Protein AF-N8WPE7-F1 (afdb_monomer)

Radius of gyration: 63.89 Å; Cα contacts (8 Å, |Δi|>4): 3651; chains: 1; bounding box: 177×91×203 Å

Mean predicted aligned error: 23.24 Å

pLDDT: mean 81.15, std 15.67, range [35.41, 98.75]

Sequence (1279 aa):
MGDQARAEQANAVAIGKQSAAIGLYSTAIGSTTGTPRQPVYTKDANGKITAIDGISVTTTGAGTDLTDIIEINGVPVTNTEVNSFVASLSSGANLSLGKNSIALGTSNLAAGESSVALGDSSKAVAKDAIAIGRNGNASGGQAISIGAGAQAAASGALAAGGASSAGRDGAVALGQGAFANTTAGISIGQNAGVGTSQGITNDRTDHIAIGHNSGQNVIGNRNIALGVGAGSNLSADGNGSSDHNIAIGVNAGSNLSGDDNIAIGRDANKNITAVVVESVAIGSRVDATTGSTVLGNEAKAYGGDFATVLGYKAKVTGDSGTALGRDSEASANNIALGASSVANGTSTAAAYLTAETKMGGYNIVSVGQAGQERRITNVAAGANPTDAVNVKQLHEAQKSVASLIGGKTGVDPVTGGFTGYIIELTDKNTNQTHQYKDVASAINAVSSGAISVLPGNAVMYTADGRISNVTAGTQATDAVNLAQLNQAIADNGQHHVSINSKNPANKNNTGATADESLAIGAGVTTSNAGVKSVVVGFDAATNAKESVAIGNTSTLANGDASIAIGKTALARSTNNIAMGTNASSNGMESIAIGTNIQIDKTTGTSDYAVGIGSYSEVQNADQAIAIGRKAIVQGDNGTAIGHESRAAKENASALGNFAKATAVSANAIGNYATASGTSANAIGDNAKATAGNANAMGKSAEATSTSSNAIGDNAKAAADNASAIGTNARATGVNANAMGKGAKAFEQDASAIGTGAQAFRQDTLALGTSAVASGLNASAIGKSADAAGLNANAFGNGAKAGAESSNAIGTGANVSATNGFALGTNATVTHTNAIALGSGSISGNATPTASAIVNGKTYNYSGINPTSTVSVGSLGNERQIINVAAGRVSASSTDAINGSQLFQTNEELANLANKTAQALGGGALANQATGAISAPSYTVTTNPAGTGTKTTVNNVGAALTALDTAVNQPLSFAGDTGAQISRKLGETLNVKGGATGTLAGTGNIGVVANGTNQLDIRLAETINLGGNGSVTTGSASIKNNEVKVGTNTLTDTGLKAGNVKVNTSTNDVTGLSNITWNPAGTYNSGRAATEEQLLSAQNQLNTTLTDKGFSISAQGANSDKVKLGETVDFRNTDGNLVATRSADNTINYDLAKNISVDKVTLGNIIIDKATGINAGNQKITNVKAGDVNSTSTDAVNGSQLYTAQNNVKNVLGSSTQIDATGNLTSTNIGGVTGANTVHDAIQQVNSTATNAKTQADKGLNFAVNGVSPADNVQLGETV

Secondary structure (DSSP, 8-state):
--TT-EE-STT-EEESTTEEE-STT-EEEEE--S------EEE-TTS-EEEETTEEEEE-TT--SGGGEEEETTEE--HHHHHHHHHHHHTT-EEE-STT-EEEEES-EE-STT-EEEEES-EE-STT-EEESTT-EE-STT-EEESTT-EE-STT-EEESTT-EE-STT-EEESTT-EE-SBT-EEESTTTTTT-B--SSS--B--EEESTTTTTT-BSSS-EEESTTTTTTTTTTSSS---S-EEESTTTTTT-BSSS-EEESTTTTTT--SB--S-EEESSS-B--TT-EEESTT-EE-S-SS-EEESTT-EE-STT-EEESTT-EE-TT-EEESTT-EE-S-B-PPPTTT----TT-B--EESSBTTBPPP--S-PPP-STTSPPPHHHHHHHHHHHHHHH-SS-EE-TTT--EES--EEEE-TTT--EEEESSHHHHHHHHHSSSS-----------TTT---------STTSPPPHHHHHHTTTSSS---EEEE-SSS-----SSB-STTEEEEEET-EE-TT-TT-EEEEEEEEE-STT-EEEEEEEEEE-STT-EEESTT-EE-STT-EEESTT-EE-STT-EEESSS-EE-SSS---TT-EEESSS-EE-S-TT-EEESTT-EE-STT-EEESTT-EE-STT-EEESTT-EE-STT-EEESTT-EE-STT-EEESTT-EE-STT-EEESTT-EE-STT-EEESTT-EE-STT-EEESTT-EE-STT-EEESTT-EE-STT-EEESTT-EE-STT-EEESTT-EE-STT-EEESTT-EE-STT-EEESTT-EE-STT-EEESTT-EE-STT-EEESTT-EE-STT-EEESTT-B--------EEEETTEEEE-S--S-S--EESSBTTB-----S-PPPP-STT--SPPPHHHHHHHHHHHHHHHHHHHHHH-TT--B-TTT-PBPPP-EEEE--SSSS--EEEESSHHHHHHHHHHHHTSPEEE--SEEEPEEE-TTPPPEEEE---S---SS-SEEEEEESSSEEEEEE-SS----TT-----TT----SS----TT--EETTEE-BTTBEEETTTTEEE--------TTS---TTSPPPHHHHHHHHHHHSSSSSTT-EEEEETTEEEEEEPTTPPP----TTSSEEEEE-TTS-EEEEE-SS---SEEEETTEEEETTTEEE-TT------PPPP-STT--S---HHHHHHHHHHHHHHH-TT-EE-TTS-EE-S-SSTTS--SSHHHHHHHHHHHHHHHHHHHTT-EEE--TT-SPPEEE-TT---

Structure (mmCIF, N/CA/C/O backbone):
data_AF-N8WPE7-F1
#
_entry.id   AF-N8WPE7-F1
#
loop_
_atom_site.group_PDB
_atom_site.id
_atom_site.type_symbol
_atom_site.label_atom_id
_atom_site.label_alt_id
_atom_site.label_comp_id
_atom_site.label_asym_id
_atom_site.label_entity_id
_atom_site.label_seq_id
_atom_site.pdbx_PDB_ins_code
_atom_site.Cartn_x
_atom_site.Cartn_y
_atom_site.Cartn_z
_atom_site.occupancy
_atom_site.B_iso_or_equiv
_atom_site.auth_seq_id
_atom_site.auth_comp_id
_atom_site.auth_asym_id
_atom_site.auth_atom_id
_atom_site.pdbx_PDB_model_num
ATOM 1 N N . MET A 1 1 ? -6.119 -32.436 40.677 1.00 69.38 1 MET A N 1
ATOM 2 C CA . MET A 1 1 ? -6.078 -33.852 40.235 1.00 69.38 1 MET A CA 1
ATOM 3 C C . MET A 1 1 ? -4.686 -34.167 39.703 1.00 69.38 1 MET A C 1
ATOM 5 O O . MET A 1 1 ? -4.293 -33.529 38.743 1.00 69.38 1 MET A O 1
ATOM 9 N N . GLY A 1 2 ? -3.942 -35.105 40.294 1.00 75.81 2 GLY A N 1
ATOM 10 C CA . GLY A 1 2 ? -2.563 -35.443 39.892 1.00 75.81 2 GLY A CA 1
ATOM 11 C C . GLY A 1 2 ? -1.555 -35.309 41.039 1.00 75.81 2 GLY A C 1
ATOM 12 O O . GLY A 1 2 ? -1.838 -34.634 42.029 1.00 75.81 2 GLY A O 1
ATOM 13 N N . ASP A 1 3 ? -0.398 -35.964 40.914 1.00 77.88 3 ASP A N 1
ATOM 14 C CA . ASP A 1 3 ? 0.641 -35.990 41.954 1.00 77.88 3 ASP A CA 1
ATOM 15 C C . ASP A 1 3 ? 1.156 -34.582 42.273 1.00 77.88 3 ASP A C 1
ATOM 17 O O . ASP A 1 3 ? 1.676 -33.889 41.397 1.00 77.88 3 ASP A O 1
ATOM 21 N N . GLN A 1 4 ? 1.030 -34.164 43.537 1.00 80.44 4 GLN A N 1
ATOM 22 C CA . GLN A 1 4 ? 1.394 -32.822 44.018 1.00 80.44 4 GLN A CA 1
ATOM 23 C C . GLN A 1 4 ? 0.688 -31.665 43.281 1.00 80.44 4 GLN A C 1
ATOM 25 O O . GLN A 1 4 ? 1.216 -30.554 43.220 1.00 80.44 4 GLN A O 1
ATOM 30 N N . ALA A 1 5 ? -0.507 -31.905 42.730 1.00 84.00 5 ALA A N 1
ATOM 31 C CA . ALA A 1 5 ? -1.361 -30.834 42.229 1.00 84.00 5 ALA A CA 1
ATOM 32 C C . ALA A 1 5 ? -1.970 -30.040 43.399 1.00 84.00 5 ALA A C 1
ATOM 34 O O . ALA A 1 5 ? -2.594 -30.639 44.277 1.00 84.00 5 ALA A O 1
ATOM 35 N N . ARG A 1 6 ? -1.832 -28.709 43.400 1.00 83.75 6 ARG A N 1
ATOM 36 C CA . ARG A 1 6 ? -2.314 -27.827 44.479 1.00 83.75 6 ARG A CA 1
ATOM 37 C C . ARG A 1 6 ? -3.265 -26.763 43.949 1.00 83.75 6 ARG A C 1
ATOM 39 O O . ARG A 1 6 ? -2.885 -26.002 43.071 1.00 83.75 6 ARG A O 1
ATOM 46 N N . ALA A 1 7 ? -4.480 -26.720 44.482 1.00 85.06 7 ALA A N 1
ATOM 47 C CA . ALA A 1 7 ? -5.443 -25.646 44.258 1.00 85.06 7 ALA A CA 1
ATOM 48 C C . ALA A 1 7 ? -5.733 -25.001 45.618 1.00 85.06 7 ALA A C 1
ATOM 50 O O . ALA A 1 7 ? -6.342 -25.647 46.468 1.00 85.06 7 ALA A O 1
ATOM 51 N N . GLU A 1 8 ? -5.222 -23.793 45.852 1.00 79.94 8 GLU A N 1
ATOM 52 C CA . GLU A 1 8 ? -5.130 -23.228 47.213 1.00 79.94 8 GLU A CA 1
ATOM 53 C C . GLU A 1 8 ? -6.208 -22.178 47.523 1.00 79.94 8 GLU A C 1
ATOM 55 O O . GLU A 1 8 ? -6.483 -21.906 48.687 1.00 79.94 8 GLU A O 1
ATOM 60 N N . GLN A 1 9 ? -6.871 -21.629 46.503 1.00 81.00 9 GLN A N 1
ATOM 61 C CA . GLN A 1 9 ? -7.912 -20.605 46.650 1.00 81.00 9 GLN A CA 1
ATOM 62 C C . GLN A 1 9 ? -9.258 -21.062 46.075 1.00 81.00 9 GLN A C 1
ATOM 64 O O . GLN A 1 9 ? -9.356 -22.052 45.344 1.00 81.00 9 GLN A O 1
ATOM 69 N N . ALA A 1 10 ? -10.324 -20.321 46.391 1.00 80.81 10 ALA A N 1
ATOM 70 C CA . ALA A 1 10 ? -11.666 -20.635 45.908 1.00 80.81 10 ALA A CA 1
ATOM 71 C C . ALA A 1 10 ? -11.731 -20.645 44.367 1.00 80.81 10 ALA A C 1
ATOM 73 O O . ALA A 1 10 ? -11.231 -19.741 43.693 1.00 80.81 10 ALA A O 1
ATOM 74 N N . ASN A 1 11 ? -12.379 -21.679 43.820 1.00 86.38 11 ASN A N 1
ATOM 75 C CA . ASN A 1 11 ? -12.548 -21.908 42.380 1.00 86.38 11 ASN A CA 1
ATOM 76 C C . ASN A 1 11 ? -11.233 -22.028 41.583 1.00 86.38 11 ASN A C 1
ATOM 78 O O . ASN A 1 11 ? -11.235 -21.820 40.371 1.00 86.38 11 ASN A O 1
ATOM 82 N N . ALA A 1 12 ? -10.119 -22.362 42.241 1.00 88.25 12 ALA A N 1
ATOM 83 C CA . ALA A 1 12 ? -8.870 -22.687 41.566 1.00 88.25 12 ALA A CA 1
ATOM 84 C C . ALA A 1 12 ? -8.890 -24.126 41.011 1.00 88.25 12 ALA A C 1
ATOM 86 O O . ALA A 1 12 ? -9.410 -25.049 41.643 1.00 88.25 12 ALA A O 1
ATOM 87 N N . VAL A 1 13 ? -8.295 -24.336 39.835 1.00 92.75 13 VAL A N 1
ATOM 88 C CA . VAL A 1 13 ? -8.225 -25.639 39.155 1.00 92.75 13 VAL A CA 1
ATOM 89 C C . VAL A 1 13 ? -6.769 -26.023 38.934 1.00 92.75 13 VAL A C 1
ATOM 91 O O . VAL A 1 13 ? -6.081 -25.419 38.120 1.00 92.75 13 VAL A O 1
ATOM 94 N N . ALA A 1 14 ? -6.304 -27.069 39.615 1.00 91.31 14 ALA A N 1
ATOM 95 C CA . ALA A 1 14 ? -4.976 -27.643 39.399 1.00 91.31 14 ALA A CA 1
ATOM 96 C C . ALA A 1 14 ? -5.074 -29.093 38.905 1.00 91.31 14 ALA A C 1
ATOM 98 O O . ALA A 1 14 ? -5.607 -29.965 39.604 1.00 91.31 14 ALA A O 1
ATOM 99 N N . ILE A 1 15 ? -4.560 -29.371 37.703 1.00 90.31 15 ILE A N 1
ATOM 100 C CA . ILE A 1 15 ? -4.597 -30.696 37.065 1.00 90.31 15 ILE A CA 1
ATOM 101 C C . ILE A 1 15 ? -3.210 -31.069 36.517 1.00 90.31 15 ILE A C 1
ATOM 103 O O . ILE A 1 15 ? -2.571 -30.282 35.828 1.00 90.31 15 ILE A O 1
ATOM 107 N N . GLY A 1 16 ? -2.771 -32.298 36.791 1.00 86.19 16 GLY A N 1
ATOM 108 C CA . GLY A 1 16 ? -1.499 -32.887 36.371 1.00 86.19 16 GLY A CA 1
ATOM 109 C C . GLY A 1 16 ? -0.367 -32.757 37.403 1.00 86.19 16 GLY A C 1
ATOM 110 O O . GLY A 1 16 ? -0.567 -32.254 38.508 1.00 86.19 16 GLY A O 1
ATOM 111 N N . LYS A 1 17 ? 0.804 -33.324 37.088 1.00 85.00 17 LYS A N 1
ATOM 112 C CA . LYS A 1 17 ? 1.903 -33.540 38.047 1.00 85.00 17 LYS A CA 1
ATOM 113 C C . LYS A 1 17 ? 2.637 -32.238 38.378 1.00 85.00 17 LYS A C 1
ATOM 115 O O . LYS A 1 17 ? 3.204 -31.625 37.478 1.00 85.00 17 LYS A O 1
ATOM 120 N N . GLN A 1 18 ? 2.712 -31.885 39.664 1.00 86.50 18 GLN A N 1
ATOM 121 C CA . GLN A 1 18 ? 3.352 -30.654 40.155 1.00 86.50 18 GLN A CA 1
ATOM 122 C C . GLN A 1 18 ? 2.807 -29.399 39.448 1.00 86.50 18 GLN A C 1
ATOM 124 O O . GLN A 1 18 ? 3.560 -28.550 38.982 1.00 86.50 18 GLN A O 1
ATOM 129 N N . SER A 1 19 ? 1.480 -29.307 39.346 1.00 90.00 19 SER A N 1
ATOM 130 C CA . SER A 1 19 ? 0.770 -28.105 38.893 1.00 90.00 19 SER A CA 1
ATOM 131 C C . SER A 1 19 ? 0.180 -27.370 40.093 1.00 90.00 19 SER A C 1
ATOM 133 O O . SER A 1 19 ? -0.431 -28.000 40.957 1.00 90.00 19 SER A O 1
ATOM 135 N N . ALA A 1 20 ? 0.335 -26.049 40.157 1.00 87.94 20 ALA A N 1
ATOM 136 C CA . ALA A 1 20 ? -0.147 -25.246 41.279 1.00 87.94 20 ALA A CA 1
ATOM 137 C C . ALA A 1 20 ? -0.986 -24.059 40.791 1.00 87.94 20 ALA A C 1
ATOM 139 O O . ALA A 1 20 ? -0.488 -23.189 40.078 1.00 87.94 20 ALA A O 1
ATOM 140 N N . ALA A 1 21 ? -2.256 -24.042 41.189 1.00 88.69 21 ALA A N 1
ATOM 141 C CA . ALA A 1 21 ? -3.206 -22.958 40.995 1.00 88.69 21 ALA A CA 1
ATOM 142 C C . ALA A 1 21 ? -3.430 -22.267 42.348 1.00 88.69 21 ALA A C 1
ATOM 144 O O . ALA A 1 21 ? -4.189 -22.742 43.196 1.00 88.69 21 ALA A O 1
ATOM 145 N N . ILE A 1 22 ? -2.696 -21.182 42.576 1.00 83.50 22 ILE A N 1
ATOM 146 C CA . ILE A 1 22 ? -2.644 -20.482 43.864 1.00 83.50 22 ILE A CA 1
ATOM 147 C C . ILE A 1 22 ? -3.561 -19.256 43.855 1.00 83.50 22 ILE A C 1
ATOM 149 O O . ILE A 1 22 ? -4.099 -18.894 44.888 1.00 83.50 22 ILE A O 1
ATOM 153 N N . GLY A 1 23 ? -3.803 -18.626 42.704 1.00 80.56 23 GLY A N 1
ATOM 154 C CA . GLY A 1 23 ? -4.681 -17.456 42.614 1.00 80.56 23 GLY A CA 1
ATOM 155 C C . GLY A 1 23 ? -6.175 -17.791 42.705 1.00 80.56 23 GLY A C 1
ATOM 156 O O . GLY A 1 23 ? -6.613 -18.881 42.328 1.00 80.56 23 GLY A O 1
ATOM 157 N N . LEU A 1 24 ? -6.993 -16.824 43.126 1.00 83.00 24 LEU A N 1
ATOM 158 C CA . LEU A 1 24 ? -8.457 -16.923 43.068 1.00 83.00 24 LEU A CA 1
ATOM 159 C C . LEU A 1 24 ? -8.924 -17.101 41.606 1.00 83.00 24 LEU A C 1
ATOM 161 O O . LEU A 1 24 ? -8.504 -16.334 40.739 1.00 83.00 24 LEU A O 1
ATOM 165 N N . TYR A 1 25 ? -9.777 -18.092 41.323 1.00 91.44 25 TYR A N 1
ATOM 166 C CA . TYR A 1 25 ? -10.194 -18.471 39.954 1.00 91.44 25 TYR A CA 1
ATOM 167 C C . TYR A 1 25 ? -9.043 -18.856 38.997 1.00 91.44 25 TYR A C 1
ATOM 169 O O . TYR A 1 25 ? -9.206 -18.805 37.778 1.00 91.44 25 TYR A O 1
ATOM 177 N N . SER A 1 26 ? -7.858 -19.196 39.514 1.00 93.12 26 SER A N 1
ATOM 178 C CA . SER A 1 26 ? -6.709 -19.552 38.671 1.00 93.12 26 SER A CA 1
ATOM 179 C C . SER A 1 26 ? -6.791 -20.988 38.147 1.00 93.12 26 SER A C 1
ATOM 181 O O . SER A 1 26 ? -7.383 -21.864 38.778 1.00 93.12 26 SER A O 1
ATOM 183 N N . THR A 1 27 ? -6.186 -21.251 36.989 1.00 95.31 27 THR A N 1
ATOM 184 C CA . THR A 1 27 ? -6.175 -22.577 36.360 1.00 95.31 27 THR A CA 1
ATOM 185 C C . THR A 1 27 ? -4.760 -22.980 35.960 1.00 95.31 27 THR A C 1
ATOM 187 O O . THR A 1 27 ? -4.178 -22.411 35.044 1.00 95.31 27 THR A O 1
ATOM 190 N N . ALA A 1 28 ? -4.221 -24.015 36.597 1.00 93.44 28 ALA A N 1
ATOM 191 C CA . ALA A 1 28 ? -2.957 -24.646 36.236 1.00 93.44 28 ALA A CA 1
ATOM 192 C C . ALA A 1 28 ? -3.210 -26.078 35.741 1.00 93.44 28 ALA A C 1
ATOM 194 O O . ALA A 1 28 ? -3.533 -26.969 36.527 1.00 93.44 28 ALA A O 1
ATOM 195 N N . ILE A 1 29 ? -3.052 -26.326 34.441 1.00 93.69 29 ILE A N 1
ATOM 196 C CA . ILE A 1 29 ? -3.249 -27.652 33.837 1.00 93.69 29 ILE A CA 1
ATOM 197 C C . ILE A 1 29 ? -1.982 -28.070 33.091 1.00 93.69 29 ILE A C 1
ATOM 199 O O . ILE A 1 29 ? -1.525 -27.376 32.188 1.00 93.69 29 ILE A O 1
ATOM 203 N N . GLY A 1 30 ? -1.432 -29.231 33.434 1.00 89.75 30 GLY A N 1
ATOM 204 C CA . GLY A 1 30 ? -0.259 -29.797 32.774 1.00 89.75 30 GLY A CA 1
ATOM 205 C C . GLY A 1 30 ? 0.747 -30.368 33.763 1.00 89.75 30 GLY A C 1
ATOM 206 O O . GLY A 1 30 ? 0.355 -30.927 34.787 1.00 89.75 30 GLY A O 1
ATOM 207 N N . SER A 1 31 ? 2.038 -30.288 33.454 1.00 86.94 31 SER A N 1
ATOM 208 C CA . SER A 1 31 ? 3.076 -30.899 34.289 1.00 86.94 31 SER A CA 1
ATOM 209 C C . SER A 1 31 ? 4.357 -30.080 34.343 1.00 86.94 31 SER A C 1
ATOM 211 O O . SER A 1 31 ? 4.616 -29.247 33.486 1.00 86.94 31 SER A O 1
ATOM 213 N N . THR A 1 32 ? 5.222 -30.348 35.313 1.00 80.88 32 THR A N 1
ATOM 214 C CA . THR A 1 32 ? 6.626 -29.923 35.200 1.00 80.88 32 THR A CA 1
ATOM 215 C C . THR A 1 32 ? 7.355 -30.738 34.118 1.00 80.88 32 THR A C 1
ATOM 217 O O . THR A 1 32 ? 7.026 -31.904 33.878 1.00 80.88 32 THR A O 1
ATOM 220 N N . THR A 1 33 ? 8.379 -30.158 33.494 1.00 71.06 33 THR A N 1
ATOM 221 C CA . THR A 1 33 ? 9.422 -30.895 32.749 1.00 71.06 33 THR A CA 1
ATOM 222 C C . THR A 1 33 ? 10.457 -31.545 33.679 1.00 71.06 33 THR A C 1
ATOM 224 O O . THR A 1 33 ? 11.333 -32.271 33.216 1.00 71.06 33 THR A O 1
ATOM 227 N N . GLY A 1 34 ? 10.386 -31.282 34.989 1.00 63.94 34 GLY A N 1
ATOM 228 C CA . GLY A 1 34 ? 11.351 -31.738 35.990 1.00 63.94 34 GLY A CA 1
ATOM 229 C C . GLY A 1 34 ? 12.665 -30.953 35.985 1.00 63.94 34 GLY A C 1
ATOM 230 O O . GLY A 1 34 ? 13.564 -31.285 36.753 1.00 63.94 34 GLY A O 1
ATOM 231 N N . THR A 1 35 ? 12.795 -29.923 35.143 1.00 65.75 35 THR A N 1
ATOM 232 C CA . THR A 1 35 ? 13.954 -29.025 35.147 1.00 65.75 35 THR A CA 1
ATOM 233 C C . THR A 1 35 ? 13.791 -28.006 36.272 1.00 65.75 35 THR A C 1
ATOM 235 O O . THR A 1 35 ? 12.861 -27.196 36.196 1.00 65.75 35 THR A O 1
ATOM 238 N N . PRO A 1 36 ? 14.665 -28.008 37.295 1.00 65.06 36 PRO A N 1
ATOM 239 C CA . PRO A 1 36 ? 14.576 -27.033 38.369 1.00 65.06 36 PRO A CA 1
ATOM 240 C C . PRO A 1 36 ? 14.694 -25.617 37.803 1.00 65.06 36 PRO A C 1
ATOM 242 O O . PRO A 1 36 ? 15.633 -25.323 37.058 1.00 65.06 36 PRO A O 1
ATOM 245 N N . ARG A 1 37 ? 13.753 -24.732 38.140 1.00 70.88 37 ARG A N 1
ATOM 246 C CA . ARG A 1 37 ? 13.928 -23.292 37.904 1.00 70.88 37 ARG A CA 1
ATOM 247 C C . ARG A 1 37 ? 14.795 -22.768 39.042 1.00 70.88 37 ARG A C 1
ATOM 249 O O . ARG A 1 37 ? 14.596 -23.165 40.177 1.00 70.88 37 ARG A O 1
ATOM 256 N N . GLN A 1 38 ? 15.765 -21.907 38.772 1.00 78.31 38 GLN A N 1
ATOM 257 C CA . GLN A 1 38 ? 16.399 -21.135 39.844 1.00 78.31 38 GLN A CA 1
ATOM 258 C C . GLN A 1 38 ? 15.568 -19.862 39.998 1.00 78.31 38 GLN A C 1
ATOM 260 O O . GLN A 1 38 ? 15.583 -19.065 39.057 1.00 78.31 38 GLN A O 1
ATOM 265 N N . PRO A 1 39 ? 14.807 -19.681 41.094 1.00 79.38 39 PRO A N 1
ATOM 266 C CA . PRO A 1 39 ? 14.012 -18.474 41.269 1.00 79.38 39 PRO A CA 1
ATOM 267 C C . PRO A 1 39 ? 14.928 -17.248 41.236 1.00 79.38 39 PRO A C 1
ATOM 269 O O . PRO A 1 39 ? 15.893 -17.165 41.999 1.00 79.38 39 PRO A O 1
ATOM 272 N N . VAL A 1 40 ? 14.659 -16.303 40.335 1.00 81.94 40 VAL A N 1
ATOM 273 C CA . VAL A 1 40 ? 15.450 -15.073 40.231 1.00 81.94 40 VAL A CA 1
ATOM 274 C C . VAL A 1 40 ? 14.946 -14.065 41.254 1.00 81.94 40 VAL A C 1
ATOM 276 O O . VAL A 1 40 ? 13.866 -13.507 41.095 1.00 81.94 40 VAL A O 1
ATOM 279 N N . TYR A 1 41 ? 15.736 -13.800 42.290 1.00 84.38 41 TYR A N 1
ATOM 280 C CA . TYR A 1 41 ? 15.426 -12.761 43.271 1.00 84.38 41 TYR A CA 1
ATOM 281 C C . TYR A 1 41 ? 15.852 -11.398 42.734 1.00 84.38 41 TYR A C 1
ATOM 283 O O . TYR A 1 41 ? 17.043 -11.084 42.683 1.00 84.38 41 TYR A O 1
ATOM 291 N N . THR A 1 42 ? 14.884 -10.576 42.350 1.00 83.50 42 THR A N 1
ATOM 292 C CA . THR A 1 42 ? 15.128 -9.158 42.112 1.00 83.50 42 THR A CA 1
ATOM 293 C C . THR A 1 42 ? 15.298 -8.491 43.467 1.00 83.50 42 THR A C 1
ATOM 295 O O . THR A 1 42 ? 14.420 -8.587 44.326 1.00 83.50 42 THR A O 1
ATOM 298 N N . LYS A 1 43 ? 16.453 -7.855 43.667 1.00 82.69 43 LYS A N 1
ATOM 299 C CA . LYS A 1 43 ? 16.760 -7.094 44.874 1.00 82.69 43 LYS A CA 1
ATOM 300 C C . LYS A 1 43 ? 16.884 -5.620 44.534 1.00 82.69 43 LYS A C 1
ATOM 302 O O . LYS A 1 43 ? 17.401 -5.280 43.470 1.00 82.69 43 LYS A O 1
ATOM 307 N N . ASP A 1 44 ? 16.413 -4.761 45.425 1.00 81.38 44 ASP A N 1
ATOM 308 C CA . ASP A 1 44 ? 16.704 -3.335 45.327 1.00 81.38 44 ASP A CA 1
ATOM 309 C C . ASP A 1 44 ? 18.170 -3.031 45.694 1.00 81.38 44 ASP A C 1
ATOM 311 O O . ASP A 1 44 ? 18.955 -3.920 46.041 1.00 81.38 44 ASP A O 1
ATOM 315 N N . ALA A 1 45 ? 18.545 -1.751 45.625 1.00 81.19 45 ALA A N 1
ATOM 316 C CA . ALA A 1 45 ? 19.901 -1.289 45.921 1.00 81.19 45 ALA A CA 1
ATOM 317 C C . ALA A 1 45 ? 20.377 -1.608 47.356 1.00 81.19 45 ALA A C 1
ATOM 319 O O . ALA A 1 45 ? 21.582 -1.628 47.598 1.00 81.19 45 ALA A O 1
ATOM 320 N N . ASN A 1 46 ? 19.461 -1.890 48.290 1.00 78.56 46 ASN A N 1
ATOM 321 C CA . ASN A 1 46 ? 19.758 -2.216 49.687 1.00 78.56 46 ASN A CA 1
ATOM 322 C C . ASN A 1 46 ? 19.759 -3.733 49.954 1.00 78.56 46 ASN A C 1
ATOM 324 O O . ASN A 1 46 ? 19.937 -4.163 51.093 1.00 78.56 46 ASN A O 1
ATOM 328 N N . GLY A 1 47 ? 19.576 -4.558 48.916 1.00 79.19 47 GLY A N 1
ATOM 329 C CA . GLY A 1 47 ? 19.548 -6.015 49.020 1.00 79.19 47 GLY A CA 1
ATOM 330 C C . GLY A 1 47 ? 18.189 -6.597 49.423 1.00 79.19 47 GLY A C 1
ATOM 331 O O . GLY A 1 47 ? 18.104 -7.817 49.606 1.00 79.19 47 GLY A O 1
ATOM 332 N N . LYS A 1 48 ? 17.143 -5.763 49.527 1.00 87.06 48 LYS A N 1
ATOM 333 C CA . LYS A 1 48 ? 15.774 -6.176 49.852 1.00 87.06 48 LYS A CA 1
ATOM 334 C C . LYS A 1 48 ? 15.164 -6.903 48.664 1.00 87.06 48 LYS A C 1
ATOM 336 O O . LYS A 1 48 ? 15.230 -6.405 47.543 1.00 87.06 48 LYS A O 1
ATOM 341 N N . ILE A 1 49 ? 14.559 -8.063 48.888 1.00 86.25 49 ILE A N 1
ATOM 342 C CA . ILE A 1 49 ? 13.869 -8.814 47.836 1.00 86.25 49 ILE A CA 1
ATOM 343 C C . ILE A 1 49 ? 12.589 -8.054 47.460 1.00 86.25 49 ILE A C 1
ATOM 345 O O . ILE A 1 49 ? 11.726 -7.840 48.311 1.00 86.25 49 ILE A O 1
ATOM 349 N N . THR A 1 50 ? 12.483 -7.644 46.194 1.00 83.06 50 THR A N 1
ATOM 350 C CA . THR A 1 50 ? 11.336 -6.904 45.635 1.00 83.06 50 THR A CA 1
ATOM 351 C C . THR A 1 50 ? 10.514 -7.734 44.653 1.00 83.06 50 THR A C 1
ATOM 353 O O . THR A 1 50 ? 9.318 -7.495 44.495 1.00 83.06 50 THR A O 1
ATOM 356 N N . ALA A 1 51 ? 11.118 -8.743 44.023 1.00 81.94 51 ALA A N 1
ATOM 357 C CA . ALA A 1 51 ? 10.396 -9.720 43.217 1.00 81.94 51 ALA A CA 1
ATOM 358 C C . ALA A 1 51 ? 11.110 -11.078 43.187 1.00 81.94 51 ALA A C 1
ATOM 360 O O . ALA A 1 51 ? 12.322 -11.163 43.389 1.00 81.94 51 ALA A O 1
ATOM 361 N N . ILE A 1 52 ? 10.363 -12.139 42.887 1.00 81.94 52 ILE A N 1
ATOM 362 C CA . ILE A 1 52 ? 10.881 -13.492 42.647 1.00 81.94 52 ILE A CA 1
ATOM 363 C C . ILE A 1 52 ? 10.395 -13.948 41.271 1.00 81.94 52 ILE A C 1
ATOM 365 O O . ILE A 1 52 ? 9.196 -14.025 41.042 1.00 81.94 52 ILE A O 1
ATOM 369 N N . ASP A 1 53 ? 11.303 -14.224 40.334 1.00 75.12 53 ASP A N 1
ATOM 370 C CA . ASP A 1 53 ? 10.991 -14.576 38.937 1.00 75.12 53 ASP A CA 1
ATOM 371 C C . ASP A 1 53 ? 10.072 -13.554 38.227 1.00 75.12 53 ASP A C 1
ATOM 373 O O . ASP A 1 53 ? 9.298 -13.896 37.332 1.00 75.12 53 ASP A O 1
ATOM 377 N N . GLY A 1 54 ? 10.191 -12.277 38.612 1.00 73.69 54 GLY A N 1
ATOM 378 C CA . GLY A 1 54 ? 9.368 -11.170 38.107 1.00 73.69 54 GLY A CA 1
ATOM 379 C C . GLY A 1 54 ? 8.022 -11.000 38.822 1.00 73.69 54 GLY A C 1
ATOM 380 O O . GLY A 1 54 ? 7.228 -10.160 38.418 1.00 73.69 54 GLY A O 1
ATOM 381 N N . ILE A 1 55 ? 7.767 -11.778 39.875 1.00 75.69 55 ILE A N 1
ATOM 382 C CA . ILE A 1 55 ? 6.548 -11.737 40.687 1.00 75.69 55 ILE A CA 1
ATOM 383 C C . ILE A 1 55 ? 6.809 -10.835 41.885 1.00 75.69 55 ILE A C 1
ATOM 385 O O . ILE A 1 55 ? 7.684 -11.148 42.693 1.00 75.69 55 ILE A O 1
ATOM 389 N N . SER A 1 56 ? 6.075 -9.732 42.008 1.00 79.12 56 SER A N 1
ATOM 390 C CA . SER A 1 56 ? 6.267 -8.772 43.099 1.00 79.12 56 SER A CA 1
ATOM 391 C C . SER A 1 56 ? 6.057 -9.418 44.469 1.00 79.12 56 SER A C 1
ATOM 393 O O . SER A 1 56 ? 5.111 -10.188 44.655 1.00 79.12 56 SER A O 1
ATOM 395 N N . VAL A 1 57 ? 6.913 -9.085 45.434 1.00 82.62 57 VAL A N 1
ATOM 396 C CA . VAL A 1 57 ? 6.765 -9.507 46.834 1.00 82.62 57 VAL A CA 1
ATOM 397 C C . VAL A 1 57 ? 6.846 -8.309 47.774 1.00 82.62 57 VAL A C 1
ATOM 399 O O . VAL A 1 57 ? 7.621 -7.381 47.542 1.00 82.62 57 VAL A O 1
ATOM 402 N N . THR A 1 58 ? 6.072 -8.347 48.855 1.00 86.25 58 THR A N 1
ATOM 403 C CA . THR A 1 58 ? 6.126 -7.358 49.936 1.00 86.25 58 THR A CA 1
ATOM 404 C C . THR A 1 58 ? 6.867 -7.979 51.115 1.00 86.25 58 THR A C 1
ATOM 406 O O . THR A 1 58 ? 6.481 -9.048 51.590 1.00 86.25 58 THR A O 1
ATOM 409 N N . THR A 1 59 ? 7.926 -7.324 51.599 1.00 86.62 59 THR A N 1
ATOM 410 C CA . THR A 1 59 ? 8.731 -7.792 52.742 1.00 86.62 59 THR A CA 1
ATOM 411 C C . THR A 1 59 ? 8.705 -6.828 53.933 1.00 86.62 59 THR A C 1
ATOM 413 O O . THR A 1 59 ? 8.650 -5.605 53.759 1.00 86.62 59 THR A O 1
ATOM 416 N N . THR A 1 60 ? 8.773 -7.374 55.150 1.00 83.88 60 THR A N 1
ATOM 417 C CA . THR A 1 60 ? 8.938 -6.653 56.423 1.00 83.88 60 THR A CA 1
ATOM 418 C C . THR A 1 60 ? 10.407 -6.509 56.827 1.00 83.88 60 THR A C 1
ATOM 420 O O . THR A 1 60 ? 11.253 -7.289 56.411 1.00 83.88 60 THR A O 1
ATOM 423 N N . GLY A 1 61 ? 10.735 -5.535 57.682 1.00 79.88 61 GLY A N 1
ATOM 424 C CA . GLY A 1 61 ? 12.094 -5.391 58.221 1.00 79.88 61 GLY A CA 1
ATOM 425 C C . GLY A 1 61 ? 13.153 -5.076 57.153 1.00 79.88 61 GLY A C 1
ATOM 426 O O . GLY A 1 61 ? 12.910 -4.264 56.260 1.00 79.88 61 GLY A O 1
ATOM 427 N N . ALA A 1 62 ? 14.337 -5.693 57.268 1.00 75.94 62 ALA A N 1
ATOM 428 C CA . ALA A 1 62 ? 15.429 -5.540 56.298 1.00 75.94 62 ALA A CA 1
ATOM 429 C C . ALA A 1 62 ? 15.116 -6.215 54.946 1.00 75.94 62 ALA A C 1
ATOM 431 O O . ALA A 1 62 ? 15.673 -5.813 53.926 1.00 75.94 62 ALA A O 1
ATOM 432 N N . GLY A 1 63 ? 14.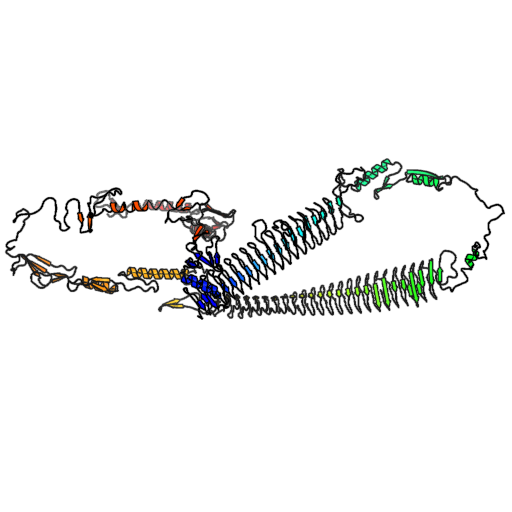210 -7.202 54.929 1.00 79.38 63 GLY A N 1
ATOM 433 C CA . GLY A 1 63 ? 13.669 -7.838 53.727 1.00 79.38 63 GLY A CA 1
ATOM 434 C C . GLY A 1 63 ? 14.706 -8.571 52.879 1.00 79.38 63 GLY A C 1
ATOM 435 O O . GLY A 1 63 ? 14.532 -8.711 51.667 1.00 79.38 63 GLY A O 1
ATOM 436 N N . THR A 1 64 ? 15.807 -8.992 53.502 1.00 81.50 64 THR A N 1
ATOM 437 C CA . THR A 1 64 ? 16.923 -9.690 52.852 1.00 81.50 64 THR A CA 1
ATOM 438 C C . THR A 1 64 ? 16.776 -11.215 52.904 1.00 81.50 64 THR A C 1
ATOM 440 O O . THR A 1 64 ? 17.461 -11.899 52.137 1.00 81.50 64 THR A O 1
ATOM 443 N N . ASP A 1 65 ? 15.874 -11.733 53.750 1.00 84.62 65 ASP A N 1
ATOM 444 C CA . ASP A 1 65 ? 15.529 -13.153 53.899 1.00 84.62 65 ASP A CA 1
ATOM 445 C C . ASP A 1 65 ? 14.101 -13.441 53.384 1.00 84.62 65 ASP A C 1
ATOM 447 O O . ASP A 1 65 ? 13.238 -12.565 53.343 1.00 84.62 65 ASP A O 1
ATOM 451 N N . LEU A 1 66 ? 13.827 -14.688 52.996 1.00 83.88 66 LEU A N 1
ATOM 452 C CA . LEU A 1 66 ? 12.497 -15.155 52.603 1.00 83.88 66 LEU A CA 1
ATOM 453 C C . LEU A 1 66 ? 11.493 -15.096 53.759 1.00 83.88 66 LEU A C 1
ATOM 455 O O . LEU A 1 66 ? 10.309 -14.893 53.510 1.00 83.88 66 LEU A O 1
ATOM 459 N N . THR A 1 67 ? 11.939 -15.247 55.013 1.00 84.00 67 THR A N 1
ATOM 460 C CA . THR A 1 67 ? 11.059 -15.155 56.197 1.00 84.00 67 THR A CA 1
ATOM 461 C C . THR A 1 67 ? 10.487 -13.764 56.433 1.00 84.00 67 THR A C 1
ATOM 463 O O . THR A 1 67 ? 9.608 -13.601 57.277 1.00 84.00 67 THR A O 1
ATOM 466 N N . ASP A 1 68 ? 11.009 -12.771 55.718 1.00 88.06 68 ASP A N 1
ATOM 467 C CA . ASP A 1 68 ? 10.521 -11.406 55.766 1.00 88.06 68 ASP A CA 1
ATOM 468 C C . ASP A 1 68 ? 9.392 -11.167 54.753 1.00 88.06 68 ASP A C 1
ATOM 470 O O . ASP A 1 68 ? 8.763 -10.116 54.809 1.00 88.06 68 ASP A O 1
ATOM 474 N N . ILE A 1 69 ? 9.124 -12.088 53.814 1.00 87.19 69 ILE A N 1
ATOM 475 C CA . ILE A 1 69 ? 8.053 -11.933 52.819 1.00 87.19 69 ILE A CA 1
ATOM 476 C C . ILE A 1 69 ? 6.700 -12.141 53.496 1.00 87.19 69 ILE A C 1
ATOM 478 O O . ILE A 1 69 ? 6.387 -13.226 53.976 1.00 87.19 69 ILE A O 1
ATOM 482 N N . ILE A 1 70 ? 5.881 -11.095 53.474 1.00 83.31 70 ILE A N 1
ATOM 483 C CA . ILE A 1 70 ? 4.523 -11.097 54.021 1.00 83.31 70 ILE A CA 1
ATOM 484 C C . ILE A 1 70 ? 3.450 -11.095 52.936 1.00 83.31 70 ILE A C 1
ATOM 486 O O . ILE A 1 70 ? 2.310 -11.446 53.222 1.00 83.31 70 ILE A O 1
ATOM 490 N N . GLU A 1 71 ? 3.794 -10.734 51.695 1.00 82.56 71 GLU A N 1
ATOM 491 C CA . GLU A 1 71 ? 2.883 -10.839 50.555 1.00 82.56 71 GLU A CA 1
ATOM 492 C C . GLU A 1 71 ? 3.615 -11.321 49.303 1.00 82.56 71 GLU A C 1
ATOM 494 O O . GLU A 1 71 ? 4.726 -10.879 49.004 1.00 82.56 71 GLU A O 1
ATOM 499 N N . ILE A 1 72 ? 2.962 -12.183 48.528 1.00 75.06 72 ILE A N 1
ATOM 500 C CA . ILE A 1 72 ? 3.391 -12.562 47.181 1.00 75.06 72 ILE A CA 1
ATOM 501 C C . ILE A 1 72 ? 2.281 -12.147 46.226 1.00 75.06 72 ILE A C 1
ATOM 503 O O . ILE A 1 72 ? 1.137 -12.569 46.377 1.00 75.06 72 ILE A O 1
ATOM 507 N N . ASN A 1 73 ? 2.616 -11.322 45.235 1.00 71.19 73 ASN A N 1
ATOM 508 C CA . ASN A 1 73 ? 1.678 -10.829 44.227 1.00 71.19 73 ASN A CA 1
ATOM 509 C C . ASN A 1 73 ? 0.430 -10.148 44.835 1.00 71.19 73 ASN A C 1
ATOM 511 O O . ASN A 1 73 ? -0.689 -10.344 44.362 1.00 71.19 73 ASN A O 1
ATOM 515 N N . GLY A 1 74 ? 0.619 -9.397 45.929 1.00 69.56 74 GLY A N 1
ATOM 516 C CA . GLY A 1 74 ? -0.451 -8.707 46.662 1.00 69.56 74 GLY A CA 1
ATOM 517 C C . GLY A 1 74 ? -1.357 -9.614 47.506 1.00 69.56 74 GLY A C 1
ATOM 518 O O . GLY A 1 74 ? -2.374 -9.147 48.015 1.00 69.56 74 GLY A O 1
ATOM 519 N N . VAL A 1 75 ? -1.024 -10.903 47.649 1.00 67.75 75 VAL A N 1
ATOM 520 C CA . VAL A 1 75 ? -1.726 -11.844 48.533 1.00 67.75 75 VAL A CA 1
ATOM 521 C C . VAL A 1 75 ? -0.926 -11.999 49.827 1.00 67.75 75 VAL A C 1
ATOM 523 O O . VAL A 1 75 ? 0.243 -12.383 49.738 1.00 67.75 75 VAL A O 1
ATOM 526 N N . PRO A 1 76 ? -1.518 -11.743 51.011 1.00 76.38 76 PRO A N 1
ATOM 527 C CA . PRO A 1 76 ? -0.881 -12.028 52.292 1.00 76.38 76 PRO A CA 1
ATOM 528 C C . PRO A 1 76 ? -0.521 -13.506 52.418 1.00 76.38 76 PRO A C 1
ATOM 530 O O . PRO A 1 76 ? -1.361 -14.371 52.172 1.00 76.38 76 PRO A O 1
ATOM 533 N N . VAL A 1 77 ? 0.719 -13.786 52.806 1.00 75.38 77 VAL A N 1
ATOM 534 C CA . VAL A 1 77 ? 1.268 -15.140 52.923 1.00 75.38 77 VAL A CA 1
ATOM 535 C C . VAL A 1 77 ? 2.011 -15.313 54.241 1.00 75.38 77 VAL A C 1
ATOM 537 O O . VAL A 1 77 ? 2.613 -14.392 54.786 1.00 75.38 77 VAL A O 1
ATOM 540 N N . THR A 1 78 ? 1.985 -16.530 54.756 1.00 82.00 78 THR A N 1
ATOM 541 C CA . THR A 1 78 ? 2.791 -16.981 55.888 1.00 82.00 78 THR A CA 1
ATOM 542 C C . THR A 1 78 ? 4.173 -17.442 55.423 1.00 82.00 78 THR A C 1
ATOM 544 O O . THR A 1 78 ? 4.357 -17.863 54.280 1.00 82.00 78 THR A O 1
ATOM 547 N N . ASN A 1 79 ? 5.152 -17.489 56.332 1.00 79.88 79 ASN A N 1
ATOM 548 C CA . ASN A 1 79 ? 6.496 -18.004 56.021 1.00 79.88 79 ASN A CA 1
ATOM 549 C C . ASN A 1 79 ? 6.477 -19.440 55.461 1.00 79.88 79 ASN A C 1
ATOM 551 O O . ASN A 1 79 ? 7.345 -19.826 54.677 1.00 79.88 79 ASN A O 1
ATOM 555 N N . THR A 1 80 ? 5.486 -20.252 55.834 1.00 79.12 80 THR A N 1
ATOM 556 C CA . THR A 1 80 ? 5.297 -21.602 55.286 1.00 79.12 80 THR A CA 1
ATOM 557 C C . THR A 1 80 ? 4.811 -21.572 53.831 1.00 79.12 80 THR A C 1
ATOM 559 O O . THR A 1 80 ? 5.275 -22.376 53.017 1.00 79.12 80 THR A O 1
ATOM 562 N N . GLU A 1 81 ? 3.931 -20.636 53.477 1.00 77.31 81 GLU A N 1
ATOM 563 C CA . GLU A 1 81 ? 3.434 -20.434 52.108 1.00 77.31 81 GLU A CA 1
ATOM 564 C C . GLU A 1 81 ? 4.510 -19.831 51.202 1.00 77.31 81 GLU A C 1
ATOM 566 O O . GLU A 1 81 ? 4.679 -20.299 50.079 1.00 77.31 81 GLU A O 1
ATOM 571 N N . VAL A 1 82 ? 5.328 -18.900 51.706 1.00 80.75 82 VAL A N 1
ATOM 572 C CA . VAL A 1 82 ? 6.498 -18.365 50.984 1.00 80.75 82 VAL A CA 1
ATOM 573 C C . VAL A 1 82 ? 7.487 -19.474 50.633 1.00 80.75 82 VAL A C 1
ATOM 575 O O . VAL A 1 82 ? 7.889 -19.618 49.478 1.00 80.75 82 VAL A O 1
ATOM 578 N N . ASN A 1 83 ? 7.850 -20.311 51.608 1.00 81.19 83 ASN A N 1
ATOM 579 C CA . ASN A 1 83 ? 8.749 -21.439 51.366 1.00 81.19 83 ASN A CA 1
ATOM 580 C C . ASN A 1 83 ? 8.135 -22.455 50.387 1.00 81.19 83 ASN A C 1
ATOM 582 O O . ASN A 1 83 ? 8.834 -22.989 49.525 1.00 81.19 83 ASN A O 1
ATOM 586 N N . SER A 1 84 ? 6.821 -22.685 50.463 1.00 75.75 84 SER A N 1
ATOM 587 C CA . SER A 1 84 ? 6.094 -23.562 49.533 1.00 75.75 84 SER A CA 1
ATOM 588 C C . SER A 1 84 ? 6.021 -22.989 48.114 1.00 75.75 84 SER A C 1
ATOM 590 O O . SER A 1 84 ? 6.129 -23.735 47.136 1.00 75.75 84 SER A O 1
ATOM 592 N N . PHE A 1 85 ? 5.891 -21.671 47.987 1.00 79.25 85 PHE A N 1
ATOM 593 C CA . PHE A 1 85 ? 5.902 -20.932 46.731 1.00 79.25 85 PHE A CA 1
ATOM 594 C C . PHE A 1 85 ? 7.274 -20.978 46.056 1.00 79.25 85 PHE A C 1
ATOM 596 O O . PHE A 1 85 ? 7.384 -21.388 44.899 1.00 79.25 85 PHE A O 1
ATOM 603 N N . VAL A 1 86 ? 8.335 -20.657 46.800 1.00 82.12 86 VAL A N 1
ATOM 604 C CA . VAL A 1 86 ? 9.720 -20.740 46.322 1.00 82.12 86 VAL A CA 1
ATOM 605 C C . VAL A 1 86 ? 10.079 -22.176 45.947 1.00 82.12 86 VAL A C 1
ATOM 607 O O . VAL A 1 86 ? 10.696 -22.395 44.906 1.00 82.12 86 VAL A O 1
ATOM 610 N N . ALA A 1 87 ? 9.643 -23.173 46.722 1.00 78.12 87 ALA A N 1
ATOM 611 C CA . ALA A 1 87 ? 9.824 -24.581 46.371 1.00 78.12 87 ALA A CA 1
ATOM 612 C C . ALA A 1 87 ? 9.075 -24.961 45.081 1.00 78.12 87 ALA A C 1
ATOM 614 O O . ALA A 1 87 ? 9.601 -25.708 44.255 1.00 78.12 87 ALA A O 1
ATOM 615 N N . SER A 1 88 ? 7.873 -24.415 44.870 1.00 78.56 88 SER A N 1
ATOM 616 C CA . SER A 1 88 ? 7.088 -24.636 43.649 1.00 78.56 88 SER A CA 1
ATOM 617 C C . SER A 1 88 ? 7.779 -24.036 42.424 1.00 78.56 88 SER A C 1
ATOM 619 O O . SER A 1 88 ? 7.980 -24.747 41.438 1.00 78.56 88 SER A O 1
ATOM 621 N N . LEU A 1 89 ? 8.241 -22.785 42.510 1.00 78.81 89 LEU A N 1
ATOM 622 C CA . LEU A 1 89 ? 9.070 -22.161 41.475 1.00 78.81 89 LEU A CA 1
ATOM 623 C C . LEU A 1 89 ? 10.339 -22.981 41.217 1.00 78.81 89 LEU A C 1
ATOM 625 O O . LEU A 1 89 ? 10.631 -23.316 40.070 1.00 78.81 89 LEU A O 1
ATOM 629 N N . SER A 1 90 ? 11.029 -23.392 42.283 1.00 81.25 90 SER A N 1
ATOM 630 C CA . SER A 1 90 ? 12.283 -24.146 42.199 1.00 81.25 90 SER A CA 1
ATOM 631 C C . SER A 1 90 ? 12.120 -25.514 41.538 1.00 81.25 90 SER A C 1
ATOM 633 O O . SER A 1 90 ? 13.014 -25.987 40.845 1.00 81.25 90 SER A O 1
ATOM 635 N N . SER A 1 91 ? 10.955 -26.145 41.699 1.00 76.56 91 SER A N 1
ATOM 636 C CA . SER A 1 91 ? 10.630 -27.441 41.088 1.00 76.56 91 SER A CA 1
ATOM 637 C C . SER A 1 91 ? 10.290 -27.375 39.590 1.00 76.56 91 SER A C 1
ATOM 639 O O . SER A 1 91 ? 10.058 -28.412 38.963 1.00 76.56 91 SER A O 1
ATOM 641 N N . GLY A 1 92 ? 10.230 -26.171 39.003 1.00 79.00 92 GLY A N 1
ATOM 642 C CA . GLY A 1 92 ? 9.795 -25.983 37.616 1.00 79.00 92 GLY A CA 1
ATOM 643 C C . GLY A 1 92 ? 8.312 -26.303 37.406 1.00 79.00 92 GLY A C 1
ATOM 644 O O . GLY A 1 92 ? 7.906 -26.650 36.302 1.00 79.00 92 GLY A O 1
ATOM 645 N N . ALA A 1 93 ? 7.506 -26.240 38.465 1.00 84.88 93 ALA A N 1
ATOM 646 C CA . ALA A 1 93 ? 6.085 -26.546 38.408 1.00 84.88 93 ALA A CA 1
ATOM 647 C C . ALA A 1 93 ? 5.337 -25.641 37.407 1.00 84.88 93 ALA A C 1
ATOM 649 O O . ALA A 1 93 ? 5.752 -24.517 37.111 1.00 84.88 93 ALA A O 1
ATOM 650 N N . ASN A 1 94 ? 4.218 -26.143 36.879 1.00 91.06 94 ASN A N 1
ATOM 651 C CA . ASN A 1 94 ? 3.321 -25.355 36.037 1.00 91.06 94 ASN A CA 1
ATOM 652 C C . ASN A 1 94 ? 2.423 -24.502 36.947 1.00 91.06 94 ASN A C 1
ATOM 654 O O . ASN A 1 94 ? 1.574 -25.042 37.663 1.00 91.06 94 ASN A O 1
ATOM 658 N N . LEU A 1 95 ? 2.671 -23.192 36.982 1.00 89.88 95 LEU A N 1
ATOM 659 C CA . LEU A 1 95 ? 2.185 -22.286 38.024 1.00 89.88 95 LEU A CA 1
ATOM 660 C C . LEU A 1 95 ? 1.215 -21.243 37.482 1.00 89.88 95 LEU A C 1
ATOM 662 O O . LEU A 1 95 ? 1.554 -20.477 36.582 1.00 89.88 95 LEU A O 1
ATOM 666 N N . SER A 1 96 ? 0.054 -21.159 38.123 1.00 92.62 96 SER A N 1
ATOM 667 C CA . SER A 1 96 ? -0.941 -20.109 37.930 1.00 92.62 96 SER A CA 1
ATOM 668 C C . SER A 1 96 ? -1.171 -19.403 39.265 1.00 92.62 96 SER A C 1
ATOM 670 O O . SER A 1 96 ? -1.701 -19.994 40.204 1.00 92.62 96 SER A O 1
ATOM 672 N N . LEU A 1 97 ? -0.724 -18.156 39.382 1.00 86.81 97 LEU A N 1
ATOM 673 C CA . LEU A 1 97 ? -0.670 -17.429 40.659 1.00 86.81 97 LEU A CA 1
ATOM 674 C C . LEU A 1 97 ? -1.587 -16.215 40.679 1.00 86.81 97 LEU A C 1
ATOM 676 O O . LEU A 1 97 ? -2.139 -15.872 41.720 1.00 86.81 97 LEU A O 1
ATOM 680 N N . GLY A 1 98 ? -1.747 -15.551 39.536 1.00 85.56 98 GLY A 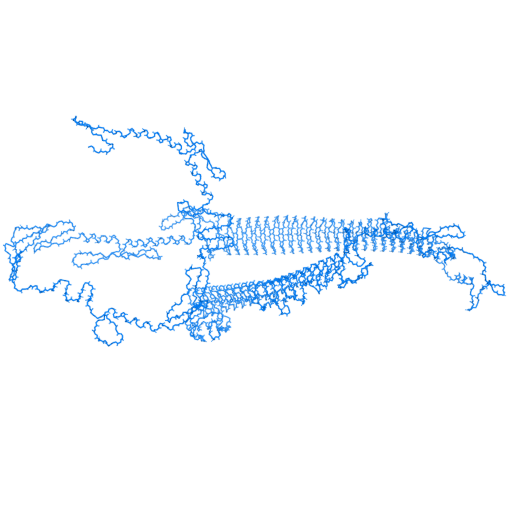N 1
ATOM 681 C CA . GLY A 1 98 ? -2.615 -14.388 39.439 1.00 85.56 98 GLY A CA 1
ATOM 682 C C . GLY A 1 98 ? -4.085 -14.769 39.574 1.00 85.56 98 GLY A C 1
ATOM 683 O O . GLY A 1 98 ? -4.503 -15.873 39.208 1.00 85.56 98 GLY A O 1
ATOM 684 N N . LYS A 1 99 ? -4.905 -13.841 40.058 1.00 87.81 99 LYS A N 1
ATOM 685 C CA . LYS A 1 99 ? -6.363 -13.984 39.993 1.00 87.81 99 LYS A CA 1
ATOM 686 C C . LYS A 1 99 ? -6.802 -14.133 38.530 1.00 87.81 99 LYS A C 1
ATOM 688 O O . LYS A 1 99 ? -6.292 -13.408 37.685 1.00 87.81 99 LYS A O 1
ATOM 693 N N . ASN A 1 100 ? -7.709 -15.063 38.222 1.00 92.75 100 ASN A N 1
ATOM 694 C CA . ASN A 1 100 ? -8.136 -15.407 36.850 1.00 92.75 100 ASN A CA 1
ATOM 695 C C . ASN A 1 100 ? -6.998 -15.835 35.891 1.00 92.75 100 ASN A C 1
ATOM 697 O O . ASN A 1 100 ? -7.178 -15.790 34.675 1.00 92.75 100 ASN A O 1
ATOM 701 N N . SER A 1 101 ? -5.815 -16.202 36.397 1.00 94.88 101 SER A N 1
ATOM 702 C CA . SER A 1 101 ? -4.690 -16.604 35.539 1.00 94.88 101 SER A CA 1
ATOM 703 C C . SER A 1 101 ? -4.857 -18.021 34.983 1.00 94.88 101 SER A C 1
ATOM 705 O O . SER A 1 101 ? -5.545 -18.855 35.579 1.00 94.88 101 SER A O 1
ATOM 707 N N . ILE A 1 102 ? -4.206 -18.300 33.849 1.00 97.06 102 ILE A N 1
ATOM 708 C CA . ILE A 1 102 ? -4.190 -19.618 33.208 1.00 97.06 102 ILE A CA 1
ATOM 709 C C . ILE A 1 102 ? -2.756 -20.009 32.846 1.00 97.06 102 ILE A C 1
ATOM 711 O O . ILE A 1 102 ? -2.118 -19.366 32.014 1.00 97.06 102 ILE A O 1
ATOM 715 N N . ALA A 1 103 ? -2.281 -21.121 33.399 1.00 94.75 103 ALA A N 1
ATOM 716 C CA . ALA A 1 103 ? -1.051 -21.788 32.993 1.00 94.75 103 ALA A CA 1
ATOM 717 C C . ALA A 1 103 ? -1.371 -23.167 32.398 1.00 94.75 103 ALA A C 1
ATOM 719 O O . ALA A 1 103 ? -1.781 -24.083 33.117 1.00 94.75 103 ALA A O 1
ATOM 720 N N . LEU A 1 104 ? -1.173 -23.342 31.089 1.00 95.44 104 LEU A N 1
ATOM 721 C CA . LEU A 1 104 ? -1.499 -24.583 30.377 1.00 95.44 104 LEU A CA 1
ATOM 722 C C . LEU A 1 104 ? -0.281 -25.134 29.623 1.00 95.44 104 LEU A C 1
ATOM 724 O O . LEU A 1 104 ? 0.269 -24.469 28.750 1.00 95.44 104 LEU A O 1
ATOM 728 N N . GLY A 1 105 ? 0.127 -26.364 29.935 1.00 92.75 105 GLY A N 1
ATOM 729 C CA . GLY A 1 105 ? 1.276 -27.031 29.310 1.00 92.75 105 GLY A CA 1
ATOM 730 C C . GLY A 1 105 ? 2.371 -27.384 30.315 1.00 92.75 105 GLY A C 1
ATOM 731 O O . GLY A 1 105 ? 2.067 -27.911 31.385 1.00 92.75 105 GLY A O 1
ATOM 732 N N . THR A 1 106 ? 3.639 -27.151 29.968 1.00 90.12 106 THR A N 1
ATOM 733 C CA . THR A 1 106 ? 4.778 -27.564 30.794 1.00 90.12 106 THR A CA 1
ATOM 734 C C . THR A 1 106 ? 5.563 -26.404 31.383 1.00 90.12 106 THR A C 1
ATOM 736 O O . THR A 1 106 ? 5.975 -25.498 30.668 1.00 90.12 106 THR A O 1
ATOM 739 N N . SER A 1 107 ? 5.805 -26.435 32.697 1.00 90.81 107 SER A N 1
ATOM 740 C CA . SER A 1 107 ? 6.684 -25.479 33.401 1.00 90.81 107 SER A CA 1
ATOM 741 C C . SER A 1 107 ? 6.354 -23.990 33.164 1.00 90.81 107 SER A C 1
ATOM 743 O O . SER A 1 107 ? 7.230 -23.118 33.249 1.00 90.81 107 SER A O 1
ATOM 745 N N . ASN A 1 108 ? 5.098 -23.663 32.846 1.00 93.00 108 ASN A N 1
ATOM 746 C CA . ASN A 1 108 ? 4.693 -22.284 32.582 1.00 93.00 108 ASN A CA 1
ATOM 747 C C . ASN A 1 108 ? 4.519 -21.500 33.882 1.00 93.00 108 ASN A C 1
ATOM 749 O O . ASN A 1 108 ? 4.331 -22.072 34.955 1.00 93.00 108 ASN A O 1
ATOM 753 N N . LEU A 1 109 ? 4.598 -20.178 33.775 1.00 91.31 109 LEU A N 1
ATOM 754 C CA . LEU A 1 109 ? 4.374 -19.256 34.878 1.00 91.31 109 LEU A CA 1
ATOM 755 C C . LEU A 1 109 ? 3.397 -18.165 34.438 1.00 91.31 109 LEU A C 1
ATOM 757 O O . LEU A 1 109 ? 3.784 -17.252 33.712 1.00 91.31 109 LEU A O 1
ATOM 761 N N . ALA A 1 110 ? 2.150 -18.267 34.886 1.00 93.88 110 ALA A N 1
ATOM 762 C CA . ALA A 1 110 ? 1.128 -17.236 34.743 1.00 93.88 110 ALA A CA 1
ATOM 763 C C . ALA A 1 110 ? 0.961 -16.524 36.092 1.00 93.88 110 ALA A C 1
ATOM 765 O O . ALA A 1 110 ? 0.193 -16.956 36.957 1.00 93.88 110 ALA A O 1
ATOM 766 N N . ALA A 1 111 ? 1.756 -15.479 36.318 1.00 88.12 111 ALA A N 1
ATOM 767 C CA . ALA A 1 111 ? 1.788 -14.790 37.603 1.00 88.12 111 ALA A CA 1
ATOM 768 C C . ALA A 1 111 ? 0.901 -13.545 37.657 1.00 88.12 111 ALA A C 1
ATOM 770 O O . ALA A 1 111 ? 0.368 -13.225 38.716 1.00 88.12 111 ALA A O 1
ATOM 771 N N . GLY A 1 112 ? 0.689 -12.869 36.530 1.00 87.12 112 GLY A N 1
ATOM 772 C CA . GLY A 1 112 ? -0.139 -11.669 36.501 1.00 87.12 112 GLY A CA 1
ATOM 773 C C . GLY A 1 112 ? -1.631 -11.959 36.667 1.00 87.12 112 GLY A C 1
ATOM 774 O O . GLY A 1 112 ? -2.115 -13.034 36.300 1.00 87.12 112 GLY A O 1
ATOM 775 N N . GLU A 1 113 ? -2.388 -10.992 37.185 1.00 89.25 113 GLU A N 1
ATOM 776 C CA . GLU A 1 113 ? -3.857 -11.036 37.144 1.00 89.25 113 GLU A CA 1
ATOM 777 C C . GLU A 1 113 ? -4.335 -11.187 35.689 1.00 89.25 113 GLU A C 1
ATOM 779 O O . GLU A 1 113 ? -3.821 -10.509 34.803 1.00 89.25 113 GLU A O 1
ATOM 784 N N . SER A 1 114 ? -5.275 -12.101 35.438 1.00 93.94 114 SER A N 1
ATOM 785 C CA . SER A 1 114 ? -5.799 -12.446 34.106 1.00 93.94 114 SER A CA 1
ATOM 786 C C . SER A 1 114 ? -4.726 -12.846 33.077 1.00 93.94 114 SER A C 1
ATOM 788 O O . SER A 1 114 ? -4.978 -12.819 31.874 1.00 93.94 114 SER A O 1
ATOM 790 N N . SER A 1 115 ? -3.521 -13.212 33.528 1.00 95.69 115 SER A N 1
ATOM 791 C CA . SER A 1 115 ? -2.426 -13.602 32.637 1.00 95.69 115 SER A CA 1
ATOM 792 C C . SER A 1 115 ? -2.612 -15.009 32.072 1.00 95.69 115 SER A C 1
ATOM 794 O O . SER A 1 115 ? -3.186 -15.890 32.718 1.00 95.69 115 SER A O 1
ATOM 796 N N . VAL A 1 116 ? -2.085 -15.237 30.869 1.00 97.56 116 VAL A N 1
ATOM 797 C CA . VAL A 1 116 ? -2.142 -16.531 30.184 1.00 97.56 116 VAL A CA 1
ATOM 798 C C . VAL A 1 116 ? -0.743 -16.950 29.759 1.00 97.56 116 VAL A C 1
ATOM 800 O O . VAL A 1 116 ? -0.126 -16.308 28.913 1.00 97.56 116 VAL A O 1
ATOM 803 N N . ALA A 1 117 ? -0.257 -18.061 30.301 1.00 96.00 117 ALA A N 1
ATOM 804 C CA . ALA A 1 117 ? 0.974 -18.705 29.866 1.00 96.00 117 ALA A CA 1
ATOM 805 C C . ALA A 1 117 ? 0.650 -20.084 29.271 1.00 96.00 117 ALA A C 1
ATOM 807 O O . ALA A 1 117 ? 0.180 -20.984 29.970 1.00 96.00 117 ALA A O 1
ATOM 808 N N . LEU A 1 118 ? 0.887 -20.250 27.969 1.00 96.06 118 LEU A N 1
ATOM 809 C CA . LEU A 1 118 ? 0.539 -21.452 27.210 1.00 96.06 118 LEU A CA 1
ATOM 810 C C . LEU A 1 118 ? 1.746 -21.992 26.441 1.00 96.06 118 LEU A C 1
ATOM 812 O O . LEU A 1 118 ? 2.278 -21.322 25.558 1.00 96.06 118 LEU A O 1
ATOM 816 N N . GLY A 1 119 ? 2.104 -23.250 26.683 1.00 92.88 119 GLY A N 1
ATOM 817 C CA . GLY A 1 119 ? 3.180 -23.927 25.961 1.00 92.88 119 GLY A CA 1
ATOM 818 C C . GLY A 1 119 ? 4.192 -24.570 26.895 1.00 92.88 119 GLY A C 1
ATOM 819 O O . GLY A 1 119 ? 3.802 -25.318 27.788 1.00 92.88 119 GLY A O 1
ATOM 820 N N . ASP A 1 120 ? 5.476 -24.314 26.647 1.00 91.12 120 ASP A N 1
ATOM 821 C CA . ASP A 1 120 ? 6.593 -24.861 27.417 1.00 91.12 120 ASP A CA 1
ATOM 822 C C . ASP A 1 120 ? 7.474 -23.730 27.952 1.00 91.12 120 ASP A C 1
ATOM 824 O O . ASP A 1 120 ? 8.036 -22.943 27.184 1.00 91.12 120 ASP A O 1
ATOM 828 N N . SER A 1 121 ? 7.612 -23.652 29.273 1.00 90.94 121 SER A N 1
ATOM 829 C CA . SER A 1 121 ? 8.423 -22.646 29.960 1.00 90.94 121 SER A CA 1
ATOM 830 C C . SER A 1 121 ? 8.048 -21.193 29.623 1.00 90.94 121 SER A C 1
ATOM 832 O O . SER A 1 121 ? 8.868 -20.286 29.786 1.00 90.94 121 SER A O 1
ATOM 834 N N . SER A 1 122 ? 6.814 -20.956 29.173 1.00 93.56 122 SER A N 1
ATOM 835 C CA . SER A 1 122 ? 6.272 -19.629 28.888 1.00 93.56 122 SER A CA 1
ATOM 836 C C . SER A 1 122 ? 6.051 -18.853 30.189 1.00 93.56 122 SER A C 1
ATOM 838 O O . SER A 1 122 ? 5.655 -19.424 31.209 1.00 93.56 122 SER A O 1
ATOM 840 N N . LYS A 1 123 ? 6.302 -17.545 30.159 1.00 92.62 123 LYS A N 1
ATOM 841 C CA . LYS A 1 123 ? 6.203 -16.647 31.312 1.00 92.62 123 LYS A CA 1
ATOM 842 C C . LYS A 1 123 ? 5.301 -15.465 30.975 1.00 92.62 123 LYS A C 1
ATOM 844 O O . LYS A 1 123 ? 5.663 -14.644 30.142 1.00 92.62 123 LYS A O 1
ATOM 849 N N . ALA A 1 124 ? 4.152 -15.383 31.633 1.00 94.75 124 ALA A N 1
ATOM 850 C CA . ALA A 1 124 ? 3.247 -14.243 31.598 1.00 94.75 124 ALA A CA 1
ATOM 851 C C . ALA A 1 124 ? 3.152 -13.677 33.020 1.00 94.75 124 ALA A C 1
ATOM 853 O O . ALA A 1 124 ? 2.384 -14.163 33.851 1.00 94.75 124 ALA A O 1
ATOM 854 N N . VAL A 1 125 ? 4.021 -12.719 33.342 1.00 88.25 125 VAL A N 1
ATOM 855 C CA . VAL A 1 125 ? 4.244 -12.310 34.744 1.00 88.25 125 VAL A CA 1
ATOM 856 C C . VAL A 1 125 ? 3.484 -11.052 35.149 1.00 88.25 125 VAL A C 1
ATOM 858 O O . VAL A 1 125 ? 3.221 -10.864 36.331 1.00 88.25 125 VAL A O 1
ATOM 861 N N . ALA A 1 126 ? 3.071 -10.231 34.185 1.00 89.19 126 ALA A N 1
ATOM 862 C CA . ALA A 1 126 ? 2.327 -9.000 34.428 1.00 89.19 126 ALA A CA 1
ATOM 863 C C . ALA A 1 126 ? 0.826 -9.150 34.145 1.00 89.19 126 ALA A C 1
ATOM 865 O O . ALA A 1 126 ? 0.375 -10.109 33.512 1.00 89.19 126 ALA A O 1
ATOM 866 N N . LYS A 1 127 ? 0.038 -8.194 34.644 1.00 89.88 127 LYS A N 1
ATOM 867 C CA . LYS A 1 127 ? -1.419 -8.160 34.475 1.00 89.88 127 LYS A CA 1
ATOM 868 C C . LYS A 1 127 ? -1.818 -8.154 32.994 1.00 89.88 127 LYS A C 1
ATOM 870 O O . LYS A 1 127 ? -1.226 -7.424 32.202 1.00 89.88 127 LYS A O 1
ATOM 875 N N . ASP A 1 128 ? -2.809 -8.970 32.642 1.00 94.00 128 ASP A N 1
ATOM 876 C CA . ASP A 1 128 ? -3.326 -9.170 31.280 1.00 94.00 128 ASP A CA 1
ATOM 877 C C . ASP A 1 128 ? -2.262 -9.630 30.255 1.00 94.00 128 ASP A C 1
ATOM 879 O O . ASP A 1 128 ? -2.486 -9.570 29.047 1.00 94.00 128 ASP A O 1
ATOM 883 N N . ALA A 1 129 ? -1.088 -10.085 30.713 1.00 96.38 129 ALA A N 1
ATOM 884 C CA . ALA A 1 129 ? -0.020 -10.545 29.834 1.00 96.38 129 ALA A CA 1
ATOM 885 C C . ALA A 1 129 ? -0.335 -11.925 29.241 1.00 96.38 129 ALA A C 1
ATOM 887 O O . ALA A 1 129 ? -0.843 -12.818 29.924 1.00 96.38 129 ALA A O 1
ATOM 888 N N . ILE A 1 130 ? 0.029 -12.124 27.976 1.00 97.56 130 ILE A N 1
ATOM 889 C CA . ILE A 1 130 ? -0.187 -13.369 27.240 1.00 97.56 130 ILE A CA 1
ATOM 890 C C . ILE A 1 130 ? 1.149 -13.843 26.673 1.00 97.56 130 ILE A C 1
ATOM 892 O O . ILE A 1 130 ? 1.732 -13.192 25.811 1.00 97.56 130 ILE A O 1
ATOM 896 N N . ALA A 1 131 ? 1.623 -15.000 27.121 1.00 96.94 131 ALA A N 1
ATOM 897 C CA . ALA A 1 131 ? 2.814 -15.653 26.595 1.00 96.94 131 ALA A CA 1
ATOM 898 C C . ALA A 1 131 ? 2.448 -17.018 26.009 1.00 96.94 131 ALA A C 1
ATOM 900 O O . ALA A 1 131 ? 2.022 -17.921 26.730 1.00 96.94 131 ALA A O 1
ATOM 901 N N . ILE A 1 132 ? 2.628 -17.179 24.698 1.00 96.00 132 ILE A N 1
ATOM 902 C CA . ILE A 1 132 ? 2.281 -18.394 23.957 1.00 96.00 132 ILE A CA 1
ATOM 903 C C . ILE A 1 132 ? 3.511 -18.922 23.215 1.00 96.00 132 ILE A C 1
ATOM 905 O O . ILE A 1 132 ? 4.068 -18.259 22.340 1.00 96.00 132 ILE A O 1
ATOM 909 N N . GLY A 1 133 ? 3.890 -20.166 23.504 1.00 92.56 133 GLY A N 1
ATOM 910 C CA . GLY A 1 133 ? 4.988 -20.874 22.846 1.00 92.56 133 GLY A CA 1
ATOM 911 C C . GLY A 1 133 ? 6.237 -21.021 23.716 1.00 92.56 133 GLY A C 1
ATOM 912 O O . GLY A 1 133 ? 6.355 -20.441 24.794 1.00 92.56 133 GLY A O 1
ATOM 913 N N . ARG A 1 134 ? 7.186 -21.839 23.248 1.00 91.44 134 ARG A N 1
ATOM 914 C CA . ARG A 1 134 ? 8.361 -22.240 24.034 1.00 91.44 134 ARG A CA 1
ATOM 915 C C . ARG A 1 134 ? 9.217 -21.036 24.446 1.00 91.44 134 ARG A C 1
ATOM 917 O O . ARG A 1 134 ? 9.731 -20.340 23.573 1.00 91.44 134 ARG A O 1
ATOM 924 N N . ASN A 1 135 ? 9.445 -20.838 25.745 1.00 90.62 135 ASN A N 1
ATOM 925 C CA . ASN A 1 135 ? 10.194 -19.697 26.300 1.00 90.62 135 ASN A CA 1
ATOM 926 C C . ASN A 1 135 ? 9.638 -18.315 25.897 1.00 90.62 135 ASN A C 1
ATOM 928 O O . ASN A 1 135 ? 10.391 -17.341 25.874 1.00 90.62 135 ASN A O 1
ATOM 932 N N . GLY A 1 136 ? 8.356 -18.215 25.533 1.00 93.81 136 GLY A N 1
ATOM 933 C CA . GLY A 1 136 ? 7.713 -16.916 25.341 1.00 93.81 136 GLY A CA 1
ATOM 934 C C . GLY A 1 136 ? 7.706 -16.145 26.661 1.00 93.81 136 GLY A C 1
ATOM 935 O O . GLY A 1 136 ? 7.345 -16.709 27.693 1.00 93.81 136 GLY A O 1
ATOM 936 N N . ASN A 1 137 ? 8.133 -14.887 26.645 1.00 93.50 137 ASN A N 1
ATOM 937 C CA . ASN A 1 137 ? 8.177 -14.029 27.823 1.00 93.50 137 ASN A CA 1
ATOM 938 C C . ASN A 1 137 ? 7.361 -12.757 27.578 1.00 93.50 137 ASN A C 1
ATOM 940 O O . ASN A 1 137 ? 7.749 -11.923 26.761 1.00 93.50 137 ASN A O 1
ATOM 944 N N . ALA A 1 138 ? 6.242 -12.625 28.279 1.00 95.88 138 ALA A N 1
ATOM 945 C CA . ALA A 1 138 ? 5.428 -11.423 28.344 1.00 95.88 138 ALA A CA 1
ATOM 946 C C . ALA A 1 138 ? 5.520 -10.854 29.767 1.00 95.88 138 ALA A C 1
ATOM 948 O O . ALA A 1 138 ? 4.879 -11.353 30.698 1.00 95.88 138 ALA A O 1
ATOM 949 N N . SER A 1 139 ? 6.367 -9.840 29.942 1.00 90.69 139 SER A N 1
ATOM 950 C CA . SER A 1 139 ? 6.645 -9.239 31.253 1.00 90.69 139 SER A CA 1
ATOM 951 C C . SER A 1 139 ? 6.055 -7.848 31.451 1.00 90.69 139 SER A C 1
ATOM 953 O O . SER A 1 139 ? 6.059 -7.363 32.576 1.00 90.69 139 SER A O 1
ATOM 955 N N . GLY A 1 140 ? 5.530 -7.220 30.398 1.00 89.00 140 GLY A N 1
ATOM 956 C CA . GLY A 1 140 ? 4.787 -5.964 30.500 1.00 89.00 140 GLY A CA 1
ATOM 957 C C . GLY A 1 140 ? 3.282 -6.171 30.695 1.00 89.00 140 GLY A C 1
ATOM 958 O O . GLY A 1 140 ? 2.736 -7.213 30.330 1.00 89.00 140 GLY A O 1
ATOM 959 N N . GLY A 1 141 ? 2.591 -5.177 31.259 1.00 88.19 141 GLY A N 1
ATOM 960 C CA . GLY A 1 141 ? 1.126 -5.206 31.359 1.00 88.19 141 GLY A CA 1
ATOM 961 C C . GLY A 1 141 ? 0.478 -5.236 29.971 1.00 88.19 141 GLY A C 1
ATOM 962 O O . GLY A 1 141 ? 0.942 -4.540 29.075 1.00 88.19 141 GLY A O 1
ATOM 963 N N . GLN A 1 142 ? -0.551 -6.059 29.756 1.00 93.38 142 GLN A N 1
ATOM 964 C CA . GLN A 1 142 ? -1.174 -6.283 28.434 1.00 93.38 142 GLN A CA 1
ATOM 965 C C . GLN A 1 142 ? -0.188 -6.727 27.329 1.00 93.38 142 GLN A C 1
ATOM 967 O O . GLN A 1 142 ? -0.511 -6.657 26.142 1.00 93.38 142 GLN A O 1
ATOM 972 N N . ALA A 1 143 ? 1.027 -7.160 27.686 1.00 96.88 143 ALA A N 1
ATOM 973 C CA . ALA A 1 143 ? 2.032 -7.566 26.715 1.00 96.88 143 ALA A CA 1
ATOM 974 C C . ALA A 1 143 ? 1.683 -8.927 26.109 1.00 96.88 143 ALA A C 1
ATOM 976 O O . ALA A 1 143 ? 1.238 -9.841 26.806 1.00 96.88 143 ALA A O 1
ATOM 977 N N . ILE A 1 144 ? 1.939 -9.084 24.814 1.00 97.31 144 ILE A N 1
ATOM 978 C CA . ILE A 1 144 ? 1.642 -10.302 24.067 1.00 97.31 144 ILE A CA 1
ATOM 979 C C . ILE A 1 144 ? 2.932 -10.819 23.433 1.00 97.31 144 ILE A C 1
ATOM 981 O O . ILE A 1 144 ? 3.502 -10.200 22.538 1.00 97.31 144 ILE A O 1
ATOM 985 N N . SER A 1 145 ? 3.379 -11.983 23.888 1.00 97.25 145 SER A N 1
ATOM 986 C CA . SER A 1 145 ? 4.495 -12.736 23.324 1.00 97.25 145 SER A CA 1
ATOM 987 C C . SER A 1 145 ? 3.962 -14.003 22.657 1.00 97.25 145 SER A C 1
ATOM 989 O O . SER A 1 145 ? 3.341 -14.841 23.311 1.00 97.25 145 SER A O 1
ATOM 991 N N . ILE A 1 146 ? 4.183 -14.149 21.348 1.00 96.06 146 ILE A N 1
ATOM 992 C CA . ILE A 1 146 ? 3.737 -15.307 20.563 1.00 96.06 146 ILE A CA 1
ATOM 993 C C . ILE A 1 146 ? 4.901 -15.848 19.733 1.00 96.06 146 ILE A C 1
ATOM 995 O O . ILE A 1 146 ? 5.358 -15.226 18.776 1.00 96.06 146 ILE A O 1
ATOM 999 N N . GLY A 1 147 ? 5.342 -17.064 20.039 1.00 92.88 147 GLY A N 1
ATOM 1000 C CA . GLY A 1 147 ? 6.413 -17.742 19.313 1.00 92.88 147 GLY A CA 1
ATOM 1001 C C . GLY A 1 147 ? 7.592 -18.119 20.201 1.00 92.88 147 GLY A C 1
ATOM 1002 O O . GLY A 1 147 ? 7.701 -17.724 21.360 1.00 92.88 147 GLY A O 1
ATOM 1003 N N . ALA A 1 148 ? 8.484 -18.945 19.656 1.00 93.06 148 ALA A N 1
ATOM 1004 C CA . ALA A 1 148 ? 9.596 -19.486 20.423 1.00 93.06 148 ALA A CA 1
ATOM 1005 C C . ALA A 1 148 ? 10.617 -18.391 20.786 1.00 93.06 148 ALA A C 1
ATOM 1007 O O . ALA A 1 148 ? 11.265 -17.831 19.902 1.00 93.06 148 ALA A O 1
ATOM 1008 N N . GLY A 1 149 ? 10.786 -18.113 22.080 1.00 91.56 149 GLY A N 1
ATOM 1009 C CA . GLY A 1 149 ? 11.706 -17.089 22.585 1.00 91.56 149 GLY A CA 1
ATOM 1010 C C . GLY A 1 149 ? 11.291 -15.645 22.288 1.00 91.56 149 GLY A C 1
ATOM 1011 O O . GLY A 1 149 ? 12.143 -14.763 22.371 1.00 91.56 149 GLY A O 1
ATOM 1012 N N . ALA A 1 150 ? 10.029 -15.401 21.917 1.00 96.75 150 ALA A N 1
ATOM 1013 C CA . ALA A 1 150 ? 9.503 -14.049 21.749 1.00 96.75 150 ALA A CA 1
ATOM 1014 C C . ALA A 1 150 ? 9.491 -13.298 23.093 1.00 96.75 150 ALA A C 1
ATOM 1016 O O . ALA A 1 150 ? 9.121 -13.863 24.126 1.00 96.75 150 ALA A O 1
ATOM 1017 N N . GLN A 1 151 ? 9.870 -12.023 23.090 1.00 95.00 151 GLN A N 1
ATOM 1018 C CA . GLN A 1 151 ? 10.006 -11.195 24.288 1.00 95.00 151 GLN A CA 1
ATOM 1019 C C . GLN A 1 151 ? 9.178 -9.921 24.140 1.00 95.00 151 GLN A C 1
ATOM 1021 O O . GLN A 1 151 ? 9.514 -9.053 23.343 1.00 95.00 151 GLN A O 1
ATOM 1026 N N . ALA A 1 152 ? 8.105 -9.804 24.913 1.00 96.31 152 ALA A N 1
ATOM 1027 C CA . ALA A 1 152 ? 7.298 -8.596 25.022 1.00 96.31 152 ALA A CA 1
ATOM 1028 C C . ALA A 1 152 ? 7.497 -8.021 26.431 1.00 96.31 152 ALA A C 1
ATOM 1030 O O . ALA A 1 152 ? 6.894 -8.483 27.402 1.00 96.31 152 ALA A O 1
ATOM 1031 N N . ALA A 1 153 ? 8.437 -7.083 26.559 1.00 90.31 153 ALA A N 1
ATOM 1032 C CA . ALA A 1 153 ? 8.991 -6.706 27.857 1.00 90.31 153 ALA A CA 1
ATOM 1033 C C . ALA A 1 153 ? 8.230 -5.576 28.571 1.00 90.31 153 ALA A C 1
ATOM 1035 O O . ALA A 1 153 ? 8.343 -5.449 29.789 1.00 90.31 153 ALA A O 1
ATOM 1036 N N . ALA A 1 154 ? 7.474 -4.772 27.821 1.00 89.88 154 ALA A N 1
ATOM 1037 C CA . ALA A 1 154 ? 6.900 -3.498 28.253 1.00 89.88 154 ALA A CA 1
ATOM 1038 C C . ALA A 1 154 ? 5.382 -3.425 27.998 1.00 89.88 154 ALA A C 1
ATOM 1040 O O . ALA A 1 154 ? 4.802 -4.348 27.422 1.00 89.88 154 ALA A O 1
ATOM 1041 N N . SER A 1 155 ? 4.718 -2.371 28.475 1.00 91.06 155 SER A N 1
ATOM 1042 C CA . SER A 1 155 ? 3.253 -2.302 28.502 1.00 91.06 155 SER A CA 1
ATOM 1043 C C . SER A 1 155 ? 2.657 -2.221 27.091 1.00 91.06 155 SER A C 1
ATOM 1045 O O . SER A 1 155 ? 3.122 -1.442 26.261 1.00 91.06 155 SER A O 1
ATOM 1047 N N . GLY A 1 156 ? 1.651 -3.040 26.781 1.00 92.31 156 GLY A N 1
ATOM 1048 C CA . GLY A 1 156 ? 1.031 -3.104 25.449 1.00 92.31 156 GLY A CA 1
ATOM 1049 C C . GLY A 1 156 ? 1.975 -3.560 24.325 1.00 92.31 156 GLY A C 1
ATOM 1050 O O . GLY A 1 156 ? 1.648 -3.397 23.151 1.00 92.31 156 GLY A O 1
ATOM 1051 N N . ALA A 1 157 ? 3.151 -4.102 24.661 1.00 96.75 157 ALA A N 1
ATOM 1052 C CA . ALA A 1 157 ? 4.119 -4.575 23.682 1.00 96.75 157 ALA A CA 1
ATOM 1053 C C . ALA A 1 157 ? 3.632 -5.870 23.009 1.00 96.75 157 ALA A C 1
ATOM 1055 O O . ALA A 1 157 ? 3.174 -6.795 23.682 1.00 96.75 157 ALA A O 1
ATOM 1056 N N . LEU A 1 158 ? 3.785 -5.972 21.689 1.00 97.56 158 LEU A N 1
ATOM 1057 C CA . LEU A 1 158 ? 3.466 -7.165 20.906 1.00 97.56 158 LEU A CA 1
ATOM 1058 C C . LEU A 1 158 ? 4.732 -7.703 20.243 1.00 97.56 158 LEU A C 1
ATOM 1060 O O . LEU A 1 158 ? 5.269 -7.085 19.330 1.00 97.56 158 LEU A O 1
ATOM 1064 N N . ALA A 1 159 ? 5.177 -8.883 20.657 1.00 97.38 159 ALA A N 1
ATOM 1065 C CA . ALA A 1 159 ? 6.258 -9.618 20.015 1.00 97.38 159 ALA A CA 1
ATOM 1066 C C . ALA A 1 159 ? 5.706 -10.921 19.429 1.00 97.38 159 ALA A C 1
ATOM 1068 O O . ALA A 1 159 ? 5.327 -11.823 20.177 1.00 97.38 159 ALA A O 1
ATOM 1069 N N . ALA A 1 160 ? 5.656 -11.032 18.100 1.00 95.81 160 ALA A N 1
ATOM 1070 C CA . ALA A 1 160 ? 5.200 -12.241 17.422 1.00 95.81 160 ALA A CA 1
ATOM 1071 C C . ALA A 1 160 ? 6.194 -12.726 16.356 1.00 95.81 160 ALA A C 1
ATOM 1073 O O . ALA A 1 160 ? 6.468 -12.048 15.367 1.00 95.81 160 ALA A O 1
ATOM 1074 N N . GLY A 1 161 ? 6.698 -13.947 16.524 1.00 91.88 161 GLY A N 1
ATOM 1075 C CA . GLY A 1 161 ? 7.783 -14.513 15.720 1.00 91.88 161 GLY A CA 1
ATOM 1076 C C . GLY A 1 161 ? 8.838 -15.169 16.609 1.00 91.88 161 GLY A C 1
ATOM 1077 O O . GLY A 1 161 ? 8.899 -14.928 17.809 1.00 91.88 161 GLY A O 1
ATOM 1078 N N . GLY A 1 162 ? 9.672 -16.052 16.059 1.00 91.06 162 GLY A N 1
ATOM 1079 C CA . GLY A 1 162 ? 10.770 -16.608 16.853 1.00 91.06 162 GLY A CA 1
ATOM 1080 C C . GLY A 1 162 ? 11.801 -15.524 17.176 1.00 91.06 162 GLY A C 1
ATOM 1081 O O . GLY A 1 162 ? 12.184 -14.743 16.305 1.00 91.06 162 GLY A O 1
ATOM 1082 N N . ALA A 1 163 ? 12.219 -15.459 18.441 1.00 94.00 163 ALA A N 1
ATOM 1083 C CA . ALA A 1 163 ? 13.164 -14.465 18.958 1.00 94.00 163 ALA A CA 1
ATOM 1084 C C . ALA A 1 163 ? 12.807 -12.988 18.662 1.00 94.00 163 ALA A C 1
ATOM 1086 O O . ALA A 1 163 ? 13.682 -12.127 18.725 1.00 94.00 163 ALA A O 1
ATOM 1087 N N . SER A 1 164 ? 11.546 -12.674 18.340 1.00 96.75 164 SER A N 1
ATOM 1088 C CA . SER A 1 164 ? 11.096 -11.285 18.202 1.00 96.75 164 SER A CA 1
ATOM 1089 C C . SER A 1 164 ? 11.142 -10.585 19.559 1.00 96.75 164 SER A C 1
ATOM 1091 O O . SER A 1 164 ? 10.772 -11.193 20.564 1.00 96.75 164 SER A O 1
ATOM 1093 N N . SER A 1 165 ? 11.530 -9.315 19.596 1.00 95.44 165 SER A N 1
ATOM 1094 C CA . SER A 1 165 ? 11.654 -8.541 20.830 1.00 95.44 165 SER A CA 1
ATOM 1095 C C . SER A 1 165 ? 10.969 -7.185 20.703 1.00 95.44 165 SER A C 1
ATOM 1097 O O . SER A 1 165 ? 11.384 -6.347 19.904 1.00 95.44 165 SER A O 1
ATOM 1099 N N . ALA A 1 166 ? 9.925 -6.974 21.498 1.00 95.38 166 ALA A N 1
ATOM 1100 C CA . ALA A 1 166 ? 9.256 -5.696 21.687 1.00 95.38 166 ALA A CA 1
ATOM 1101 C C . ALA A 1 166 ? 9.577 -5.192 23.104 1.00 95.38 166 ALA A C 1
ATOM 1103 O O . ALA A 1 166 ? 9.067 -5.707 24.102 1.00 95.38 166 ALA A O 1
ATOM 1104 N N . GLY A 1 167 ? 10.500 -4.235 23.192 1.00 90.00 167 GLY A N 1
ATOM 1105 C CA . GLY A 1 167 ? 11.163 -3.853 24.444 1.00 90.00 167 GLY A CA 1
ATOM 1106 C C . GLY A 1 167 ? 10.607 -2.608 25.140 1.00 90.00 167 GLY A C 1
ATOM 1107 O O . GLY A 1 167 ? 11.074 -2.272 26.226 1.00 90.00 167 GLY A O 1
ATOM 1108 N N . ARG A 1 168 ? 9.667 -1.889 24.514 1.00 91.00 168 ARG A N 1
ATOM 1109 C CA . ARG A 1 168 ? 9.148 -0.586 24.974 1.00 91.00 168 ARG A CA 1
ATOM 1110 C C . ARG A 1 168 ? 7.628 -0.515 24.857 1.00 91.00 168 ARG A C 1
ATOM 1112 O O . ARG A 1 168 ? 7.022 -1.364 24.205 1.00 91.00 168 ARG A O 1
ATOM 1119 N N . ASP A 1 169 ? 7.031 0.474 25.514 1.00 91.19 169 ASP A N 1
ATOM 1120 C CA . ASP A 1 169 ? 5.576 0.596 25.596 1.00 91.19 169 ASP A CA 1
ATOM 1121 C C . ASP A 1 169 ? 4.954 0.768 24.203 1.00 91.19 169 ASP A C 1
ATOM 1123 O O . ASP A 1 169 ? 5.439 1.552 23.384 1.00 91.19 169 ASP A O 1
ATOM 1127 N N . GLY A 1 170 ? 3.910 -0.008 23.909 1.00 91.06 170 GLY A N 1
ATOM 1128 C CA . GLY A 1 170 ? 3.221 -0.017 22.614 1.00 91.06 170 GLY A CA 1
ATOM 1129 C C . GLY A 1 170 ? 4.061 -0.498 21.423 1.00 91.06 170 GLY A C 1
ATOM 1130 O O . GLY A 1 170 ? 3.633 -0.337 20.282 1.00 91.06 170 GLY A O 1
ATOM 1131 N N . ALA A 1 171 ? 5.257 -1.054 21.650 1.00 95.12 171 ALA A N 1
ATOM 1132 C CA . ALA A 1 171 ? 6.121 -1.527 20.573 1.00 95.12 171 ALA A CA 1
ATOM 1133 C C . ALA A 1 171 ? 5.567 -2.802 19.914 1.00 95.12 171 ALA A C 1
ATOM 1135 O O . ALA A 1 171 ? 5.078 -3.707 20.590 1.00 95.12 171 ALA A O 1
ATOM 1136 N N . VAL A 1 172 ? 5.703 -2.907 18.593 1.00 97.31 172 VAL A N 1
ATOM 1137 C CA . VAL A 1 172 ? 5.222 -4.027 17.779 1.00 97.31 172 VAL A CA 1
ATOM 1138 C C . VAL A 1 172 ? 6.393 -4.633 17.010 1.00 97.31 172 VAL A C 1
ATOM 1140 O O . VAL A 1 172 ? 6.905 -4.029 16.076 1.00 97.31 172 VAL A O 1
ATOM 1143 N N . ALA A 1 173 ? 6.808 -5.843 17.376 1.00 97.12 173 ALA A N 1
ATOM 1144 C CA . ALA A 1 173 ? 7.835 -6.621 16.691 1.00 97.12 173 ALA A CA 1
ATOM 1145 C C . ALA A 1 173 ? 7.215 -7.878 16.063 1.00 97.12 173 ALA A C 1
ATOM 1147 O O . ALA A 1 173 ? 6.864 -8.821 16.772 1.00 97.12 173 ALA A O 1
ATOM 1148 N N . LEU A 1 174 ? 7.088 -7.910 14.734 1.00 96.62 174 LEU A N 1
ATOM 1149 C CA . LEU A 1 174 ? 6.479 -9.014 13.987 1.00 96.62 174 LEU A CA 1
ATOM 1150 C C . LEU A 1 174 ? 7.474 -9.615 12.988 1.00 96.62 174 LEU A C 1
ATOM 1152 O O . LEU A 1 174 ? 7.875 -8.966 12.026 1.00 96.62 174 LEU A O 1
ATOM 1156 N N . GLY A 1 175 ? 7.837 -10.883 13.165 1.00 94.75 175 GLY A N 1
ATOM 1157 C CA . GLY A 1 175 ? 8.783 -11.597 12.303 1.00 94.75 175 GLY A CA 1
ATOM 1158 C C . GLY A 1 175 ? 9.956 -12.206 13.070 1.00 94.75 175 GLY A C 1
ATOM 1159 O O . GLY A 1 175 ? 10.205 -11.892 14.230 1.00 94.75 175 GLY A O 1
ATOM 1160 N N . GLN A 1 176 ? 10.681 -13.118 12.418 1.00 94.06 176 GLN A N 1
ATOM 1161 C CA . GLN A 1 176 ? 11.843 -13.785 13.018 1.00 94.06 176 GLN A CA 1
ATOM 1162 C C . GLN A 1 176 ? 12.948 -12.764 13.328 1.00 94.06 176 GLN A C 1
ATOM 1164 O O . GLN A 1 176 ? 13.427 -12.090 12.415 1.00 94.06 176 GLN A O 1
ATOM 1169 N N . GLY A 1 177 ? 13.333 -12.648 14.601 1.00 93.31 177 GLY A N 1
ATOM 1170 C CA . GLY A 1 177 ? 14.363 -11.708 15.058 1.00 93.31 177 GLY A CA 1
ATOM 1171 C C . GLY A 1 177 ? 13.997 -10.224 14.926 1.00 93.31 177 GLY A C 1
ATOM 1172 O O . GLY A 1 177 ? 14.882 -9.383 15.049 1.00 93.31 177 GLY A O 1
ATOM 1173 N N . ALA A 1 178 ? 12.732 -9.879 14.656 1.00 97.00 178 ALA A N 1
ATOM 1174 C CA . ALA A 1 178 ? 12.292 -8.483 14.622 1.00 97.00 178 ALA A CA 1
ATOM 1175 C C . ALA A 1 178 ? 12.519 -7.819 15.989 1.00 97.00 178 ALA A C 1
ATOM 1177 O O . ALA A 1 178 ? 12.228 -8.418 17.026 1.00 97.00 178 ALA A O 1
ATOM 1178 N N . PHE A 1 179 ? 13.015 -6.585 16.000 1.00 94.94 179 PHE A N 1
ATOM 1179 C CA . PHE A 1 179 ? 13.410 -5.876 17.213 1.00 94.94 179 PHE A CA 1
ATOM 1180 C C . PHE A 1 179 ? 12.798 -4.474 17.219 1.00 94.94 179 PHE A C 1
ATOM 1182 O O . PHE A 1 179 ? 13.217 -3.599 16.466 1.00 94.94 179 PHE A O 1
ATOM 1189 N N . ALA A 1 180 ? 11.784 -4.260 18.053 1.00 94.12 180 ALA A N 1
ATOM 1190 C CA . ALA A 1 180 ? 11.136 -2.969 18.265 1.00 94.12 180 ALA A CA 1
ATOM 1191 C C . ALA A 1 180 ? 11.452 -2.492 19.686 1.00 94.12 180 ALA A C 1
ATOM 1193 O O . ALA A 1 180 ? 10.802 -2.877 20.658 1.00 94.12 180 ALA A O 1
ATOM 1194 N N . ASN A 1 181 ? 12.499 -1.683 19.831 1.00 87.62 181 ASN A N 1
ATOM 1195 C CA . ASN A 1 181 ? 12.970 -1.209 21.135 1.00 87.62 181 ASN A CA 1
ATOM 1196 C C . ASN A 1 181 ? 12.823 0.309 21.278 1.00 87.62 181 ASN A C 1
ATOM 1198 O O . ASN A 1 181 ? 13.633 0.962 21.933 1.00 87.62 181 ASN A O 1
ATOM 1202 N N . THR A 1 182 ? 11.786 0.879 20.674 1.00 87.94 182 THR A N 1
ATOM 1203 C CA . THR A 1 182 ? 11.367 2.274 20.856 1.00 87.94 182 THR A CA 1
ATOM 1204 C C . THR A 1 182 ? 9.884 2.310 21.194 1.00 87.94 182 THR A C 1
ATOM 1206 O O . THR A 1 182 ? 9.139 1.420 20.784 1.00 87.94 182 THR A O 1
ATOM 1209 N N . THR A 1 183 ? 9.457 3.293 21.981 1.00 88.31 183 THR A N 1
ATOM 1210 C CA . THR A 1 183 ? 8.050 3.487 22.351 1.00 88.31 183 THR A CA 1
ATOM 1211 C C . THR A 1 183 ? 7.219 3.675 21.084 1.00 88.31 183 THR A C 1
ATOM 1213 O O . THR A 1 183 ? 7.633 4.410 20.188 1.00 88.31 183 THR A O 1
ATOM 1216 N N . ALA A 1 184 ? 6.097 2.961 20.977 1.00 90.06 184 ALA A N 1
ATOM 1217 C CA . ALA A 1 184 ? 5.267 2.887 19.768 1.00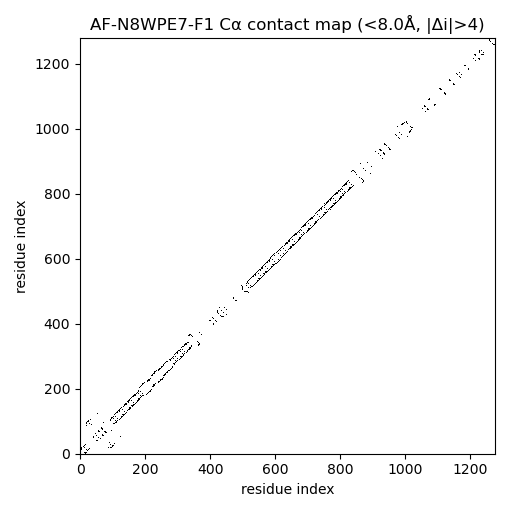 90.06 184 ALA A CA 1
ATOM 1218 C C . ALA A 1 184 ? 6.024 2.486 18.476 1.00 90.06 184 ALA A C 1
ATOM 1220 O O . ALA A 1 184 ? 5.531 2.692 17.370 1.00 90.06 184 ALA A O 1
ATOM 1221 N N . GLY A 1 185 ? 7.226 1.906 18.596 1.00 92.88 185 GLY A N 1
ATOM 1222 C CA . GLY A 1 185 ? 8.021 1.461 17.453 1.00 92.88 185 GLY A CA 1
ATOM 1223 C C . GLY A 1 185 ? 7.416 0.232 16.779 1.00 92.88 185 GLY A C 1
ATOM 1224 O O . GLY A 1 185 ? 6.962 -0.689 17.455 1.00 92.88 185 GLY A O 1
ATOM 1225 N N . ILE A 1 186 ? 7.449 0.192 15.452 1.00 96.25 186 ILE A N 1
ATOM 1226 C CA . ILE A 1 186 ? 6.896 -0.879 14.623 1.00 96.25 186 ILE A CA 1
ATOM 1227 C C . ILE A 1 186 ? 8.031 -1.504 13.815 1.00 96.25 186 ILE A C 1
ATOM 1229 O O . ILE A 1 186 ? 8.520 -0.902 12.868 1.00 96.25 186 ILE A O 1
ATOM 1233 N N . SER A 1 187 ? 8.411 -2.736 14.139 1.00 96.88 187 SER A N 1
ATOM 1234 C CA . SER A 1 187 ? 9.381 -3.534 13.384 1.00 96.88 187 SER A CA 1
ATOM 1235 C C . SER A 1 187 ? 8.691 -4.763 12.797 1.00 96.88 187 SER A C 1
ATOM 1237 O O . SER A 1 187 ? 8.334 -5.687 13.525 1.00 96.88 187 SER A O 1
ATOM 1239 N N . ILE A 1 188 ? 8.492 -4.795 11.479 1.00 96.69 188 ILE A N 1
ATOM 1240 C CA . ILE A 1 188 ? 7.787 -5.868 10.768 1.00 96.69 188 ILE A CA 1
ATOM 1241 C C . ILE A 1 188 ? 8.684 -6.440 9.670 1.00 96.69 188 ILE A C 1
ATOM 1243 O O . ILE A 1 188 ? 8.966 -5.785 8.671 1.00 96.69 188 ILE A O 1
ATOM 1247 N N . GLY A 1 189 ? 9.089 -7.697 9.814 1.00 95.06 189 GLY A N 1
ATOM 1248 C CA . GLY A 1 189 ? 9.973 -8.390 8.880 1.00 95.06 189 GLY A CA 1
ATOM 1249 C C . GLY A 1 189 ? 11.135 -9.083 9.583 1.00 95.06 189 GLY A C 1
ATOM 1250 O O . GLY A 1 189 ? 11.384 -8.891 10.770 1.00 95.06 189 GLY A O 1
ATOM 1251 N N . GLN A 1 190 ? 11.850 -9.936 8.849 1.00 94.75 190 GLN A N 1
ATOM 1252 C CA . GLN A 1 190 ? 13.017 -10.628 9.394 1.00 94.75 190 GLN A CA 1
ATOM 1253 C C . GLN A 1 190 ? 14.123 -9.618 9.733 1.00 94.75 190 GLN A C 1
ATOM 1255 O O . GLN A 1 190 ? 14.531 -8.853 8.857 1.00 94.75 190 GLN A O 1
ATOM 1260 N N . ASN A 1 191 ? 14.605 -9.646 10.981 1.00 95.25 191 ASN A N 1
ATOM 1261 C CA . ASN A 1 191 ? 15.631 -8.742 11.524 1.00 95.25 191 ASN A CA 1
ATOM 1262 C C . ASN A 1 191 ? 15.328 -7.236 11.361 1.00 95.25 191 ASN A C 1
ATOM 1264 O O . ASN A 1 191 ? 16.241 -6.410 11.392 1.00 95.25 191 ASN A O 1
ATOM 1268 N N . ALA A 1 192 ? 14.062 -6.856 11.166 1.00 96.62 192 ALA A N 1
ATOM 1269 C CA . ALA A 1 192 ? 13.681 -5.449 11.116 1.00 96.62 192 ALA A CA 1
ATOM 1270 C C . ALA A 1 192 ? 13.982 -4.775 12.464 1.00 96.62 192 ALA A C 1
ATOM 1272 O O . ALA A 1 192 ? 13.693 -5.348 13.518 1.00 96.62 192 ALA A O 1
ATOM 1273 N N . GLY A 1 193 ? 14.571 -3.580 12.437 1.00 93.50 193 GLY A N 1
ATOM 1274 C CA . GLY A 1 193 ? 14.865 -2.794 13.637 1.00 93.50 193 GLY A CA 1
ATOM 1275 C C . GLY A 1 193 ? 16.031 -3.304 14.495 1.00 93.50 193 GLY A C 1
ATOM 1276 O O . GLY A 1 193 ? 16.352 -2.681 15.507 1.00 93.50 193 GLY A O 1
ATOM 1277 N N . VAL A 1 194 ? 16.690 -4.414 14.135 1.00 93.25 194 VAL A N 1
ATOM 1278 C CA . VAL A 1 194 ? 17.775 -5.007 14.943 1.00 93.25 194 VAL A CA 1
ATOM 1279 C C . VAL A 1 194 ? 18.913 -4.013 15.154 1.00 93.25 194 VAL A C 1
ATOM 1281 O O . VAL A 1 194 ? 19.380 -3.385 14.211 1.00 93.25 194 VAL A O 1
ATOM 1284 N N . GLY A 1 195 ? 19.358 -3.869 16.404 1.00 87.12 195 GLY A N 1
ATOM 1285 C CA . GLY A 1 195 ? 20.434 -2.945 16.775 1.00 87.12 195 GLY A CA 1
ATOM 1286 C C . GLY A 1 195 ? 19.999 -1.486 16.929 1.00 87.12 195 GLY A C 1
ATOM 1287 O O . GLY A 1 195 ? 20.821 -0.661 17.312 1.00 87.12 195 GLY A O 1
ATOM 1288 N N . THR A 1 196 ? 18.723 -1.162 16.691 1.00 86.12 196 THR A N 1
ATOM 1289 C CA . THR A 1 196 ? 18.180 0.175 16.984 1.00 86.12 196 THR A CA 1
ATOM 1290 C C . THR A 1 196 ? 18.346 0.483 18.471 1.00 86.12 196 THR A C 1
ATOM 1292 O O . THR A 1 196 ? 17.835 -0.244 19.333 1.00 86.12 196 THR A O 1
ATOM 1295 N N . SER A 1 197 ? 19.096 1.540 18.773 1.00 72.88 197 SER A N 1
ATOM 1296 C CA . SER A 1 197 ? 19.570 1.875 20.118 1.00 72.88 197 SER A CA 1
ATOM 1297 C C . SER A 1 197 ? 19.273 3.334 20.461 1.00 72.88 197 SER A C 1
ATOM 1299 O O . SER A 1 197 ? 18.965 4.146 19.595 1.00 72.88 197 SER A O 1
ATOM 1301 N N . GLN A 1 198 ? 19.363 3.663 21.750 1.00 64.56 198 GLN A N 1
ATOM 1302 C CA . GLN A 1 198 ? 19.373 5.051 22.209 1.00 64.56 198 GLN A CA 1
ATOM 1303 C C . GLN A 1 198 ? 20.581 5.793 21.636 1.00 64.56 198 GLN A C 1
ATOM 1305 O O . GLN A 1 198 ? 21.704 5.289 21.718 1.00 64.56 198 GLN A O 1
ATOM 1310 N N . GLY A 1 199 ? 20.327 6.989 21.106 1.00 61.41 199 GLY A N 1
ATOM 1311 C CA . GLY A 1 199 ? 21.344 8.020 20.931 1.00 61.41 199 GLY A CA 1
ATOM 1312 C C . GLY A 1 199 ? 21.627 8.760 22.239 1.00 61.41 199 GLY A C 1
ATOM 1313 O O . GLY A 1 199 ? 21.268 8.309 23.326 1.00 61.41 199 GLY A O 1
ATOM 1314 N N . ILE A 1 200 ? 22.283 9.912 22.128 1.00 57.22 200 ILE A N 1
ATOM 1315 C CA . ILE A 1 200 ? 22.649 10.779 23.261 1.00 57.22 200 ILE A CA 1
ATOM 1316 C C . ILE A 1 200 ? 21.467 11.592 23.824 1.00 57.22 200 ILE A C 1
ATOM 1318 O O . ILE A 1 200 ? 21.543 12.085 24.949 1.00 57.22 200 ILE A O 1
ATOM 1322 N N . THR A 1 201 ? 20.379 11.728 23.063 1.00 56.97 201 THR A N 1
ATOM 1323 C CA . THR A 1 201 ? 19.127 12.384 23.460 1.00 56.97 201 THR A CA 1
ATOM 1324 C C . THR A 1 201 ? 18.112 11.314 23.872 1.00 56.97 201 THR A C 1
ATOM 1326 O O . THR A 1 201 ? 17.984 10.271 23.237 1.00 56.97 201 THR A O 1
ATOM 1329 N N . ASN A 1 202 ? 17.402 11.522 24.981 1.00 57.44 202 ASN A N 1
ATOM 1330 C CA . ASN A 1 202 ? 16.509 10.529 25.603 1.00 57.44 202 ASN A CA 1
ATOM 1331 C C . ASN A 1 202 ? 15.201 10.254 24.828 1.00 57.44 202 ASN A C 1
ATOM 1333 O O . ASN A 1 202 ? 14.242 9.723 25.390 1.00 57.44 202 ASN A O 1
ATOM 1337 N N . ASP A 1 203 ? 15.161 10.569 23.543 1.00 61.06 203 ASP A N 1
ATOM 1338 C CA . ASP A 1 203 ? 13.989 10.427 22.701 1.00 61.06 203 ASP A CA 1
ATOM 1339 C C . ASP A 1 203 ? 14.017 9.009 22.083 1.00 61.06 203 ASP A C 1
ATOM 1341 O O . ASP A 1 203 ? 15.020 8.597 21.498 1.00 61.06 203 ASP A O 1
ATOM 1345 N N . ARG A 1 204 ? 12.962 8.202 22.295 1.00 64.75 204 ARG A N 1
ATOM 1346 C CA . ARG A 1 204 ? 12.803 6.836 21.733 1.00 64.75 204 ARG A CA 1
ATOM 1347 C C . ARG A 1 204 ? 11.378 6.608 21.237 1.00 64.75 204 ARG A C 1
ATOM 1349 O O . ARG A 1 204 ? 10.676 5.776 21.818 1.00 64.75 204 ARG A O 1
ATOM 1356 N N . THR A 1 205 ? 10.919 7.301 20.203 1.00 82.62 205 THR A N 1
ATOM 1357 C CA . THR A 1 205 ? 9.538 7.128 19.718 1.00 82.62 205 THR A CA 1
ATOM 1358 C C . THR A 1 205 ? 9.438 6.884 18.214 1.00 82.62 205 THR A C 1
ATOM 1360 O O . THR A 1 205 ? 10.251 7.360 17.423 1.00 82.62 205 THR A O 1
ATOM 1363 N N . ASP A 1 206 ? 8.419 6.108 17.836 1.00 86.25 206 ASP A N 1
ATOM 1364 C CA . ASP A 1 206 ? 7.830 6.065 16.490 1.00 86.25 206 ASP A CA 1
ATOM 1365 C C . ASP A 1 206 ? 8.753 5.628 15.330 1.00 86.25 206 ASP A C 1
ATOM 1367 O O . ASP A 1 206 ? 8.555 6.050 14.191 1.00 86.25 206 ASP A O 1
ATOM 1371 N N . HIS A 1 207 ? 9.751 4.765 15.564 1.00 91.38 207 HIS A N 1
ATOM 1372 C CA . HIS A 1 207 ? 10.459 4.125 14.441 1.00 91.38 207 HIS A CA 1
ATOM 1373 C C . HIS A 1 207 ? 9.572 3.109 13.745 1.00 91.38 207 HIS A C 1
ATOM 1375 O O . HIS A 1 207 ? 9.039 2.206 14.388 1.00 91.38 207 HIS A O 1
ATOM 1381 N N . ILE A 1 208 ? 9.484 3.204 12.425 1.00 95.62 208 ILE A N 1
ATOM 1382 C CA . ILE A 1 208 ? 8.746 2.267 11.584 1.00 95.62 208 ILE A CA 1
ATOM 1383 C C . ILE A 1 208 ? 9.750 1.567 10.673 1.00 95.62 208 ILE A C 1
ATOM 1385 O O . ILE A 1 208 ? 10.228 2.153 9.714 1.00 95.62 208 ILE A O 1
ATOM 1389 N N . ALA A 1 209 ? 10.058 0.304 10.944 1.00 96.38 209 ALA A N 1
ATOM 1390 C CA . ALA A 1 209 ? 10.926 -0.545 10.141 1.00 96.38 209 ALA A CA 1
ATOM 1391 C C . ALA A 1 209 ? 10.113 -1.703 9.546 1.00 96.38 209 ALA A C 1
ATOM 1393 O O . ALA A 1 209 ? 9.790 -2.667 10.235 1.00 96.38 209 ALA A O 1
ATOM 1394 N N . ILE A 1 210 ? 9.774 -1.626 8.260 1.00 96.81 210 ILE A N 1
ATOM 1395 C CA . ILE A 1 210 ? 8.963 -2.631 7.565 1.00 96.81 210 ILE A CA 1
ATOM 1396 C C . ILE A 1 210 ? 9.750 -3.199 6.377 1.00 96.81 210 ILE A C 1
ATOM 1398 O O . ILE A 1 210 ? 9.947 -2.538 5.357 1.00 96.81 210 ILE A O 1
ATOM 1402 N N . GLY A 1 211 ? 10.168 -4.459 6.478 1.00 95.31 211 GLY A N 1
ATOM 1403 C CA . GLY A 1 211 ? 10.956 -5.149 5.459 1.00 95.31 211 GLY A CA 1
ATOM 1404 C C . GLY A 1 211 ? 12.015 -6.085 6.041 1.00 95.31 211 GLY A C 1
ATOM 1405 O O . GLY A 1 211 ? 12.270 -6.127 7.239 1.00 95.31 211 GLY A O 1
ATOM 1406 N N . HIS A 1 212 ? 12.654 -6.877 5.179 1.00 94.62 212 HIS A N 1
ATOM 1407 C CA . HIS A 1 212 ? 13.819 -7.672 5.575 1.00 94.62 212 HIS A CA 1
ATOM 1408 C C . HIS A 1 212 ? 15.006 -6.731 5.832 1.00 94.62 212 HIS A C 1
ATOM 1410 O O . HIS A 1 212 ? 15.365 -5.959 4.939 1.00 94.62 212 HIS A O 1
ATOM 1416 N N . ASN A 1 213 ? 15.626 -6.811 7.015 1.00 95.06 213 ASN A N 1
ATOM 1417 C CA . ASN A 1 213 ? 16.795 -6.005 7.402 1.00 95.06 213 ASN A CA 1
ATOM 1418 C C . ASN A 1 213 ? 16.578 -4.471 7.381 1.00 95.06 213 ASN A C 1
ATOM 1420 O O . ASN A 1 213 ? 17.554 -3.719 7.358 1.00 95.06 213 ASN A O 1
ATOM 1424 N N . SER A 1 214 ? 15.330 -3.992 7.361 1.00 96.38 214 SER A N 1
ATOM 1425 C CA . SER A 1 214 ? 15.003 -2.558 7.379 1.00 96.38 214 SER A CA 1
ATOM 1426 C C . SER A 1 214 ? 15.288 -1.934 8.743 1.00 96.38 214 SER A C 1
ATOM 1428 O O . SER A 1 214 ? 15.040 -2.575 9.766 1.00 96.38 214 SER A O 1
ATOM 1430 N N . GLY A 1 215 ? 15.740 -0.681 8.766 1.00 93.44 215 GLY A N 1
ATOM 1431 C CA . GLY A 1 215 ? 15.899 0.107 9.990 1.00 93.44 215 GLY A CA 1
ATOM 1432 C C . GLY A 1 215 ? 16.834 -0.532 11.016 1.00 93.44 215 GLY A C 1
ATOM 1433 O O . GLY A 1 215 ? 16.614 -0.395 12.211 1.00 93.44 215 GLY A O 1
ATOM 1434 N N . GLN A 1 216 ? 17.834 -1.302 10.583 1.00 91.94 216 GLN A N 1
ATOM 1435 C CA . GLN A 1 216 ? 18.828 -1.853 11.506 1.00 91.94 216 GLN A CA 1
ATOM 1436 C C . GLN A 1 216 ? 19.779 -0.763 12.002 1.00 91.94 216 GLN A C 1
ATOM 1438 O O . GLN A 1 216 ? 20.084 0.151 11.244 1.00 91.94 216 GLN A O 1
ATOM 1443 N N . ASN A 1 217 ? 20.297 -0.894 13.225 1.00 89.12 217 ASN A N 1
ATOM 1444 C CA . ASN A 1 217 ? 21.304 0.001 13.814 1.00 89.12 217 ASN A CA 1
ATOM 1445 C C . ASN A 1 217 ? 20.946 1.492 13.701 1.00 89.12 217 ASN A C 1
ATOM 1447 O O . ASN A 1 217 ? 21.810 2.313 13.409 1.00 89.12 217 ASN A O 1
ATOM 1451 N N . VAL A 1 218 ? 19.668 1.830 13.867 1.00 88.12 218 VAL A N 1
ATOM 1452 C CA . VAL A 1 218 ? 19.208 3.219 13.823 1.00 88.12 218 VAL A CA 1
ATOM 1453 C C . VAL A 1 218 ? 19.483 3.889 15.170 1.00 88.12 218 VAL A C 1
ATOM 1455 O O . VAL A 1 218 ? 19.134 3.342 16.221 1.00 88.12 218 VAL A O 1
ATOM 1458 N N . ILE A 1 219 ? 20.088 5.075 15.127 1.00 84.00 219 ILE A N 1
ATOM 1459 C CA . ILE A 1 219 ? 20.235 5.990 16.264 1.00 84.00 219 ILE A CA 1
ATOM 1460 C C . ILE A 1 219 ? 19.424 7.250 15.935 1.00 84.00 219 ILE A C 1
ATOM 1462 O O . ILE A 1 219 ? 19.724 7.933 14.963 1.00 84.00 219 ILE A O 1
ATOM 1466 N N . GLY A 1 220 ? 18.373 7.532 16.705 1.00 81.12 220 GLY A N 1
ATOM 1467 C CA . GLY A 1 220 ? 17.483 8.682 16.492 1.00 81.12 220 GLY A CA 1
ATOM 1468 C C . GLY A 1 220 ? 16.015 8.364 16.772 1.00 81.12 220 GLY A C 1
ATOM 1469 O O . GLY A 1 220 ? 15.746 7.394 17.480 1.00 81.12 220 GLY A O 1
ATOM 1470 N N . ASN A 1 221 ? 15.074 9.130 16.209 1.00 82.31 221 ASN A N 1
ATOM 1471 C CA . ASN A 1 221 ? 13.616 9.036 16.405 1.00 82.31 221 ASN A CA 1
ATOM 1472 C C . ASN A 1 221 ? 12.802 9.240 15.133 1.00 82.31 221 ASN A C 1
ATOM 1474 O O . ASN A 1 221 ? 13.252 9.888 14.197 1.00 82.31 221 ASN A O 1
ATOM 1478 N N . ARG A 1 222 ? 11.559 8.733 15.127 1.00 89.06 222 ARG A N 1
ATOM 1479 C CA . ARG A 1 222 ? 10.568 8.978 14.059 1.00 89.06 222 ARG A CA 1
ATOM 1480 C C . ARG A 1 222 ? 11.062 8.646 12.645 1.00 89.06 222 ARG A C 1
ATOM 1482 O O . ARG A 1 222 ? 10.600 9.245 11.676 1.00 89.06 222 ARG A O 1
ATOM 1489 N N . ASN A 1 223 ? 11.978 7.687 12.507 1.00 92.06 223 ASN A N 1
ATOM 1490 C CA . ASN A 1 223 ? 12.447 7.264 11.192 1.00 92.06 223 ASN A CA 1
ATOM 1491 C C . ASN A 1 223 ? 11.491 6.245 10.573 1.00 92.06 223 ASN A C 1
ATOM 1493 O O . ASN A 1 223 ? 11.032 5.308 11.232 1.00 92.06 223 ASN A O 1
ATOM 1497 N N . ILE A 1 224 ? 11.237 6.398 9.277 1.00 96.06 224 ILE A N 1
ATOM 1498 C CA . ILE A 1 224 ? 10.402 5.505 8.479 1.00 96.06 224 ILE A CA 1
ATOM 1499 C C . ILE A 1 224 ? 11.303 4.768 7.492 1.00 96.06 224 ILE A C 1
ATOM 1501 O O . ILE A 1 224 ? 11.809 5.356 6.548 1.00 96.06 224 ILE A O 1
ATOM 1505 N N . ALA A 1 225 ? 11.470 3.466 7.677 1.00 96.69 225 ALA A N 1
ATOM 1506 C CA . ALA A 1 225 ? 12.213 2.567 6.810 1.00 96.69 225 ALA A CA 1
ATOM 1507 C C . ALA A 1 225 ? 11.274 1.506 6.214 1.00 96.69 225 ALA A C 1
ATOM 1509 O O . ALA A 1 225 ? 10.839 0.587 6.908 1.00 96.69 225 ALA A O 1
ATOM 1510 N N . LEU A 1 226 ? 10.981 1.596 4.915 1.00 96.94 226 LEU A N 1
ATOM 1511 C CA . LEU A 1 226 ? 10.109 0.665 4.192 1.00 96.94 226 LEU A CA 1
ATOM 1512 C C . LEU A 1 226 ? 10.840 0.040 2.996 1.00 96.94 226 LEU A C 1
ATOM 1514 O O . LEU A 1 226 ? 11.106 0.702 1.994 1.00 96.94 226 LEU A O 1
ATOM 1518 N N . GLY A 1 227 ? 11.120 -1.261 3.062 1.00 94.75 227 GLY A N 1
ATOM 1519 C CA . GLY A 1 227 ? 11.806 -2.010 2.005 1.00 94.75 227 GLY A CA 1
ATOM 1520 C C . GLY A 1 227 ? 13.045 -2.762 2.492 1.00 94.75 227 GLY A C 1
ATOM 1521 O O . GLY A 1 227 ? 13.469 -2.639 3.637 1.00 94.75 227 GLY A O 1
ATOM 1522 N N . VAL A 1 228 ? 13.631 -3.587 1.620 1.00 95.06 228 VAL A N 1
ATOM 1523 C CA . VAL A 1 228 ? 14.790 -4.425 1.978 1.00 95.06 228 VAL A CA 1
ATOM 1524 C C . VAL A 1 228 ? 16.017 -3.548 2.234 1.00 95.06 228 VAL A C 1
ATOM 1526 O O . VAL A 1 228 ? 16.471 -2.864 1.319 1.00 95.06 228 VAL A O 1
ATOM 1529 N N . GLY A 1 229 ? 16.549 -3.572 3.459 1.00 94.69 229 GLY A N 1
ATOM 1530 C CA . GLY A 1 229 ? 17.717 -2.770 3.854 1.00 94.69 229 GLY A CA 1
ATOM 1531 C C . GLY A 1 229 ? 17.490 -1.250 3.870 1.00 94.69 229 GLY A C 1
ATOM 1532 O O . GLY A 1 229 ? 18.457 -0.498 3.921 1.00 94.69 229 GLY A O 1
ATOM 1533 N N . ALA A 1 230 ? 16.242 -0.778 3.787 1.00 97.00 230 ALA A N 1
ATOM 1534 C CA . ALA A 1 230 ? 15.932 0.650 3.878 1.00 97.00 230 ALA A CA 1
ATOM 1535 C C . ALA A 1 230 ? 16.327 1.202 5.257 1.00 97.00 230 ALA A C 1
ATOM 1537 O O . ALA A 1 230 ? 16.106 0.524 6.261 1.00 97.00 230 ALA A O 1
ATOM 1538 N N . GLY A 1 231 ? 16.899 2.405 5.313 1.00 93.38 231 GLY A N 1
ATOM 1539 C CA . GLY A 1 231 ? 17.224 3.124 6.550 1.00 93.38 231 GLY A CA 1
ATOM 1540 C C . GLY A 1 231 ? 18.151 2.371 7.509 1.00 93.38 231 GLY A C 1
ATOM 1541 O O . GLY A 1 231 ? 18.149 2.648 8.702 1.00 93.38 231 GLY A O 1
ATOM 1542 N N . SER A 1 232 ? 18.893 1.365 7.034 1.00 93.12 232 SER A N 1
ATOM 1543 C CA . SER A 1 232 ? 19.819 0.609 7.879 1.00 93.12 232 SER A CA 1
ATOM 1544 C C . SER A 1 232 ? 21.115 1.385 8.112 1.00 93.12 232 SER A C 1
ATOM 1546 O O . SER A 1 232 ? 21.669 1.929 7.157 1.00 93.12 232 SER A O 1
ATOM 1548 N N . ASN A 1 233 ? 21.648 1.333 9.331 1.00 89.38 233 ASN A N 1
ATOM 1549 C CA . ASN A 1 233 ? 22.838 2.050 9.795 1.00 89.38 233 ASN A CA 1
ATOM 1550 C C . ASN A 1 233 ? 22.683 3.570 9.675 1.00 89.38 233 ASN A C 1
ATOM 1552 O O . ASN A 1 233 ? 23.580 4.264 9.201 1.00 89.38 233 ASN A O 1
ATOM 1556 N N . LEU A 1 234 ? 21.510 4.073 10.042 1.00 86.81 234 LEU A N 1
ATOM 1557 C CA . LEU A 1 234 ? 21.269 5.501 10.136 1.00 86.81 234 LEU A CA 1
ATOM 1558 C C . LEU A 1 234 ? 22.016 6.043 11.374 1.00 86.81 234 LEU A C 1
ATOM 1560 O O . LEU A 1 234 ? 21.845 5.486 12.461 1.00 86.81 234 LEU A O 1
ATOM 1564 N N . SER A 1 235 ? 22.852 7.073 11.189 1.00 76.12 235 SER A N 1
ATOM 1565 C CA . SER A 1 235 ? 23.929 7.521 12.099 1.00 76.12 235 SER A CA 1
ATOM 1566 C C . SER A 1 235 ? 25.183 6.617 12.112 1.00 76.12 235 SER A C 1
ATOM 1568 O O . SER A 1 235 ? 25.755 6.328 13.166 1.00 76.12 235 SER A O 1
ATOM 1570 N N . ALA A 1 236 ? 25.644 6.154 10.943 1.00 60.09 236 ALA A N 1
ATOM 1571 C CA . ALA A 1 236 ? 26.800 5.247 10.814 1.00 60.09 236 ALA A CA 1
ATOM 1572 C C . ALA A 1 236 ? 28.141 5.782 11.374 1.00 60.09 236 ALA A C 1
ATOM 1574 O O . ALA A 1 236 ? 29.028 4.987 11.684 1.00 60.09 236 ALA A O 1
ATOM 1575 N N . ASP A 1 237 ? 28.307 7.100 11.500 1.00 61.16 237 ASP A N 1
ATOM 1576 C CA . ASP A 1 237 ? 29.491 7.751 12.088 1.00 61.16 237 ASP A CA 1
ATOM 1577 C C . ASP A 1 237 ? 29.499 7.731 13.631 1.00 61.16 237 ASP A C 1
ATOM 1579 O O . ASP A 1 237 ? 30.498 8.097 14.252 1.00 61.16 237 ASP A O 1
ATOM 1583 N N . GLY A 1 238 ? 28.399 7.284 14.248 1.00 62.72 238 GLY A N 1
ATOM 1584 C CA . GLY A 1 238 ? 28.215 7.236 15.695 1.00 62.72 238 GLY A CA 1
ATOM 1585 C C . GLY A 1 238 ? 28.145 8.608 16.374 1.00 62.72 238 GLY A C 1
ATOM 1586 O O . GLY A 1 238 ? 28.219 8.656 17.602 1.00 62.72 238 GLY A O 1
ATOM 1587 N N . ASN A 1 239 ? 28.024 9.706 15.617 1.00 57.38 239 ASN A N 1
ATOM 1588 C CA . ASN A 1 239 ? 28.107 11.073 16.129 1.00 57.38 239 ASN A CA 1
ATOM 1589 C C . ASN A 1 239 ? 26.905 11.924 15.684 1.00 57.38 239 ASN A C 1
ATOM 1591 O O . ASN A 1 239 ? 27.044 12.838 14.879 1.00 57.38 239 ASN A O 1
ATOM 1595 N N . GLY A 1 240 ? 25.726 11.642 16.234 1.00 63.69 240 GLY A N 1
ATOM 1596 C CA . GLY A 1 240 ? 24.524 12.445 16.007 1.00 63.69 240 GLY A CA 1
ATOM 1597 C C . GLY A 1 240 ? 23.247 11.678 16.329 1.00 63.69 240 GLY A C 1
ATOM 1598 O O . GLY A 1 240 ? 23.262 10.454 16.438 1.00 63.69 240 GLY A O 1
ATOM 1599 N N . SER A 1 241 ? 22.142 12.399 16.518 1.00 70.38 241 SER A N 1
ATOM 1600 C CA . SER A 1 241 ? 20.823 11.811 16.265 1.00 70.38 241 SER A CA 1
ATOM 1601 C C . SER A 1 241 ? 20.623 11.791 14.750 1.00 70.38 241 SER A C 1
ATOM 1603 O O . SER A 1 241 ? 21.231 12.587 14.038 1.00 70.38 241 SER A O 1
ATOM 1605 N N . SER A 1 242 ? 19.851 10.844 14.240 1.00 84.12 242 SER A N 1
ATOM 1606 C CA . SER A 1 242 ? 19.353 10.886 12.870 1.00 84.12 242 SER A CA 1
ATOM 1607 C C . SER A 1 242 ? 17.851 10.706 12.945 1.00 84.12 242 SER A C 1
ATOM 1609 O O . SER A 1 242 ? 17.350 9.581 12.942 1.00 84.12 242 SER A O 1
ATOM 1611 N N . ASP A 1 243 ? 17.149 11.816 13.097 1.00 87.06 243 ASP A N 1
ATOM 1612 C CA . ASP A 1 243 ? 15.723 11.897 13.364 1.00 87.06 243 ASP A CA 1
ATOM 1613 C C . ASP A 1 243 ? 14.933 12.213 12.083 1.00 87.06 243 ASP A C 1
ATOM 1615 O O . ASP A 1 243 ? 15.446 12.806 11.134 1.00 87.06 243 ASP A O 1
ATOM 1619 N N . HIS A 1 244 ? 13.664 11.792 12.043 1.00 90.81 244 HIS A N 1
ATOM 1620 C CA . HIS A 1 244 ? 12.685 12.151 11.001 1.00 90.81 244 HIS A CA 1
ATOM 1621 C C . HIS A 1 244 ? 13.061 11.768 9.559 1.00 90.81 244 HIS A C 1
ATOM 1623 O O . HIS A 1 244 ? 12.519 12.311 8.595 1.00 90.81 244 HIS A O 1
ATOM 1629 N N . ASN A 1 245 ? 13.931 10.776 9.378 1.00 93.38 245 ASN A N 1
ATOM 1630 C CA . ASN A 1 245 ? 14.332 10.310 8.056 1.00 93.38 245 ASN A CA 1
ATOM 1631 C C . ASN A 1 245 ? 13.295 9.357 7.443 1.00 93.38 245 ASN A C 1
ATOM 1633 O O . ASN A 1 245 ? 12.812 8.421 8.085 1.00 93.38 245 ASN A O 1
ATOM 1637 N N . ILE A 1 246 ? 13.004 9.540 6.155 1.00 97.12 246 ILE A N 1
ATOM 1638 C CA . ILE A 1 246 ? 12.109 8.697 5.357 1.00 97.12 246 ILE A CA 1
ATOM 1639 C C . ILE A 1 246 ? 12.933 7.940 4.315 1.00 97.12 246 ILE A C 1
ATOM 1641 O O . ILE A 1 246 ? 13.387 8.508 3.330 1.00 97.12 246 ILE A O 1
ATOM 1645 N N . ALA A 1 247 ? 13.078 6.632 4.493 1.00 96.94 247 ALA A N 1
ATOM 1646 C CA . ALA A 1 247 ? 13.760 5.716 3.591 1.00 96.94 247 ALA A CA 1
ATOM 1647 C C . ALA A 1 247 ? 12.772 4.694 3.006 1.00 96.94 247 ALA A C 1
ATOM 1649 O O . ALA A 1 247 ? 12.295 3.798 3.703 1.00 96.94 247 ALA A O 1
ATOM 1650 N N . ILE A 1 248 ? 12.476 4.787 1.707 1.00 97.31 248 ILE A N 1
ATOM 1651 C CA . ILE A 1 248 ? 11.519 3.902 1.025 1.00 97.31 248 ILE A CA 1
ATOM 1652 C C . ILE A 1 248 ? 12.163 3.285 -0.219 1.00 97.31 248 ILE A C 1
ATOM 1654 O O . ILE A 1 248 ? 12.450 3.972 -1.195 1.00 97.31 248 ILE A O 1
ATOM 1658 N N . GLY A 1 249 ? 12.348 1.966 -0.229 1.00 95.44 249 GLY A N 1
ATOM 1659 C CA . GLY A 1 249 ? 12.954 1.224 -1.338 1.00 95.44 249 GLY A CA 1
ATOM 1660 C C . GLY A 1 249 ? 14.159 0.381 -0.920 1.00 95.44 249 GLY A C 1
ATOM 1661 O O . GLY A 1 249 ? 14.578 0.373 0.231 1.00 95.44 249 GLY A O 1
ATOM 1662 N N . VAL A 1 250 ? 14.718 -0.382 -1.863 1.00 94.94 250 VAL A N 1
ATOM 1663 C CA . VAL A 1 250 ? 15.840 -1.294 -1.579 1.00 94.94 250 VAL A CA 1
ATOM 1664 C C . VAL A 1 250 ? 17.111 -0.492 -1.276 1.00 94.94 250 VAL A C 1
ATOM 1666 O O . VAL A 1 250 ? 17.598 0.216 -2.156 1.00 94.94 250 VAL A O 1
ATOM 1669 N N . ASN A 1 251 ? 17.653 -0.629 -0.062 1.00 95.88 251 ASN A N 1
ATOM 1670 C CA . ASN A 1 251 ? 18.808 0.118 0.462 1.00 95.88 251 ASN A CA 1
ATOM 1671 C C . ASN A 1 251 ? 18.673 1.655 0.393 1.00 95.88 251 ASN A C 1
ATOM 1673 O O . ASN A 1 251 ? 19.678 2.356 0.278 1.00 95.88 251 ASN A O 1
ATOM 1677 N N . ALA A 1 252 ? 17.452 2.194 0.384 1.00 97.06 252 ALA A N 1
ATOM 1678 C CA . ALA A 1 252 ? 17.256 3.642 0.448 1.00 97.06 252 ALA A CA 1
ATOM 1679 C C . ALA A 1 252 ? 17.745 4.172 1.806 1.00 97.06 252 ALA A C 1
ATOM 1681 O O . ALA A 1 252 ? 17.478 3.534 2.823 1.00 97.06 252 ALA A O 1
ATOM 1682 N N . GLY A 1 253 ? 18.466 5.293 1.839 1.00 93.62 253 GLY A N 1
ATOM 1683 C CA . GLY A 1 253 ? 18.944 5.940 3.069 1.00 93.62 253 GLY A CA 1
ATOM 1684 C C . GLY A 1 253 ? 19.854 5.071 3.945 1.00 93.62 253 GLY A C 1
ATOM 1685 O O . GLY A 1 253 ? 20.009 5.343 5.131 1.00 93.62 253 GLY A O 1
ATOM 1686 N N . SER A 1 254 ? 20.413 3.980 3.411 1.00 93.31 254 SER A N 1
ATOM 1687 C CA . SER A 1 254 ? 21.289 3.099 4.186 1.00 93.31 254 SER A CA 1
ATOM 1688 C C . SER A 1 254 ? 22.683 3.712 4.343 1.00 93.31 254 SER A C 1
ATOM 1690 O O . SER A 1 254 ? 23.258 4.153 3.345 1.00 93.31 254 SER A O 1
ATOM 1692 N N . ASN A 1 255 ? 23.249 3.655 5.553 1.00 90.44 255 ASN A N 1
ATOM 1693 C CA . ASN A 1 255 ? 24.498 4.326 5.941 1.00 90.44 255 ASN A CA 1
ATOM 1694 C C . ASN A 1 255 ? 24.445 5.853 5.740 1.00 90.44 255 ASN A C 1
ATOM 1696 O O . ASN A 1 255 ? 25.411 6.436 5.253 1.00 90.44 255 ASN A O 1
ATOM 1700 N N . LEU A 1 256 ? 23.303 6.470 6.046 1.00 89.50 256 LEU A N 1
ATOM 1701 C CA . LEU A 1 256 ? 23.113 7.922 6.046 1.00 89.50 256 LEU A CA 1
ATOM 1702 C C . LEU A 1 256 ? 23.337 8.470 7.468 1.00 89.50 256 LEU A C 1
ATOM 1704 O O . LEU A 1 256 ? 23.079 7.760 8.438 1.00 89.50 256 LEU A O 1
ATOM 1708 N N . SER A 1 257 ? 23.814 9.706 7.607 1.00 88.31 257 SER A N 1
ATOM 1709 C CA . SER A 1 257 ? 23.911 10.420 8.891 1.00 88.31 257 SER A CA 1
ATOM 1710 C C . SER A 1 257 ? 23.225 11.779 8.759 1.00 88.31 257 SER A C 1
ATOM 1712 O O . SER A 1 257 ? 23.453 12.456 7.757 1.00 88.31 257 SER A O 1
ATOM 1714 N N . GLY A 1 258 ? 22.398 12.156 9.735 1.00 87.75 258 GLY A N 1
ATOM 1715 C CA . GLY A 1 258 ? 21.702 13.445 9.821 1.00 87.75 258 GLY A CA 1
ATOM 1716 C C . GLY A 1 258 ? 20.170 13.349 9.806 1.00 87.75 258 GLY A C 1
ATOM 1717 O O . GLY A 1 258 ? 19.600 12.257 9.733 1.00 87.75 258 GLY A O 1
ATOM 1718 N N . ASP A 1 259 ? 19.514 14.506 9.905 1.00 89.19 259 ASP A N 1
ATOM 1719 C CA . ASP A 1 259 ? 18.081 14.637 10.206 1.00 89.19 259 ASP A CA 1
ATOM 1720 C C . ASP A 1 259 ? 17.248 15.069 8.982 1.00 89.19 259 ASP A C 1
ATOM 1722 O O . ASP A 1 259 ? 17.763 15.664 8.030 1.00 89.19 259 ASP A O 1
ATOM 1726 N N . ASP A 1 260 ? 15.941 14.793 9.016 1.00 93.06 260 ASP A N 1
ATOM 1727 C CA . ASP A 1 260 ? 14.936 15.306 8.066 1.00 93.06 260 ASP A CA 1
ATOM 1728 C C . ASP A 1 260 ? 15.184 14.947 6.581 1.00 93.06 260 ASP A C 1
ATOM 1730 O O . ASP A 1 260 ? 14.794 15.677 5.665 1.00 93.06 260 ASP A O 1
ATOM 1734 N N . ASN A 1 261 ? 15.818 13.804 6.299 1.00 94.44 261 ASN A N 1
ATOM 1735 C CA . ASN A 1 261 ? 16.111 13.387 4.924 1.00 94.44 261 ASN A CA 1
ATOM 1736 C C . ASN A 1 261 ? 15.021 12.501 4.308 1.00 94.44 261 ASN A C 1
ATOM 1738 O O . ASN A 1 261 ? 14.469 11.607 4.949 1.00 94.44 261 ASN A O 1
ATOM 1742 N N . ILE A 1 262 ? 14.793 12.658 3.002 1.00 97.44 262 ILE A N 1
ATOM 1743 C CA . ILE A 1 262 ? 13.892 11.827 2.196 1.00 97.44 262 ILE A CA 1
ATOM 1744 C C . ILE A 1 262 ? 14.708 11.059 1.152 1.00 97.44 262 ILE A C 1
ATOM 1746 O O . ILE A 1 262 ? 15.227 11.639 0.204 1.00 97.44 262 ILE A O 1
ATOM 1750 N N . ALA A 1 263 ? 14.765 9.735 1.273 1.00 96.94 263 ALA A N 1
ATOM 1751 C CA . ALA A 1 263 ? 15.399 8.823 0.328 1.00 96.94 263 ALA A CA 1
ATOM 1752 C C . ALA A 1 263 ? 14.368 7.827 -0.225 1.00 96.94 263 ALA A C 1
ATOM 1754 O O . ALA A 1 263 ? 13.925 6.914 0.474 1.00 96.94 263 ALA A O 1
ATOM 1755 N N . ILE A 1 264 ? 13.980 7.974 -1.494 1.00 97.31 264 ILE A N 1
ATOM 1756 C CA . ILE A 1 264 ? 12.946 7.143 -2.127 1.00 97.31 264 ILE A CA 1
ATOM 1757 C C . ILE A 1 264 ? 13.471 6.529 -3.427 1.00 97.31 264 ILE A C 1
ATOM 1759 O O . ILE A 1 264 ? 13.701 7.218 -4.418 1.00 97.31 264 ILE A O 1
ATOM 1763 N N . GLY A 1 265 ? 13.587 5.202 -3.449 1.00 95.62 265 GLY A N 1
ATOM 1764 C CA . GLY A 1 265 ? 14.024 4.408 -4.594 1.00 95.62 265 GLY A CA 1
ATOM 1765 C C . GLY A 1 265 ? 15.231 3.520 -4.288 1.00 95.62 265 GLY A C 1
ATOM 1766 O O . GLY A 1 265 ? 15.788 3.525 -3.193 1.00 95.62 265 GLY A O 1
ATOM 1767 N N . ARG A 1 266 ? 15.623 2.677 -5.251 1.00 95.69 266 ARG A N 1
ATOM 1768 C CA . ARG A 1 266 ? 16.715 1.710 -5.047 1.00 95.69 266 ARG A CA 1
ATOM 1769 C C . ARG A 1 266 ? 18.063 2.426 -4.942 1.00 95.69 266 ARG A C 1
ATOM 1771 O O . ARG A 1 266 ? 18.486 3.041 -5.925 1.00 95.69 266 ARG A O 1
ATOM 1778 N N . ASP A 1 267 ? 18.755 2.226 -3.822 1.00 95.88 267 ASP A N 1
ATOM 1779 C CA . ASP A 1 267 ? 20.048 2.828 -3.480 1.00 95.88 267 ASP A CA 1
ATOM 1780 C C . ASP A 1 267 ? 20.028 4.378 -3.522 1.00 95.88 267 ASP A C 1
ATOM 1782 O O . ASP A 1 267 ? 21.023 4.990 -3.900 1.00 95.88 267 ASP A O 1
ATOM 1786 N N . ALA A 1 268 ? 18.892 5.019 -3.213 1.00 96.75 268 ALA A N 1
ATOM 1787 C CA . ALA A 1 268 ? 18.818 6.475 -3.029 1.00 96.75 268 ALA A CA 1
ATOM 1788 C C . ALA A 1 268 ? 19.486 6.874 -1.703 1.00 96.75 268 ALA A C 1
ATOM 1790 O O . ALA A 1 268 ? 19.218 6.232 -0.689 1.00 96.75 268 ALA A O 1
ATOM 1791 N N . ASN A 1 269 ? 20.344 7.896 -1.706 1.00 93.94 269 ASN A N 1
ATOM 1792 C CA . ASN A 1 269 ? 21.163 8.339 -0.570 1.00 93.94 269 ASN A CA 1
ATOM 1793 C C . ASN A 1 269 ? 21.831 7.188 0.187 1.00 93.94 269 ASN A C 1
ATOM 1795 O O . ASN A 1 269 ? 21.869 7.145 1.415 1.00 93.94 269 ASN A O 1
ATOM 1799 N N . LYS A 1 270 ? 22.348 6.216 -0.563 1.00 94.00 270 LYS A N 1
ATOM 1800 C CA . LYS A 1 270 ? 23.067 5.084 0.005 1.00 94.00 270 LYS A CA 1
ATOM 1801 C C . LYS A 1 270 ? 24.541 5.426 0.164 1.00 94.00 270 LYS A C 1
ATOM 1803 O O . LYS A 1 270 ? 25.186 5.799 -0.809 1.00 94.00 270 LYS A O 1
ATOM 1808 N N . ASN A 1 271 ? 25.097 5.153 1.344 1.00 89.50 271 ASN A N 1
ATOM 1809 C CA . ASN A 1 271 ? 26.517 5.353 1.653 1.00 89.50 271 ASN A CA 1
ATOM 1810 C C . ASN A 1 271 ? 26.977 6.808 1.481 1.00 89.50 271 ASN A C 1
ATOM 1812 O O . ASN A 1 271 ? 28.114 7.047 1.066 1.00 89.50 271 ASN A O 1
ATOM 1816 N N . ILE A 1 272 ? 26.108 7.774 1.785 1.00 85.00 272 ILE A N 1
ATOM 1817 C CA . ILE A 1 272 ? 26.524 9.173 1.849 1.00 85.00 272 ILE A CA 1
ATOM 1818 C C . ILE A 1 272 ? 27.285 9.365 3.159 1.00 85.00 272 ILE A C 1
ATOM 1820 O O . ILE A 1 272 ? 26.723 9.245 4.239 1.00 85.00 272 ILE A O 1
ATOM 1824 N N . THR A 1 273 ? 28.590 9.611 3.054 1.00 74.62 273 THR A N 1
ATOM 1825 C CA . THR A 1 273 ? 29.499 9.696 4.209 1.00 74.62 273 THR A CA 1
ATOM 1826 C C . THR A 1 273 ? 29.489 11.057 4.903 1.00 74.62 273 THR A C 1
ATOM 1828 O O . THR A 1 273 ? 30.086 11.195 5.964 1.00 74.62 273 THR A O 1
ATOM 1831 N N . ALA A 1 274 ? 28.893 12.074 4.279 1.00 79.62 274 ALA A N 1
ATOM 1832 C CA . ALA A 1 274 ? 28.703 13.385 4.888 1.00 79.62 274 ALA A CA 1
ATOM 1833 C C . ALA A 1 274 ? 27.452 13.373 5.776 1.00 79.62 274 ALA A C 1
ATOM 1835 O O . ALA A 1 274 ? 26.516 12.623 5.501 1.00 79.62 274 ALA A O 1
ATOM 1836 N N . VAL A 1 275 ? 27.424 14.227 6.801 1.00 86.75 275 VAL A N 1
ATOM 1837 C CA . VAL A 1 275 ? 26.183 14.523 7.527 1.00 86.75 275 VAL A CA 1
ATOM 1838 C C . VAL A 1 275 ? 25.273 15.299 6.578 1.00 86.75 275 VAL A C 1
ATOM 1840 O O . VAL A 1 275 ? 25.653 16.369 6.102 1.00 86.75 275 VAL A O 1
ATOM 1843 N N . VAL A 1 276 ? 24.109 14.734 6.273 1.00 88.06 276 VAL A N 1
ATOM 1844 C CA . VAL A 1 276 ? 23.115 15.293 5.359 1.00 88.06 276 VAL A CA 1
ATOM 1845 C C . VAL A 1 276 ? 21.889 15.709 6.154 1.00 88.06 276 VAL A C 1
ATOM 1847 O O . VAL A 1 276 ? 21.359 14.916 6.927 1.00 88.06 276 VAL A O 1
ATOM 1850 N N . VAL A 1 277 ? 21.432 16.941 5.955 1.00 90.94 277 VAL A N 1
ATOM 1851 C CA . VAL A 1 277 ? 20.222 17.469 6.600 1.00 90.94 277 VAL A CA 1
ATOM 1852 C C . VAL A 1 277 ? 19.265 17.997 5.533 1.00 90.94 277 VAL A C 1
ATOM 1854 O O . VAL A 1 277 ? 19.717 18.579 4.544 1.00 90.94 277 VAL A O 1
ATOM 1857 N N . GLU A 1 278 ? 17.958 17.784 5.706 1.00 93.94 278 GLU A N 1
ATOM 1858 C CA . GLU A 1 278 ? 16.902 18.318 4.820 1.00 93.94 278 GLU A CA 1
ATOM 1859 C C . GLU A 1 278 ? 17.074 17.953 3.323 1.00 93.94 278 GLU A C 1
ATOM 1861 O O . GLU A 1 278 ? 16.709 18.718 2.425 1.00 93.94 278 GLU A O 1
ATOM 1866 N N . SER A 1 279 ? 17.657 16.790 3.005 1.00 95.19 279 SER A N 1
ATOM 1867 C CA . SER A 1 279 ? 17.839 16.371 1.604 1.00 95.19 279 SER A CA 1
ATOM 1868 C C . SER A 1 279 ? 16.629 15.635 1.026 1.00 95.19 279 SER A C 1
ATOM 1870 O O . SER A 1 279 ? 15.930 14.891 1.715 1.00 95.19 279 SER A O 1
ATOM 1872 N N . VAL A 1 280 ? 16.418 15.774 -0.286 1.00 97.50 280 VAL A N 1
ATOM 1873 C CA . VAL A 1 280 ? 15.410 15.021 -1.046 1.00 97.50 280 VAL A CA 1
ATOM 1874 C C . VAL A 1 280 ? 16.092 14.261 -2.181 1.00 97.50 280 VAL A C 1
ATOM 1876 O O . VAL A 1 280 ? 16.483 14.848 -3.186 1.00 97.50 280 VAL A O 1
ATOM 1879 N N . ALA A 1 281 ? 16.200 12.941 -2.045 1.00 96.81 281 ALA A N 1
ATOM 1880 C CA . ALA A 1 281 ? 16.758 12.020 -3.030 1.00 96.81 281 ALA A CA 1
ATOM 1881 C C . ALA A 1 281 ? 15.684 11.052 -3.532 1.00 96.81 281 ALA A C 1
ATOM 1883 O O . ALA A 1 281 ? 15.312 10.095 -2.850 1.00 96.81 281 ALA A O 1
ATOM 1884 N N . ILE A 1 282 ? 15.190 11.274 -4.749 1.00 96.94 282 ILE A N 1
ATOM 1885 C CA . ILE A 1 282 ? 14.115 10.465 -5.331 1.00 96.94 282 ILE A CA 1
ATOM 1886 C C . ILE A 1 282 ? 14.563 9.891 -6.677 1.00 96.94 282 ILE A C 1
ATOM 1888 O O . ILE A 1 282 ? 14.887 10.604 -7.625 1.00 96.94 282 ILE A O 1
ATOM 1892 N N . GLY A 1 283 ? 14.560 8.567 -6.792 1.00 94.69 283 GLY A N 1
ATOM 1893 C CA . GLY A 1 283 ? 15.038 7.850 -7.969 1.00 94.69 283 GLY A CA 1
ATOM 1894 C C . GLY A 1 283 ? 15.961 6.703 -7.585 1.00 94.69 283 GLY A C 1
ATOM 1895 O O . GLY A 1 283 ? 16.080 6.330 -6.425 1.00 94.69 283 GLY A O 1
ATOM 1896 N N . SER A 1 284 ? 16.606 6.087 -8.572 1.00 95.31 284 SER A N 1
ATOM 1897 C CA . SER A 1 284 ? 17.526 4.985 -8.297 1.00 95.31 284 SER A CA 1
ATOM 1898 C C . SER A 1 284 ? 18.977 5.415 -8.451 1.00 95.31 284 SER A C 1
ATOM 1900 O O . SER A 1 284 ? 19.306 6.024 -9.467 1.00 95.31 284 SER A O 1
ATOM 1902 N N . ARG A 1 285 ? 19.828 5.036 -7.485 1.00 95.19 285 ARG A N 1
ATOM 1903 C CA . ARG A 1 285 ? 21.248 5.428 -7.399 1.00 95.19 285 ARG A CA 1
ATOM 1904 C C . ARG A 1 285 ? 21.425 6.951 -7.383 1.00 95.19 285 ARG A C 1
ATOM 1906 O O . ARG A 1 285 ? 22.220 7.486 -8.153 1.00 95.19 285 ARG A O 1
ATOM 1913 N N . VAL A 1 286 ? 20.610 7.612 -6.567 1.00 95.88 286 VAL A N 1
ATOM 1914 C CA . VAL A 1 286 ? 20.574 9.070 -6.419 1.00 95.88 286 VAL A CA 1
ATOM 1915 C C . VAL A 1 286 ? 21.364 9.482 -5.196 1.00 95.88 286 VAL A C 1
ATOM 1917 O O . VAL A 1 286 ? 21.167 8.875 -4.150 1.00 95.88 286 VAL A O 1
ATOM 1920 N N . ASP A 1 287 ? 22.169 10.533 -5.325 1.00 94.69 287 ASP A N 1
ATOM 1921 C CA . ASP A 1 287 ? 22.923 11.115 -4.215 1.00 94.69 287 ASP A CA 1
ATOM 1922 C C . ASP A 1 287 ? 22.511 12.587 -4.052 1.00 94.69 287 ASP A C 1
ATOM 1924 O O . ASP A 1 287 ? 22.702 13.382 -4.973 1.00 94.69 287 ASP A O 1
ATOM 1928 N N . ALA A 1 288 ? 21.932 12.942 -2.908 1.00 95.25 288 ALA A N 1
ATOM 1929 C CA . ALA A 1 288 ? 21.590 14.299 -2.500 1.00 95.25 288 ALA A CA 1
ATOM 1930 C C . ALA A 1 288 ? 22.369 14.672 -1.233 1.00 95.25 288 ALA A C 1
ATOM 1932 O O . ALA A 1 288 ? 22.411 13.910 -0.268 1.00 95.25 288 ALA A O 1
ATOM 1933 N N . THR A 1 289 ? 22.978 15.850 -1.262 1.00 93.50 289 THR A N 1
ATOM 1934 C CA . THR A 1 289 ? 23.685 16.509 -0.154 1.00 93.50 289 THR A CA 1
ATOM 1935 C C . THR A 1 289 ? 22.737 17.433 0.622 1.00 93.50 289 THR A C 1
ATOM 1937 O O . THR A 1 289 ? 21.543 17.500 0.314 1.00 93.50 289 THR A O 1
ATOM 1940 N N . THR A 1 290 ? 23.236 18.135 1.643 1.00 93.81 290 THR A N 1
ATOM 1941 C CA . THR A 1 290 ? 22.414 18.938 2.564 1.00 93.81 290 THR A CA 1
ATOM 1942 C C . THR A 1 290 ? 21.585 19.977 1.813 1.00 93.81 290 THR A C 1
ATOM 1944 O O . THR A 1 290 ? 22.076 20.621 0.883 1.00 93.81 290 THR A O 1
ATOM 1947 N N . GLY A 1 291 ? 20.300 20.087 2.163 1.00 93.75 291 GLY A N 1
ATOM 1948 C CA . GLY A 1 291 ? 19.333 21.002 1.548 1.00 93.75 291 GLY A CA 1
ATOM 1949 C C . GLY A 1 291 ? 19.110 20.806 0.042 1.00 93.75 291 GLY A C 1
ATOM 1950 O O . GLY A 1 291 ? 18.499 21.657 -0.607 1.00 93.75 291 GLY A O 1
ATOM 1951 N N . SER A 1 292 ? 19.639 19.731 -0.553 1.00 96.12 292 SER A N 1
ATOM 1952 C CA . SER A 1 292 ? 19.581 19.512 -1.998 1.00 96.12 292 SER A CA 1
ATOM 1953 C C . SER A 1 292 ? 18.345 18.720 -2.402 1.00 96.12 292 SER A C 1
ATOM 1955 O O . SER A 1 292 ? 17.958 17.751 -1.748 1.00 96.12 292 SER A O 1
ATOM 1957 N N . THR A 1 293 ? 17.765 19.085 -3.544 1.00 96.88 293 THR A N 1
ATOM 1958 C CA . THR A 1 293 ? 16.691 18.325 -4.194 1.00 96.88 293 THR A CA 1
ATOM 1959 C C . THR A 1 293 ? 17.236 17.647 -5.441 1.00 96.88 293 THR A C 1
ATOM 1961 O O . THR A 1 293 ? 17.578 18.309 -6.423 1.00 96.88 293 THR A O 1
ATOM 1964 N N . VAL A 1 294 ? 17.298 16.318 -5.414 1.00 97.25 294 VAL A N 1
ATOM 1965 C CA . VAL A 1 294 ? 17.835 15.486 -6.491 1.00 97.25 294 VAL A CA 1
ATOM 1966 C C . VAL A 1 294 ? 16.788 14.456 -6.909 1.00 97.25 294 VAL A C 1
ATOM 1968 O O . VAL A 1 294 ? 16.412 13.562 -6.149 1.00 97.25 294 VAL A O 1
ATOM 1971 N N . LEU A 1 295 ? 16.307 14.580 -8.146 1.00 96.62 295 LEU A N 1
ATOM 1972 C CA . LEU A 1 295 ? 15.252 13.740 -8.705 1.00 96.62 295 LEU A CA 1
ATOM 1973 C C . L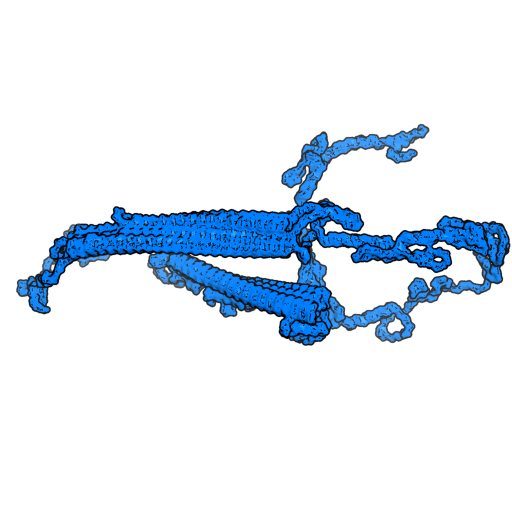EU A 1 295 ? 15.653 13.204 -10.088 1.00 96.62 295 LEU A C 1
ATOM 1975 O O . LEU A 1 295 ? 15.918 13.957 -11.024 1.00 96.62 295 LEU A O 1
ATOM 1979 N N . GLY A 1 296 ? 15.652 11.881 -10.244 1.00 93.06 296 GLY A N 1
ATOM 1980 C CA . GLY A 1 296 ? 15.977 11.211 -11.510 1.00 93.06 296 GLY A CA 1
ATOM 1981 C C . GLY A 1 296 ? 16.918 10.025 -11.329 1.00 93.06 296 GLY A C 1
ATOM 1982 O O . GLY A 1 296 ? 17.653 9.939 -10.361 1.00 93.06 296 GLY A O 1
ATOM 1983 N N . ASN A 1 297 ? 16.898 9.059 -12.245 1.00 94.44 297 ASN A N 1
ATOM 1984 C CA . ASN A 1 297 ? 17.781 7.895 -12.141 1.00 94.44 297 ASN A CA 1
ATOM 1985 C C . ASN A 1 297 ? 19.253 8.307 -12.360 1.00 94.44 297 ASN A C 1
ATOM 1987 O O . ASN A 1 297 ? 19.557 9.011 -13.320 1.00 94.44 297 ASN A O 1
ATOM 1991 N N . GLU A 1 298 ? 20.144 7.888 -11.456 1.00 94.75 298 GLU A N 1
ATOM 1992 C CA . GLU A 1 298 ? 21.575 8.235 -11.450 1.00 94.75 298 GLU A CA 1
ATOM 1993 C C . GLU A 1 298 ? 21.884 9.744 -11.342 1.00 94.75 298 GLU A C 1
ATOM 1995 O O . GLU A 1 298 ? 22.992 10.168 -11.666 1.00 94.75 298 GLU A O 1
ATOM 2000 N N . ALA A 1 299 ? 20.927 10.556 -10.878 1.00 96.69 299 ALA A N 1
ATOM 2001 C CA . ALA A 1 299 ? 21.124 11.981 -10.612 1.00 96.69 299 ALA A CA 1
ATOM 2002 C C . ALA A 1 299 ? 21.951 12.210 -9.334 1.00 96.69 299 ALA A C 1
ATOM 2004 O O . ALA A 1 299 ? 21.775 11.486 -8.351 1.00 96.69 299 ALA A O 1
ATOM 2005 N N . LYS A 1 300 ? 22.864 13.191 -9.333 1.00 94.88 300 LYS A N 1
ATOM 2006 C CA . LYS A 1 300 ? 23.834 13.372 -8.235 1.00 94.88 300 LYS A CA 1
ATOM 2007 C C . LYS A 1 300 ? 24.117 14.838 -7.907 1.00 94.88 300 LYS A C 1
ATOM 2009 O O . LYS A 1 300 ? 24.574 15.585 -8.765 1.00 94.88 300 LYS A O 1
ATOM 2014 N N . ALA A 1 301 ? 23.974 15.223 -6.648 1.00 93.75 301 ALA A N 1
ATOM 2015 C CA . ALA A 1 301 ? 24.667 16.368 -6.071 1.00 93.75 301 ALA A CA 1
ATOM 2016 C C . ALA A 1 301 ? 25.938 15.847 -5.382 1.00 93.75 301 ALA A C 1
ATOM 2018 O O . ALA A 1 301 ? 25.866 15.052 -4.450 1.00 93.75 301 ALA A O 1
ATOM 2019 N N . TYR A 1 302 ? 27.114 16.220 -5.887 1.00 81.31 302 TYR A N 1
ATOM 2020 C CA . TYR A 1 302 ? 28.405 15.780 -5.357 1.00 81.31 302 TYR A CA 1
ATOM 2021 C C . TYR A 1 302 ? 29.244 16.990 -4.960 1.00 81.31 302 TYR A C 1
ATOM 2023 O O . TYR A 1 302 ? 29.580 17.798 -5.816 1.00 81.31 302 TYR A O 1
ATOM 2031 N N . GLY A 1 303 ? 29.647 17.084 -3.692 1.00 71.31 303 GLY A N 1
ATOM 2032 C CA . GLY A 1 303 ? 30.609 18.101 -3.254 1.00 71.31 303 GLY A CA 1
ATOM 2033 C C . GLY A 1 303 ? 30.052 19.520 -3.113 1.00 71.31 303 GLY A C 1
ATOM 2034 O O . GLY A 1 303 ? 30.843 20.459 -3.117 1.00 71.31 303 GLY A O 1
ATOM 2035 N N . GLY A 1 304 ? 28.733 19.682 -2.980 1.00 76.50 304 GLY A N 1
ATOM 2036 C CA . GLY A 1 304 ? 28.150 20.950 -2.553 1.00 76.50 304 GLY A CA 1
ATOM 2037 C C . GLY A 1 304 ? 26.696 20.850 -2.112 1.00 76.50 304 GLY A C 1
ATOM 2038 O O . GLY A 1 304 ? 25.999 19.920 -2.511 1.00 76.50 304 GLY A O 1
ATOM 2039 N N . ASP A 1 305 ? 26.266 21.802 -1.295 1.00 91.69 305 ASP A N 1
ATOM 2040 C CA . ASP A 1 305 ? 24.958 21.841 -0.634 1.00 91.69 305 ASP A CA 1
ATOM 2041 C C . ASP A 1 305 ? 23.954 22.731 -1.387 1.00 91.69 305 ASP A C 1
ATOM 2043 O O . ASP A 1 305 ? 24.318 23.547 -2.239 1.00 91.69 305 ASP A O 1
ATOM 2047 N N . PHE A 1 306 ? 22.665 22.579 -1.073 1.00 93.94 306 PHE A N 1
ATOM 2048 C CA . PHE A 1 306 ? 21.556 23.354 -1.647 1.00 93.94 306 PHE A CA 1
ATOM 2049 C C . PHE A 1 306 ? 21.438 23.255 -3.181 1.00 93.94 306 PHE A C 1
ATOM 2051 O O . PHE A 1 306 ? 20.994 24.188 -3.854 1.00 93.94 306 PHE A O 1
ATOM 2058 N N . ALA A 1 307 ? 21.851 22.128 -3.762 1.00 95.25 307 ALA A N 1
ATOM 2059 C CA . ALA A 1 307 ? 21.786 21.889 -5.197 1.00 95.25 307 ALA A CA 1
ATOM 2060 C C . ALA A 1 307 ? 20.368 21.513 -5.657 1.00 95.25 307 ALA A C 1
ATOM 2062 O O . ALA A 1 307 ? 19.623 20.817 -4.965 1.00 95.25 307 ALA A O 1
ATOM 2063 N N . THR A 1 308 ? 20.014 21.907 -6.882 1.00 96.62 308 THR A N 1
ATOM 2064 C CA . THR A 1 308 ? 18.798 21.437 -7.563 1.00 96.62 308 THR A CA 1
ATOM 2065 C C . THR A 1 308 ? 19.183 20.612 -8.782 1.00 96.62 308 THR A C 1
ATOM 2067 O O . THR A 1 308 ? 19.760 21.127 -9.739 1.00 96.62 308 THR A O 1
ATOM 2070 N N . VAL A 1 309 ? 18.861 19.321 -8.768 1.00 97.06 309 VAL A N 1
ATOM 2071 C CA . VAL A 1 309 ? 19.249 18.376 -9.818 1.00 97.06 309 VAL A CA 1
ATOM 2072 C C . VAL A 1 309 ? 18.024 17.596 -10.277 1.00 97.06 309 VAL A C 1
ATOM 2074 O O . VAL A 1 309 ? 17.421 16.854 -9.504 1.00 97.06 309 VAL A O 1
ATOM 2077 N N . LEU A 1 310 ? 17.651 17.738 -11.546 1.00 96.06 310 LEU A N 1
ATOM 2078 C CA . LEU A 1 310 ? 16.459 17.094 -12.093 1.00 96.06 310 LEU A CA 1
ATOM 2079 C C . LEU A 1 310 ? 16.732 16.501 -13.480 1.00 96.06 310 LEU A C 1
ATOM 2081 O O . LEU A 1 310 ? 16.883 17.231 -14.458 1.00 96.06 310 LEU A O 1
ATOM 2085 N N . GLY A 1 311 ? 16.745 15.168 -13.579 1.00 93.12 311 GLY A N 1
ATOM 2086 C CA . GLY A 1 311 ? 16.928 14.438 -14.840 1.00 93.12 311 GLY A CA 1
ATOM 2087 C C . GLY A 1 311 ? 17.813 13.193 -14.723 1.00 93.12 311 GLY A C 1
ATOM 2088 O O . GLY A 1 311 ? 18.583 13.044 -13.782 1.00 93.12 311 GLY A O 1
ATOM 2089 N N . TYR A 1 312 ? 17.715 12.273 -15.692 1.00 94.81 312 TYR A N 1
ATOM 2090 C CA . TYR A 1 312 ? 18.586 11.087 -15.750 1.00 94.81 312 TYR A CA 1
ATOM 2091 C C . TYR A 1 312 ? 20.054 11.509 -15.870 1.00 94.81 312 TYR A C 1
ATOM 2093 O O . TYR A 1 312 ? 20.378 12.257 -16.793 1.00 94.81 312 TYR A O 1
ATOM 2101 N N . LYS A 1 313 ? 20.917 11.041 -14.959 1.00 95.06 313 LYS A N 1
ATOM 2102 C CA . LYS A 1 313 ? 22.351 11.388 -14.901 1.00 95.06 313 LYS A CA 1
ATOM 2103 C C . LYS A 1 313 ? 22.669 12.887 -14.804 1.00 95.06 313 LYS A C 1
ATOM 2105 O O . LYS A 1 313 ? 23.795 13.293 -15.081 1.00 95.06 313 LYS A O 1
ATOM 2110 N N . ALA A 1 314 ? 21.702 13.719 -14.417 1.00 96.50 314 ALA A N 1
ATOM 2111 C CA . ALA A 1 314 ? 21.971 15.122 -14.130 1.00 96.50 314 ALA A CA 1
ATOM 2112 C C . ALA A 1 314 ? 22.900 15.232 -12.912 1.00 96.50 314 ALA A C 1
ATOM 2114 O O . ALA A 1 314 ? 22.769 14.451 -11.964 1.00 96.50 314 ALA A O 1
ATOM 2115 N N . LYS A 1 315 ? 23.835 16.185 -12.922 1.00 95.44 315 LYS A N 1
ATOM 2116 C CA . LYS A 1 315 ? 24.815 16.314 -11.845 1.00 95.44 315 LYS A CA 1
ATOM 2117 C C . LYS A 1 315 ? 25.140 17.761 -11.491 1.00 95.44 315 LYS A C 1
ATOM 2119 O O . LYS A 1 315 ? 25.348 18.592 -12.366 1.00 95.44 315 LYS A O 1
ATOM 2124 N N . VAL A 1 316 ? 25.252 18.043 -10.197 1.00 95.31 316 VAL A N 1
ATOM 2125 C CA . VAL A 1 316 ? 25.823 19.291 -9.675 1.00 95.31 316 VAL A CA 1
ATOM 2126 C C . VAL A 1 316 ? 27.072 18.972 -8.858 1.00 95.31 316 VAL A C 1
ATOM 2128 O O . VAL A 1 316 ? 27.085 17.993 -8.115 1.00 95.31 316 VAL A O 1
ATOM 2131 N N . THR A 1 317 ? 28.137 19.758 -9.036 1.00 90.56 317 THR A N 1
ATOM 2132 C CA . THR A 1 317 ? 29.468 19.518 -8.436 1.00 90.56 317 THR A CA 1
ATOM 2133 C C . THR A 1 317 ? 29.898 20.536 -7.370 1.00 90.56 317 THR A C 1
ATOM 2135 O O . THR A 1 317 ? 31.040 20.500 -6.921 1.00 90.56 317 THR A O 1
ATOM 2138 N N . GLY A 1 318 ? 29.019 21.463 -6.979 1.00 86.50 318 GLY A N 1
ATOM 2139 C CA . GLY A 1 318 ? 29.301 22.472 -5.954 1.00 86.50 318 GLY A CA 1
ATOM 2140 C C . GLY A 1 318 ? 28.041 23.203 -5.480 1.00 86.50 318 GLY A C 1
ATOM 2141 O O . GLY A 1 318 ? 26.958 22.969 -6.016 1.00 86.50 318 GLY A O 1
ATOM 2142 N N . ASP A 1 319 ? 28.190 24.080 -4.486 1.00 89.06 319 ASP A N 1
ATOM 2143 C CA . ASP A 1 319 ? 27.064 24.683 -3.757 1.00 89.06 319 ASP A CA 1
ATOM 2144 C C . ASP A 1 319 ? 26.103 25.473 -4.649 1.00 89.06 319 ASP A C 1
ATOM 2146 O O . ASP A 1 319 ? 26.522 26.225 -5.535 1.00 89.06 319 ASP A O 1
ATOM 2150 N N . SER A 1 320 ? 24.801 25.353 -4.377 1.00 91.56 320 SER A N 1
ATOM 2151 C CA . SER A 1 320 ? 23.733 26.125 -5.033 1.00 91.56 320 SER A CA 1
ATOM 2152 C C . SER A 1 320 ? 23.701 26.004 -6.568 1.00 91.56 320 SER A C 1
ATOM 2154 O O . SER A 1 320 ? 23.148 26.861 -7.259 1.00 91.56 320 SER A O 1
ATOM 2156 N N . GLY A 1 321 ? 24.306 24.956 -7.137 1.00 93.38 321 GLY A N 1
ATOM 2157 C CA . GLY A 1 321 ? 24.242 24.679 -8.571 1.00 93.38 321 GLY A CA 1
ATOM 2158 C C . GLY A 1 321 ? 22.877 24.120 -8.986 1.00 93.38 321 GLY A C 1
ATOM 2159 O O . GLY A 1 321 ? 22.220 23.400 -8.231 1.00 93.38 321 GLY A O 1
ATOM 2160 N N . THR A 1 322 ? 22.447 24.429 -10.209 1.00 95.69 322 THR A N 1
ATOM 2161 C CA . THR A 1 322 ? 21.192 23.920 -10.783 1.00 95.69 322 THR A CA 1
ATOM 2162 C C . THR A 1 322 ? 21.459 23.180 -12.089 1.00 95.69 322 THR A C 1
ATOM 2164 O O . THR A 1 322 ? 21.936 23.776 -13.052 1.00 95.69 322 THR A O 1
ATOM 2167 N N . ALA A 1 323 ? 21.114 21.895 -12.153 1.00 96.25 323 ALA A N 1
ATOM 2168 C CA . ALA A 1 323 ? 21.210 21.075 -13.360 1.00 96.25 323 ALA A CA 1
ATOM 2169 C C . ALA A 1 323 ? 19.834 20.490 -13.707 1.00 96.25 323 ALA A C 1
ATOM 2171 O O . ALA A 1 323 ? 19.311 19.626 -12.999 1.00 96.25 323 ALA A O 1
ATOM 2172 N N . LEU A 1 324 ? 19.235 20.982 -14.792 1.00 94.88 324 LEU A N 1
ATOM 2173 C CA . LEU A 1 324 ? 17.887 20.626 -15.226 1.00 94.88 324 LEU A CA 1
ATOM 2174 C C . LEU A 1 324 ? 17.920 20.005 -16.628 1.00 94.88 324 LEU A C 1
ATOM 2176 O O . LEU A 1 324 ? 17.996 20.716 -17.630 1.00 94.88 324 LEU A O 1
ATOM 2180 N N . GLY A 1 325 ? 17.791 18.683 -16.711 1.00 92.19 325 GLY A N 1
ATOM 2181 C CA . GLY A 1 325 ? 17.772 17.929 -17.963 1.00 92.19 325 GLY A CA 1
ATOM 2182 C C . GLY A 1 325 ? 18.600 16.645 -17.903 1.00 92.19 325 GLY A C 1
ATOM 2183 O O . GLY A 1 325 ? 19.471 16.467 -17.064 1.00 92.19 325 GLY A O 1
ATOM 2184 N N . ARG A 1 326 ? 18.335 15.710 -18.821 1.00 93.62 326 ARG A N 1
ATOM 2185 C CA . ARG A 1 326 ? 19.133 14.480 -18.935 1.00 93.62 326 ARG A CA 1
ATOM 2186 C C . ARG A 1 326 ? 20.606 14.819 -19.214 1.00 93.62 326 ARG A C 1
ATOM 2188 O O . ARG A 1 326 ? 20.858 15.568 -20.149 1.00 93.62 326 ARG A O 1
ATOM 2195 N N . ASP A 1 327 ? 21.545 14.231 -18.475 1.00 94.31 327 ASP A N 1
ATOM 2196 C CA . ASP A 1 327 ? 22.998 14.443 -18.605 1.00 94.31 327 ASP A CA 1
ATOM 2197 C C . ASP A 1 327 ? 23.437 15.923 -18.481 1.00 94.31 327 ASP A C 1
ATOM 2199 O O . ASP A 1 327 ? 24.482 16.300 -19.006 1.00 94.31 327 ASP A O 1
ATOM 2203 N N . SER A 1 328 ? 22.639 16.798 -17.852 1.00 96.12 328 SER A N 1
ATOM 2204 C CA . SER A 1 328 ? 23.060 18.183 -17.598 1.00 96.12 328 SER A CA 1
ATOM 2205 C C . SER A 1 328 ? 24.040 18.250 -16.426 1.00 96.12 328 SER A C 1
ATOM 2207 O O . SER A 1 328 ? 23.802 17.590 -15.412 1.00 96.12 328 SER A O 1
ATOM 2209 N N . GLU A 1 329 ? 25.074 19.085 -16.517 1.00 95.06 329 GLU A N 1
ATOM 2210 C CA . GLU A 1 329 ? 26.080 19.246 -15.463 1.00 95.06 329 GLU A CA 1
ATOM 2211 C C . GLU A 1 329 ? 26.308 20.719 -15.105 1.00 95.06 329 GLU A C 1
ATOM 2213 O O . GLU A 1 329 ? 26.473 21.548 -16.000 1.00 95.06 329 GLU A O 1
ATOM 2218 N N . ALA A 1 330 ? 26.328 21.054 -13.813 1.00 94.56 330 ALA A N 1
ATOM 2219 C CA . ALA A 1 330 ? 26.659 22.398 -13.333 1.00 94.56 330 ALA A CA 1
ATOM 2220 C C . ALA A 1 330 ? 27.641 22.377 -12.145 1.00 94.56 330 ALA A C 1
ATOM 2222 O O . ALA A 1 330 ? 27.628 21.467 -11.313 1.00 94.56 330 ALA A O 1
ATOM 2223 N N . SER A 1 331 ? 28.486 23.405 -12.040 1.00 91.75 331 SER A N 1
ATOM 2224 C CA . SER A 1 331 ? 29.311 23.680 -10.851 1.00 91.75 331 SER A CA 1
ATOM 2225 C C . SER A 1 331 ? 28.627 24.665 -9.888 1.00 91.75 331 SER A C 1
ATOM 2227 O O . SER A 1 331 ? 27.490 25.075 -10.124 1.00 91.75 331 SER A O 1
ATOM 2229 N N . ALA A 1 332 ? 29.312 25.055 -8.807 1.00 88.88 332 ALA A N 1
ATOM 2230 C CA . ALA A 1 332 ? 28.776 25.974 -7.799 1.00 88.88 332 ALA A CA 1
ATOM 2231 C C . ALA A 1 332 ? 28.200 27.264 -8.412 1.00 88.88 332 ALA A C 1
ATOM 2233 O O . ALA A 1 332 ? 28.834 27.869 -9.279 1.00 88.88 332 ALA A O 1
ATOM 2234 N N . ASN A 1 333 ? 27.017 27.679 -7.948 1.00 88.62 333 ASN A N 1
ATOM 2235 C CA . ASN A 1 333 ? 26.256 28.862 -8.385 1.00 88.62 333 ASN A CA 1
ATOM 2236 C C . ASN A 1 333 ? 25.915 28.945 -9.888 1.00 88.62 333 ASN A C 1
ATOM 2238 O O . ASN A 1 333 ? 25.395 29.966 -10.347 1.00 88.62 333 ASN A O 1
ATOM 2242 N N . ASN A 1 334 ? 26.191 27.896 -10.663 1.00 92.56 334 ASN A N 1
ATOM 2243 C CA . ASN A 1 334 ? 25.917 27.861 -12.093 1.00 92.56 334 ASN A CA 1
ATOM 2244 C C . ASN A 1 334 ? 24.609 27.138 -12.399 1.00 92.56 334 ASN A C 1
ATOM 2246 O O . ASN A 1 334 ? 24.137 26.294 -11.635 1.00 92.56 334 ASN A O 1
ATOM 2250 N N . ILE A 1 335 ? 24.044 27.445 -13.565 1.00 94.94 335 ILE A N 1
ATOM 2251 C CA . ILE A 1 335 ? 22.778 26.880 -14.021 1.00 94.94 335 ILE A CA 1
ATOM 2252 C C . ILE A 1 335 ? 22.982 26.227 -15.391 1.00 94.94 335 ILE A C 1
ATOM 2254 O O . ILE A 1 335 ? 23.279 26.907 -16.371 1.00 94.94 335 ILE A O 1
ATOM 2258 N N . ALA A 1 336 ? 22.781 24.915 -15.479 1.00 95.62 336 ALA A N 1
ATOM 2259 C CA . ALA A 1 336 ? 22.707 24.168 -16.730 1.00 95.62 336 ALA A CA 1
ATOM 2260 C C . ALA A 1 336 ? 21.244 23.833 -17.050 1.00 95.62 336 ALA A C 1
ATOM 2262 O O . ALA A 1 336 ? 20.606 23.041 -16.355 1.00 95.62 336 ALA A O 1
ATOM 2263 N N . LEU A 1 337 ? 20.706 24.443 -18.108 1.00 93.94 337 LEU A N 1
ATOM 2264 C CA . LEU A 1 337 ? 19.307 24.307 -18.520 1.00 93.94 337 LEU A CA 1
ATOM 2265 C C . LEU A 1 337 ? 19.204 23.527 -19.833 1.00 93.94 337 LEU A C 1
ATOM 2267 O O . LEU A 1 337 ? 19.697 23.965 -20.874 1.00 93.94 337 LEU A O 1
ATOM 2271 N N . GLY A 1 338 ? 18.534 22.379 -19.802 1.00 92.00 338 GLY A N 1
ATOM 2272 C CA . GLY A 1 338 ? 18.331 21.492 -20.947 1.00 92.00 338 GLY A CA 1
ATOM 2273 C C . GLY A 1 338 ? 19.241 20.260 -20.942 1.00 92.00 338 GLY A C 1
ATOM 2274 O O . GLY A 1 338 ? 20.268 20.208 -20.271 1.00 92.00 338 GLY A O 1
ATOM 2275 N N . ALA A 1 339 ? 18.851 19.234 -21.706 1.00 91.00 339 ALA A N 1
ATOM 2276 C CA . ALA A 1 339 ? 19.595 17.974 -21.769 1.00 91.00 339 ALA A CA 1
ATOM 2277 C C . ALA A 1 339 ? 21.030 18.180 -22.289 1.00 91.00 339 ALA A C 1
ATOM 2279 O O . ALA A 1 339 ? 21.231 18.890 -23.274 1.00 91.00 339 ALA A O 1
ATOM 2280 N N . SER A 1 340 ? 22.019 17.552 -21.658 1.00 93.62 340 SER A N 1
ATOM 2281 C CA . SER A 1 340 ? 23.441 17.670 -22.006 1.00 93.62 340 SER A CA 1
ATOM 2282 C C . SER A 1 340 ? 23.981 19.107 -21.959 1.00 93.62 340 SER A C 1
ATOM 2284 O O . SER A 1 340 ? 24.992 19.402 -22.590 1.00 93.62 340 SER A O 1
ATOM 2286 N N . SER A 1 341 ? 23.300 20.024 -21.263 1.00 95.75 341 SER A N 1
ATOM 2287 C CA . SER A 1 341 ? 23.834 21.361 -21.005 1.00 95.75 341 SER A CA 1
ATOM 2288 C C . SER A 1 341 ? 24.922 21.283 -19.944 1.00 95.75 341 SER A C 1
ATOM 2290 O O . SER A 1 341 ? 24.740 20.612 -18.930 1.00 95.75 341 SER A O 1
ATOM 2292 N N . VAL A 1 342 ? 26.034 21.980 -20.163 1.00 93.88 342 VAL A N 1
ATOM 2293 C CA . VAL A 1 342 ? 27.194 21.946 -19.266 1.00 93.88 342 VAL A CA 1
ATOM 2294 C C . VAL A 1 342 ? 27.546 23.368 -18.836 1.00 93.88 342 VAL A C 1
ATOM 2296 O O . VAL A 1 342 ? 27.791 24.232 -19.677 1.00 93.88 342 VAL A O 1
ATOM 2299 N N . ALA A 1 343 ? 27.564 23.607 -17.525 1.00 92.75 343 ALA A N 1
ATOM 2300 C CA . ALA A 1 343 ? 27.903 24.872 -16.874 1.00 92.75 343 ALA A CA 1
ATOM 2301 C C . ALA A 1 343 ? 28.976 24.647 -15.788 1.00 92.75 343 ALA A C 1
ATOM 2303 O O . ALA A 1 343 ? 28.787 24.985 -14.617 1.00 92.75 343 ALA A O 1
ATOM 2304 N N . ASN A 1 344 ? 30.101 24.043 -16.179 1.00 83.56 344 ASN A N 1
ATOM 2305 C CA . ASN A 1 344 ? 31.198 23.675 -15.281 1.00 83.56 344 ASN A CA 1
ATOM 2306 C C . ASN A 1 344 ? 32.354 24.677 -15.407 1.00 83.56 344 ASN A C 1
ATOM 2308 O O . ASN A 1 344 ? 33.177 24.565 -16.315 1.00 83.56 344 ASN A O 1
ATOM 2312 N N . GLY A 1 345 ? 32.416 25.660 -14.508 1.00 72.88 345 GLY A N 1
ATOM 2313 C CA . GLY A 1 345 ? 33.516 26.627 -14.441 1.00 72.88 345 GLY A CA 1
ATOM 2314 C C . GLY A 1 345 ? 33.094 28.012 -13.955 1.00 72.88 345 GLY A C 1
ATOM 2315 O O . GLY A 1 345 ? 31.924 28.375 -14.000 1.00 72.88 345 GLY A O 1
ATOM 2316 N N . THR A 1 346 ? 34.058 28.814 -13.515 1.00 67.00 346 THR A N 1
ATOM 2317 C CA . THR A 1 346 ? 33.878 30.256 -13.318 1.00 67.00 346 THR A CA 1
ATOM 2318 C C . THR A 1 346 ? 34.404 30.965 -14.561 1.00 67.00 346 THR A C 1
ATOM 2320 O O . THR A 1 346 ? 35.554 30.769 -14.956 1.00 67.00 346 THR A O 1
ATOM 2323 N N . SER A 1 347 ? 33.570 31.764 -15.234 1.00 67.31 347 SER A N 1
ATOM 2324 C CA . SER A 1 347 ? 34.054 32.499 -16.408 1.00 67.31 347 SER A CA 1
ATOM 2325 C C . SER A 1 347 ? 34.940 33.648 -15.936 1.00 67.31 347 SER A C 1
ATOM 2327 O O . SER A 1 347 ? 34.445 34.635 -15.392 1.00 67.31 347 SER A O 1
ATOM 2329 N N . THR A 1 348 ? 36.253 33.500 -16.114 1.00 66.69 348 THR A N 1
ATOM 2330 C CA . THR A 1 348 ? 37.264 34.559 -15.941 1.00 66.69 348 THR A CA 1
ATOM 2331 C C . THR A 1 348 ? 37.689 35.169 -17.279 1.00 66.69 348 THR A C 1
ATOM 2333 O O . THR A 1 348 ? 38.593 36.003 -17.321 1.00 66.69 348 THR A O 1
ATOM 2336 N N . ALA A 1 349 ? 37.043 34.755 -18.376 1.00 65.56 349 ALA A N 1
ATOM 2337 C CA . ALA A 1 349 ? 37.323 35.246 -19.715 1.00 65.56 349 ALA A CA 1
ATOM 2338 C C . ALA A 1 349 ? 37.064 36.757 -19.807 1.00 65.56 349 ALA A C 1
ATOM 2340 O O . ALA A 1 349 ? 36.064 37.262 -19.293 1.00 65.56 349 ALA A O 1
ATOM 2341 N N . ALA A 1 350 ? 37.974 37.466 -20.476 1.00 65.25 350 ALA A N 1
ATOM 2342 C CA . ALA A 1 350 ? 37.830 38.890 -20.739 1.00 65.25 350 ALA A CA 1
ATOM 2343 C C . ALA A 1 350 ? 36.607 39.139 -21.634 1.00 65.25 350 ALA A C 1
ATOM 2345 O O . ALA A 1 350 ? 36.398 38.423 -22.618 1.00 65.25 350 ALA A O 1
ATOM 2346 N N . ALA A 1 351 ? 35.805 40.154 -21.314 1.00 63.78 351 ALA A N 1
ATOM 2347 C CA . ALA A 1 351 ? 34.691 40.553 -22.168 1.00 63.78 351 ALA A CA 1
ATOM 2348 C C . ALA A 1 351 ? 35.203 40.926 -23.576 1.00 63.78 351 ALA A C 1
ATOM 2350 O O . ALA A 1 351 ? 36.163 41.682 -23.713 1.00 63.78 351 ALA A O 1
ATOM 2351 N N . TYR A 1 352 ? 34.557 40.404 -24.628 1.00 66.25 352 TYR A N 1
ATOM 2352 C CA . TYR A 1 352 ? 35.079 40.385 -26.008 1.00 66.25 352 TYR A CA 1
ATOM 2353 C C . TYR A 1 352 ? 35.480 41.762 -26.580 1.00 66.25 352 TYR A C 1
ATOM 2355 O O . TYR A 1 352 ? 36.398 41.842 -27.388 1.00 66.25 352 TYR A O 1
ATOM 2363 N N . LEU A 1 353 ? 34.813 42.845 -26.165 1.00 60.84 353 LEU A N 1
ATOM 2364 C CA . LEU A 1 353 ? 35.052 44.207 -26.673 1.00 60.84 353 LEU A CA 1
ATOM 2365 C C . LEU A 1 353 ? 35.759 45.131 -25.674 1.00 60.84 353 LEU A C 1
ATOM 2367 O O . LEU A 1 353 ? 36.504 46.010 -26.094 1.00 60.84 353 LEU A O 1
ATOM 2371 N N . THR A 1 354 ? 35.526 44.961 -24.370 1.00 71.81 354 THR A N 1
ATOM 2372 C CA . THR A 1 354 ? 36.101 45.842 -23.336 1.00 71.81 354 THR A CA 1
ATOM 2373 C C . THR A 1 354 ? 37.394 45.289 -22.742 1.00 71.81 354 THR A C 1
ATOM 2375 O O . THR A 1 354 ? 38.118 46.023 -22.078 1.00 71.81 354 THR A O 1
ATOM 2378 N N . ALA A 1 355 ? 37.691 44.004 -22.976 1.00 72.50 355 ALA A N 1
ATOM 2379 C CA . ALA A 1 355 ? 38.787 43.248 -22.370 1.00 72.50 355 ALA A CA 1
ATOM 2380 C C . ALA A 1 355 ? 38.783 43.241 -20.825 1.00 72.50 355 ALA A C 1
ATOM 2382 O O . ALA A 1 355 ? 39.754 42.815 -20.196 1.00 72.50 355 ALA A O 1
ATOM 2383 N N . GLU A 1 356 ? 37.685 43.672 -20.200 1.00 70.25 356 GLU A N 1
ATOM 2384 C CA . GLU A 1 356 ? 37.542 43.683 -18.749 1.00 70.25 356 GLU A CA 1
ATOM 2385 C C . GLU A 1 356 ? 37.397 42.250 -18.222 1.00 70.25 356 GLU A C 1
ATOM 2387 O O . GLU A 1 356 ? 36.598 41.458 -18.730 1.00 70.25 356 GLU A O 1
ATOM 2392 N N . THR A 1 357 ? 38.172 41.914 -17.190 1.00 68.25 357 THR A N 1
ATOM 2393 C CA . THR A 1 357 ? 38.065 40.657 -16.439 1.00 68.25 357 THR A CA 1
ATOM 2394 C C . THR A 1 357 ? 37.542 40.959 -15.037 1.00 68.25 357 THR A C 1
ATOM 2396 O O . THR A 1 357 ? 38.065 41.823 -14.334 1.00 68.25 357 THR A O 1
ATOM 2399 N N . LYS A 1 358 ? 36.485 40.263 -14.602 1.00 66.81 358 LYS A N 1
ATOM 2400 C CA . LYS A 1 358 ? 35.933 40.431 -13.251 1.00 66.81 358 LYS A CA 1
ATOM 2401 C C . LYS A 1 358 ? 36.690 39.551 -12.253 1.00 66.81 358 LYS A C 1
ATOM 2403 O O . LYS A 1 358 ? 36.722 38.328 -12.394 1.00 66.81 358 LYS A O 1
ATOM 2408 N N . MET A 1 359 ? 37.251 40.160 -11.207 1.00 58.22 359 MET A N 1
ATOM 2409 C CA . MET A 1 359 ? 37.857 39.436 -10.082 1.00 58.22 359 MET A CA 1
ATOM 2410 C C . MET A 1 359 ? 36.776 38.613 -9.356 1.00 58.22 359 MET A C 1
ATOM 2412 O O . MET A 1 359 ? 35.786 39.176 -8.893 1.00 58.22 359 MET A O 1
ATOM 2416 N N . GLY A 1 360 ? 36.941 37.287 -9.299 1.00 64.94 360 GLY A N 1
ATOM 2417 C CA . GLY A 1 360 ? 35.957 36.344 -8.738 1.00 64.94 360 GLY A CA 1
ATOM 2418 C C . GLY A 1 360 ? 35.097 35.593 -9.768 1.00 64.94 360 GLY A C 1
ATOM 2419 O O . GLY A 1 360 ? 34.391 34.666 -9.386 1.00 64.94 360 GLY A O 1
ATOM 2420 N N . GLY A 1 361 ? 35.198 35.928 -11.063 1.00 67.88 361 GLY A N 1
ATOM 2421 C CA . GLY A 1 361 ? 34.468 35.263 -12.151 1.00 67.88 361 GLY A CA 1
ATOM 2422 C C . GLY A 1 361 ? 32.969 35.600 -12.222 1.00 67.88 361 GLY A C 1
ATOM 2423 O O . GLY A 1 361 ? 32.421 36.309 -11.375 1.00 67.88 361 GLY A O 1
ATOM 2424 N N . TYR A 1 362 ? 32.300 35.120 -13.273 1.00 69.06 362 TYR A N 1
ATOM 2425 C CA . TYR A 1 362 ? 30.840 35.193 -13.427 1.00 69.06 362 TYR A CA 1
ATOM 2426 C C . TYR A 1 362 ? 30.184 33.831 -13.184 1.00 69.06 362 TYR A C 1
ATOM 2428 O O . TYR A 1 362 ? 30.733 32.805 -13.597 1.00 69.06 362 TYR A O 1
ATOM 2436 N N . ASN A 1 363 ? 28.980 33.851 -12.603 1.00 83.19 363 ASN A N 1
ATOM 2437 C CA . ASN A 1 363 ? 28.075 32.703 -12.609 1.00 83.19 363 ASN A CA 1
ATOM 2438 C C . ASN A 1 363 ? 27.573 32.485 -14.040 1.00 83.19 363 ASN A C 1
ATOM 2440 O O . ASN A 1 363 ? 27.182 33.435 -14.724 1.00 83.19 363 ASN A O 1
ATOM 2444 N N . ILE A 1 364 ? 27.596 31.239 -14.495 1.00 87.00 364 ILE A N 1
ATOM 2445 C CA . ILE A 1 364 ? 27.290 30.863 -15.872 1.00 87.00 364 ILE A CA 1
ATOM 2446 C C . ILE A 1 364 ? 25.893 30.247 -15.922 1.00 87.00 364 ILE A C 1
ATOM 2448 O O . ILE A 1 364 ? 25.607 29.275 -15.223 1.00 87.00 364 ILE A O 1
ATOM 2452 N N . VAL A 1 365 ? 25.045 30.776 -16.806 1.00 91.50 365 VAL A N 1
ATOM 2453 C CA . VAL A 1 365 ? 23.829 30.093 -17.261 1.00 91.50 365 VAL A CA 1
ATOM 2454 C C . VAL A 1 365 ? 24.122 29.489 -18.630 1.00 91.50 365 VAL A C 1
ATOM 2456 O O . VAL A 1 365 ? 24.298 30.216 -19.605 1.00 91.50 365 VAL A O 1
ATOM 2459 N N . SER A 1 366 ? 24.192 28.162 -18.707 1.00 91.69 366 SER A N 1
ATOM 2460 C CA . SER A 1 366 ? 24.415 27.432 -19.952 1.00 91.69 366 SER A CA 1
ATOM 2461 C C . SER A 1 366 ? 23.131 26.765 -20.431 1.00 91.69 366 SER A C 1
ATOM 2463 O O . SER A 1 366 ? 22.483 26.026 -19.690 1.00 91.69 366 SER A O 1
ATOM 2465 N N . VAL A 1 367 ? 22.778 26.992 -21.696 1.00 93.38 367 VAL A N 1
ATOM 2466 C CA . VAL A 1 367 ? 21.643 26.337 -22.369 1.00 93.38 367 VAL A CA 1
ATOM 2467 C C . VAL A 1 367 ? 22.089 25.225 -23.328 1.00 93.38 367 VAL A C 1
ATOM 2469 O O . VAL A 1 367 ? 21.283 24.731 -24.112 1.00 93.38 367 VAL A O 1
ATOM 2472 N N . GLY A 1 368 ? 23.360 24.819 -23.302 1.00 90.50 368 GLY A N 1
ATOM 2473 C CA . GLY A 1 368 ? 23.908 23.765 -24.161 1.00 90.50 368 GLY A CA 1
ATOM 2474 C C . GLY A 1 368 ? 25.322 23.353 -23.754 1.00 90.50 368 GLY A C 1
ATOM 2475 O O . GLY A 1 368 ? 25.774 23.648 -22.652 1.00 90.50 368 GLY A O 1
ATOM 2476 N N . GLN A 1 369 ? 26.022 22.658 -24.639 1.00 89.94 369 GLN A N 1
ATOM 2477 C CA . GLN A 1 369 ? 27.461 22.396 -24.521 1.00 89.94 369 GLN A CA 1
ATOM 2478 C C . GLN A 1 369 ? 28.143 22.810 -25.828 1.00 89.94 369 GLN A C 1
ATOM 2480 O O . GLN A 1 369 ? 27.452 23.015 -26.826 1.00 89.94 369 GLN A O 1
ATOM 2485 N N . ALA A 1 370 ? 29.471 22.935 -25.832 1.00 82.88 370 ALA A N 1
ATOM 2486 C CA . ALA A 1 370 ? 30.216 23.328 -27.029 1.00 82.88 370 ALA A CA 1
ATOM 2487 C C . ALA A 1 370 ? 29.885 22.409 -28.225 1.00 82.88 370 ALA A C 1
ATOM 2489 O O . ALA A 1 370 ? 29.948 21.183 -28.105 1.00 82.88 370 ALA A O 1
ATOM 2490 N N . GLY A 1 371 ? 29.505 23.003 -29.358 1.00 84.31 371 GLY A N 1
ATOM 2491 C CA . GLY A 1 371 ? 29.063 22.303 -30.569 1.00 84.31 371 GLY A CA 1
ATOM 2492 C C . GLY A 1 371 ? 27.608 21.813 -30.549 1.00 84.31 371 GLY A C 1
ATOM 2493 O O . GLY A 1 371 ? 27.162 21.240 -31.537 1.00 84.31 371 GLY A O 1
ATOM 2494 N N . GLN A 1 372 ? 26.878 22.014 -29.445 1.00 86.69 372 GLN A N 1
ATOM 2495 C CA . GLN A 1 372 ? 25.460 21.671 -29.254 1.00 86.69 372 GLN A CA 1
ATOM 2496 C C . GLN A 1 372 ? 24.721 22.822 -28.540 1.00 86.69 372 GLN A C 1
ATOM 2498 O O . GLN A 1 372 ? 23.948 22.619 -27.596 1.00 86.69 372 GLN A O 1
ATOM 2503 N N . GLU A 1 373 ? 25.003 24.058 -28.944 1.00 89.94 373 GLU A N 1
ATOM 2504 C CA . GLU A 1 373 ? 24.412 25.265 -28.379 1.00 89.94 373 GLU A CA 1
ATOM 2505 C C . GLU A 1 373 ? 22.928 25.392 -28.756 1.00 89.94 373 GLU A C 1
ATOM 2507 O O . GLU A 1 373 ? 22.503 25.078 -29.870 1.00 89.94 373 GLU A O 1
ATOM 2512 N N . ARG A 1 374 ? 22.109 25.900 -27.828 1.00 89.00 374 ARG A N 1
ATOM 2513 C CA . ARG A 1 374 ? 20.690 26.181 -28.085 1.00 89.00 374 ARG A CA 1
ATOM 2514 C C . ARG A 1 374 ? 20.469 27.658 -28.366 1.00 89.00 374 ARG A C 1
ATOM 2516 O O . ARG A 1 374 ? 21.077 28.525 -27.746 1.00 89.00 374 ARG A O 1
ATOM 2523 N N . ARG A 1 375 ? 19.531 27.948 -29.270 1.00 86.31 375 ARG A N 1
ATOM 2524 C CA . ARG A 1 375 ? 19.069 29.318 -29.519 1.00 86.31 375 ARG A CA 1
ATOM 2525 C C . ARG A 1 375 ? 18.197 29.794 -28.359 1.00 86.31 375 ARG A C 1
ATOM 2527 O O . ARG A 1 375 ? 17.204 29.146 -28.038 1.00 86.31 375 ARG A O 1
ATOM 2534 N N . ILE A 1 376 ? 18.519 30.958 -27.800 1.00 86.19 376 ILE A N 1
ATOM 2535 C CA . ILE A 1 376 ? 17.643 31.679 -26.871 1.00 86.19 376 ILE A CA 1
ATOM 2536 C C . ILE A 1 376 ? 16.779 32.627 -27.710 1.00 86.19 376 ILE A C 1
ATOM 2538 O O . ILE A 1 376 ? 17.256 33.636 -28.224 1.00 86.19 376 ILE A O 1
ATOM 2542 N N . THR A 1 377 ? 15.517 32.267 -27.932 1.00 85.19 377 THR A N 1
ATOM 2543 C CA . THR A 1 377 ? 14.565 33.074 -28.714 1.00 85.19 377 THR A CA 1
ATOM 2544 C C . THR A 1 377 ? 13.763 34.014 -27.813 1.00 85.19 377 THR A C 1
ATOM 2546 O O . THR A 1 377 ? 13.623 33.749 -26.625 1.00 85.19 377 THR A O 1
ATOM 2549 N N . ASN A 1 378 ? 13.184 35.078 -28.381 1.00 81.75 378 ASN A N 1
ATOM 2550 C CA . ASN A 1 378 ? 12.380 36.090 -27.668 1.00 81.75 378 ASN A CA 1
ATOM 2551 C C . ASN A 1 378 ? 13.159 36.968 -26.668 1.00 81.75 378 ASN A C 1
ATOM 2553 O O . ASN A 1 378 ? 12.582 37.496 -25.721 1.00 81.75 378 ASN A O 1
ATOM 2557 N N . VAL A 1 379 ? 14.459 37.172 -26.895 1.00 88.81 379 VAL A N 1
ATOM 2558 C CA . VAL A 1 379 ? 15.274 38.116 -26.117 1.00 88.81 379 VAL A CA 1
ATOM 2559 C C . VAL A 1 379 ? 14.986 39.546 -26.590 1.00 88.81 379 VAL A C 1
ATOM 2561 O O . VAL A 1 379 ? 15.272 39.907 -27.738 1.00 88.81 379 VAL A O 1
ATOM 2564 N N . ALA A 1 380 ? 14.388 40.362 -25.719 1.00 86.62 380 ALA A N 1
ATOM 2565 C CA . ALA A 1 380 ? 14.198 41.793 -25.962 1.00 86.62 380 ALA A CA 1
ATOM 2566 C C . ALA A 1 380 ? 15.553 42.512 -26.116 1.00 86.62 380 ALA A C 1
ATOM 2568 O O . ALA A 1 380 ? 16.585 41.983 -25.717 1.00 86.62 380 ALA A O 1
ATOM 2569 N N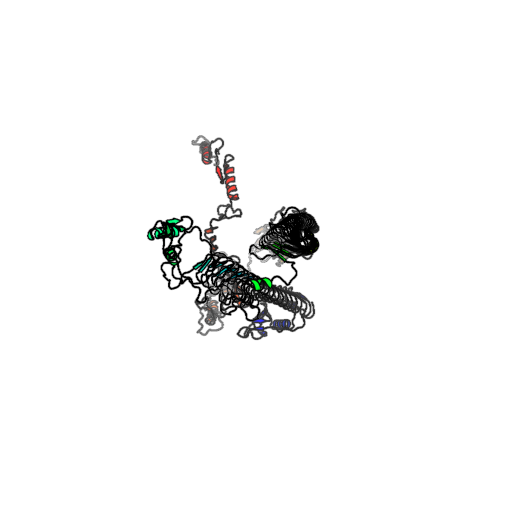 . ALA A 1 381 ? 15.572 43.699 -26.729 1.00 84.25 381 ALA A N 1
ATOM 2570 C CA . ALA A 1 381 ? 16.819 44.451 -26.875 1.00 84.25 381 ALA A CA 1
ATOM 2571 C C . ALA A 1 381 ? 17.339 44.867 -25.490 1.00 84.25 381 ALA A C 1
ATOM 2573 O O . ALA A 1 381 ? 16.605 45.512 -24.742 1.00 84.25 381 ALA A O 1
ATOM 2574 N N . GLY A 1 382 ? 18.578 44.498 -25.163 1.00 85.94 382 GLY A N 1
ATOM 2575 C CA . GLY A 1 382 ? 19.202 44.837 -23.889 1.00 85.94 382 GLY A CA 1
ATOM 2576 C C . GLY A 1 382 ? 19.389 46.345 -23.734 1.00 85.94 382 GLY A C 1
ATOM 2577 O O . GLY A 1 382 ? 19.868 46.999 -24.661 1.00 85.94 382 GLY A O 1
ATOM 2578 N N . ALA A 1 383 ? 18.998 46.903 -22.592 1.00 80.44 383 ALA A N 1
ATOM 2579 C CA . ALA A 1 383 ? 19.106 48.332 -22.296 1.00 80.44 383 ALA A CA 1
ATOM 2580 C C . ALA A 1 383 ? 20.252 48.631 -21.319 1.00 80.44 383 ALA A C 1
ATOM 2582 O O . ALA A 1 383 ? 20.861 49.698 -21.395 1.00 80.44 383 ALA A O 1
ATOM 2583 N N . ASN A 1 384 ? 20.563 47.688 -20.427 1.00 82.06 384 ASN A N 1
ATOM 2584 C CA . ASN A 1 384 ? 21.668 47.785 -19.482 1.00 82.06 384 ASN A CA 1
ATOM 2585 C C . ASN A 1 384 ? 22.904 47.017 -19.986 1.00 82.06 384 ASN A C 1
ATOM 2587 O O . ASN A 1 384 ? 22.758 46.050 -20.735 1.00 82.06 384 ASN A O 1
ATOM 2591 N N . PRO A 1 385 ? 24.124 47.367 -19.530 1.00 74.25 385 PRO A N 1
ATOM 2592 C CA . PRO A 1 385 ? 25.360 46.706 -19.966 1.00 74.25 385 PRO A CA 1
ATOM 2593 C C . PRO A 1 385 ? 25.438 45.188 -19.710 1.00 74.25 385 PRO A C 1
ATOM 2595 O O . PRO A 1 385 ? 26.273 44.520 -20.309 1.00 74.25 385 PRO A O 1
ATOM 2598 N N . THR A 1 386 ? 24.604 44.640 -18.818 1.00 75.56 386 THR A N 1
ATOM 2599 C CA . THR A 1 386 ? 24.558 43.206 -18.464 1.00 75.56 386 THR A CA 1
ATOM 2600 C C . THR A 1 386 ? 23.471 42.415 -19.193 1.00 75.56 386 THR A C 1
ATOM 2602 O O . THR A 1 386 ? 23.366 41.206 -18.991 1.00 75.56 386 THR A O 1
ATOM 2605 N N . ASP A 1 387 ? 22.639 43.072 -20.001 1.00 83.44 387 ASP A N 1
ATOM 2606 C CA . ASP A 1 387 ? 21.551 42.414 -20.721 1.00 83.44 387 ASP A CA 1
ATOM 2607 C C . ASP A 1 387 ? 22.085 41.635 -21.939 1.00 83.44 387 ASP A C 1
ATOM 2609 O O . ASP A 1 387 ? 23.075 42.015 -22.567 1.00 83.44 387 ASP A O 1
ATOM 2613 N N . ALA A 1 388 ? 21.404 40.551 -22.324 1.00 81.56 388 ALA A N 1
ATOM 2614 C CA . ALA A 1 388 ? 21.749 39.807 -23.534 1.00 81.56 388 ALA A CA 1
ATOM 2615 C C . ALA A 1 388 ? 21.412 40.618 -24.803 1.00 81.56 388 ALA A C 1
ATOM 2617 O O . ALA A 1 388 ? 20.289 41.091 -24.977 1.00 81.56 388 ALA A O 1
ATOM 2618 N N . VAL A 1 389 ? 22.379 40.748 -25.717 1.00 83.25 389 VAL A N 1
ATOM 2619 C CA . VAL A 1 389 ? 22.227 41.478 -26.987 1.00 83.25 389 VAL A CA 1
ATOM 2620 C C . VAL A 1 389 ? 21.511 40.599 -28.013 1.00 83.25 389 VAL A C 1
ATOM 2622 O O . VAL A 1 389 ? 21.943 39.479 -28.287 1.00 83.25 389 VAL A O 1
ATOM 2625 N N . ASN A 1 390 ? 20.436 41.100 -28.624 1.00 86.12 390 ASN A N 1
ATOM 2626 C CA . ASN A 1 390 ? 19.746 40.378 -29.697 1.00 86.12 390 ASN A CA 1
ATOM 2627 C C . ASN A 1 390 ? 20.271 40.754 -31.101 1.00 86.12 390 ASN A C 1
ATOM 2629 O O . ASN A 1 390 ? 20.938 41.769 -31.294 1.00 86.12 390 ASN A O 1
ATOM 2633 N N . VAL A 1 391 ? 19.941 39.943 -32.116 1.00 82.31 391 VAL A N 1
ATOM 2634 C CA . VAL A 1 391 ? 20.442 40.105 -33.501 1.00 82.31 391 VAL A CA 1
ATOM 2635 C C . VAL A 1 391 ? 20.093 41.475 -34.105 1.00 82.31 391 VAL A C 1
ATOM 2637 O O . VAL A 1 391 ? 20.857 42.014 -34.902 1.00 82.31 391 VAL A O 1
ATOM 2640 N N . LYS A 1 392 ? 18.983 42.098 -33.683 1.00 82.12 392 LYS A N 1
ATOM 2641 C CA . LYS A 1 392 ? 18.611 43.451 -34.126 1.00 82.12 392 LYS A CA 1
ATOM 2642 C C . LYS A 1 392 ? 19.625 44.496 -33.655 1.00 82.12 392 LYS A C 1
ATOM 2644 O O . LYS A 1 392 ? 20.028 45.340 -34.448 1.00 82.12 392 LYS A O 1
ATOM 2649 N N . GLN A 1 393 ? 20.049 44.437 -32.393 1.00 83.38 393 GLN A N 1
ATOM 2650 C CA . GLN A 1 393 ? 21.073 45.343 -31.864 1.00 83.38 393 GLN A CA 1
ATOM 2651 C C . GLN A 1 393 ? 22.427 45.142 -32.564 1.00 83.38 393 GLN A C 1
ATOM 2653 O O . GLN A 1 393 ? 23.122 46.122 -32.827 1.00 83.38 393 GLN A O 1
ATOM 2658 N N . LEU A 1 394 ? 22.762 43.902 -32.943 1.00 81.62 394 LEU A N 1
ATOM 2659 C CA . LEU A 1 394 ? 23.961 43.600 -33.731 1.00 81.62 394 LEU A CA 1
ATOM 2660 C C . LEU A 1 394 ? 23.894 44.191 -35.153 1.00 81.62 394 LEU A C 1
ATOM 2662 O O . LEU A 1 394 ? 24.853 44.828 -35.583 1.00 81.62 394 LEU A O 1
ATOM 2666 N N . HIS A 1 395 ? 22.762 44.062 -35.856 1.00 78.19 395 HIS A N 1
ATOM 2667 C CA . HIS A 1 395 ? 22.572 44.669 -37.183 1.00 78.19 395 HIS A CA 1
ATOM 2668 C C . HIS A 1 395 ? 22.682 46.203 -37.155 1.00 78.19 395 HIS A C 1
ATOM 2670 O O . HIS A 1 395 ? 23.261 46.797 -38.065 1.00 78.19 395 HIS A O 1
ATOM 2676 N N . GLU A 1 396 ? 22.162 46.866 -36.120 1.00 79.56 396 GLU A N 1
ATOM 2677 C CA . GLU A 1 396 ? 22.287 48.324 -35.986 1.00 79.56 396 GLU A CA 1
ATOM 2678 C C . GLU A 1 396 ? 23.732 48.760 -35.682 1.00 79.56 396 GLU A C 1
ATOM 2680 O O . GLU A 1 396 ? 24.216 49.735 -36.261 1.00 79.56 396 GLU A O 1
ATOM 2685 N N . ALA A 1 397 ? 24.473 47.998 -34.868 1.00 79.81 397 ALA A N 1
ATOM 2686 C CA . ALA A 1 397 ? 25.903 48.231 -34.661 1.00 79.81 397 ALA A CA 1
ATOM 2687 C C . ALA A 1 397 ? 26.711 48.056 -35.965 1.00 79.81 397 ALA A C 1
ATOM 2689 O O . ALA A 1 397 ? 27.565 48.886 -36.282 1.00 79.81 397 ALA A O 1
ATOM 2690 N N . GLN A 1 398 ? 26.402 47.031 -36.768 1.00 79.19 398 GLN A N 1
ATOM 2691 C CA . GLN A 1 398 ? 27.043 46.799 -38.068 1.00 79.19 398 GLN A CA 1
ATOM 2692 C C . GLN A 1 398 ? 26.762 47.931 -39.066 1.00 79.19 398 GLN A C 1
ATOM 2694 O O . GLN A 1 398 ? 27.683 48.386 -39.741 1.00 79.19 398 GLN A O 1
ATOM 2699 N N . LYS A 1 399 ? 25.533 48.464 -39.129 1.00 74.56 399 LYS A N 1
ATOM 2700 C CA . LYS A 1 399 ? 25.221 49.642 -39.965 1.00 74.56 399 LYS A CA 1
ATOM 2701 C C . LYS A 1 399 ? 26.060 50.864 -39.584 1.00 74.56 399 LYS A C 1
ATOM 2703 O O . LYS A 1 399 ? 26.527 51.578 -40.470 1.00 74.56 399 LYS A O 1
ATOM 2708 N N . SER A 1 400 ? 26.286 51.075 -38.287 1.00 76.25 400 SER A N 1
ATOM 2709 C CA . SER A 1 400 ? 27.119 52.174 -37.784 1.00 76.25 400 SER A CA 1
ATOM 2710 C C . SER A 1 400 ? 28.579 52.050 -38.249 1.00 76.25 400 SER A C 1
ATOM 2712 O O . SER A 1 400 ? 29.169 53.019 -38.722 1.00 76.25 400 SER A O 1
ATOM 2714 N N . VAL A 1 401 ? 29.139 50.833 -38.228 1.00 71.75 401 VAL A N 1
ATOM 2715 C CA . VAL A 1 401 ? 30.502 50.556 -38.723 1.00 71.75 401 VAL A CA 1
ATOM 2716 C C . VAL A 1 401 ? 30.610 50.709 -40.248 1.00 71.75 401 VAL A C 1
ATOM 2718 O O . VAL A 1 401 ? 31.593 51.271 -40.725 1.00 71.75 401 VAL A O 1
ATOM 2721 N N . ALA A 1 402 ? 29.599 50.294 -41.026 1.00 67.12 402 ALA A N 1
ATOM 2722 C CA . ALA A 1 402 ? 29.596 50.448 -42.491 1.00 67.12 402 ALA A CA 1
ATOM 2723 C C . ALA A 1 402 ? 29.721 51.917 -42.919 1.00 67.12 402 ALA A C 1
ATOM 2725 O O . ALA A 1 402 ? 30.445 52.236 -43.861 1.00 67.12 402 ALA A O 1
ATOM 2726 N N . SER A 1 403 ? 29.059 52.814 -42.182 1.00 64.44 403 SER A N 1
ATOM 2727 C CA . SER A 1 403 ? 29.117 54.259 -42.413 1.00 64.44 403 SER A CA 1
ATOM 2728 C C . SER A 1 403 ? 30.491 54.870 -42.110 1.00 64.44 403 SER A C 1
ATOM 2730 O O . SER A 1 403 ? 30.778 55.959 -42.603 1.00 64.44 403 SER A O 1
ATOM 2732 N N . LEU A 1 404 ? 31.321 54.209 -41.296 1.00 62.62 404 LEU A N 1
ATOM 2733 C CA . LEU A 1 404 ? 32.629 54.711 -40.867 1.00 62.62 404 LEU A CA 1
ATOM 2734 C C . LEU A 1 404 ? 33.763 54.348 -41.848 1.00 62.62 404 LEU A C 1
ATOM 2736 O O . LEU A 1 404 ? 34.771 55.046 -41.891 1.00 62.62 404 LEU A O 1
ATOM 2740 N N . ILE A 1 405 ? 33.606 53.270 -42.631 1.00 63.78 405 ILE A N 1
ATOM 2741 C CA . ILE A 1 405 ? 34.643 52.715 -43.528 1.00 63.78 405 ILE A CA 1
ATOM 2742 C C . ILE A 1 405 ? 34.757 53.495 -44.857 1.00 63.78 405 ILE A C 1
ATOM 2744 O O . ILE A 1 405 ? 35.852 53.598 -45.406 1.00 63.78 405 ILE A O 1
ATOM 2748 N N . GLY A 1 406 ? 33.666 54.094 -45.354 1.00 59.09 406 GLY A N 1
ATOM 2749 C CA . GLY A 1 406 ? 33.647 54.879 -46.602 1.00 59.09 406 GLY A CA 1
ATOM 2750 C C . GLY A 1 406 ? 33.774 54.047 -47.896 1.00 59.09 406 GLY A C 1
ATOM 2751 O O . GLY A 1 406 ? 34.252 52.915 -47.884 1.00 59.09 406 GLY A O 1
ATOM 2752 N N . GLY A 1 407 ? 33.315 54.606 -49.027 1.00 56.94 407 GLY A N 1
ATOM 2753 C CA . GLY A 1 407 ? 33.049 53.874 -50.284 1.00 56.94 407 GLY A CA 1
ATOM 2754 C C . GLY A 1 407 ? 31.559 53.526 -50.439 1.00 56.94 407 GLY A C 1
ATOM 2755 O O . GLY A 1 407 ? 30.755 53.888 -49.586 1.00 56.94 407 GLY A O 1
ATOM 2756 N N . LYS A 1 408 ? 31.135 52.844 -51.518 1.00 59.50 408 LYS A N 1
ATOM 2757 C CA . LYS A 1 408 ? 29.724 52.410 -51.713 1.00 59.50 408 LYS A CA 1
ATOM 2758 C C . LYS A 1 408 ? 29.325 51.234 -50.791 1.00 59.50 408 LYS A C 1
ATOM 2760 O O . LYS A 1 408 ? 28.637 50.312 -51.224 1.00 59.50 408 LYS A O 1
ATOM 2765 N N . THR A 1 409 ? 29.801 51.225 -49.550 1.00 65.25 409 THR A N 1
ATOM 2766 C CA . THR A 1 409 ? 29.690 50.116 -48.598 1.00 65.25 409 THR A CA 1
ATOM 2767 C C . THR A 1 409 ? 28.380 50.180 -47.790 1.00 65.25 409 THR A C 1
ATOM 2769 O O . THR A 1 409 ? 28.076 51.202 -47.185 1.00 65.25 409 THR A O 1
ATOM 2772 N N . GLY A 1 410 ? 27.587 49.100 -47.766 1.00 67.75 410 GLY A N 1
ATOM 2773 C CA . GLY A 1 410 ? 26.311 48.964 -47.035 1.00 67.75 410 GLY A CA 1
ATOM 2774 C C . GLY A 1 410 ? 26.175 47.608 -46.325 1.00 67.75 410 GLY A C 1
ATOM 2775 O O . GLY A 1 410 ? 26.989 46.724 -46.551 1.00 67.75 410 GLY A O 1
ATOM 2776 N N . VAL A 1 411 ? 25.170 47.408 -45.465 1.00 69.56 411 VAL A N 1
ATOM 2777 C CA . VAL A 1 411 ? 24.945 46.126 -44.751 1.00 69.56 411 VAL A CA 1
ATOM 2778 C C . VAL A 1 411 ? 23.753 45.387 -45.352 1.00 69.56 411 VAL A C 1
ATOM 2780 O O . VAL A 1 411 ? 22.676 45.969 -45.487 1.00 69.56 411 VAL A O 1
ATOM 2783 N N . ASP A 1 412 ? 23.937 44.114 -45.695 1.00 67.06 412 ASP A N 1
ATOM 2784 C CA . ASP A 1 412 ? 22.867 43.235 -46.171 1.00 67.06 412 ASP A CA 1
ATOM 2785 C C . ASP A 1 412 ? 21.868 42.941 -45.027 1.00 67.06 412 ASP A C 1
ATOM 2787 O O . ASP A 1 412 ? 22.266 42.402 -43.990 1.00 67.06 412 ASP A O 1
ATOM 2791 N N . PRO A 1 413 ? 20.571 43.272 -45.182 1.00 62.34 413 PRO A N 1
ATOM 2792 C CA . PRO A 1 413 ? 19.572 43.123 -44.124 1.00 62.34 413 PRO A CA 1
ATOM 2793 C C . PRO A 1 413 ? 19.205 41.666 -43.790 1.00 62.34 413 PRO A C 1
ATOM 2795 O O . PRO A 1 413 ? 18.562 41.437 -42.764 1.00 62.34 413 PRO A O 1
ATOM 2798 N N . VAL A 1 414 ? 19.583 40.697 -44.629 1.00 62.50 414 VAL A N 1
ATOM 2799 C CA . VAL A 1 414 ? 19.285 39.267 -44.458 1.00 62.50 414 VAL A CA 1
ATOM 2800 C C . VAL A 1 414 ? 20.492 38.512 -43.906 1.00 62.50 414 VAL A C 1
ATOM 2802 O O . VAL A 1 414 ? 20.325 37.647 -43.049 1.00 62.50 414 VAL A O 1
ATOM 2805 N N . THR A 1 415 ? 21.700 38.832 -44.376 1.00 64.50 415 THR A N 1
ATOM 2806 C CA . THR A 1 415 ? 22.921 38.092 -44.004 1.00 64.50 415 THR A CA 1
ATOM 2807 C C . THR A 1 415 ? 23.782 38.793 -42.949 1.00 64.50 415 THR A C 1
ATOM 2809 O O . THR A 1 415 ? 24.659 38.153 -42.371 1.00 64.50 415 THR A O 1
ATOM 2812 N N . GLY A 1 416 ? 23.561 40.088 -42.685 1.00 64.88 416 GLY A N 1
ATOM 2813 C CA . GLY A 1 416 ? 24.359 40.883 -41.742 1.00 64.88 416 GLY A CA 1
ATOM 2814 C C . GLY A 1 416 ? 25.791 41.180 -42.219 1.00 64.88 416 GLY A C 1
ATOM 2815 O O . GLY A 1 416 ? 26.599 41.705 -41.454 1.00 64.88 416 GLY A O 1
ATOM 2816 N N . GLY A 1 417 ? 26.135 40.837 -43.467 1.00 64.81 417 GLY A N 1
ATOM 2817 C CA . GLY A 1 417 ? 27.449 41.084 -44.067 1.00 64.81 417 GLY A CA 1
ATOM 2818 C C . GLY A 1 417 ? 27.584 42.481 -44.685 1.00 64.81 417 GLY A C 1
ATOM 2819 O O . GLY A 1 417 ? 26.612 43.048 -45.188 1.00 64.81 417 GLY A O 1
ATOM 2820 N N . PHE A 1 418 ? 28.801 43.038 -44.689 1.00 68.88 418 PHE A N 1
ATOM 2821 C CA . PHE A 1 418 ? 29.108 44.271 -45.426 1.00 68.88 418 PHE A CA 1
ATOM 2822 C C . PHE A 1 418 ? 29.152 44.000 -46.945 1.00 68.88 418 PHE A C 1
ATOM 2824 O O . PHE A 1 418 ? 29.705 43.004 -47.406 1.00 68.88 418 PHE A O 1
ATOM 2831 N N . THR A 1 419 ? 28.584 44.903 -47.737 1.00 64.94 419 THR A N 1
ATOM 2832 C CA . THR A 1 419 ? 28.411 44.841 -49.200 1.00 64.94 419 THR A CA 1
ATOM 2833 C C . THR A 1 419 ? 28.988 46.114 -49.827 1.00 64.94 419 THR A C 1
ATOM 2835 O O . THR A 1 419 ? 28.956 47.143 -49.174 1.00 64.94 419 THR A O 1
ATOM 2838 N N . GLY A 1 420 ? 29.537 46.078 -51.049 1.00 64.62 420 GLY A N 1
ATOM 2839 C CA . GLY A 1 420 ? 30.231 47.219 -51.696 1.00 64.62 420 GLY A CA 1
ATOM 2840 C C . GLY A 1 420 ? 31.731 46.972 -51.959 1.00 64.62 420 GLY A C 1
ATOM 2841 O O . GLY A 1 420 ? 32.229 45.888 -51.663 1.00 64.62 420 GLY A O 1
ATOM 2842 N N . TYR A 1 421 ? 32.443 47.942 -52.557 1.00 61.66 421 TYR A N 1
ATOM 2843 C CA . TYR A 1 421 ? 33.892 47.891 -52.866 1.00 61.66 421 TYR A CA 1
ATOM 2844 C C . TYR A 1 421 ? 34.653 49.081 -52.251 1.00 61.66 421 TYR A C 1
ATOM 2846 O O . TYR A 1 421 ? 34.037 50.106 -51.958 1.00 61.66 421 TYR A O 1
ATOM 2854 N N . ILE A 1 422 ? 35.978 48.940 -52.068 1.00 61.78 422 ILE A N 1
ATOM 2855 C CA . ILE A 1 422 ? 36.827 49.877 -51.304 1.00 61.78 422 ILE A CA 1
ATOM 2856 C C . ILE A 1 422 ? 37.913 50.578 -52.181 1.00 61.78 422 ILE A C 1
ATOM 2858 O O . ILE A 1 422 ? 38.256 51.715 -51.874 1.00 61.78 422 ILE A O 1
ATOM 2862 N N . ILE A 1 423 ? 38.430 49.986 -53.287 1.00 60.12 423 ILE A N 1
ATOM 2863 C CA . ILE A 1 423 ? 39.499 50.552 -54.185 1.00 60.12 423 ILE A CA 1
ATOM 2864 C C . ILE A 1 423 ? 39.257 50.228 -55.690 1.00 60.12 423 ILE A C 1
ATOM 2866 O O . ILE A 1 423 ? 38.728 49.161 -55.982 1.00 60.12 423 ILE A O 1
ATOM 2870 N N . GLU A 1 424 ? 39.689 51.076 -56.648 1.00 63.66 424 GLU A N 1
ATOM 2871 C CA . GLU A 1 424 ? 39.688 50.837 -58.121 1.00 63.66 424 GLU A CA 1
ATOM 2872 C C . GLU A 1 424 ? 41.112 50.907 -58.761 1.00 63.66 424 GLU A C 1
ATOM 2874 O O . GLU A 1 424 ? 41.873 51.808 -58.417 1.00 63.66 424 GLU A O 1
ATOM 2879 N N . LEU A 1 425 ? 41.487 50.004 -59.697 1.00 59.56 425 LEU A N 1
ATOM 2880 C CA . LEU A 1 425 ? 42.783 49.979 -60.442 1.00 59.56 425 LEU A CA 1
ATOM 2881 C C . LEU A 1 425 ? 42.611 49.673 -61.948 1.00 59.56 425 LEU A C 1
ATOM 2883 O O . LEU A 1 425 ? 41.866 48.759 -62.281 1.00 59.56 425 LEU A O 1
ATOM 2887 N N . THR A 1 426 ? 43.342 50.335 -62.858 1.00 58.44 426 THR A N 1
ATOM 2888 C CA . THR A 1 426 ? 43.203 50.161 -64.328 1.00 58.44 426 THR A CA 1
ATOM 2889 C C . THR A 1 426 ? 44.386 49.420 -64.984 1.00 58.44 426 THR A C 1
ATOM 2891 O O . THR A 1 426 ? 45.536 49.808 -64.783 1.00 58.44 426 THR A O 1
ATOM 2894 N N . ASP A 1 427 ? 44.119 48.389 -65.799 1.00 59.22 427 ASP A N 1
ATOM 2895 C CA . ASP A 1 427 ? 45.122 47.588 -66.536 1.00 59.22 427 ASP A CA 1
ATOM 2896 C C . ASP A 1 427 ? 45.557 48.247 -67.865 1.00 59.22 427 ASP A C 1
ATOM 2898 O O . ASP A 1 427 ? 44.722 48.629 -68.687 1.00 59.22 427 ASP A O 1
ATOM 2902 N N . LYS A 1 428 ? 46.872 48.348 -68.120 1.00 55.56 428 LYS A N 1
ATOM 2903 C CA . LYS A 1 428 ? 47.432 48.956 -69.344 1.00 55.56 428 LYS A CA 1
ATOM 2904 C C . LYS A 1 428 ? 47.352 48.075 -70.596 1.00 55.56 428 LYS A C 1
ATOM 2906 O O . LYS A 1 428 ? 47.460 48.624 -71.690 1.00 55.56 428 LYS A O 1
ATOM 2911 N N . ASN A 1 429 ? 47.149 46.761 -70.478 1.00 53.19 429 ASN A N 1
ATOM 2912 C CA . ASN A 1 429 ? 46.944 45.905 -71.654 1.00 53.19 429 ASN A CA 1
ATOM 2913 C C . ASN A 1 429 ? 45.517 46.008 -72.217 1.00 53.19 429 ASN A C 1
ATOM 2915 O O . ASN A 1 429 ? 45.296 45.684 -73.382 1.00 53.19 429 ASN A O 1
ATOM 2919 N N . THR A 1 430 ? 44.548 46.436 -71.402 1.00 61.03 430 THR A N 1
ATOM 2920 C CA . THR A 1 430 ? 43.115 46.303 -71.721 1.00 61.03 430 THR A CA 1
ATOM 2921 C C . THR A 1 430 ? 42.268 47.553 -71.451 1.00 61.03 430 THR A C 1
ATOM 2923 O O . THR A 1 430 ? 41.114 47.593 -71.871 1.00 61.03 430 THR A O 1
ATOM 2926 N N . ASN A 1 431 ? 42.809 48.588 -70.795 1.00 52.81 431 ASN A N 1
ATOM 2927 C CA . ASN A 1 431 ? 42.099 49.812 -70.389 1.00 52.81 431 ASN A CA 1
ATOM 2928 C C . ASN A 1 431 ? 40.864 49.580 -69.481 1.00 52.81 431 ASN A C 1
ATOM 2930 O O . ASN A 1 431 ? 40.019 50.467 -69.354 1.00 52.81 431 ASN A O 1
ATOM 2934 N N . GLN A 1 432 ? 40.748 48.418 -68.826 1.00 61.97 432 GLN A N 1
ATOM 2935 C CA . GLN A 1 432 ? 39.682 48.128 -67.858 1.00 61.97 432 GLN A CA 1
ATOM 2936 C C . GLN A 1 432 ? 40.050 48.560 -66.434 1.00 61.97 432 GLN A C 1
ATOM 2938 O O . GLN A 1 432 ? 41.165 48.310 -65.985 1.00 61.97 432 GLN A O 1
ATOM 2943 N N . THR A 1 433 ? 39.088 49.153 -65.714 1.00 57.88 433 THR A N 1
ATOM 2944 C CA . THR A 1 433 ? 39.161 49.459 -64.273 1.00 57.88 433 THR A CA 1
ATOM 2945 C C . THR A 1 433 ? 38.564 48.313 -63.450 1.00 57.88 433 THR A C 1
ATOM 2947 O O . THR A 1 433 ? 37.417 47.924 -63.655 1.00 57.88 433 THR A O 1
ATOM 2950 N N . HIS A 1 434 ? 39.325 47.797 -62.489 1.00 67.31 434 HIS A N 1
ATOM 2951 C CA . HIS A 1 434 ? 38.987 46.695 -61.590 1.00 67.31 434 HIS A CA 1
ATOM 2952 C C . HIS A 1 434 ? 38.700 47.209 -60.170 1.00 67.31 434 HIS A C 1
ATOM 2954 O O . HIS A 1 434 ? 39.477 48.003 -59.646 1.00 67.31 434 HIS A O 1
ATOM 2960 N N . GLN A 1 435 ? 37.615 46.738 -59.540 1.00 66.19 435 GLN A N 1
ATOM 2961 C CA . GLN A 1 435 ? 37.178 47.098 -58.180 1.00 66.19 435 GLN A CA 1
ATOM 2962 C C . GLN A 1 435 ? 37.579 46.027 -57.156 1.00 66.19 435 GLN A C 1
ATOM 2964 O O . GLN A 1 435 ? 37.300 44.844 -57.350 1.00 66.19 435 GLN A O 1
ATOM 2969 N N . TYR A 1 436 ? 38.165 46.437 -56.033 1.00 68.56 436 TYR A N 1
ATOM 2970 C CA . TYR A 1 436 ? 38.662 45.548 -54.982 1.00 68.56 436 TYR A CA 1
ATOM 2971 C C . TYR A 1 436 ? 37.960 45.817 -53.646 1.00 68.56 436 TYR A C 1
ATOM 2973 O O . TYR A 1 436 ? 37.706 46.966 -53.271 1.00 68.56 436 TYR A O 1
ATOM 2981 N N . LYS A 1 437 ? 37.622 44.732 -52.934 1.00 61.53 437 LYS A N 1
ATOM 2982 C CA . LYS A 1 437 ? 36.876 44.745 -51.661 1.00 61.53 437 LYS A CA 1
ATOM 2983 C C . LYS A 1 437 ? 37.773 44.829 -50.416 1.00 61.53 437 LYS A C 1
ATOM 2985 O O . LYS A 1 437 ? 37.247 45.013 -49.328 1.00 61.53 437 LYS A O 1
ATOM 2990 N N . ASP A 1 438 ? 39.094 44.746 -50.579 1.00 63.72 438 ASP A N 1
ATOM 2991 C CA . ASP A 1 438 ? 40.106 44.993 -49.545 1.00 63.72 438 ASP A CA 1
ATOM 2992 C C . ASP A 1 438 ? 41.449 45.436 -50.177 1.00 63.72 438 ASP A C 1
ATOM 2994 O O . ASP A 1 438 ? 41.686 45.249 -51.374 1.00 63.72 438 ASP A O 1
ATOM 2998 N N . VAL A 1 439 ? 42.328 46.057 -49.378 1.00 55.59 439 VAL A N 1
ATOM 2999 C CA . VAL A 1 439 ? 43.622 46.621 -49.829 1.00 55.59 439 VAL A CA 1
ATOM 3000 C C . VAL A 1 439 ? 44.636 45.530 -50.211 1.00 55.59 439 VAL A C 1
ATOM 3002 O O . VAL A 1 439 ? 45.472 45.742 -51.091 1.00 55.59 439 VAL A O 1
ATOM 3005 N N . ALA A 1 440 ? 44.549 44.346 -49.595 1.00 55.81 440 ALA A N 1
ATOM 3006 C CA . ALA A 1 440 ? 45.470 43.233 -49.831 1.00 55.81 440 ALA A CA 1
ATOM 3007 C C . ALA A 1 440 ? 45.295 42.637 -51.238 1.00 55.81 440 ALA A C 1
ATOM 3009 O O . ALA A 1 440 ? 46.272 42.366 -51.937 1.00 55.81 440 ALA A O 1
ATOM 3010 N N . SER A 1 441 ? 44.049 42.514 -51.685 1.00 60.50 441 SER A N 1
ATOM 3011 C CA . SER A 1 441 ? 43.681 42.002 -53.004 1.00 60.50 441 SER A CA 1
ATOM 3012 C C . SER A 1 441 ? 44.094 42.949 -54.139 1.00 60.50 441 SER A C 1
ATOM 3014 O O . SER A 1 441 ? 44.500 42.488 -55.205 1.00 60.50 441 SER A O 1
ATOM 3016 N N . ALA A 1 442 ? 44.065 44.268 -53.906 1.00 55.41 442 ALA A N 1
ATOM 3017 C CA . ALA A 1 442 ? 44.478 45.286 -54.878 1.00 55.41 442 ALA A CA 1
ATOM 3018 C C . ALA A 1 442 ? 46.005 45.298 -55.126 1.00 55.41 442 ALA A C 1
ATOM 3020 O O . ALA A 1 442 ? 46.454 45.487 -56.254 1.00 55.41 442 ALA A O 1
ATOM 3021 N N . ILE A 1 443 ? 46.815 45.044 -54.092 1.00 57.75 443 ILE A N 1
ATOM 3022 C CA . ILE A 1 443 ? 48.286 44.970 -54.191 1.00 57.75 443 ILE A CA 1
ATOM 3023 C C . ILE A 1 443 ? 48.738 43.644 -54.824 1.00 57.75 443 ILE A C 1
ATOM 3025 O O . ILE A 1 443 ? 49.653 43.632 -55.651 1.00 57.75 443 ILE A O 1
ATOM 3029 N N . ASN A 1 444 ? 48.055 42.539 -54.503 1.00 59.38 444 ASN A N 1
ATOM 3030 C CA . ASN A 1 444 ? 48.360 41.219 -55.059 1.00 59.38 444 ASN A CA 1
ATOM 3031 C C . ASN A 1 444 ? 48.122 41.164 -56.585 1.00 59.38 444 ASN A C 1
ATOM 3033 O O . ASN A 1 444 ? 48.825 40.453 -57.299 1.00 59.38 444 ASN A O 1
ATOM 3037 N N . ALA A 1 445 ? 47.197 41.974 -57.117 1.00 57.41 445 ALA A N 1
ATOM 3038 C CA . ALA A 1 445 ? 46.939 42.092 -58.556 1.00 57.41 445 ALA A CA 1
ATOM 3039 C C . ALA A 1 445 ? 48.092 42.748 -59.354 1.00 57.41 445 ALA A C 1
ATOM 3041 O O . ALA A 1 445 ? 48.267 42.449 -60.535 1.00 57.41 445 ALA A O 1
ATOM 3042 N N . VAL A 1 446 ? 48.919 43.588 -58.714 1.00 51.66 446 VAL A N 1
ATOM 3043 C CA . VAL A 1 446 ? 50.110 44.211 -59.328 1.00 51.66 446 VAL A CA 1
ATOM 3044 C C . VAL A 1 446 ? 51.365 43.345 -59.133 1.00 51.66 446 VAL A C 1
ATOM 3046 O O . VAL A 1 446 ? 52.196 43.272 -60.035 1.00 51.66 446 VAL A O 1
ATOM 3049 N N . SER A 1 447 ? 51.507 42.634 -58.003 1.00 50.81 447 SER A N 1
ATOM 3050 C CA . SER A 1 447 ? 52.696 41.804 -57.719 1.00 50.81 447 SER A CA 1
ATOM 3051 C C . SER A 1 447 ? 52.670 40.403 -58.345 1.00 50.81 447 SER A C 1
ATOM 3053 O O . SER A 1 447 ? 53.728 39.807 -58.527 1.00 50.81 447 SER A O 1
ATOM 3055 N N . SER A 1 448 ? 51.486 39.866 -58.663 1.00 60.31 448 SER A N 1
ATOM 3056 C CA . SER A 1 448 ? 51.305 38.550 -59.311 1.00 60.31 448 SER A CA 1
ATOM 3057 C C . SER A 1 448 ? 51.284 38.606 -60.843 1.00 60.31 448 SER A C 1
ATOM 3059 O O . SER A 1 448 ? 51.250 37.567 -61.500 1.00 60.31 448 SER A O 1
ATOM 3061 N N . GLY A 1 449 ? 51.303 39.810 -61.423 1.00 55.78 449 GLY A N 1
ATOM 3062 C CA . GLY A 1 449 ? 51.277 40.005 -62.873 1.00 55.78 449 GLY A CA 1
ATOM 3063 C C . GLY A 1 449 ? 49.894 39.880 -63.518 1.00 55.78 449 GLY A C 1
ATOM 3064 O O . GLY A 1 449 ? 49.816 39.833 -64.744 1.00 55.78 449 GLY A O 1
ATOM 3065 N N . ALA A 1 450 ? 48.807 39.881 -62.735 1.00 60.53 450 ALA A N 1
ATOM 3066 C CA . ALA A 1 450 ? 47.451 40.019 -63.277 1.00 60.53 450 ALA A CA 1
ATOM 3067 C C . ALA A 1 450 ? 47.242 41.367 -64.012 1.00 60.53 450 ALA A C 1
ATOM 3069 O O . ALA A 1 450 ? 46.353 41.472 -64.850 1.00 60.53 450 ALA A O 1
ATOM 3070 N N . ILE A 1 451 ? 48.100 42.364 -63.747 1.00 53.88 451 ILE A N 1
ATOM 3071 C CA . ILE A 1 451 ? 48.271 43.614 -64.505 1.00 53.88 451 ILE A CA 1
ATOM 3072 C C . ILE A 1 451 ? 49.746 43.688 -64.982 1.00 53.88 451 ILE A C 1
ATOM 3074 O O . ILE A 1 451 ? 50.652 43.548 -64.161 1.00 53.88 451 ILE A O 1
ATOM 3078 N N . SER A 1 452 ? 50.022 43.874 -66.286 1.00 53.69 452 SER A N 1
ATOM 3079 C CA . SER A 1 452 ? 51.377 43.746 -66.896 1.00 53.69 452 SER A CA 1
ATOM 3080 C C . SER A 1 452 ? 52.006 45.075 -67.378 1.00 53.69 452 SER A C 1
ATOM 3082 O O . SER A 1 452 ? 51.293 45.968 -67.829 1.00 53.69 452 SER A O 1
ATOM 3084 N N . VAL A 1 453 ? 53.353 45.187 -67.340 1.00 54.66 453 VAL A N 1
ATOM 3085 C CA . VAL A 1 453 ? 54.175 46.350 -67.783 1.00 54.66 453 VAL A CA 1
ATOM 3086 C C . VAL A 1 453 ? 55.358 46.038 -68.769 1.00 54.66 453 VAL A C 1
ATOM 3088 O O . VAL A 1 453 ? 56.192 46.916 -68.957 1.00 54.66 453 VAL A O 1
ATOM 3091 N N . LEU A 1 454 ? 55.379 44.874 -69.474 1.00 35.41 454 LEU A N 1
ATOM 3092 C CA . LEU A 1 454 ? 56.218 44.453 -70.671 1.00 35.41 454 LEU A CA 1
ATOM 3093 C C . LEU A 1 454 ? 57.793 44.428 -70.583 1.00 35.41 454 LEU A C 1
ATOM 3095 O O . LEU A 1 454 ? 58.328 45.068 -69.683 1.00 35.41 454 LEU A O 1
ATOM 3099 N N . PRO A 1 455 ? 58.594 43.870 -71.565 1.00 48.59 455 PRO A N 1
ATOM 3100 C CA . PRO A 1 455 ? 58.513 42.648 -72.425 1.00 48.59 455 PRO A CA 1
ATOM 3101 C C . PRO A 1 455 ? 59.849 41.837 -72.676 1.00 48.59 455 PRO A C 1
ATOM 3103 O O . PRO A 1 455 ? 60.943 42.246 -72.313 1.00 48.59 455 PRO A O 1
ATOM 3106 N N . GLY A 1 456 ? 59.700 40.699 -73.387 1.00 44.34 456 GLY A N 1
ATOM 3107 C CA . GLY A 1 456 ? 60.564 39.924 -74.323 1.00 44.34 456 GLY A CA 1
ATOM 3108 C C . GLY A 1 456 ? 62.099 40.030 -74.443 1.00 44.34 456 GLY A C 1
ATOM 3109 O O . GLY A 1 456 ? 62.539 40.894 -75.191 1.00 44.34 456 GLY A O 1
ATOM 3110 N N . ASN A 1 457 ? 62.832 39.007 -73.930 1.00 51.34 457 ASN A N 1
ATOM 3111 C CA . ASN A 1 457 ? 64.003 38.291 -74.532 1.00 51.34 457 ASN A CA 1
ATOM 3112 C C . ASN A 1 457 ? 65.001 37.622 -73.530 1.00 51.34 457 ASN A C 1
ATOM 3114 O O . ASN A 1 457 ? 66.140 38.062 -73.410 1.00 51.34 457 ASN A O 1
ATOM 3118 N N . ALA A 1 458 ? 64.687 36.465 -72.922 1.00 36.50 458 ALA A N 1
ATOM 3119 C CA . ALA A 1 458 ? 65.729 35.643 -72.267 1.00 36.50 458 ALA A CA 1
ATOM 3120 C C . ALA A 1 458 ? 65.615 34.143 -72.610 1.00 36.50 458 ALA A C 1
ATOM 3122 O O . ALA A 1 458 ? 64.820 33.405 -72.038 1.00 36.50 458 ALA A O 1
ATOM 3123 N N . VAL A 1 459 ? 66.423 33.724 -73.586 1.00 50.69 459 VAL A N 1
ATOM 3124 C CA . VAL A 1 459 ? 66.720 32.333 -74.000 1.00 50.69 459 VAL A CA 1
ATOM 3125 C C . VAL A 1 459 ? 68.054 31.936 -73.345 1.00 50.69 459 VAL A C 1
ATOM 3127 O O . VAL A 1 459 ? 68.756 32.848 -72.927 1.00 50.69 459 VAL A O 1
ATOM 3130 N N . MET A 1 460 ? 68.464 30.656 -73.307 1.00 37.25 460 MET A N 1
ATOM 3131 C CA . MET A 1 460 ? 69.794 30.272 -73.839 1.00 37.25 460 MET A CA 1
ATOM 3132 C C . MET A 1 460 ? 70.048 28.753 -73.911 1.00 37.25 460 MET A C 1
ATOM 3134 O O . MET A 1 460 ? 70.084 28.041 -72.913 1.00 37.25 460 MET A O 1
ATOM 3138 N N . TYR A 1 461 ? 70.297 28.323 -75.151 1.00 45.50 461 TYR A N 1
ATOM 3139 C CA . TYR A 1 461 ? 71.237 27.269 -75.540 1.00 45.50 461 TYR A CA 1
ATOM 3140 C C . TYR A 1 461 ? 72.668 27.643 -75.113 1.00 45.50 461 TYR A C 1
ATOM 3142 O O . TYR A 1 461 ? 72.958 28.827 -74.935 1.00 45.50 461 TYR A O 1
ATOM 3150 N N . THR A 1 462 ? 73.593 26.680 -75.062 1.00 43.09 462 THR A N 1
ATOM 3151 C CA . THR A 1 462 ? 75.034 26.979 -74.970 1.00 43.09 462 THR A CA 1
ATOM 3152 C C . THR A 1 462 ? 75.847 26.332 -76.099 1.00 43.09 462 THR A C 1
ATOM 3154 O O . THR A 1 462 ? 75.311 25.810 -77.074 1.00 43.09 462 THR A O 1
ATOM 3157 N N . ALA A 1 463 ? 77.156 26.566 -76.047 1.00 48.16 463 ALA A N 1
ATOM 3158 C CA . ALA A 1 463 ? 77.939 27.159 -77.125 1.00 48.16 463 ALA A CA 1
ATOM 3159 C C . ALA A 1 463 ? 78.598 26.181 -78.118 1.00 48.16 463 ALA A C 1
ATOM 3161 O O . ALA A 1 463 ? 79.499 26.580 -78.850 1.00 48.16 463 ALA A O 1
ATOM 3162 N N . ASP A 1 464 ? 78.135 24.937 -78.197 1.00 42.97 464 ASP A N 1
ATOM 3163 C CA . ASP A 1 464 ? 78.503 23.958 -79.232 1.00 42.97 46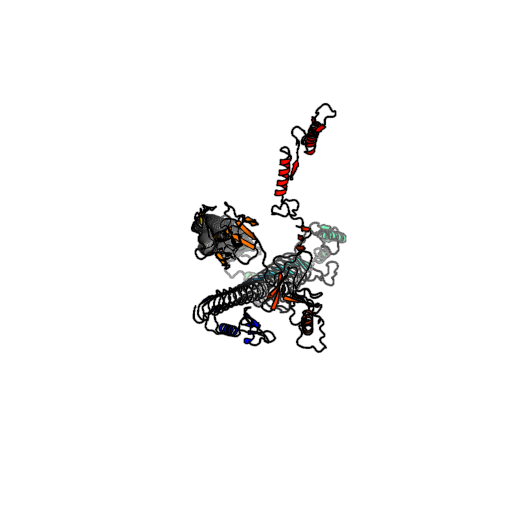4 ASP A CA 1
ATOM 3164 C C . ASP A 1 464 ? 77.309 23.522 -80.102 1.00 42.97 464 ASP A C 1
ATOM 3166 O O . ASP A 1 464 ? 77.389 22.595 -80.908 1.00 42.97 464 ASP A O 1
ATOM 3170 N N . GLY A 1 465 ? 76.234 24.312 -80.070 1.00 55.56 465 GLY A N 1
ATOM 3171 C CA . GLY A 1 465 ? 75.409 24.494 -81.261 1.00 55.56 465 GLY A CA 1
ATOM 3172 C C . GLY A 1 465 ? 74.266 23.516 -81.402 1.00 55.56 465 GLY A C 1
ATOM 3173 O O . GLY A 1 465 ? 73.836 23.208 -82.514 1.00 55.56 465 GLY A O 1
ATOM 3174 N N . ARG A 1 466 ? 73.722 23.070 -80.283 1.00 50.25 466 ARG A N 1
ATOM 3175 C CA . ARG A 1 466 ? 72.449 22.390 -80.217 1.00 50.25 466 ARG A CA 1
ATOM 3176 C C . ARG A 1 466 ? 72.099 22.348 -78.733 1.00 50.25 466 ARG A C 1
ATOM 3178 O O . ARG A 1 466 ? 72.807 22.797 -77.837 1.00 50.25 466 ARG A O 1
ATOM 3185 N N . ILE A 1 467 ? 70.975 21.734 -78.529 1.00 55.03 467 ILE A N 1
ATOM 3186 C CA . ILE A 1 467 ? 70.889 20.805 -77.465 1.00 55.03 467 ILE A CA 1
ATOM 3187 C C . ILE A 1 467 ? 69.470 20.249 -77.448 1.00 55.03 467 ILE A C 1
ATOM 3189 O O . ILE A 1 467 ? 68.905 19.964 -76.406 1.00 55.03 467 ILE A O 1
ATOM 3193 N N . SER A 1 468 ? 68.896 20.026 -78.626 1.00 42.53 468 SER A N 1
ATOM 3194 C CA . SER A 1 468 ? 68.049 18.861 -78.808 1.00 42.53 468 SER A CA 1
ATOM 3195 C C . SER A 1 468 ? 68.753 17.558 -78.313 1.00 42.53 468 SER A C 1
ATOM 3197 O O . SER A 1 468 ? 69.734 17.574 -77.596 1.00 42.53 468 SER A O 1
ATOM 3199 N N . ASN A 1 469 ? 68.309 16.377 -78.732 1.00 45.28 469 ASN A N 1
ATOM 3200 C CA . ASN A 1 469 ? 69.046 15.103 -78.605 1.00 45.28 469 ASN A CA 1
ATOM 3201 C C . ASN A 1 469 ? 69.418 14.618 -77.186 1.00 45.28 469 ASN A C 1
ATOM 3203 O O . ASN A 1 469 ? 70.593 14.551 -76.833 1.00 45.28 469 ASN A O 1
ATOM 3207 N N . VAL A 1 470 ? 68.442 14.042 -76.481 1.00 46.41 470 VAL A N 1
ATOM 3208 C CA . VAL A 1 470 ? 68.733 12.806 -75.733 1.00 46.41 470 VAL A CA 1
ATOM 3209 C C . VAL A 1 470 ? 68.258 11.621 -76.585 1.00 46.41 470 VAL A C 1
ATOM 3211 O O . VAL A 1 470 ? 67.077 11.520 -76.929 1.00 46.41 470 VAL A O 1
ATOM 3214 N N . THR A 1 471 ? 69.199 10.767 -76.992 1.00 51.31 471 THR A N 1
ATOM 3215 C CA . THR A 1 471 ? 68.985 9.521 -77.756 1.00 51.31 471 THR A CA 1
ATOM 3216 C C . THR A 1 471 ? 68.910 8.324 -76.795 1.00 51.31 471 THR A C 1
ATOM 3218 O O . THR A 1 471 ? 69.261 8.438 -75.630 1.00 51.31 471 THR A O 1
ATOM 3221 N N . ALA A 1 472 ? 68.418 7.187 -77.279 1.00 50.31 472 ALA A N 1
ATOM 3222 C CA . ALA A 1 472 ? 68.115 5.965 -76.545 1.00 50.31 472 ALA A CA 1
ATOM 3223 C C . ALA A 1 472 ? 69.367 5.284 -75.913 1.00 50.31 472 ALA A C 1
ATOM 3225 O O . ALA A 1 472 ? 70.211 4.795 -76.656 1.00 50.31 472 ALA A O 1
ATOM 3226 N N . GLY A 1 473 ? 69.485 5.219 -74.578 1.00 59.34 473 GLY A N 1
ATOM 3227 C CA . GLY A 1 473 ? 70.573 4.581 -73.815 1.00 59.34 473 GLY A CA 1
ATOM 3228 C C . GLY A 1 473 ? 70.540 3.042 -73.758 1.00 59.34 473 GLY A C 1
ATOM 3229 O O . GLY A 1 473 ? 69.535 2.444 -73.381 1.00 59.34 473 GLY A O 1
ATOM 3230 N N . THR A 1 474 ? 71.632 2.373 -74.135 1.00 56.66 474 THR A N 1
ATOM 3231 C CA . THR A 1 474 ? 71.717 0.904 -74.320 1.00 56.66 474 THR A CA 1
ATOM 3232 C C . THR A 1 474 ? 72.621 0.191 -73.304 1.00 56.66 474 THR A C 1
ATOM 3234 O O . THR A 1 474 ? 72.769 -1.028 -73.382 1.00 56.66 474 THR A O 1
ATOM 3237 N N . GLN A 1 475 ? 73.219 0.910 -72.347 1.00 54.59 475 GLN A N 1
ATOM 3238 C CA . GLN A 1 475 ? 73.952 0.342 -71.206 1.00 54.59 475 GLN A CA 1
ATOM 3239 C C . GLN A 1 475 ? 73.253 0.660 -69.876 1.00 54.59 475 GLN A C 1
ATOM 3241 O O . GLN A 1 475 ? 72.519 1.638 -69.768 1.00 54.59 475 GLN A O 1
ATOM 3246 N N . ALA A 1 476 ? 73.497 -0.151 -68.838 1.00 46.66 476 ALA A N 1
ATOM 3247 C CA . ALA A 1 476 ? 72.786 -0.094 -67.551 1.00 46.66 476 ALA A CA 1
ATOM 3248 C C . ALA A 1 476 ? 72.931 1.232 -66.759 1.00 46.66 476 ALA A C 1
ATOM 3250 O O . ALA A 1 476 ? 72.320 1.375 -65.703 1.00 46.66 476 ALA A O 1
ATOM 3251 N N . THR A 1 477 ? 73.721 2.193 -67.247 1.00 52.59 477 THR A N 1
ATOM 3252 C CA . THR A 1 477 ? 74.001 3.490 -66.606 1.00 52.59 477 THR A CA 1
ATOM 3253 C C . THR A 1 477 ? 73.723 4.709 -67.508 1.00 52.59 477 THR A C 1
ATOM 3255 O O . THR A 1 477 ? 74.161 5.808 -67.176 1.00 52.59 477 THR A O 1
ATOM 3258 N N . ASP A 1 478 ? 73.008 4.549 -68.631 1.00 49.34 478 ASP A N 1
ATOM 3259 C CA . ASP A 1 478 ? 72.687 5.640 -69.573 1.00 49.34 478 ASP A CA 1
ATOM 3260 C C . ASP A 1 478 ? 71.379 6.395 -69.227 1.00 49.34 478 ASP A C 1
ATOM 3262 O O . ASP A 1 478 ? 70.436 5.826 -68.672 1.00 49.34 478 ASP A O 1
ATOM 3266 N N . ALA A 1 479 ? 71.284 7.676 -69.619 1.00 52.66 479 ALA A N 1
ATOM 3267 C CA . ALA A 1 479 ? 70.050 8.471 -69.552 1.00 52.66 479 ALA A CA 1
ATOM 3268 C C . ALA A 1 479 ? 69.088 8.110 -70.705 1.00 52.66 479 ALA A C 1
ATOM 3270 O O . ALA A 1 479 ? 69.437 8.197 -71.880 1.00 52.66 479 ALA A O 1
ATOM 3271 N N . VAL A 1 480 ? 67.865 7.705 -70.355 1.00 54.62 480 VAL A N 1
ATOM 3272 C CA . VAL A 1 480 ? 66.828 7.187 -71.266 1.00 54.62 480 VAL A CA 1
ATOM 3273 C C . VAL A 1 480 ? 66.103 8.283 -72.050 1.00 54.62 480 VAL A C 1
ATOM 3275 O O . VAL A 1 480 ? 65.746 9.326 -71.501 1.00 54.62 480 VAL A O 1
ATOM 3278 N N . ASN A 1 481 ? 65.799 8.016 -73.325 1.00 57.09 481 ASN A N 1
ATOM 3279 C CA . ASN A 1 481 ? 64.888 8.850 -74.111 1.00 57.09 481 ASN A CA 1
ATOM 3280 C C . ASN A 1 481 ? 63.457 8.282 -74.112 1.00 57.09 481 ASN A C 1
ATOM 3282 O O . ASN A 1 481 ? 63.228 7.101 -73.845 1.00 57.09 481 ASN A O 1
ATOM 3286 N N . LEU A 1 482 ? 62.475 9.124 -74.443 1.00 54.84 482 LEU A N 1
ATOM 3287 C CA . LEU A 1 482 ? 61.048 8.790 -74.341 1.00 54.84 482 LEU A CA 1
ATOM 3288 C C . LEU A 1 482 ? 60.623 7.572 -75.197 1.00 54.84 482 LEU A C 1
ATOM 3290 O O . LEU A 1 482 ? 59.586 6.971 -74.938 1.00 54.84 482 LEU A O 1
ATOM 3294 N N . ALA A 1 483 ? 61.418 7.165 -76.192 1.00 55.47 483 ALA A N 1
ATOM 3295 C CA . ALA A 1 483 ? 61.116 6.020 -77.053 1.00 55.47 483 ALA A CA 1
ATOM 3296 C C . ALA A 1 483 ? 61.483 4.661 -76.420 1.00 55.47 483 ALA A C 1
ATOM 3298 O O . ALA A 1 483 ? 60.754 3.690 -76.610 1.00 55.47 483 ALA A O 1
ATOM 3299 N N . GLN A 1 484 ? 62.558 4.576 -75.629 1.00 53.19 484 GLN A N 1
ATOM 3300 C CA . GLN A 1 484 ? 62.957 3.319 -74.972 1.00 53.19 484 GLN A CA 1
ATOM 3301 C C . GLN A 1 484 ? 62.061 2.929 -73.806 1.00 53.19 484 GLN A C 1
ATOM 3303 O O . GLN A 1 484 ? 61.823 1.746 -73.577 1.00 53.19 484 GLN A O 1
ATOM 3308 N N . LEU A 1 485 ? 61.523 3.928 -73.107 1.00 56.06 485 LEU A N 1
ATOM 3309 C CA . LEU A 1 485 ? 60.538 3.714 -72.055 1.00 56.06 485 LEU A CA 1
ATOM 3310 C C . LEU A 1 485 ? 59.206 3.187 -72.624 1.00 56.06 485 LEU A C 1
ATOM 3312 O O . LEU A 1 485 ? 58.527 2.407 -71.967 1.00 56.06 485 LEU A O 1
ATOM 3316 N N . ASN A 1 486 ? 58.864 3.541 -73.869 1.00 54.78 486 ASN A N 1
ATOM 3317 C CA . ASN A 1 486 ? 57.598 3.154 -74.500 1.00 54.78 486 ASN A CA 1
ATOM 3318 C C . ASN A 1 486 ? 57.597 1.744 -75.133 1.00 54.78 486 ASN A C 1
ATOM 3320 O O . ASN A 1 486 ? 56.530 1.142 -75.232 1.00 54.78 486 ASN A O 1
ATOM 3324 N N . GLN A 1 487 ? 58.748 1.187 -75.536 1.00 59.03 487 GLN A N 1
ATOM 3325 C CA . GLN A 1 487 ? 58.819 -0.148 -76.162 1.00 59.03 487 GLN A CA 1
ATOM 3326 C C . GLN A 1 487 ? 58.907 -1.296 -75.133 1.00 59.03 487 GLN A C 1
ATOM 3328 O O . GLN A 1 487 ? 58.324 -2.353 -75.351 1.00 59.03 487 GLN A O 1
ATOM 3333 N N . ALA A 1 488 ? 59.537 -1.083 -73.968 1.00 54.12 488 ALA A N 1
ATOM 3334 C CA . ALA A 1 488 ? 59.593 -2.080 -72.886 1.00 54.12 488 ALA A CA 1
ATOM 3335 C C . ALA A 1 488 ? 58.213 -2.394 -72.259 1.00 54.12 488 ALA A C 1
ATOM 3337 O O . ALA A 1 488 ? 58.035 -3.446 -71.652 1.00 54.12 488 ALA A O 1
ATOM 3338 N N . ILE A 1 489 ? 57.232 -1.500 -72.434 1.00 57.16 489 ILE A N 1
ATOM 3339 C CA . ILE A 1 489 ? 55.856 -1.633 -71.925 1.00 57.16 489 ILE A CA 1
ATOM 3340 C C . ILE A 1 489 ? 54.955 -2.436 -72.892 1.00 57.16 489 ILE A C 1
ATOM 3342 O O . ILE A 1 489 ? 53.924 -2.956 -72.475 1.00 57.16 489 ILE A O 1
ATOM 3346 N N . ALA A 1 490 ? 55.324 -2.575 -74.172 1.00 56.22 490 ALA A N 1
ATOM 3347 C CA . ALA A 1 490 ? 54.434 -3.107 -75.212 1.00 56.22 490 ALA A CA 1
ATOM 3348 C C . ALA A 1 490 ? 54.538 -4.627 -75.472 1.00 56.22 490 ALA A C 1
ATOM 3350 O O . ALA A 1 490 ? 53.575 -5.202 -75.973 1.00 56.22 490 ALA A O 1
ATOM 3351 N N . ASP A 1 491 ? 55.652 -5.286 -75.123 1.00 54.00 491 ASP A N 1
ATOM 3352 C CA . ASP A 1 491 ? 55.992 -6.608 -75.688 1.00 54.00 491 ASP A CA 1
ATOM 3353 C C . ASP A 1 491 ? 55.880 -7.820 -74.721 1.00 54.00 491 ASP A C 1
ATOM 3355 O O . ASP A 1 491 ? 56.299 -8.913 -75.092 1.00 54.00 491 ASP A O 1
ATOM 3359 N N . ASN A 1 492 ? 55.311 -7.709 -73.504 1.00 49.72 492 ASN A N 1
ATOM 3360 C CA . ASN A 1 492 ? 55.229 -8.859 -72.565 1.00 49.72 492 ASN A CA 1
ATOM 3361 C C . ASN A 1 492 ? 53.984 -8.929 -71.631 1.00 49.72 492 ASN A C 1
ATOM 3363 O O . ASN A 1 492 ? 54.097 -8.722 -70.424 1.00 49.72 492 ASN A O 1
ATOM 3367 N N . GLY A 1 493 ? 52.816 -9.364 -72.141 1.00 41.41 493 GLY A N 1
ATOM 3368 C CA . GLY A 1 493 ? 51.781 -10.025 -71.307 1.00 41.41 493 GLY A CA 1
ATOM 3369 C C . GLY A 1 493 ? 50.343 -10.049 -71.867 1.00 41.41 493 GLY A C 1
ATOM 3370 O O . GLY A 1 493 ? 49.874 -9.050 -72.391 1.00 41.41 493 GLY A O 1
ATOM 3371 N N . GLN A 1 494 ? 49.627 -11.182 -71.744 1.00 48.50 494 GLN A N 1
ATOM 3372 C CA . GLN A 1 494 ? 48.242 -11.407 -72.222 1.00 48.50 494 GLN A CA 1
ATOM 3373 C C . GLN A 1 494 ? 47.253 -10.265 -71.891 1.00 48.50 494 GLN A C 1
ATOM 3375 O O . GLN A 1 494 ? 47.084 -9.882 -70.734 1.00 48.50 494 GLN A O 1
ATOM 3380 N N . HIS A 1 495 ? 46.526 -9.783 -72.906 1.00 53.47 495 HIS A N 1
ATOM 3381 C CA . HIS A 1 495 ? 45.551 -8.694 -72.795 1.00 53.47 495 HIS A CA 1
ATOM 3382 C C . HIS A 1 495 ? 44.146 -9.210 -72.458 1.00 53.47 495 HIS A C 1
ATOM 3384 O O . HIS A 1 495 ? 43.384 -9.602 -73.340 1.00 53.47 495 HIS A O 1
ATOM 3390 N N . HIS A 1 496 ? 43.787 -9.154 -71.177 1.00 52.62 496 HIS A N 1
ATOM 3391 C CA . HIS A 1 496 ? 42.403 -9.311 -70.717 1.00 52.62 496 HIS A CA 1
ATOM 3392 C C . HIS A 1 496 ? 41.833 -8.037 -70.120 1.00 52.62 496 HIS A C 1
ATOM 3394 O O . HIS A 1 496 ? 40.742 -8.099 -69.591 1.00 52.62 496 HIS A O 1
ATOM 3400 N N . VAL A 1 497 ? 42.539 -6.909 -70.192 1.00 56.97 497 VAL A N 1
ATOM 3401 C CA . VAL A 1 497 ? 42.150 -5.650 -69.555 1.00 56.97 497 VAL A CA 1
ATOM 3402 C C . VAL A 1 497 ? 41.957 -4.582 -70.632 1.00 56.97 497 VAL A C 1
ATOM 3404 O O . VAL A 1 497 ? 42.916 -4.184 -71.287 1.00 56.97 497 VAL A O 1
ATOM 3407 N N . SER A 1 498 ? 40.718 -4.133 -70.823 1.00 64.44 498 SER A N 1
ATOM 3408 C CA . SER A 1 498 ? 40.332 -3.007 -71.683 1.00 64.44 498 SER A CA 1
ATOM 3409 C C . SER A 1 498 ? 40.006 -1.812 -70.781 1.00 64.44 498 SER A C 1
ATOM 3411 O O . SER A 1 498 ? 39.130 -1.943 -69.930 1.00 64.44 498 SER A O 1
ATOM 3413 N N . ILE A 1 499 ? 40.688 -0.666 -70.924 1.00 65.44 499 ILE A N 1
ATOM 3414 C CA . ILE A 1 499 ? 40.467 0.523 -70.067 1.00 65.44 499 ILE A CA 1
ATOM 3415 C C . ILE A 1 499 ? 40.243 1.765 -70.919 1.00 65.44 499 ILE A C 1
ATOM 3417 O O . ILE A 1 499 ? 41.206 2.358 -71.384 1.00 65.44 499 ILE A O 1
ATOM 3421 N N . ASN A 1 500 ? 39.011 2.226 -71.104 1.00 64.00 500 ASN A N 1
ATOM 3422 C CA . ASN A 1 500 ? 38.780 3.463 -71.850 1.00 64.00 500 ASN A CA 1
ATOM 3423 C C . ASN A 1 500 ? 39.065 4.690 -70.972 1.00 64.00 500 ASN A C 1
ATOM 3425 O O . ASN A 1 500 ? 38.346 4.951 -70.018 1.00 64.00 500 ASN A O 1
ATOM 3429 N N . SER A 1 501 ? 40.137 5.425 -71.279 1.00 62.41 501 SER A N 1
ATOM 3430 C CA . SER A 1 501 ? 40.613 6.603 -70.541 1.00 62.41 501 SER A CA 1
ATOM 3431 C C . SER A 1 501 ? 40.834 7.782 -71.496 1.00 62.41 501 SER A C 1
ATOM 3433 O O . SER A 1 501 ? 41.295 7.587 -72.620 1.00 62.41 501 SER A O 1
ATOM 3435 N N . LYS A 1 502 ? 40.546 9.016 -71.047 1.00 61.94 502 LYS A N 1
ATOM 3436 C CA . LYS A 1 502 ? 40.693 10.261 -71.837 1.00 61.94 502 LYS A CA 1
ATOM 3437 C C . LYS A 1 502 ? 42.148 10.692 -72.094 1.00 61.94 502 LYS A C 1
ATOM 3439 O O . LYS A 1 502 ? 42.368 11.678 -72.792 1.00 61.94 502 LYS A O 1
ATOM 3444 N N . ASN A 1 503 ? 43.138 9.980 -71.551 1.00 54.50 503 ASN A N 1
ATOM 3445 C CA . ASN A 1 503 ? 44.569 10.292 -71.670 1.00 54.50 503 ASN A CA 1
ATOM 3446 C C . ASN A 1 503 ? 45.251 9.307 -72.659 1.00 54.50 503 ASN A C 1
ATOM 3448 O O . ASN A 1 503 ? 45.024 8.099 -72.536 1.00 54.50 503 ASN A O 1
ATOM 3452 N N . PRO A 1 504 ? 46.055 9.740 -73.657 1.00 46.59 504 PRO A N 1
ATOM 3453 C CA . PRO A 1 504 ? 46.462 8.861 -74.755 1.00 46.59 504 PRO A CA 1
ATOM 3454 C C . PRO A 1 504 ? 47.564 7.861 -74.359 1.00 46.59 504 PRO A C 1
ATOM 3456 O O . PRO A 1 504 ? 48.740 8.206 -74.347 1.00 46.59 504 PRO A O 1
ATOM 3459 N N . ALA A 1 505 ? 47.157 6.613 -74.083 1.00 47.03 505 ALA A N 1
ATOM 3460 C CA . ALA A 1 505 ? 47.797 5.335 -74.454 1.00 47.03 505 ALA A CA 1
ATOM 3461 C C . ALA A 1 505 ? 46.935 4.144 -73.956 1.00 47.03 505 ALA A C 1
ATOM 3463 O O . ALA A 1 505 ? 47.317 3.426 -73.040 1.00 47.03 505 ALA A O 1
ATOM 3464 N N . ASN A 1 506 ? 45.756 3.924 -74.553 1.00 50.12 506 ASN A N 1
ATOM 3465 C CA . ASN A 1 506 ? 44.911 2.743 -74.315 1.00 50.12 506 ASN A CA 1
ATOM 3466 C C . ASN A 1 506 ? 44.817 1.927 -75.614 1.00 50.12 506 ASN A C 1
ATOM 3468 O O . ASN A 1 506 ? 44.058 2.282 -76.519 1.00 50.12 506 ASN A O 1
ATOM 3472 N N . LYS A 1 507 ? 45.642 0.886 -75.770 1.00 46.53 507 LYS A N 1
ATOM 3473 C CA . LYS A 1 507 ? 45.678 0.097 -77.011 1.00 46.53 507 LYS A CA 1
ATOM 3474 C C . LYS A 1 507 ? 44.596 -0.993 -77.014 1.00 46.53 507 LYS A C 1
ATOM 3476 O O . LYS A 1 507 ? 44.651 -1.932 -76.231 1.00 46.53 507 LYS A O 1
ATOM 3481 N N . ASN A 1 508 ? 43.707 -0.869 -78.005 1.00 51.62 508 ASN A N 1
ATOM 3482 C CA . ASN A 1 508 ? 42.769 -1.858 -78.562 1.00 51.62 508 ASN A CA 1
ATOM 3483 C C . ASN A 1 508 ? 41.509 -2.177 -77.739 1.00 51.62 508 ASN A C 1
ATOM 3485 O O . ASN A 1 508 ? 41.211 -3.320 -77.399 1.00 51.62 508 ASN A O 1
ATOM 3489 N N . ASN A 1 509 ? 40.726 -1.122 -77.516 1.00 58.19 509 ASN A N 1
ATOM 3490 C CA . ASN A 1 509 ? 39.399 -1.141 -76.915 1.00 58.19 509 ASN A CA 1
ATOM 3491 C C . ASN A 1 509 ? 38.373 -1.946 -77.746 1.00 58.19 509 ASN A C 1
ATOM 3493 O O . ASN A 1 509 ? 37.980 -1.511 -78.827 1.00 58.19 509 ASN A O 1
ATOM 3497 N N . THR A 1 510 ? 37.909 -3.090 -77.233 1.00 60.81 510 THR A N 1
ATOM 3498 C CA . THR A 1 510 ? 36.734 -3.806 -77.783 1.00 60.81 510 THR A CA 1
ATOM 3499 C C . THR A 1 510 ? 35.663 -4.155 -76.737 1.00 60.81 510 THR A C 1
ATOM 3501 O O . THR A 1 510 ? 34.598 -4.623 -77.126 1.00 60.81 510 THR A O 1
ATOM 3504 N N . GLY A 1 511 ? 35.880 -3.866 -75.441 1.00 64.12 511 GLY A N 1
ATOM 3505 C CA . GLY A 1 511 ? 34.907 -4.148 -74.364 1.00 64.12 511 GLY A CA 1
ATOM 3506 C C . GLY A 1 511 ? 34.611 -2.997 -73.384 1.00 64.12 511 GLY A C 1
ATOM 3507 O O . GLY A 1 511 ? 33.550 -2.994 -72.764 1.00 64.12 511 GLY A O 1
ATOM 3508 N N . ALA A 1 512 ? 35.489 -1.992 -73.254 1.00 69.69 512 ALA A N 1
ATOM 3509 C CA . ALA A 1 512 ? 35.269 -0.838 -72.373 1.00 69.69 512 ALA A CA 1
ATOM 3510 C C . ALA A 1 512 ? 34.779 0.377 -73.187 1.00 69.69 512 ALA A C 1
ATOM 3512 O O . ALA A 1 512 ? 35.575 1.216 -73.589 1.00 69.69 512 ALA A O 1
ATOM 3513 N N . THR A 1 513 ? 33.490 0.489 -73.519 1.00 72.88 513 THR A N 1
ATOM 3514 C CA . THR A 1 513 ? 33.031 1.546 -74.451 1.00 72.88 513 THR A CA 1
ATOM 3515 C C . THR A 1 513 ? 32.803 2.922 -73.801 1.00 72.88 513 THR A C 1
ATOM 3517 O O . THR A 1 513 ? 32.874 3.925 -74.504 1.00 72.88 513 THR A O 1
ATOM 3520 N N . ALA A 1 514 ? 32.650 3.019 -72.471 1.00 70.06 514 ALA A N 1
ATOM 3521 C CA . ALA A 1 514 ? 32.432 4.287 -71.743 1.00 70.06 514 ALA A CA 1
ATOM 3522 C C . ALA A 1 514 ? 33.698 4.947 -71.160 1.00 70.06 514 ALA A C 1
ATOM 3524 O O . ALA A 1 514 ? 34.659 4.257 -70.823 1.00 70.06 514 ALA A O 1
ATOM 3525 N N . ASP A 1 515 ? 33.664 6.275 -70.985 1.00 71.69 515 ASP A N 1
ATOM 3526 C CA . ASP A 1 515 ? 34.742 7.084 -70.391 1.00 71.69 515 ASP A CA 1
ATOM 3527 C C . ASP A 1 515 ? 35.165 6.577 -68.992 1.00 71.69 515 ASP A C 1
ATOM 3529 O O . ASP A 1 515 ? 34.329 6.306 -68.135 1.00 71.69 515 ASP A O 1
ATOM 3533 N N . GLU A 1 516 ? 36.470 6.490 -68.733 1.00 74.69 516 GLU A N 1
ATOM 3534 C CA . GLU A 1 516 ? 37.069 6.079 -67.447 1.00 74.69 516 GLU A CA 1
ATOM 3535 C C . GLU A 1 516 ? 36.660 4.668 -66.952 1.00 74.69 516 GLU A C 1
ATOM 3537 O O . GLU A 1 516 ? 36.695 4.410 -65.753 1.00 74.69 516 GLU A O 1
ATOM 3542 N N . SER A 1 517 ? 36.281 3.738 -67.841 1.00 77.44 517 SER A N 1
ATOM 3543 C CA . SER A 1 517 ? 35.797 2.390 -67.467 1.00 77.44 517 SER A CA 1
ATOM 3544 C C . SER A 1 517 ? 36.820 1.259 -67.681 1.00 77.44 517 SER A C 1
ATOM 3546 O O . SER A 1 517 ? 37.656 1.334 -68.583 1.00 77.44 517 SER A O 1
ATOM 3548 N N . LEU A 1 518 ? 36.741 0.199 -66.861 1.00 80.94 518 LEU A N 1
ATOM 3549 C CA . LEU A 1 518 ? 37.616 -0.986 -66.845 1.00 80.94 518 LEU A CA 1
ATOM 3550 C C . LEU A 1 518 ? 36.803 -2.260 -67.140 1.00 80.94 518 LEU A C 1
ATOM 3552 O O . LEU A 1 518 ? 35.912 -2.611 -66.372 1.00 80.94 518 LEU A O 1
ATOM 3556 N N . ALA A 1 519 ? 37.132 -2.987 -68.209 1.00 76.00 519 ALA A N 1
ATOM 3557 C CA . ALA A 1 519 ? 36.493 -4.253 -68.575 1.00 76.00 519 ALA A CA 1
ATOM 3558 C C . ALA A 1 519 ? 37.532 -5.381 -68.680 1.00 76.00 519 ALA A C 1
ATOM 3560 O O . ALA A 1 519 ? 38.501 -5.262 -69.435 1.00 76.00 519 ALA A O 1
ATOM 3561 N N . ILE A 1 520 ? 37.337 -6.465 -67.919 1.00 75.44 520 ILE A N 1
ATOM 3562 C CA . ILE A 1 520 ? 38.268 -7.590 -67.820 1.00 75.44 520 ILE A CA 1
ATOM 3563 C C . ILE A 1 520 ? 37.590 -8.933 -68.140 1.00 75.44 520 ILE A C 1
ATOM 3565 O O . ILE A 1 520 ? 36.737 -9.380 -67.378 1.00 75.44 520 ILE A O 1
ATOM 3569 N N . GLY A 1 521 ? 37.992 -9.613 -69.222 1.00 71.00 521 GLY A N 1
ATOM 3570 C CA . GLY A 1 521 ? 37.475 -10.939 -69.623 1.00 71.00 521 GLY A CA 1
ATOM 3571 C C . GLY A 1 521 ? 36.787 -10.984 -71.001 1.00 71.00 521 GLY A C 1
ATOM 3572 O O . GLY A 1 521 ? 36.845 -10.020 -71.756 1.00 71.00 521 GLY A O 1
ATOM 3573 N N . ALA A 1 522 ? 36.199 -12.123 -71.391 1.00 62.28 522 ALA A N 1
ATOM 3574 C CA . ALA A 1 522 ? 35.629 -12.327 -72.735 1.00 62.28 522 ALA A CA 1
ATOM 3575 C C . ALA A 1 522 ? 34.108 -12.079 -72.760 1.00 62.28 522 ALA A C 1
ATOM 3577 O O . ALA A 1 522 ? 33.382 -12.600 -71.917 1.00 62.28 522 ALA A O 1
ATOM 3578 N N . GLY A 1 523 ? 33.619 -11.302 -73.737 1.00 65.62 523 GLY A N 1
ATOM 3579 C CA . GLY A 1 523 ? 32.191 -10.963 -73.859 1.00 65.62 523 GLY A CA 1
ATOM 3580 C C . GLY A 1 523 ? 31.686 -9.960 -72.814 1.00 65.62 523 GLY A C 1
ATOM 3581 O O . GLY A 1 523 ? 30.485 -9.874 -72.593 1.00 65.62 523 GLY A O 1
ATOM 3582 N N . VAL A 1 524 ? 32.589 -9.233 -72.149 1.00 72.44 524 VAL A N 1
ATOM 3583 C CA . VAL A 1 524 ? 32.239 -8.166 -71.202 1.00 72.44 524 VAL A CA 1
ATOM 3584 C C . VAL A 1 524 ? 32.044 -6.836 -71.930 1.00 72.44 524 VAL A C 1
ATOM 3586 O O . VAL A 1 524 ? 32.831 -6.492 -72.814 1.00 72.44 524 VAL A O 1
ATOM 3589 N N . THR A 1 525 ? 31.014 -6.077 -71.555 1.00 68.69 525 THR A N 1
ATOM 3590 C CA . THR A 1 525 ? 30.724 -4.759 -72.145 1.00 68.69 525 THR A CA 1
ATOM 3591 C C . THR A 1 525 ? 30.403 -3.726 -71.067 1.00 68.69 525 THR A C 1
ATOM 3593 O O . THR A 1 525 ? 29.485 -3.931 -70.272 1.00 68.69 525 THR A O 1
ATOM 3596 N N . THR A 1 526 ? 31.099 -2.588 -71.072 1.00 69.62 526 THR A N 1
ATOM 3597 C CA . THR A 1 526 ? 30.591 -1.339 -70.473 1.00 69.62 526 THR A CA 1
ATOM 3598 C C . THR A 1 526 ? 29.865 -0.596 -71.586 1.00 69.62 526 THR A C 1
ATOM 3600 O O . THR A 1 526 ? 30.460 -0.422 -72.646 1.00 69.62 526 THR A O 1
ATOM 3603 N N . SER A 1 527 ? 28.589 -0.228 -71.438 1.00 71.25 527 SER A N 1
ATOM 3604 C CA . SER A 1 527 ? 27.900 0.591 -72.457 1.00 71.25 527 SER A CA 1
ATOM 3605 C C . SER A 1 527 ? 28.289 2.068 -72.333 1.00 71.25 527 SER A C 1
ATOM 3607 O O . SER A 1 527 ? 28.852 2.458 -71.316 1.00 71.25 527 SER A O 1
ATOM 3609 N N . ASN A 1 528 ? 27.964 2.915 -73.322 1.00 61.44 528 ASN A N 1
ATOM 3610 C CA . ASN A 1 528 ? 28.305 4.352 -73.331 1.00 61.44 528 ASN A CA 1
ATOM 3611 C C . ASN A 1 528 ? 27.848 5.139 -72.078 1.00 61.44 528 ASN A C 1
ATOM 3613 O O . ASN A 1 528 ? 28.364 6.224 -71.822 1.00 61.44 528 ASN A O 1
ATOM 3617 N N . ALA A 1 529 ? 26.892 4.622 -71.301 1.00 65.62 529 ALA A N 1
ATOM 3618 C CA . ALA A 1 529 ? 26.428 5.226 -70.051 1.00 65.62 529 ALA A CA 1
ATOM 3619 C C . ALA A 1 529 ? 27.285 4.850 -68.818 1.00 65.62 529 ALA A C 1
ATOM 3621 O O . ALA A 1 529 ? 27.200 5.515 -67.787 1.00 65.62 529 ALA A O 1
ATOM 3622 N N . GLY A 1 530 ? 28.139 3.825 -68.919 1.00 66.44 530 GLY A N 1
ATOM 3623 C CA . GLY A 1 530 ? 28.914 3.232 -67.823 1.00 66.44 530 GLY A CA 1
ATOM 3624 C C . GLY A 1 530 ? 30.209 3.961 -67.457 1.00 66.44 530 GLY A C 1
ATOM 3625 O O . GLY A 1 530 ? 31.261 3.330 -67.350 1.00 66.44 530 GLY A O 1
ATOM 3626 N N . VAL A 1 531 ? 30.172 5.283 -67.300 1.00 78.12 531 VAL A N 1
ATOM 3627 C CA . VAL A 1 531 ? 31.362 6.091 -66.971 1.00 78.12 531 VAL A CA 1
ATOM 3628 C C . VAL A 1 531 ? 31.925 5.688 -65.595 1.00 78.12 531 VAL A C 1
ATOM 3630 O O . VAL A 1 531 ? 31.143 5.502 -64.667 1.00 78.12 531 VAL A O 1
ATOM 3633 N N . LYS A 1 532 ? 33.253 5.546 -65.436 1.00 84.94 532 LYS A N 1
ATOM 3634 C CA . LYS A 1 532 ? 33.921 5.117 -64.174 1.00 84.94 532 LYS A CA 1
ATOM 3635 C C . LYS A 1 532 ? 33.542 3.721 -63.635 1.00 84.94 532 LYS A C 1
ATOM 3637 O O . LYS A 1 532 ? 33.631 3.479 -62.434 1.00 84.94 532 LYS A O 1
ATOM 3642 N N . SER A 1 533 ? 33.088 2.801 -64.485 1.00 87.69 533 SER A N 1
ATOM 3643 C CA . SER A 1 533 ? 32.619 1.464 -64.067 1.00 87.69 533 SER A CA 1
ATOM 3644 C C . SER A 1 533 ? 33.683 0.357 -64.174 1.00 87.69 533 SER A C 1
ATOM 3646 O O . SER A 1 533 ? 34.662 0.491 -64.913 1.00 87.69 533 SER A O 1
ATOM 3648 N N . VAL A 1 534 ? 33.482 -0.757 -63.452 1.00 88.50 534 VAL A N 1
ATOM 3649 C CA . VAL A 1 534 ? 34.364 -1.942 -63.437 1.00 88.50 534 VAL A CA 1
ATOM 3650 C C . VAL A 1 534 ? 33.576 -3.213 -63.772 1.00 88.50 534 VAL A C 1
ATOM 3652 O O . VAL A 1 534 ? 32.642 -3.573 -63.062 1.00 88.50 534 VAL A O 1
ATOM 3655 N N . VAL A 1 535 ? 33.974 -3.947 -64.814 1.00 87.56 535 VAL A N 1
ATOM 3656 C CA . VAL A 1 535 ? 33.369 -5.237 -65.197 1.00 87.56 535 VAL A CA 1
ATOM 3657 C C . VAL A 1 535 ? 34.434 -6.324 -65.267 1.00 87.56 535 VAL A C 1
ATOM 3659 O O . VAL A 1 535 ? 35.452 -6.135 -65.925 1.00 87.56 535 VAL A O 1
ATOM 3662 N N . VAL A 1 536 ? 34.214 -7.474 -64.623 1.00 85.56 536 VAL A N 1
ATOM 3663 C CA . VAL A 1 536 ? 35.177 -8.589 -64.580 1.00 85.56 536 VAL A CA 1
ATOM 3664 C C . VAL A 1 536 ? 34.472 -9.945 -64.755 1.00 85.56 536 VAL A C 1
ATOM 3666 O O . VAL A 1 536 ? 33.594 -10.288 -63.966 1.00 85.56 536 VAL A O 1
ATOM 3669 N N . GLY A 1 537 ? 34.866 -10.758 -65.746 1.00 83.94 537 GLY A N 1
ATOM 3670 C CA . GLY A 1 537 ? 34.384 -12.139 -65.924 1.00 83.94 537 GLY A CA 1
ATOM 3671 C C . GLY A 1 537 ? 34.001 -12.530 -67.361 1.00 83.94 537 GLY A C 1
ATOM 3672 O O . GLY A 1 537 ? 34.765 -12.296 -68.292 1.00 83.94 537 GLY A O 1
ATOM 3673 N N . PHE A 1 538 ? 32.853 -13.193 -67.547 1.00 80.50 538 PHE A N 1
ATOM 3674 C CA . PHE A 1 538 ? 32.384 -13.701 -68.852 1.00 80.50 538 PHE A CA 1
ATOM 3675 C C . PHE A 1 538 ? 30.903 -13.378 -69.067 1.00 80.50 538 PHE A C 1
ATOM 3677 O O . PHE A 1 538 ? 30.078 -13.821 -68.267 1.00 80.50 538 PHE A O 1
ATOM 3684 N N . ASP A 1 539 ? 30.556 -12.658 -70.141 1.00 82.00 539 ASP A N 1
ATOM 3685 C CA . ASP A 1 539 ? 29.169 -12.217 -70.405 1.00 82.00 539 ASP A CA 1
ATOM 3686 C C . ASP A 1 539 ? 28.572 -11.405 -69.227 1.00 82.00 539 ASP A C 1
ATOM 3688 O O . ASP A 1 539 ? 27.415 -11.560 -68.842 1.00 82.00 539 ASP A O 1
ATOM 3692 N N . ALA A 1 540 ? 29.407 -10.584 -68.584 1.00 87.50 540 ALA A N 1
ATOM 3693 C CA . ALA A 1 540 ? 28.997 -9.621 -67.565 1.00 87.50 540 ALA A CA 1
ATOM 3694 C C . ALA A 1 540 ? 28.949 -8.218 -68.178 1.00 87.50 540 ALA A C 1
ATOM 3696 O O . ALA A 1 540 ? 29.771 -7.885 -69.036 1.00 87.50 540 ALA A O 1
ATOM 3697 N N . ALA A 1 541 ? 28.016 -7.383 -67.734 1.00 87.31 541 ALA A N 1
ATOM 3698 C CA . ALA A 1 541 ? 27.859 -6.043 -68.278 1.00 87.31 541 ALA A CA 1
ATOM 3699 C C . ALA A 1 541 ? 27.495 -5.009 -67.213 1.00 87.31 541 ALA A C 1
ATOM 3701 O O . ALA A 1 541 ? 26.935 -5.316 -66.157 1.00 87.31 541 ALA A O 1
ATOM 3702 N N . THR A 1 542 ? 27.797 -3.758 -67.539 1.00 88.12 542 THR A N 1
ATOM 3703 C CA . THR A 1 542 ? 27.276 -2.587 -66.839 1.00 88.12 542 THR A CA 1
ATOM 3704 C C . THR A 1 542 ? 26.685 -1.591 -67.826 1.00 88.12 542 THR A C 1
ATOM 3706 O O . THR A 1 542 ? 27.235 -1.372 -68.910 1.00 88.12 542 THR A O 1
ATOM 3709 N N . ASN A 1 543 ? 25.575 -0.971 -67.423 1.00 84.12 543 ASN A N 1
ATOM 3710 C CA . ASN A 1 543 ? 24.929 0.111 -68.158 1.00 84.12 543 ASN A CA 1
ATOM 3711 C C . ASN A 1 543 ? 24.850 1.438 -67.391 1.00 84.12 543 ASN A C 1
ATOM 3713 O O . ASN A 1 543 ? 24.124 2.331 -67.820 1.00 84.12 543 ASN A O 1
ATOM 3717 N N . ALA A 1 544 ? 25.576 1.578 -66.279 1.00 84.44 544 ALA A N 1
ATOM 3718 C CA . ALA A 1 544 ? 25.412 2.703 -65.361 1.00 84.44 544 ALA A CA 1
ATOM 3719 C C . ALA A 1 544 ? 26.734 3.197 -64.762 1.00 84.44 544 ALA A C 1
ATOM 3721 O O . ALA A 1 544 ? 27.726 2.462 -64.710 1.00 84.44 544 ALA A O 1
ATOM 3722 N N . LYS A 1 545 ? 26.766 4.456 -64.322 1.00 88.94 545 LYS A N 1
ATOM 3723 C CA . LYS A 1 545 ? 27.987 5.139 -63.870 1.00 88.94 545 LYS A CA 1
ATOM 3724 C C . LYS A 1 545 ? 28.495 4.542 -62.557 1.00 88.94 545 LYS A C 1
ATOM 3726 O O . LYS A 1 545 ? 27.696 4.090 -61.749 1.00 88.94 545 LYS A O 1
ATOM 3731 N N . GLU A 1 546 ? 29.809 4.544 -62.333 1.00 90.12 546 GLU A N 1
ATOM 3732 C CA . GLU A 1 546 ? 30.453 4.164 -61.054 1.00 90.12 546 GLU A CA 1
ATOM 3733 C C . GLU A 1 546 ? 30.116 2.747 -60.532 1.00 90.12 546 GLU A C 1
ATOM 3735 O O . GLU A 1 546 ? 30.319 2.437 -59.363 1.00 90.12 546 GLU A O 1
ATOM 3740 N N . SER A 1 547 ? 29.598 1.864 -61.388 1.00 92.75 547 SER A N 1
ATOM 3741 C CA . SER A 1 547 ? 29.086 0.542 -61.001 1.00 92.75 547 SER A CA 1
ATOM 3742 C C . SER A 1 547 ? 30.105 -0.591 -61.192 1.00 92.75 547 SER A C 1
ATOM 3744 O O . SER A 1 547 ? 31.062 -0.472 -61.962 1.00 92.75 547 SER A O 1
ATOM 3746 N N . VAL A 1 548 ? 29.892 -1.714 -60.497 1.00 92.56 548 VAL A N 1
ATOM 3747 C CA . VAL A 1 548 ? 30.784 -2.882 -60.472 1.00 92.56 548 VAL A CA 1
ATOM 3748 C C . VAL A 1 548 ? 30.016 -4.165 -60.803 1.00 92.56 548 VAL A C 1
ATOM 3750 O O . VAL A 1 548 ? 29.120 -4.558 -60.062 1.00 92.56 548 VAL A O 1
ATOM 3753 N N . ALA A 1 549 ? 30.388 -4.873 -61.872 1.00 91.75 549 ALA A N 1
ATOM 3754 C CA . ALA A 1 549 ? 29.819 -6.178 -62.229 1.00 91.75 549 ALA A CA 1
ATOM 3755 C C . ALA A 1 549 ? 30.907 -7.264 -62.292 1.00 91.75 549 ALA A C 1
ATOM 3757 O O . ALA A 1 549 ? 31.808 -7.192 -63.124 1.00 91.75 549 ALA A O 1
ATOM 3758 N N . ILE A 1 550 ? 30.838 -8.289 -61.438 1.00 90.69 550 ILE A N 1
ATOM 3759 C CA . ILE A 1 550 ? 31.839 -9.368 -61.369 1.00 90.69 550 ILE A CA 1
ATOM 3760 C C . ILE A 1 550 ? 31.152 -10.738 -61.413 1.00 90.69 550 ILE A C 1
ATOM 3762 O O . ILE A 1 550 ? 30.544 -11.166 -60.435 1.00 90.69 550 ILE A O 1
ATOM 3766 N N . GLY A 1 551 ? 31.246 -11.481 -62.516 1.00 87.69 551 GLY A N 1
ATOM 3767 C CA . GLY A 1 551 ? 30.565 -12.777 -62.607 1.00 87.69 551 GLY A CA 1
ATOM 3768 C C . GLY A 1 551 ? 30.611 -13.448 -63.974 1.00 87.69 551 GLY A C 1
ATOM 3769 O O . GLY A 1 551 ? 31.336 -13.032 -64.875 1.00 87.69 551 GLY A O 1
ATOM 3770 N N . ASN A 1 552 ? 29.850 -14.533 -64.115 1.00 80.44 552 ASN A N 1
ATOM 3771 C CA . ASN A 1 552 ? 29.707 -15.262 -65.369 1.00 80.44 552 ASN A CA 1
ATOM 3772 C C . ASN A 1 552 ? 28.232 -15.434 -65.754 1.00 80.44 552 ASN A C 1
ATOM 3774 O O . ASN A 1 552 ? 27.399 -15.685 -64.887 1.00 80.44 552 ASN A O 1
ATOM 3778 N N . THR A 1 553 ? 27.930 -15.394 -67.056 1.00 81.88 553 THR A N 1
ATOM 3779 C CA . THR A 1 553 ? 26.579 -15.650 -67.595 1.00 81.88 553 THR A CA 1
ATOM 3780 C C . THR A 1 553 ? 25.563 -14.589 -67.151 1.00 81.88 553 THR A C 1
ATOM 3782 O O . THR A 1 553 ? 24.847 -14.774 -66.166 1.00 81.88 553 THR A O 1
ATOM 3785 N N . SER A 1 554 ? 25.484 -13.486 -67.896 1.00 86.62 554 SER A N 1
ATOM 3786 C CA . SER A 1 554 ? 24.473 -12.427 -67.764 1.00 86.62 554 SER A CA 1
ATOM 3787 C C . SER A 1 554 ? 24.410 -11.729 -66.393 1.00 86.62 554 SER A C 1
ATOM 3789 O O . SER A 1 554 ? 23.330 -11.386 -65.907 1.00 86.62 554 SER A O 1
ATOM 3791 N N . THR A 1 555 ? 25.559 -11.523 -65.745 1.00 91.81 555 THR A N 1
ATOM 3792 C CA . THR A 1 555 ? 25.674 -10.660 -64.554 1.00 91.81 555 THR A CA 1
ATOM 3793 C C . THR A 1 555 ? 25.556 -9.195 -64.975 1.00 91.81 555 THR A C 1
ATOM 3795 O O . THR A 1 555 ? 26.288 -8.764 -65.864 1.00 91.81 555 THR A O 1
ATOM 3798 N N . LEU A 1 556 ? 24.661 -8.422 -64.352 1.00 90.81 556 LEU A N 1
ATOM 3799 C CA . LEU A 1 556 ? 24.321 -7.074 -64.818 1.00 90.81 556 LEU A CA 1
ATOM 3800 C C . LEU A 1 556 ? 24.191 -6.063 -63.671 1.00 90.81 556 LEU A C 1
ATOM 3802 O O . LEU A 1 556 ? 23.329 -6.214 -62.801 1.00 90.81 556 LEU A O 1
ATOM 3806 N N . ALA A 1 557 ? 25.003 -5.005 -63.722 1.00 92.44 557 ALA A N 1
ATOM 3807 C CA . ALA A 1 557 ? 24.867 -3.806 -62.892 1.00 92.44 557 ALA A CA 1
ATOM 3808 C C . ALA A 1 557 ? 24.277 -2.659 -63.739 1.00 92.44 557 ALA A C 1
ATOM 3810 O O . ALA A 1 557 ? 24.943 -2.083 -64.596 1.00 92.44 557 ALA A O 1
ATOM 3811 N N . ASN A 1 558 ? 22.991 -2.376 -63.555 1.00 89.12 558 ASN A N 1
ATOM 3812 C CA . ASN A 1 558 ? 22.202 -1.451 -64.373 1.00 89.12 558 ASN A CA 1
ATOM 3813 C C . ASN A 1 558 ? 21.908 -0.107 -63.695 1.00 89.12 558 ASN A C 1
ATOM 3815 O O . ASN A 1 558 ? 21.408 0.783 -64.376 1.00 89.12 558 ASN A O 1
ATOM 3819 N N . GLY A 1 559 ? 22.177 0.047 -62.397 1.00 87.88 559 GLY A N 1
ATOM 3820 C CA . GLY A 1 559 ? 21.996 1.320 -61.696 1.00 87.88 559 GLY A CA 1
ATOM 3821 C C . GLY A 1 559 ? 23.311 1.990 -61.305 1.00 87.88 559 GLY A C 1
ATOM 3822 O O . GLY A 1 559 ? 24.345 1.325 -61.184 1.00 87.88 559 GLY A O 1
ATOM 3823 N N . ASP A 1 560 ? 23.284 3.312 -61.138 1.00 90.06 560 ASP A N 1
ATOM 3824 C CA . ASP A 1 560 ? 24.482 4.095 -60.816 1.00 90.06 560 ASP A CA 1
ATOM 3825 C C . ASP A 1 560 ? 25.058 3.647 -59.457 1.00 90.06 560 ASP A C 1
ATOM 3827 O O . ASP A 1 560 ? 24.306 3.332 -58.536 1.00 90.06 560 ASP A O 1
ATOM 3831 N N . ALA A 1 561 ? 26.385 3.551 -59.341 1.00 92.31 561 ALA A N 1
ATOM 3832 C CA . ALA A 1 561 ? 27.107 3.087 -58.147 1.00 92.31 561 ALA A CA 1
ATOM 3833 C C . ALA A 1 561 ? 26.670 1.703 -57.597 1.00 92.31 561 ALA A C 1
ATOM 3835 O O . ALA A 1 561 ? 26.913 1.375 -56.435 1.00 92.31 561 ALA A O 1
ATOM 3836 N N . SER A 1 562 ? 26.030 0.862 -58.421 1.00 94.50 562 SER A N 1
ATOM 3837 C CA . SER A 1 562 ? 25.569 -0.476 -58.019 1.00 94.50 562 SER A CA 1
ATOM 3838 C C . SER A 1 562 ? 26.641 -1.567 -58.161 1.00 94.50 562 SER A C 1
ATOM 3840 O O . SER A 1 562 ? 27.556 -1.461 -58.977 1.00 94.50 562 SER A O 1
ATOM 3842 N N . ILE A 1 563 ? 26.518 -2.646 -57.383 1.00 94.75 563 ILE A N 1
ATOM 3843 C CA . ILE A 1 563 ? 27.440 -3.786 -57.332 1.00 94.75 563 ILE A CA 1
ATOM 3844 C C . ILE A 1 563 ? 26.672 -5.086 -57.617 1.00 94.75 563 ILE A C 1
ATOM 3846 O O . ILE A 1 563 ? 25.805 -5.478 -56.841 1.00 94.75 563 ILE A O 1
ATOM 3850 N N . ALA A 1 564 ? 27.017 -5.804 -58.687 1.00 94.38 564 ALA A N 1
ATOM 3851 C CA . ALA A 1 564 ? 26.481 -7.128 -59.015 1.00 94.38 564 ALA A CA 1
ATOM 3852 C C . ALA A 1 564 ? 27.609 -8.174 -59.047 1.00 94.38 564 ALA A C 1
ATOM 3854 O O . ALA A 1 564 ? 28.493 -8.103 -59.897 1.00 94.38 564 ALA A O 1
ATOM 3855 N N . ILE A 1 565 ? 27.602 -9.161 -58.144 1.00 93.50 565 ILE A N 1
ATOM 3856 C CA . ILE A 1 565 ? 28.668 -10.173 -58.031 1.00 93.50 565 ILE A CA 1
ATOM 3857 C C . ILE A 1 565 ? 28.088 -11.595 -58.019 1.00 93.50 565 ILE A C 1
ATOM 3859 O O . ILE A 1 565 ? 27.347 -11.956 -57.112 1.00 93.50 565 ILE A O 1
ATOM 3863 N N . GLY A 1 566 ? 28.465 -12.446 -58.977 1.00 91.44 566 GLY A N 1
ATOM 3864 C CA . GLY A 1 566 ? 28.021 -13.846 -59.078 1.00 91.44 566 GLY A CA 1
ATOM 3865 C C . GLY A 1 566 ? 27.220 -14.165 -60.345 1.00 91.44 566 GLY A C 1
ATOM 3866 O O . GLY A 1 566 ? 26.889 -13.277 -61.129 1.00 91.44 566 GLY A O 1
ATOM 3867 N N . LYS A 1 567 ? 26.930 -15.454 -60.569 1.00 91.81 567 LYS A N 1
ATOM 3868 C CA . LYS A 1 567 ? 26.244 -15.950 -61.776 1.00 91.81 567 LYS A CA 1
ATOM 3869 C C . LYS A 1 567 ? 24.827 -15.381 -61.887 1.00 91.81 567 LYS A C 1
ATOM 3871 O O . LYS A 1 567 ? 24.051 -15.556 -60.950 1.00 91.81 567 LYS A O 1
ATOM 3876 N N . THR A 1 568 ? 24.492 -14.743 -63.014 1.00 92.62 568 THR A N 1
ATOM 3877 C CA . THR A 1 568 ? 23.180 -14.107 -63.274 1.00 92.62 568 THR A CA 1
ATOM 3878 C C . THR A 1 568 ? 22.711 -13.142 -62.166 1.00 92.62 568 THR A C 1
ATOM 3880 O O . THR A 1 568 ? 21.510 -13.042 -61.915 1.00 92.62 568 THR A O 1
ATOM 3883 N N . ALA A 1 569 ? 23.630 -12.489 -61.439 1.00 94.38 569 ALA A N 1
ATOM 3884 C CA . ALA A 1 569 ? 23.282 -11.477 -60.435 1.00 94.38 569 ALA A CA 1
ATOM 3885 C C . ALA A 1 569 ? 22.862 -10.159 -61.110 1.00 94.38 569 ALA A C 1
ATOM 3887 O O . ALA A 1 569 ? 23.460 -9.762 -62.110 1.00 94.38 569 ALA A O 1
ATOM 3888 N N . LEU A 1 570 ? 21.829 -9.496 -60.585 1.00 93.38 570 LEU A N 1
ATOM 3889 C CA . LEU A 1 570 ? 21.150 -8.367 -61.228 1.00 93.38 570 LEU A CA 1
ATOM 3890 C C . LEU A 1 570 ? 20.926 -7.237 -60.212 1.00 93.38 570 LEU A C 1
ATOM 3892 O O . LEU A 1 570 ? 20.050 -7.351 -59.355 1.00 93.38 570 LEU A O 1
ATOM 3896 N N . ALA A 1 571 ? 21.685 -6.148 -60.323 1.00 93.88 571 ALA A N 1
ATOM 3897 C CA . ALA A 1 571 ? 21.501 -4.923 -59.539 1.00 93.88 571 ALA A CA 1
ATOM 3898 C C . ALA A 1 571 ? 20.932 -3.832 -60.462 1.00 93.88 571 ALA A C 1
ATOM 3900 O O . ALA A 1 571 ? 21.646 -3.341 -61.334 1.00 93.88 571 ALA A O 1
ATOM 3901 N N . ARG A 1 572 ? 19.634 -3.513 -60.368 1.00 91.44 572 ARG A N 1
ATOM 3902 C CA . ARG A 1 572 ? 18.930 -2.722 -61.403 1.00 91.44 572 ARG A CA 1
ATOM 3903 C C . ARG A 1 572 ? 18.718 -1.238 -61.099 1.00 91.44 572 ARG A C 1
ATOM 3905 O O . ARG A 1 572 ? 18.405 -0.515 -62.039 1.00 91.44 572 ARG A O 1
ATOM 3912 N N . SER A 1 573 ? 18.885 -0.799 -59.853 1.00 91.00 573 SER A N 1
ATOM 3913 C CA . SER A 1 573 ? 18.707 0.601 -59.430 1.00 91.00 573 SER A CA 1
ATOM 3914 C C . SER A 1 573 ? 19.969 1.159 -58.758 1.00 91.00 573 SER A C 1
ATOM 3916 O O . SER A 1 573 ? 20.984 0.462 -58.642 1.00 91.00 573 SER A O 1
ATOM 3918 N N . THR A 1 574 ? 19.944 2.445 -58.417 1.00 91.19 574 THR A N 1
ATOM 3919 C CA . THR A 1 574 ? 21.086 3.198 -57.880 1.00 91.19 574 THR A CA 1
ATOM 3920 C C . THR A 1 574 ? 21.502 2.685 -56.498 1.00 91.19 574 THR A C 1
ATOM 3922 O O . THR A 1 574 ? 20.648 2.469 -55.641 1.00 91.19 574 THR A O 1
ATOM 3925 N N . ASN A 1 575 ? 22.812 2.540 -56.263 1.00 92.81 575 ASN A N 1
ATOM 3926 C CA . ASN A 1 575 ? 23.425 2.071 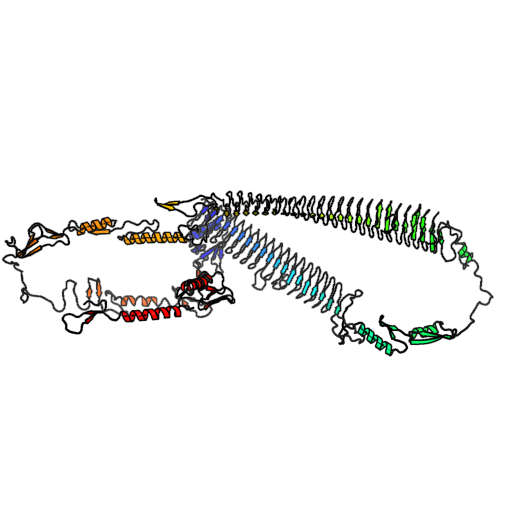-55.007 1.00 92.81 575 ASN A CA 1
ATOM 3927 C C . ASN A 1 575 ? 23.030 0.640 -54.574 1.00 92.81 575 ASN A C 1
ATOM 3929 O O . ASN A 1 575 ? 23.155 0.278 -53.405 1.00 92.81 575 ASN A O 1
ATOM 3933 N N . ASN A 1 576 ? 22.551 -0.197 -55.495 1.00 94.19 576 ASN A N 1
ATOM 3934 C CA . ASN A 1 576 ? 22.144 -1.569 -55.183 1.00 94.19 576 ASN A CA 1
ATOM 3935 C C . ASN A 1 576 ? 23.342 -2.509 -54.987 1.00 94.19 576 ASN A C 1
ATOM 3937 O O . ASN A 1 576 ? 24.339 -2.402 -55.696 1.00 94.19 576 ASN A O 1
ATOM 3941 N N . ILE A 1 577 ? 23.203 -3.520 -54.127 1.00 95.44 577 ILE A N 1
ATOM 3942 C CA . ILE A 1 577 ? 24.158 -4.631 -53.991 1.00 95.44 577 ILE A CA 1
ATOM 3943 C C . ILE A 1 577 ? 23.427 -5.949 -54.266 1.00 95.44 577 ILE A C 1
ATOM 3945 O O . ILE A 1 577 ? 22.547 -6.335 -53.508 1.00 95.44 577 ILE A O 1
ATOM 3949 N N . ALA A 1 578 ? 23.805 -6.683 -55.311 1.00 95.00 578 ALA A N 1
ATOM 3950 C CA . ALA A 1 578 ? 23.306 -8.026 -55.608 1.00 95.00 578 ALA A CA 1
ATOM 3951 C C . ALA A 1 578 ? 24.472 -9.023 -55.642 1.00 95.00 578 ALA A C 1
ATOM 3953 O O . ALA A 1 578 ? 25.293 -8.989 -56.556 1.00 95.00 578 ALA A O 1
ATOM 3954 N N . MET A 1 579 ? 24.565 -9.926 -54.665 1.00 94.50 579 MET A N 1
ATOM 3955 C CA . MET A 1 579 ? 25.682 -10.869 -54.538 1.00 94.50 579 MET A CA 1
ATOM 3956 C C . MET A 1 579 ? 25.209 -12.322 -54.394 1.00 94.50 579 MET A C 1
ATOM 3958 O O . MET A 1 579 ? 24.514 -12.664 -53.443 1.00 94.50 579 MET A O 1
ATOM 3962 N N . GLY A 1 580 ? 25.631 -13.208 -55.298 1.00 92.88 580 GLY A N 1
ATOM 3963 C CA . GLY A 1 580 ? 25.302 -14.639 -55.308 1.00 92.88 580 GLY A CA 1
ATOM 3964 C C . GLY A 1 580 ? 24.671 -15.111 -56.622 1.00 92.88 580 GLY A C 1
ATOM 3965 O O . GLY A 1 580 ? 24.575 -14.363 -57.589 1.00 92.88 580 GLY A O 1
ATOM 3966 N N . THR A 1 581 ? 24.269 -16.385 -56.695 1.00 93.25 581 THR A N 1
ATOM 3967 C CA . THR A 1 581 ? 23.672 -16.943 -57.925 1.00 93.25 581 THR A CA 1
ATOM 3968 C C . THR A 1 581 ? 22.210 -16.518 -58.050 1.00 93.25 581 THR A C 1
ATOM 3970 O O . THR A 1 581 ? 21.412 -16.831 -57.164 1.00 93.25 581 THR A O 1
ATOM 3973 N N . ASN A 1 582 ? 21.845 -15.859 -59.155 1.00 92.88 582 ASN A N 1
ATOM 3974 C CA . ASN A 1 582 ? 20.486 -15.369 -59.428 1.00 92.88 582 ASN A CA 1
ATOM 3975 C C . ASN A 1 582 ? 19.930 -14.444 -58.322 1.00 92.88 582 ASN A C 1
ATOM 3977 O O . ASN A 1 582 ? 18.728 -14.439 -58.043 1.00 92.88 582 ASN A O 1
ATOM 3981 N N . ALA A 1 583 ? 20.817 -13.694 -57.661 1.00 95.12 583 ALA A N 1
ATOM 3982 C CA . ALA A 1 583 ? 20.442 -12.619 -56.751 1.00 95.12 583 ALA A CA 1
ATOM 3983 C C . ALA A 1 583 ? 19.938 -11.420 -57.563 1.00 95.12 583 ALA A C 1
ATOM 3985 O O . ALA A 1 583 ? 20.620 -10.971 -58.482 1.00 95.12 583 ALA A O 1
ATOM 3986 N N . SER A 1 584 ? 18.753 -10.908 -57.243 1.00 94.12 584 SER A N 1
ATOM 3987 C CA . SER A 1 584 ? 18.138 -9.782 -57.949 1.00 94.12 584 SER A CA 1
ATOM 3988 C C . SER A 1 584 ? 17.727 -8.706 -56.956 1.00 94.12 584 SER A C 1
ATOM 3990 O O . SER A 1 584 ? 16.989 -8.998 -56.018 1.00 94.12 584 SER A O 1
ATOM 3992 N N . SER A 1 585 ? 18.165 -7.473 -57.187 1.00 94.31 585 SER A N 1
ATOM 3993 C CA . SER A 1 585 ? 17.811 -6.298 -56.392 1.00 94.31 585 SER A CA 1
ATOM 3994 C C . SER A 1 585 ? 17.416 -5.151 -57.326 1.00 94.31 585 SER A C 1
ATOM 3996 O O . SER A 1 585 ? 18.203 -4.753 -58.188 1.00 94.31 585 SER A O 1
ATOM 3998 N N . ASN A 1 586 ? 16.183 -4.651 -57.177 1.00 91.50 586 ASN A N 1
ATOM 3999 C CA . ASN A 1 586 ? 15.624 -3.602 -58.037 1.00 91.50 586 ASN A CA 1
ATOM 4000 C C . ASN A 1 586 ? 15.253 -2.294 -57.313 1.00 91.50 586 ASN A C 1
ATOM 4002 O O . ASN A 1 586 ? 15.146 -1.287 -58.001 1.00 91.50 586 ASN A O 1
ATOM 4006 N N . GLY A 1 587 ? 15.056 -2.272 -55.989 1.00 90.44 587 GLY A N 1
ATOM 4007 C CA . GLY A 1 587 ? 14.795 -1.027 -55.237 1.00 90.44 587 GLY A CA 1
ATOM 4008 C C . GLY A 1 587 ? 16.078 -0.239 -54.970 1.00 90.44 587 GLY A C 1
ATOM 4009 O O . GLY A 1 587 ? 17.137 -0.856 -54.854 1.00 90.44 587 GLY A O 1
ATOM 4010 N N . MET A 1 588 ? 16.012 1.087 -54.900 1.00 91.62 588 MET A N 1
ATOM 4011 C CA . MET A 1 588 ? 17.158 1.972 -54.644 1.00 91.62 588 MET A CA 1
ATOM 4012 C C . MET A 1 588 ? 17.835 1.632 -53.305 1.00 91.62 588 MET A C 1
ATOM 4014 O O . MET A 1 588 ? 17.154 1.318 -52.333 1.00 91.62 588 MET A O 1
ATOM 4018 N N . GLU A 1 589 ? 19.170 1.663 -53.240 1.00 93.75 589 GLU A N 1
ATOM 4019 C CA . GLU A 1 589 ? 19.948 1.380 -52.013 1.00 93.75 589 GLU A CA 1
ATOM 4020 C C . GLU A 1 589 ? 19.663 0.007 -51.358 1.00 93.75 589 GLU A C 1
ATOM 4022 O O . GLU A 1 589 ? 19.918 -0.199 -50.171 1.00 93.75 589 GLU A O 1
ATOM 4027 N N . SER A 1 590 ? 19.142 -0.968 -52.114 1.00 95.56 590 SER A N 1
ATOM 4028 C CA . SER A 1 590 ? 18.814 -2.298 -51.575 1.00 95.56 590 SER A CA 1
ATOM 4029 C C . SER A 1 590 ? 19.966 -3.309 -51.680 1.00 95.56 590 SER A C 1
ATOM 4031 O O . SER A 1 590 ? 20.792 -3.265 -52.595 1.00 95.56 590 SER A O 1
ATOM 4033 N N . ILE A 1 591 ? 20.005 -4.269 -50.749 1.00 96.31 591 ILE A N 1
ATOM 4034 C CA . ILE A 1 591 ? 21.067 -5.274 -50.597 1.00 96.31 591 ILE A CA 1
ATOM 4035 C C . ILE A 1 591 ? 20.469 -6.681 -50.681 1.00 96.31 591 ILE A C 1
ATOM 4037 O O . ILE A 1 591 ? 19.761 -7.105 -49.777 1.00 96.31 591 ILE A O 1
ATOM 4041 N N . ALA A 1 592 ? 20.800 -7.447 -51.718 1.00 95.81 592 ALA A N 1
ATOM 4042 C CA . ALA A 1 592 ? 20.397 -8.836 -51.914 1.00 95.81 592 ALA A CA 1
ATOM 4043 C C . ALA A 1 592 ? 21.618 -9.773 -51.930 1.00 95.81 592 ALA A C 1
ATOM 4045 O O . ALA A 1 592 ? 22.371 -9.800 -52.903 1.00 95.81 592 ALA A O 1
ATOM 4046 N N . ILE A 1 593 ? 21.809 -10.580 -50.881 1.00 95.62 593 ILE A N 1
ATOM 4047 C CA . ILE A 1 593 ? 22.969 -11.480 -50.742 1.00 95.62 593 ILE A CA 1
ATOM 4048 C C . ILE A 1 593 ? 22.516 -12.936 -50.550 1.00 95.62 593 ILE A C 1
ATOM 4050 O O . ILE A 1 593 ? 21.926 -13.294 -49.531 1.00 95.62 593 ILE A O 1
ATOM 4054 N N . GLY A 1 594 ? 22.826 -13.817 -51.504 1.00 93.88 594 GLY A N 1
ATOM 4055 C CA . GLY A 1 594 ? 22.531 -15.250 -51.431 1.00 93.88 594 GLY A CA 1
ATOM 4056 C C . GLY A 1 594 ? 22.098 -15.868 -52.763 1.00 93.88 59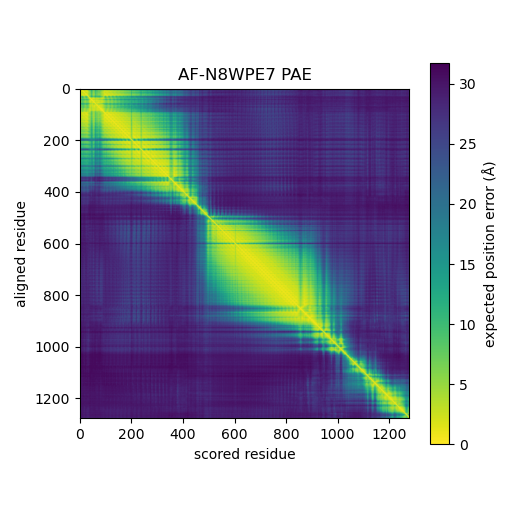4 GLY A C 1
ATOM 4057 O O . GLY A 1 594 ? 22.326 -15.315 -53.833 1.00 93.88 594 GLY A O 1
ATOM 4058 N N . THR A 1 595 ? 21.499 -17.061 -52.716 1.00 94.69 595 THR A N 1
ATOM 4059 C CA . THR A 1 595 ? 21.066 -17.792 -53.926 1.00 94.69 595 THR A CA 1
ATOM 4060 C C . THR A 1 595 ? 19.573 -17.606 -54.171 1.00 94.69 595 THR A C 1
ATOM 4062 O O . THR A 1 595 ? 18.774 -17.841 -53.265 1.00 94.69 595 THR A O 1
ATOM 4065 N N . ASN A 1 596 ? 19.183 -17.261 -55.402 1.00 94.62 596 ASN A N 1
ATOM 4066 C CA . ASN A 1 596 ? 17.788 -17.048 -55.816 1.00 94.62 596 ASN A CA 1
ATOM 4067 C C . ASN A 1 596 ? 17.034 -15.998 -54.986 1.00 94.62 596 ASN A C 1
ATOM 4069 O O . ASN A 1 596 ? 15.806 -16.034 -54.929 1.00 94.62 596 ASN A O 1
ATOM 4073 N N . ILE A 1 597 ? 17.740 -15.071 -54.347 1.00 95.44 597 ILE A N 1
ATOM 4074 C CA . ILE A 1 597 ? 17.110 -13.993 -53.596 1.00 95.44 597 ILE A CA 1
ATOM 4075 C C . ILE A 1 597 ? 16.461 -12.975 -54.536 1.00 95.44 597 ILE A C 1
ATOM 4077 O O . ILE A 1 597 ? 17.031 -12.642 -55.577 1.00 95.44 597 ILE A O 1
ATOM 4081 N N . GLN A 1 598 ? 15.263 -12.508 -54.190 1.00 92.38 598 GLN A N 1
ATOM 4082 C CA . GLN A 1 598 ? 14.503 -11.568 -55.012 1.00 92.38 598 GLN A CA 1
ATOM 4083 C C . GLN A 1 598 ? 14.049 -10.381 -54.155 1.00 92.38 598 GLN A C 1
ATOM 4085 O O . GLN A 1 598 ? 13.159 -10.523 -53.321 1.00 92.38 598 GLN A O 1
ATOM 4090 N N . ILE A 1 599 ? 14.657 -9.216 -54.363 1.00 94.44 599 ILE A N 1
ATOM 4091 C CA . ILE A 1 599 ? 14.128 -7.938 -53.880 1.00 94.44 599 ILE A CA 1
ATOM 4092 C C . ILE A 1 599 ? 13.428 -7.278 -55.063 1.00 94.44 599 ILE A C 1
ATOM 4094 O O . ILE A 1 599 ? 14.099 -6.830 -55.995 1.00 94.44 599 ILE A O 1
ATOM 4098 N N . ASP A 1 600 ? 12.095 -7.314 -55.004 1.00 86.94 600 ASP A N 1
ATOM 4099 C CA . ASP A 1 600 ? 11.106 -6.803 -55.956 1.00 86.94 600 ASP A CA 1
ATOM 4100 C C . ASP A 1 600 ? 11.474 -7.028 -57.424 1.00 86.94 600 ASP A C 1
ATOM 4102 O O . ASP A 1 600 ? 12.222 -6.271 -58.018 1.00 86.94 600 ASP A O 1
ATOM 4106 N N . LYS A 1 601 ? 10.903 -8.042 -58.074 1.00 69.81 601 LYS A N 1
ATOM 4107 C CA . LYS A 1 601 ? 11.282 -8.416 -59.444 1.00 69.81 601 LYS A CA 1
ATOM 4108 C C . LYS A 1 601 ? 10.706 -7.504 -60.539 1.00 69.81 601 LYS A C 1
ATOM 4110 O O . LYS A 1 601 ? 11.138 -7.638 -61.684 1.00 69.81 601 LYS A O 1
ATOM 4115 N N . THR A 1 602 ? 9.747 -6.629 -60.222 1.00 62.84 602 THR A N 1
ATOM 4116 C CA . THR A 1 602 ? 8.846 -6.039 -61.231 1.00 62.84 602 THR A CA 1
ATOM 4117 C C . THR A 1 602 ? 8.678 -4.527 -61.172 1.00 62.84 602 THR A C 1
ATOM 4119 O O . THR A 1 602 ? 8.449 -3.942 -62.229 1.00 62.84 602 THR A O 1
ATOM 4122 N N . THR A 1 603 ? 8.762 -3.897 -59.998 1.00 67.56 603 THR A N 1
ATOM 4123 C CA . THR A 1 603 ? 8.276 -2.514 -59.817 1.00 67.56 603 THR A CA 1
ATOM 4124 C C . THR A 1 603 ? 9.313 -1.528 -59.281 1.00 67.56 603 THR A C 1
ATOM 4126 O O . THR A 1 603 ? 9.172 -0.338 -59.544 1.00 67.56 603 THR A O 1
ATOM 4129 N N . GLY A 1 604 ? 10.382 -1.996 -58.625 1.00 69.06 604 GLY A N 1
ATOM 4130 C CA . GLY A 1 604 ? 11.446 -1.134 -58.089 1.00 69.06 604 GLY A CA 1
ATOM 4131 C C . GLY A 1 604 ? 11.021 -0.324 -56.860 1.00 69.06 604 GLY A C 1
ATOM 4132 O O . GLY A 1 604 ? 11.611 0.711 -56.594 1.00 69.06 604 GLY A O 1
ATOM 4133 N N . THR A 1 605 ? 9.999 -0.779 -56.137 1.00 77.56 605 THR A N 1
ATOM 4134 C CA . THR A 1 605 ? 9.352 -0.105 -54.997 1.00 77.56 605 THR A CA 1
ATOM 4135 C C . THR A 1 605 ? 9.731 -0.786 -53.678 1.00 77.56 605 THR A C 1
ATOM 4137 O O . THR A 1 605 ? 8.867 -1.210 -52.917 1.00 77.56 605 THR A O 1
ATOM 4140 N N . SER A 1 606 ? 11.003 -1.116 -53.478 1.00 91.31 606 SER A N 1
ATOM 4141 C CA . SER A 1 606 ? 11.485 -1.767 -52.244 1.00 91.31 606 SER A CA 1
ATOM 4142 C C . SER A 1 606 ? 12.841 -1.186 -51.893 1.00 91.31 606 SER A C 1
ATOM 4144 O O . SER A 1 606 ? 13.874 -1.864 -51.933 1.00 91.31 606 SER A O 1
ATOM 4146 N N . ASP A 1 607 ? 12.820 0.118 -51.662 1.00 92.81 607 ASP A N 1
ATOM 4147 C CA . ASP A 1 607 ? 13.996 0.936 -51.422 1.00 92.81 607 ASP A CA 1
ATOM 4148 C C . ASP A 1 607 ? 14.545 0.653 -50.019 1.00 92.81 607 ASP A C 1
ATOM 4150 O O . ASP A 1 607 ? 13.802 0.321 -49.092 1.00 92.81 607 ASP A O 1
ATOM 4154 N N . TYR A 1 608 ? 15.865 0.732 -49.851 1.00 94.81 608 TYR A N 1
ATOM 4155 C CA . TYR A 1 608 ? 16.566 0.437 -48.591 1.00 94.81 608 TYR A CA 1
ATOM 4156 C C . TYR A 1 608 ? 16.348 -0.991 -48.044 1.00 94.81 608 TYR A C 1
ATOM 4158 O O . TYR A 1 608 ? 16.637 -1.271 -46.878 1.00 94.81 608 TYR A O 1
ATOM 4166 N N . ALA A 1 609 ? 15.820 -1.913 -48.855 1.00 96.19 609 ALA A N 1
ATOM 4167 C CA . ALA A 1 609 ? 15.532 -3.276 -48.426 1.00 96.19 609 ALA A CA 1
ATOM 4168 C C . ALA A 1 609 ? 16.799 -4.138 -48.303 1.00 96.19 609 ALA A C 1
ATOM 4170 O O . ALA A 1 609 ? 17.706 -4.076 -49.134 1.00 96.19 609 ALA A O 1
ATOM 4171 N N . VAL A 1 610 ? 16.828 -5.024 -47.309 1.00 97.06 610 VAL A N 1
ATOM 4172 C CA . VAL A 1 610 ? 17.911 -5.980 -47.062 1.00 97.06 610 VAL A CA 1
ATOM 4173 C C . VAL A 1 610 ? 17.371 -7.400 -47.121 1.00 97.06 610 VAL A C 1
ATOM 4175 O O . VAL A 1 610 ? 16.584 -7.839 -46.287 1.00 97.06 610 VAL A O 1
ATOM 4178 N N . GLY A 1 611 ? 17.853 -8.163 -48.086 1.00 95.62 611 GLY A N 1
ATOM 4179 C CA . GLY A 1 611 ? 17.600 -9.580 -48.224 1.00 95.62 611 GLY A CA 1
ATOM 4180 C C . GLY A 1 611 ? 18.896 -10.374 -48.066 1.00 95.62 611 GLY A C 1
ATOM 4181 O O . GLY A 1 611 ? 19.864 -10.138 -48.788 1.00 95.62 611 GLY A O 1
ATOM 4182 N N . ILE A 1 612 ? 18.914 -11.372 -47.179 1.00 95.62 612 ILE A N 1
ATOM 4183 C CA . ILE A 1 612 ? 20.065 -12.271 -47.010 1.00 95.62 612 ILE A CA 1
ATOM 4184 C C . ILE A 1 612 ? 19.599 -13.724 -46.849 1.00 95.62 612 ILE A C 1
ATOM 4186 O O . ILE A 1 612 ? 18.809 -14.043 -45.964 1.00 95.62 612 ILE A O 1
ATOM 4190 N N . GLY A 1 613 ? 20.107 -14.644 -47.670 1.00 93.75 613 GLY A N 1
ATOM 4191 C CA . GLY A 1 613 ? 19.790 -16.075 -47.576 1.00 93.75 613 GLY A CA 1
ATOM 4192 C C . GLY A 1 613 ? 19.416 -16.722 -48.909 1.00 93.75 613 GLY A C 1
ATOM 4193 O O . GLY A 1 613 ? 19.578 -16.149 -49.980 1.00 93.75 613 GLY A O 1
ATOM 4194 N N . SER A 1 614 ? 18.954 -17.974 -48.857 1.00 94.25 614 SER A N 1
ATOM 4195 C CA . SER A 1 614 ? 18.526 -18.706 -50.059 1.00 94.25 614 SER A CA 1
ATOM 4196 C C . SER A 1 614 ? 17.015 -18.613 -50.252 1.00 94.25 614 SER A C 1
ATOM 4198 O O . SER A 1 614 ? 16.267 -18.997 -49.351 1.00 94.25 614 SER A O 1
ATOM 4200 N N . TYR A 1 615 ? 16.564 -18.192 -51.436 1.00 95.12 615 TYR A N 1
ATOM 4201 C CA . TYR A 1 615 ? 15.143 -18.029 -51.783 1.00 95.12 615 TYR A CA 1
ATOM 4202 C C . TYR A 1 615 ? 14.364 -17.051 -50.883 1.00 95.12 615 TYR A C 1
ATOM 4204 O O . TYR A 1 615 ? 13.148 -17.185 -50.777 1.00 95.12 615 TYR A O 1
ATOM 4212 N N . SER A 1 616 ? 15.027 -16.128 -50.179 1.00 95.62 616 SER A N 1
ATOM 4213 C CA . SER A 1 616 ? 14.320 -15.048 -49.482 1.00 95.62 616 SER A CA 1
ATOM 4214 C C . SER A 1 616 ? 13.740 -14.046 -50.477 1.00 95.62 616 SER A C 1
ATOM 4216 O O . SER A 1 616 ? 14.212 -13.925 -51.614 1.00 95.62 616 SER A O 1
ATOM 4218 N N . GLU A 1 617 ? 12.695 -13.349 -50.047 1.00 95.00 617 GLU A N 1
ATOM 4219 C CA . GLU A 1 617 ? 11.922 -12.471 -50.911 1.00 95.00 617 GLU A CA 1
ATOM 4220 C C . GLU A 1 617 ? 11.463 -11.214 -50.167 1.00 95.00 617 GLU A C 1
ATOM 4222 O O . GLU A 1 617 ? 10.919 -11.293 -49.065 1.00 95.00 617 GLU A O 1
ATOM 4227 N N . VAL A 1 618 ? 11.665 -10.058 -50.794 1.00 95.94 618 VAL A N 1
ATOM 4228 C CA . VAL A 1 618 ? 11.083 -8.777 -50.381 1.00 95.94 618 VAL A CA 1
ATOM 4229 C C . VAL A 1 618 ? 10.233 -8.283 -51.545 1.00 95.94 618 VAL A C 1
ATOM 4231 O O . VAL A 1 618 ? 10.746 -8.149 -52.655 1.00 95.94 618 VAL A O 1
ATOM 4234 N N . GLN A 1 619 ? 8.937 -8.069 -51.321 1.00 91.94 619 GLN A N 1
ATOM 4235 C CA . GLN A 1 619 ? 7.985 -7.678 -52.365 1.00 91.94 619 GLN A CA 1
ATOM 4236 C C . GLN A 1 619 ? 7.263 -6.395 -51.951 1.00 91.94 619 GLN A C 1
ATOM 4238 O O . GLN A 1 619 ? 6.521 -6.431 -50.973 1.00 91.94 619 GLN A O 1
ATOM 4243 N N . ASN A 1 620 ? 7.421 -5.307 -52.713 1.00 88.31 620 ASN A N 1
ATOM 4244 C CA . ASN A 1 620 ? 6.723 -4.031 -52.486 1.00 88.31 620 ASN A CA 1
ATOM 4245 C C . ASN A 1 620 ? 6.821 -3.547 -51.028 1.00 88.31 620 ASN A C 1
ATOM 4247 O O . ASN A 1 620 ? 5.798 -3.269 -50.404 1.00 88.31 620 ASN A O 1
ATOM 4251 N N . ALA A 1 621 ? 8.030 -3.577 -50.465 1.00 93.44 621 ALA A N 1
ATOM 4252 C CA . ALA A 1 621 ? 8.270 -3.273 -49.064 1.00 93.44 621 ALA A CA 1
ATOM 4253 C C . ALA A 1 621 ? 9.561 -2.461 -48.889 1.00 93.44 621 ALA A C 1
ATOM 4255 O O . ALA A 1 621 ? 10.663 -2.998 -49.048 1.00 93.44 621 ALA A O 1
ATOM 4256 N N . ASP A 1 622 ? 9.417 -1.189 -48.531 1.00 93.06 622 ASP A N 1
ATOM 4257 C CA . ASP A 1 622 ? 10.539 -0.285 -48.260 1.00 93.06 622 ASP A CA 1
ATOM 4258 C C . ASP A 1 622 ? 11.125 -0.533 -46.862 1.00 93.06 622 ASP A C 1
ATOM 4260 O O . ASP A 1 622 ? 10.413 -0.915 -45.930 1.00 93.06 622 ASP A O 1
ATOM 4264 N N . GLN A 1 623 ? 12.438 -0.333 -46.697 1.00 95.00 623 GLN A N 1
ATOM 4265 C CA . GLN A 1 623 ? 13.176 -0.535 -45.433 1.00 95.00 623 GLN A CA 1
ATOM 4266 C C . GLN A 1 623 ? 12.995 -1.941 -44.817 1.00 95.00 623 GLN A C 1
ATOM 4268 O O . GLN A 1 623 ? 13.167 -2.152 -43.615 1.00 95.00 623 GLN A O 1
ATOM 4273 N N . ALA A 1 624 ? 12.621 -2.922 -45.638 1.00 96.81 624 ALA A N 1
ATOM 4274 C CA . ALA A 1 624 ? 12.313 -4.278 -45.208 1.00 96.81 624 ALA A CA 1
ATOM 4275 C C . ALA A 1 624 ? 13.569 -5.134 -44.997 1.00 96.81 624 ALA A C 1
ATOM 4277 O O . ALA A 1 624 ? 14.540 -5.026 -45.742 1.00 96.81 624 ALA A O 1
ATOM 4278 N N . ILE A 1 625 ? 13.527 -6.060 -44.034 1.00 97.81 625 ILE A N 1
ATOM 4279 C CA . ILE A 1 625 ? 14.632 -6.980 -43.726 1.00 97.81 625 ILE A CA 1
ATOM 4280 C C . ILE A 1 625 ? 14.151 -8.433 -43.816 1.00 97.81 625 ILE A C 1
ATOM 4282 O O . ILE A 1 625 ? 13.375 -8.883 -42.978 1.00 97.81 625 ILE A O 1
ATOM 4286 N N . ALA A 1 626 ? 14.649 -9.205 -44.784 1.00 97.50 626 ALA A N 1
ATOM 4287 C CA . ALA A 1 626 ? 14.361 -10.633 -44.950 1.00 97.50 626 ALA A CA 1
ATOM 4288 C C . ALA A 1 626 ? 15.644 -11.477 -44.839 1.00 97.50 626 ALA A C 1
ATOM 4290 O O . ALA A 1 626 ? 16.427 -11.562 -45.788 1.00 97.50 626 ALA A O 1
ATOM 4291 N N . ILE A 1 627 ? 15.862 -12.140 -43.699 1.00 97.25 627 ILE A N 1
ATOM 4292 C CA . ILE A 1 627 ? 17.078 -12.923 -43.424 1.00 97.25 627 ILE A CA 1
ATOM 4293 C C . ILE A 1 627 ? 16.739 -14.386 -43.117 1.00 97.25 627 ILE A C 1
ATOM 4295 O O . ILE A 1 627 ? 16.150 -14.708 -42.090 1.00 97.25 627 ILE A O 1
ATOM 4299 N N . GLY A 1 628 ? 17.169 -15.309 -43.974 1.00 95.62 628 GLY A N 1
ATOM 4300 C CA . GLY A 1 628 ? 16.957 -16.747 -43.795 1.00 95.62 628 GLY A CA 1
ATOM 4301 C C . GLY A 1 628 ? 16.420 -17.438 -45.044 1.00 95.62 628 GLY A C 1
ATOM 4302 O O . GLY A 1 628 ? 16.097 -16.814 -46.053 1.00 95.62 628 GLY A O 1
ATOM 4303 N N . ARG A 1 629 ? 16.350 -18.773 -45.011 1.00 96.44 629 ARG A N 1
ATOM 4304 C CA . ARG A 1 629 ? 15.860 -19.544 -46.162 1.00 96.44 629 ARG A CA 1
ATOM 4305 C C . ARG A 1 629 ? 14.357 -19.320 -46.338 1.00 96.44 629 ARG A C 1
ATOM 4307 O O . ARG A 1 629 ? 13.606 -19.648 -45.424 1.00 96.44 629 ARG A O 1
ATOM 4314 N N . LYS A 1 630 ? 13.914 -18.854 -47.513 1.00 96.44 630 LYS A N 1
ATOM 4315 C CA . LYS A 1 630 ? 12.496 -18.542 -47.798 1.00 96.44 630 LYS A CA 1
ATOM 4316 C C . LYS A 1 630 ? 11.846 -17.574 -46.788 1.00 96.44 630 LYS A C 1
ATOM 4318 O O . LYS A 1 630 ? 10.650 -17.686 -46.535 1.00 96.44 630 LYS A O 1
ATOM 4323 N N . ALA A 1 631 ? 12.618 -16.676 -46.175 1.00 97.69 631 ALA A N 1
ATOM 4324 C CA . ALA A 1 631 ? 12.051 -15.573 -45.398 1.00 97.69 631 ALA A CA 1
ATOM 4325 C C . ALA A 1 631 ? 11.359 -14.585 -46.353 1.00 97.69 631 ALA A C 1
ATOM 4327 O O . ALA A 1 631 ? 11.923 -14.278 -47.405 1.00 97.69 631 ALA A O 1
ATOM 4328 N N . ILE A 1 632 ? 10.154 -14.121 -46.013 1.00 97.19 632 ILE A N 1
ATOM 4329 C CA . ILE A 1 632 ? 9.326 -13.276 -46.887 1.00 97.19 632 ILE A CA 1
ATOM 4330 C C . ILE A 1 632 ? 8.895 -12.003 -46.149 1.00 97.19 632 ILE A C 1
ATOM 4332 O O . ILE A 1 632 ? 8.286 -12.091 -45.078 1.00 97.19 632 ILE A O 1
ATOM 4336 N N . VAL A 1 633 ? 9.125 -10.837 -46.755 1.00 97.50 633 VAL A N 1
ATOM 4337 C CA . VAL A 1 633 ? 8.553 -9.551 -46.317 1.00 97.50 633 VAL A CA 1
ATOM 4338 C C . VAL A 1 633 ? 7.715 -8.932 -47.438 1.00 97.50 633 VAL A C 1
ATOM 4340 O O . VAL A 1 633 ? 8.137 -8.925 -48.592 1.00 97.50 633 VAL A O 1
ATOM 4343 N N . GLN A 1 634 ? 6.512 -8.451 -47.107 1.00 94.75 634 GLN A N 1
ATOM 4344 C CA . GLN A 1 634 ? 5.543 -7.879 -48.065 1.00 94.75 634 GLN A CA 1
ATOM 4345 C C . GLN A 1 634 ? 4.956 -6.527 -47.622 1.00 94.75 634 GLN A C 1
ATOM 4347 O O . GLN A 1 634 ? 3.983 -6.062 -48.209 1.00 94.75 634 GLN A O 1
ATOM 4352 N N . GLY A 1 635 ? 5.469 -5.935 -46.542 1.00 92.25 635 GLY A N 1
ATOM 4353 C CA . GLY A 1 635 ? 5.040 -4.615 -46.090 1.00 92.25 635 GLY A CA 1
ATOM 4354 C C . GLY A 1 635 ? 6.205 -3.800 -45.549 1.00 92.25 635 GLY A C 1
ATOM 4355 O O . GLY A 1 635 ? 7.171 -4.372 -45.038 1.00 92.25 635 GLY A O 1
ATOM 4356 N N . ASP A 1 636 ? 6.086 -2.482 -45.674 1.00 94.25 636 ASP A N 1
ATOM 4357 C CA . ASP A 1 636 ? 7.138 -1.523 -45.330 1.00 94.25 636 ASP A CA 1
ATOM 4358 C C . ASP A 1 636 ? 7.583 -1.655 -43.872 1.00 94.25 636 ASP A C 1
ATOM 4360 O O . ASP A 1 636 ? 6.786 -1.979 -42.984 1.00 94.25 636 ASP A O 1
ATOM 4364 N N . ASN A 1 637 ? 8.873 -1.433 -43.617 1.00 96.38 637 ASN A N 1
ATOM 4365 C CA . ASN A 1 637 ? 9.524 -1.624 -42.315 1.00 96.38 637 ASN A CA 1
ATOM 4366 C C . ASN A 1 637 ? 9.362 -3.048 -41.736 1.00 96.38 637 ASN A C 1
ATOM 4368 O O . ASN A 1 637 ? 9.577 -3.282 -40.543 1.00 96.38 637 ASN A O 1
ATOM 4372 N N . GLY A 1 638 ? 8.942 -4.020 -42.552 1.00 97.06 638 GLY A N 1
ATOM 4373 C CA . GLY A 1 638 ? 8.734 -5.394 -42.123 1.00 97.06 638 GLY A CA 1
ATOM 4374 C C . GLY A 1 638 ? 10.054 -6.134 -41.908 1.00 97.06 638 GLY A C 1
ATOM 4375 O O . GLY A 1 638 ? 10.994 -6.010 -42.690 1.00 97.06 638 GLY A O 1
ATOM 4376 N N . THR A 1 639 ? 10.123 -6.958 -40.865 1.00 98.31 639 THR A N 1
ATOM 4377 C CA . THR A 1 639 ? 11.308 -7.767 -40.547 1.00 98.31 639 THR A CA 1
ATOM 4378 C C . THR A 1 639 ? 10.935 -9.242 -40.466 1.00 98.31 639 THR A C 1
ATOM 4380 O O . THR A 1 639 ? 10.142 -9.639 -39.620 1.00 98.31 639 THR A O 1
ATOM 4383 N N . ALA A 1 640 ? 11.525 -10.090 -41.304 1.00 98.19 640 ALA A N 1
ATOM 4384 C CA . ALA A 1 640 ? 11.383 -11.541 -41.255 1.00 98.19 640 ALA A CA 1
ATOM 4385 C C . ALA A 1 640 ? 12.761 -12.203 -41.118 1.00 98.19 640 ALA A C 1
ATOM 4387 O O . ALA A 1 640 ? 13.580 -12.144 -42.032 1.00 98.19 640 ALA A O 1
ATOM 4388 N N . ILE A 1 641 ? 13.021 -12.868 -39.989 1.00 97.81 641 ILE A N 1
ATOM 4389 C CA . ILE A 1 641 ? 14.305 -13.524 -39.702 1.00 97.81 641 ILE A CA 1
ATOM 4390 C C . ILE A 1 641 ? 14.060 -14.977 -39.276 1.00 97.81 641 ILE A C 1
ATOM 4392 O O . ILE A 1 641 ? 13.437 -15.226 -38.247 1.00 97.81 641 ILE A O 1
ATOM 4396 N N . GLY A 1 642 ? 14.528 -15.947 -40.063 1.00 96.62 642 GLY A N 1
ATOM 4397 C CA . GLY A 1 642 ? 14.322 -17.382 -39.821 1.00 96.62 642 GLY A CA 1
ATOM 4398 C C . GLY A 1 642 ? 13.994 -18.180 -41.086 1.00 96.62 642 GLY A C 1
ATOM 4399 O O . GLY A 1 642 ? 13.823 -17.628 -42.171 1.00 96.62 642 GLY A O 1
ATOM 4400 N N . HIS A 1 643 ? 13.927 -19.510 -40.974 1.00 97.38 643 HIS A N 1
ATOM 4401 C CA . HIS A 1 643 ? 13.461 -20.356 -42.079 1.00 97.38 643 HIS A CA 1
ATOM 4402 C C . HIS A 1 643 ? 11.938 -20.220 -42.229 1.00 97.38 643 HIS A C 1
ATOM 4404 O O . HIS A 1 643 ? 11.208 -20.497 -41.283 1.00 97.38 643 HIS A O 1
ATOM 4410 N N . GLU A 1 644 ? 11.467 -19.806 -43.411 1.00 97.44 644 GLU A N 1
ATOM 4411 C CA . GLU A 1 644 ? 10.035 -19.618 -43.724 1.00 97.44 644 GLU A CA 1
ATOM 4412 C C . GLU A 1 644 ? 9.296 -18.652 -42.776 1.00 97.44 644 GLU A C 1
ATOM 4414 O O . GLU A 1 644 ? 8.082 -18.757 -42.582 1.00 97.44 644 GLU A O 1
ATOM 4419 N N . SER A 1 645 ? 10.015 -17.689 -42.192 1.00 98.06 645 SER A N 1
ATOM 4420 C CA . SER A 1 645 ? 9.396 -16.568 -41.485 1.00 98.06 645 SER A CA 1
ATOM 4421 C C . SER A 1 645 ? 8.699 -15.623 -42.470 1.00 98.06 645 SER A C 1
ATOM 4423 O O . SER A 1 645 ? 9.146 -15.445 -43.607 1.00 98.06 645 SER A O 1
ATOM 4425 N N . ARG A 1 646 ? 7.581 -15.017 -42.055 1.00 98.12 646 ARG A N 1
ATOM 4426 C CA . ARG A 1 646 ? 6.791 -14.125 -42.915 1.00 98.12 646 ARG A CA 1
ATOM 4427 C C . ARG A 1 646 ? 6.260 -12.903 -42.173 1.00 98.12 646 ARG A C 1
ATOM 4429 O O . ARG A 1 646 ? 5.437 -13.064 -41.271 1.00 98.12 646 ARG A O 1
ATOM 4436 N N . ALA A 1 647 ? 6.647 -11.715 -42.632 1.00 98.12 647 ALA A N 1
ATOM 4437 C CA . ALA A 1 647 ? 6.099 -10.418 -42.231 1.00 98.12 647 ALA A CA 1
ATOM 4438 C C . ALA A 1 647 ? 5.286 -9.818 -43.397 1.00 98.12 647 ALA A C 1
ATOM 4440 O O . ALA A 1 647 ? 5.848 -9.346 -44.380 1.00 98.12 647 ALA A O 1
ATOM 4441 N N . ALA A 1 648 ? 3.954 -9.904 -43.345 1.00 96.62 648 ALA A N 1
ATOM 4442 C CA . ALA A 1 648 ? 3.103 -9.663 -44.521 1.00 96.62 648 ALA A CA 1
ATOM 4443 C C . ALA A 1 648 ? 2.541 -8.232 -44.651 1.00 96.62 648 ALA A C 1
ATOM 4445 O O . ALA A 1 648 ? 1.851 -7.943 -45.627 1.00 96.62 648 ALA A O 1
ATOM 4446 N N . LYS A 1 649 ? 2.738 -7.373 -43.645 1.00 97.38 649 LYS A N 1
ATOM 4447 C CA . LYS A 1 649 ? 2.147 -6.028 -43.548 1.00 97.38 649 LYS A CA 1
ATOM 4448 C C . LYS A 1 649 ? 3.135 -5.045 -42.918 1.00 97.38 649 LYS A C 1
ATOM 4450 O O . LYS A 1 649 ? 4.169 -5.464 -42.408 1.00 97.38 649 LYS A O 1
ATOM 4455 N N . GLU A 1 650 ? 2.796 -3.759 -42.972 1.00 96.69 650 GLU A N 1
ATOM 4456 C CA . GLU A 1 650 ? 3.610 -2.657 -42.448 1.00 96.69 650 GLU A CA 1
ATOM 4457 C C . GLU A 1 650 ? 4.010 -2.882 -40.979 1.00 96.69 650 GLU A C 1
ATOM 4459 O O . GLU A 1 650 ? 3.178 -3.305 -40.167 1.00 96.69 650 GLU A O 1
ATOM 4464 N N . ASN A 1 651 ? 5.273 -2.610 -40.638 1.00 97.12 651 ASN A N 1
ATOM 4465 C CA . ASN A 1 651 ? 5.857 -2.739 -39.295 1.00 97.12 651 ASN A CA 1
ATOM 4466 C C . ASN A 1 651 ? 5.750 -4.151 -38.672 1.00 97.12 651 ASN A C 1
ATOM 4468 O O . ASN A 1 651 ? 5.919 -4.317 -37.462 1.00 97.12 651 ASN A O 1
ATOM 4472 N N . ALA A 1 652 ? 5.433 -5.184 -39.459 1.00 98.19 652 ALA A N 1
ATOM 4473 C CA . ALA A 1 652 ? 5.299 -6.547 -38.957 1.00 98.19 652 ALA A CA 1
ATOM 4474 C C . ALA A 1 652 ? 6.676 -7.191 -38.716 1.00 98.19 652 ALA A C 1
ATOM 4476 O O . ALA A 1 652 ? 7.555 -7.135 -39.574 1.00 98.19 652 ALA A O 1
ATOM 4477 N N . SER A 1 653 ? 6.849 -7.871 -37.582 1.00 98.25 653 SER A N 1
ATOM 4478 C CA . SER A 1 653 ? 8.097 -8.554 -37.220 1.00 98.25 653 SER A CA 1
ATOM 4479 C C . SER A 1 653 ? 7.873 -10.047 -36.997 1.00 98.25 653 SER A C 1
ATOM 4481 O O . SER A 1 653 ? 7.140 -10.443 -36.097 1.00 98.25 653 SER A O 1
ATOM 4483 N N . ALA A 1 654 ? 8.518 -10.896 -37.792 1.00 98.44 654 ALA A N 1
ATOM 4484 C CA . ALA A 1 654 ? 8.480 -12.351 -37.701 1.00 98.44 654 ALA A CA 1
ATOM 4485 C C . ALA A 1 654 ? 9.891 -12.916 -37.464 1.00 98.44 654 ALA A C 1
ATOM 4487 O O . ALA A 1 654 ? 10.669 -13.083 -38.403 1.00 98.44 654 ALA A O 1
ATOM 4488 N N . LEU A 1 655 ? 10.224 -13.236 -36.214 1.00 98.00 655 LEU A N 1
ATOM 4489 C CA . LEU A 1 655 ? 11.537 -13.745 -35.803 1.00 98.00 655 LEU A CA 1
ATOM 4490 C C . LEU A 1 655 ? 11.419 -15.183 -35.279 1.00 98.00 655 LEU A C 1
ATOM 4492 O O . LEU A 1 655 ? 10.877 -15.413 -34.203 1.00 98.00 655 LEU A O 1
ATOM 4496 N N . GLY A 1 656 ? 11.951 -16.157 -36.013 1.00 96.88 656 GLY A N 1
ATOM 4497 C CA . GLY A 1 656 ? 11.891 -17.585 -35.681 1.00 96.88 656 GLY A CA 1
ATOM 4498 C C . GLY A 1 656 ? 11.507 -18.450 -36.881 1.00 96.88 656 GLY A C 1
ATOM 4499 O O . GLY A 1 656 ? 11.011 -17.953 -37.892 1.00 96.88 656 GLY A O 1
ATOM 4500 N N . ASN A 1 657 ? 11.724 -19.765 -36.788 1.00 96.50 657 ASN A N 1
ATOM 4501 C CA . ASN A 1 657 ? 11.370 -20.668 -37.885 1.00 96.50 657 ASN A CA 1
ATOM 4502 C C . ASN A 1 657 ? 9.845 -20.774 -38.004 1.00 96.50 657 ASN A C 1
ATOM 4504 O O . ASN A 1 657 ? 9.161 -21.050 -37.018 1.00 96.50 657 ASN A O 1
ATOM 4508 N N . PHE A 1 658 ? 9.316 -20.567 -39.209 1.00 97.88 658 PHE A N 1
ATOM 4509 C CA . PHE A 1 658 ? 7.882 -20.542 -39.511 1.00 97.88 658 PHE A CA 1
ATOM 4510 C C . PHE A 1 658 ? 7.072 -19.486 -38.734 1.00 97.88 658 PHE A C 1
ATOM 4512 O O . PHE A 1 658 ? 5.847 -19.605 -38.650 1.00 97.88 658 PHE A O 1
ATOM 4519 N N . ALA A 1 659 ? 7.722 -18.465 -38.162 1.00 98.38 659 ALA A N 1
ATOM 4520 C CA . ALA A 1 659 ? 7.039 -17.354 -37.502 1.00 98.38 659 ALA A CA 1
ATOM 4521 C C . ALA A 1 659 ? 6.216 -16.541 -38.519 1.00 98.38 659 ALA A C 1
ATOM 4523 O O . ALA A 1 659 ? 6.681 -16.257 -39.624 1.00 98.38 659 ALA A O 1
ATOM 4524 N N . LYS A 1 660 ? 4.987 -16.156 -38.166 1.00 98.50 660 LYS A N 1
ATOM 4525 C CA . LYS A 1 660 ? 4.042 -15.475 -39.066 1.00 98.50 660 LYS A CA 1
ATOM 4526 C C . LYS A 1 660 ? 3.462 -14.229 -38.409 1.00 98.50 660 LYS A C 1
ATOM 4528 O O . LYS A 1 660 ? 2.564 -14.339 -37.580 1.00 98.50 660 LYS A O 1
ATOM 4533 N N . ALA A 1 661 ? 3.911 -13.060 -38.848 1.00 98.44 661 ALA A N 1
ATOM 4534 C CA . ALA A 1 661 ? 3.312 -11.769 -38.534 1.00 98.44 661 ALA A CA 1
ATOM 4535 C C . ALA A 1 661 ? 2.549 -11.266 -39.770 1.00 98.44 661 ALA A C 1
ATOM 4537 O O . ALA A 1 661 ? 3.143 -10.888 -40.775 1.00 98.44 661 ALA A O 1
ATOM 4538 N N . THR A 1 662 ? 1.218 -11.351 -39.753 1.00 97.56 662 THR A N 1
ATOM 4539 C CA . THR A 1 662 ? 0.381 -11.187 -40.967 1.00 97.56 662 THR A CA 1
ATOM 4540 C C . THR A 1 662 ? -0.519 -9.952 -40.970 1.00 97.56 662 THR A C 1
ATOM 4542 O O . THR A 1 662 ? -1.245 -9.733 -41.937 1.00 97.56 662 THR A O 1
ATOM 4545 N N . ALA A 1 663 ? -0.441 -9.132 -39.925 1.00 97.94 663 ALA A N 1
ATOM 4546 C CA . ALA A 1 663 ? -1.192 -7.891 -39.772 1.00 97.94 663 ALA A CA 1
ATOM 4547 C C . ALA A 1 663 ? -0.251 -6.716 -39.459 1.00 97.94 663 ALA A C 1
ATOM 4549 O O . ALA A 1 663 ? 0.927 -6.926 -39.170 1.00 97.94 663 ALA A O 1
ATOM 4550 N N . VAL A 1 664 ? -0.771 -5.488 -39.552 1.00 97.88 664 VAL A N 1
ATOM 4551 C CA . VAL A 1 664 ? -0.004 -4.252 -39.313 1.00 97.88 664 VAL A CA 1
ATOM 4552 C C . VAL A 1 664 ? 0.532 -4.236 -37.881 1.00 97.88 664 VAL A C 1
ATOM 4554 O O . VAL A 1 664 ? -0.215 -4.536 -36.946 1.00 97.88 664 VAL A O 1
ATOM 4557 N N . SER A 1 665 ? 1.816 -3.913 -37.716 1.00 97.75 665 SER A N 1
ATOM 4558 C CA . SER A 1 665 ? 2.519 -3.851 -36.423 1.00 97.75 665 SER A CA 1
ATOM 4559 C C . SER A 1 665 ? 2.458 -5.144 -35.593 1.00 97.75 665 SER A C 1
ATOM 4561 O O . SER A 1 665 ? 2.595 -5.111 -34.370 1.00 97.75 665 SER A O 1
ATOM 4563 N N . ALA A 1 666 ? 2.208 -6.294 -36.228 1.00 98.38 666 ALA A N 1
ATOM 4564 C CA . ALA A 1 666 ? 2.140 -7.584 -35.549 1.00 98.38 666 ALA A CA 1
ATOM 4565 C C . ALA A 1 666 ? 3.547 -8.139 -35.265 1.00 98.38 666 ALA A C 1
ATOM 4567 O O . ALA A 1 666 ? 4.404 -8.135 -36.147 1.00 98.38 666 ALA A O 1
ATOM 4568 N N . ASN A 1 667 ? 3.767 -8.693 -34.072 1.00 98.12 667 ASN A N 1
ATOM 4569 C CA . ASN A 1 667 ? 5.048 -9.268 -33.654 1.00 98.12 667 ASN A CA 1
ATOM 4570 C C . ASN A 1 667 ? 4.897 -10.767 -33.385 1.00 98.12 667 ASN A C 1
ATOM 4572 O O . ASN A 1 667 ? 4.256 -11.164 -32.417 1.00 98.12 667 ASN A O 1
ATOM 4576 N N . ALA A 1 668 ? 5.497 -11.611 -34.217 1.00 98.56 668 ALA A N 1
ATOM 4577 C CA . ALA A 1 668 ? 5.576 -13.056 -34.040 1.00 98.56 668 ALA A CA 1
ATOM 4578 C C . ALA A 1 668 ? 7.030 -13.462 -33.755 1.00 98.56 668 ALA A C 1
ATOM 4580 O O . ALA A 1 668 ? 7.852 -13.519 -34.667 1.00 98.56 668 ALA A O 1
ATOM 4581 N N . ILE A 1 669 ? 7.358 -13.742 -32.493 1.00 98.12 669 ILE A N 1
ATOM 4582 C CA . ILE A 1 669 ? 8.718 -14.059 -32.041 1.00 98.12 669 ILE A CA 1
ATOM 4583 C C . ILE A 1 669 ? 8.733 -15.460 -31.422 1.00 98.12 669 ILE A C 1
ATOM 4585 O O . ILE A 1 669 ? 8.174 -15.680 -30.354 1.00 98.12 669 ILE A O 1
ATOM 4589 N N . GLY A 1 670 ? 9.389 -16.418 -32.068 1.00 97.25 670 GLY A N 1
ATOM 4590 C CA . GLY A 1 670 ? 9.439 -17.825 -31.666 1.00 97.25 670 GLY A CA 1
ATOM 4591 C C . GLY A 1 670 ? 9.095 -18.770 -32.816 1.00 97.25 670 GLY A C 1
ATOM 4592 O O . GLY A 1 670 ? 8.507 -18.373 -33.822 1.00 97.25 670 GLY A O 1
ATOM 4593 N N . ASN A 1 671 ? 9.462 -20.046 -32.683 1.00 96.06 671 ASN A N 1
ATOM 4594 C CA . ASN A 1 671 ? 9.145 -21.044 -33.706 1.00 96.06 671 ASN A CA 1
ATOM 4595 C C . ASN A 1 671 ? 7.626 -21.238 -33.798 1.00 96.06 671 ASN A C 1
ATOM 4597 O O . ASN A 1 671 ? 6.962 -21.387 -32.775 1.00 96.06 671 ASN A O 1
ATOM 4601 N N . TYR A 1 672 ? 7.071 -21.228 -35.010 1.00 97.81 672 TYR A N 1
ATOM 4602 C CA . TYR A 1 672 ? 5.626 -21.332 -35.266 1.00 97.81 672 TYR A CA 1
ATOM 4603 C C . TYR A 1 672 ? 4.750 -20.251 -34.596 1.00 97.81 672 TYR A C 1
ATOM 4605 O O . TYR A 1 672 ? 3.522 -20.366 -34.607 1.00 97.81 672 TYR A O 1
ATOM 4613 N N . ALA A 1 673 ? 5.341 -19.187 -34.038 1.00 98.44 673 ALA A N 1
ATOM 4614 C CA . ALA A 1 673 ? 4.582 -18.077 -33.471 1.00 98.44 673 ALA A CA 1
ATOM 4615 C C . ALA A 1 673 ? 3.712 -17.424 -34.557 1.00 98.44 673 ALA A C 1
ATOM 4617 O O . ALA A 1 673 ? 4.171 -17.193 -35.677 1.00 98.44 673 ALA A O 1
ATOM 4618 N N . THR A 1 674 ? 2.451 -17.129 -34.248 1.00 98.62 674 THR A N 1
ATOM 4619 C CA . THR A 1 674 ? 1.491 -16.557 -35.199 1.00 98.62 674 THR A CA 1
ATOM 4620 C C . THR A 1 674 ? 0.819 -15.324 -34.608 1.00 98.62 674 THR A C 1
ATOM 4622 O O . THR A 1 674 ? -0.037 -15.439 -33.732 1.00 98.62 674 THR A O 1
ATOM 4625 N N . ALA A 1 675 ? 1.159 -14.151 -35.138 1.00 98.50 675 ALA A N 1
ATOM 4626 C CA . ALA A 1 675 ? 0.492 -12.882 -34.872 1.00 98.50 675 ALA A CA 1
ATOM 4627 C C . ALA A 1 675 ? -0.293 -12.452 -36.127 1.00 98.50 675 ALA A C 1
ATOM 4629 O O . ALA A 1 675 ? 0.283 -12.161 -37.178 1.00 98.50 675 ALA A O 1
ATOM 4630 N N . SER A 1 676 ? -1.624 -12.478 -36.061 1.00 97.56 676 SER A N 1
ATOM 4631 C CA . SER A 1 676 ? -2.511 -12.191 -37.212 1.00 97.56 676 SER A CA 1
ATOM 4632 C C . SER A 1 676 ? -3.546 -11.097 -36.961 1.00 97.56 676 SER A C 1
ATOM 4634 O O . SER A 1 676 ? -4.270 -10.734 -37.882 1.00 97.56 676 SER A O 1
ATOM 4636 N N . GLY A 1 677 ? -3.575 -10.526 -35.756 1.00 97.31 677 GLY A N 1
ATOM 4637 C CA . GLY A 1 677 ? -4.304 -9.293 -35.473 1.00 97.31 677 GLY A CA 1
ATOM 4638 C C . GLY A 1 677 ? -3.410 -8.053 -35.548 1.00 97.31 677 GLY A C 1
ATOM 4639 O O . GLY A 1 677 ? -2.197 -8.143 -35.360 1.00 97.31 677 GLY A O 1
ATOM 4640 N N . THR A 1 678 ? -4.007 -6.890 -35.813 1.00 97.75 678 THR A N 1
ATOM 4641 C CA . THR A 1 678 ? -3.305 -5.594 -35.790 1.00 97.75 678 THR A CA 1
ATOM 4642 C C . THR A 1 678 ? -2.689 -5.344 -34.415 1.00 97.75 678 THR A C 1
ATOM 4644 O O . THR A 1 678 ? -3.370 -5.525 -33.404 1.00 97.75 678 THR A O 1
ATOM 4647 N N . SER A 1 679 ? -1.416 -4.948 -34.369 1.00 97.69 679 SER A N 1
ATOM 4648 C CA . SER A 1 679 ? -0.656 -4.728 -33.127 1.00 97.69 679 SER A CA 1
ATOM 4649 C C . SER A 1 679 ? -0.622 -5.941 -32.179 1.00 97.69 679 SER A C 1
ATOM 4651 O O . SER A 1 679 ? -0.432 -5.784 -30.974 1.00 97.69 679 SER A O 1
ATOM 4653 N N . ALA A 1 680 ? -0.849 -7.157 -32.691 1.00 98.44 680 ALA A N 1
ATOM 4654 C CA . ALA A 1 680 ? -0.852 -8.375 -31.887 1.00 98.44 680 ALA A CA 1
ATOM 4655 C C . ALA A 1 680 ? 0.574 -8.872 -31.605 1.00 98.44 680 ALA A C 1
ATOM 4657 O O . ALA A 1 680 ? 1.424 -8.870 -32.496 1.00 98.44 680 ALA A O 1
ATOM 4658 N N . ASN A 1 681 ? 0.816 -9.376 -30.396 1.00 98.25 681 ASN A N 1
ATOM 4659 C CA . ASN A 1 681 ? 2.115 -9.889 -29.961 1.00 98.25 681 ASN A CA 1
ATOM 4660 C C . ASN A 1 681 ? 2.012 -11.386 -29.654 1.00 98.25 681 ASN A C 1
ATOM 4662 O O . ASN A 1 681 ? 1.381 -11.773 -28.679 1.00 98.25 681 ASN A O 1
ATOM 4666 N N . ALA A 1 682 ? 2.640 -12.233 -30.463 1.00 98.62 682 ALA A N 1
ATOM 4667 C CA . ALA A 1 682 ? 2.793 -13.666 -30.233 1.00 98.62 682 ALA A CA 1
ATOM 4668 C C . ALA A 1 682 ? 4.270 -13.984 -29.951 1.00 98.62 682 ALA A C 1
ATOM 4670 O O . ALA A 1 682 ? 5.076 -14.052 -30.876 1.00 98.62 682 ALA A O 1
ATOM 4671 N N . ILE A 1 683 ? 4.637 -14.166 -28.682 1.00 98.25 683 ILE A N 1
ATOM 4672 C CA . ILE A 1 683 ? 6.023 -14.373 -28.237 1.00 98.25 683 ILE A CA 1
ATOM 4673 C C . ILE A 1 683 ? 6.141 -15.734 -27.545 1.00 98.25 683 ILE A C 1
ATOM 4675 O O . ILE A 1 683 ? 5.691 -15.906 -26.417 1.00 98.25 683 ILE A O 1
ATOM 4679 N N . GLY A 1 684 ? 6.769 -16.709 -28.195 1.00 97.44 684 GLY A N 1
ATOM 4680 C CA . GLY A 1 684 ? 6.950 -18.072 -27.696 1.00 97.44 684 GLY A CA 1
ATOM 4681 C C . GLY A 1 684 ? 6.733 -19.133 -28.774 1.00 97.44 684 GLY A C 1
ATOM 4682 O O . GLY A 1 684 ? 6.137 -18.877 -29.818 1.00 97.44 684 GLY A O 1
ATOM 4683 N N . ASP A 1 685 ? 7.220 -20.348 -28.518 1.00 97.44 685 ASP A N 1
ATOM 4684 C CA . ASP A 1 685 ? 7.012 -21.501 -29.404 1.00 97.44 685 ASP A CA 1
ATOM 4685 C C . ASP A 1 685 ? 5.512 -21.812 -29.542 1.00 97.44 685 ASP A C 1
ATOM 4687 O O . ASP A 1 685 ? 4.838 -22.066 -28.542 1.00 97.44 685 ASP A O 1
ATOM 4691 N N . ASN A 1 686 ? 4.989 -21.778 -30.770 1.00 97.75 686 ASN A N 1
ATOM 4692 C CA . ASN A 1 686 ? 3.572 -21.981 -31.087 1.00 97.75 686 ASN A CA 1
ATOM 4693 C C . ASN A 1 686 ? 2.610 -20.986 -30.386 1.00 97.75 686 ASN A C 1
ATOM 4695 O O . ASN A 1 686 ? 1.434 -21.289 -30.197 1.00 97.75 686 ASN A O 1
ATOM 4699 N N . ALA A 1 687 ? 3.087 -19.804 -29.974 1.00 98.50 687 ALA A N 1
ATOM 4700 C CA . ALA A 1 687 ? 2.224 -18.749 -29.434 1.00 98.50 687 ALA A CA 1
ATOM 4701 C C . ALA A 1 687 ? 1.291 -18.189 -30.522 1.00 98.50 687 ALA A C 1
ATOM 4703 O O . ALA A 1 687 ? 1.702 -18.017 -31.673 1.00 98.50 687 ALA A O 1
ATOM 4704 N N . LYS A 1 688 ? 0.040 -17.873 -30.175 1.00 98.56 688 LYS A N 1
ATOM 4705 C CA . LYS A 1 688 ? -0.997 -17.475 -31.133 1.00 98.56 688 LYS A CA 1
ATOM 4706 C C . LYS A 1 688 ? -1.782 -16.253 -30.652 1.00 98.56 688 LYS A C 1
ATOM 4708 O O . LYS A 1 688 ? -2.595 -16.358 -29.738 1.00 98.56 688 LYS A O 1
ATOM 4713 N N . ALA A 1 689 ? -1.582 -15.122 -31.326 1.00 98.56 689 ALA A N 1
ATOM 4714 C CA . ALA A 1 689 ? -2.314 -13.873 -31.118 1.00 98.56 689 ALA A CA 1
ATOM 4715 C C . ALA A 1 689 ? -3.089 -13.497 -32.399 1.00 98.56 689 ALA A C 1
ATOM 4717 O O . ALA A 1 689 ? -2.495 -13.046 -33.382 1.00 98.56 689 ALA A O 1
ATOM 4718 N N . THR A 1 690 ? -4.404 -13.746 -32.452 1.00 97.50 690 THR A N 1
ATOM 4719 C CA . THR A 1 690 ? -5.177 -13.684 -33.721 1.00 97.50 690 THR A CA 1
ATOM 4720 C C . THR A 1 690 ? -6.121 -12.505 -33.889 1.00 97.50 690 THR A C 1
ATOM 4722 O O . THR A 1 690 ? -6.710 -12.363 -34.955 1.00 97.50 690 THR A O 1
ATOM 4725 N N . ALA A 1 691 ? -6.268 -11.663 -32.876 1.00 97.19 691 ALA A N 1
ATOM 4726 C CA . ALA A 1 691 ? -7.157 -10.506 -32.903 1.00 97.19 691 ALA A CA 1
ATOM 4727 C C . ALA A 1 691 ? -6.396 -9.220 -32.549 1.00 97.19 691 ALA A C 1
ATOM 4729 O O . ALA A 1 691 ? -5.240 -9.273 -32.125 1.00 97.19 691 ALA A O 1
ATOM 4730 N N . GLY A 1 692 ? -7.017 -8.061 -32.782 1.00 96.75 692 GLY A N 1
ATOM 4731 C CA . GLY A 1 692 ? -6.377 -6.761 -32.568 1.00 96.75 692 GLY A CA 1
ATOM 4732 C C . GLY A 1 692 ? -5.930 -6.565 -31.117 1.00 96.75 692 GLY A C 1
ATOM 4733 O O . GLY A 1 692 ? -6.669 -6.916 -30.199 1.00 96.75 692 GLY A O 1
ATOM 4734 N N . ASN A 1 693 ? -4.728 -6.021 -30.912 1.00 97.62 693 ASN A N 1
ATOM 4735 C CA . ASN A 1 693 ? -4.105 -5.792 -29.599 1.00 97.62 693 ASN A CA 1
ATOM 4736 C C . ASN A 1 693 ? -3.972 -7.050 -28.709 1.00 97.62 693 ASN A C 1
ATOM 4738 O O . ASN A 1 693 ? -3.786 -6.927 -27.499 1.00 97.62 693 ASN A O 1
ATOM 4742 N N . ALA A 1 694 ? -4.097 -8.257 -29.272 1.00 98.44 694 ALA A N 1
ATOM 4743 C CA . ALA A 1 694 ? -3.992 -9.497 -28.510 1.00 98.44 694 ALA A CA 1
ATOM 4744 C C . ALA A 1 694 ? -2.529 -9.810 -28.149 1.00 98.44 694 ALA A C 1
ATOM 4746 O O . ALA A 1 694 ? -1.643 -9.720 -29.000 1.00 98.44 694 ALA A O 1
ATOM 4747 N N . ASN A 1 695 ? -2.279 -10.240 -26.912 1.00 98.38 695 ASN A N 1
ATOM 4748 C CA . ASN A 1 695 ? -0.948 -10.568 -26.401 1.00 98.38 695 ASN A CA 1
ATOM 4749 C C . ASN A 1 695 ? -0.888 -12.038 -25.978 1.00 98.38 695 ASN A C 1
ATOM 4751 O O . ASN A 1 695 ? -1.423 -12.401 -24.938 1.00 98.38 695 ASN A O 1
ATOM 4755 N N . ALA A 1 696 ? -0.226 -12.887 -26.758 1.00 98.62 696 ALA A N 1
ATOM 4756 C CA . ALA A 1 696 ? 0.061 -14.279 -26.431 1.00 98.62 696 ALA A CA 1
ATOM 4757 C C . ALA A 1 696 ? 1.560 -14.449 -26.139 1.00 98.62 696 ALA A C 1
ATOM 4759 O O . ALA A 1 696 ? 2.375 -14.468 -27.057 1.00 98.62 696 ALA A O 1
ATOM 4760 N N . MET A 1 697 ? 1.940 -14.574 -24.869 1.00 98.00 697 MET A N 1
ATOM 4761 C CA . MET A 1 697 ? 3.336 -14.691 -24.436 1.00 98.00 697 MET A CA 1
ATOM 4762 C C . MET A 1 697 ? 3.560 -15.989 -23.655 1.00 98.00 697 MET A C 1
ATOM 4764 O O . MET A 1 697 ? 3.014 -16.167 -22.573 1.00 98.00 697 MET A O 1
ATOM 4768 N N . GLY A 1 698 ? 4.393 -16.891 -24.163 1.00 97.12 698 GLY A N 1
ATOM 4769 C CA . GLY A 1 698 ? 4.634 -18.222 -23.603 1.00 97.12 698 GLY A CA 1
ATOM 4770 C C . GLY A 1 698 ? 4.443 -19.323 -24.645 1.00 97.12 698 GLY A C 1
ATOM 4771 O O . GLY A 1 698 ? 3.837 -19.112 -25.695 1.00 97.12 698 GLY A O 1
ATOM 4772 N N . LYS A 1 699 ? 4.976 -20.519 -24.370 1.00 97.19 699 LYS A N 1
ATOM 4773 C CA . LYS A 1 699 ? 4.804 -21.671 -25.262 1.00 97.19 699 LYS A CA 1
ATOM 4774 C C . LYS A 1 699 ? 3.313 -22.016 -25.371 1.00 97.19 699 LYS A C 1
ATOM 4776 O O . LYS A 1 699 ? 2.637 -22.172 -24.362 1.00 97.19 699 LYS A O 1
ATOM 4781 N N . SER A 1 700 ? 2.804 -22.134 -26.598 1.00 97.81 700 SER A N 1
ATOM 4782 C CA . SER A 1 700 ? 1.395 -22.455 -26.887 1.00 97.81 700 SER A CA 1
ATOM 4783 C C . SER A 1 700 ? 0.369 -21.544 -26.190 1.00 97.81 700 SER A C 1
ATOM 4785 O O . SER A 1 700 ? -0.759 -21.964 -25.951 1.00 97.81 700 SER A O 1
ATOM 4787 N N . ALA A 1 701 ? 0.746 -20.308 -25.844 1.00 98.56 701 ALA A N 1
ATOM 4788 C CA . ALA A 1 701 ? -0.202 -19.319 -25.343 1.00 98.56 701 ALA A CA 1
ATOM 4789 C C . ALA A 1 701 ? -1.174 -18.900 -26.462 1.00 98.56 701 ALA A C 1
ATOM 4791 O O . ALA A 1 701 ? -0.753 -18.688 -27.600 1.00 98.56 701 ALA A O 1
ATOM 4792 N N . GLU A 1 702 ? -2.461 -18.748 -26.149 1.00 98.56 702 GLU A N 1
ATOM 4793 C CA . GLU A 1 702 ? -3.519 -18.416 -27.111 1.00 98.56 702 GLU A CA 1
ATOM 4794 C C . GLU A 1 702 ? -4.317 -17.183 -26.665 1.00 98.56 702 GLU A C 1
ATOM 4796 O O . GLU A 1 702 ? -5.145 -17.271 -25.760 1.00 98.56 702 GLU A O 1
ATOM 4801 N N . ALA A 1 703 ? -4.119 -16.050 -27.340 1.00 98.50 703 ALA A N 1
ATOM 4802 C CA . ALA A 1 703 ? -4.912 -14.829 -27.196 1.00 98.50 703 ALA A CA 1
ATOM 4803 C C . ALA A 1 703 ? -5.707 -14.602 -28.492 1.00 98.50 703 ALA A C 1
ATOM 4805 O O . ALA A 1 703 ? -5.173 -14.158 -29.511 1.00 98.50 703 ALA A O 1
ATOM 4806 N N . THR A 1 704 ? -6.978 -15.006 -28.504 1.00 97.31 704 THR A N 1
ATOM 4807 C CA . THR A 1 704 ? -7.737 -15.175 -29.764 1.00 97.31 704 THR A CA 1
ATOM 4808 C C . THR A 1 704 ? -8.798 -14.113 -30.034 1.00 97.31 704 THR A C 1
ATOM 4810 O O . THR A 1 704 ? -9.372 -14.112 -31.120 1.00 97.31 704 THR A O 1
ATOM 4813 N N . SER A 1 705 ? -9.000 -13.188 -29.096 1.00 98.12 705 SER A N 1
ATOM 4814 C CA . SER A 1 705 ? -10.018 -12.127 -29.153 1.00 98.12 705 SER A CA 1
ATOM 4815 C C . SER A 1 705 ? -9.423 -10.737 -28.890 1.00 98.12 705 SER A C 1
ATOM 4817 O O . SER A 1 705 ? -8.243 -10.619 -28.540 1.00 98.12 705 SER A O 1
ATOM 4819 N N . THR A 1 706 ? -10.192 -9.672 -29.115 1.00 97.69 706 THR A N 1
ATOM 4820 C CA . THR A 1 706 ? -9.680 -8.292 -29.115 1.00 97.69 706 THR A CA 1
ATOM 4821 C C . THR A 1 706 ? -9.169 -7.901 -27.731 1.00 97.69 706 THR A C 1
ATOM 4823 O O . THR A 1 706 ? -9.829 -8.165 -26.726 1.00 97.69 706 THR A O 1
ATOM 4826 N N . SER A 1 707 ? -7.981 -7.293 -27.665 1.00 97.81 707 SER A N 1
ATOM 4827 C CA . SER A 1 707 ? -7.329 -6.872 -26.411 1.00 97.81 707 SER A CA 1
ATOM 4828 C C . SER A 1 707 ? -7.157 -7.998 -25.374 1.00 97.81 707 SER A C 1
ATOM 4830 O O . SER A 1 707 ? -7.005 -7.732 -24.181 1.00 97.81 707 SER A O 1
ATOM 4832 N N . SER A 1 708 ? -7.199 -9.264 -25.806 1.00 98.44 708 SER A N 1
ATOM 4833 C CA . SER A 1 708 ? -7.035 -10.422 -24.922 1.00 98.44 708 SER A CA 1
ATOM 4834 C C . SER A 1 708 ? -5.563 -10.657 -24.564 1.00 98.44 708 SER A C 1
ATOM 4836 O O . SER A 1 708 ? -4.670 -10.461 -25.388 1.00 98.44 708 SER A O 1
ATOM 4838 N N . ASN A 1 709 ? -5.294 -11.095 -23.334 1.00 98.31 709 ASN A N 1
ATOM 4839 C CA . ASN A 1 709 ? -3.944 -11.302 -22.805 1.00 98.31 709 ASN A CA 1
ATOM 4840 C C . ASN A 1 709 ? -3.785 -12.747 -22.326 1.00 98.31 709 ASN A C 1
ATOM 4842 O O . ASN A 1 709 ? -4.382 -13.129 -21.331 1.00 98.31 709 ASN A O 1
ATOM 4846 N N . ALA A 1 710 ? -2.976 -13.555 -22.999 1.00 98.62 710 ALA A N 1
ATOM 4847 C CA . ALA A 1 710 ? -2.612 -14.909 -22.594 1.00 98.62 710 ALA A CA 1
ATOM 4848 C C . ALA A 1 710 ? -1.106 -14.971 -22.304 1.00 98.62 710 ALA A C 1
ATOM 4850 O O . ALA A 1 710 ? -0.295 -15.037 -23.223 1.00 98.62 710 ALA A O 1
ATOM 4851 N N . ILE A 1 711 ? -0.716 -14.934 -21.029 1.00 98.25 711 ILE A N 1
ATOM 4852 C CA . ILE A 1 711 ? 0.689 -14.879 -20.600 1.00 98.25 711 ILE A CA 1
ATOM 4853 C C . ILE A 1 711 ? 1.009 -16.104 -19.738 1.00 98.25 711 ILE A C 1
ATOM 4855 O O . ILE A 1 711 ? 0.579 -16.198 -18.594 1.00 98.25 711 ILE A O 1
ATOM 4859 N N . GLY A 1 712 ? 1.787 -17.045 -20.261 1.00 97.31 712 GLY A N 1
ATOM 4860 C CA . GLY A 1 712 ? 2.168 -18.296 -19.605 1.00 97.31 712 GLY A CA 1
ATOM 4861 C C . GLY A 1 712 ? 2.087 -19.495 -20.551 1.00 97.31 712 GLY A C 1
ATOM 4862 O O . GLY A 1 712 ? 1.409 -19.453 -21.573 1.00 97.31 712 GLY A O 1
ATOM 4863 N N . ASP A 1 713 ? 2.781 -20.581 -20.207 1.00 97.44 713 ASP A N 1
ATOM 4864 C CA . ASP A 1 713 ? 2.725 -21.834 -20.975 1.00 97.44 713 ASP A CA 1
ATOM 4865 C C . ASP A 1 713 ? 1.290 -22.388 -21.014 1.00 97.44 713 ASP A C 1
ATOM 4867 O O . ASP A 1 713 ? 0.663 -22.583 -19.967 1.00 97.44 713 ASP A O 1
ATOM 4871 N N . ASN A 1 714 ? 0.761 -22.601 -22.220 1.00 97.56 714 ASN A N 1
ATOM 4872 C CA . ASN A 1 714 ? -0.615 -23.040 -22.468 1.00 97.56 714 ASN A CA 1
ATOM 4873 C C . ASN A 1 714 ? -1.697 -22.145 -21.810 1.00 97.56 714 ASN A C 1
ATOM 4875 O O . ASN A 1 714 ? -2.774 -22.621 -21.442 1.00 97.56 714 ASN A O 1
ATOM 4879 N N . ALA A 1 715 ? -1.414 -20.853 -21.599 1.00 98.56 715 ALA A N 1
ATOM 4880 C CA . ALA A 1 715 ? -2.420 -19.884 -21.164 1.00 98.56 715 ALA A CA 1
ATOM 4881 C C . ALA A 1 715 ? -3.409 -19.591 -22.307 1.00 98.56 715 ALA A C 1
ATOM 4883 O O . ALA A 1 715 ? -3.001 -19.485 -23.462 1.00 98.56 715 ALA A O 1
ATOM 4884 N N . LYS A 1 716 ? -4.702 -19.433 -22.004 1.00 98.56 716 LYS A N 1
ATOM 4885 C CA . LYS A 1 716 ? -5.752 -19.224 -23.014 1.00 98.56 716 LYS A CA 1
ATOM 4886 C C . LYS A 1 716 ? -6.702 -18.090 -22.636 1.00 98.56 716 LYS A C 1
ATOM 4888 O O . LYS A 1 716 ? -7.502 -18.245 -21.714 1.00 98.56 716 LYS A O 1
ATOM 4893 N N . ALA A 1 717 ? -6.665 -17.005 -23.402 1.00 98.56 717 ALA A N 1
ATOM 4894 C CA . ALA A 1 717 ? -7.619 -15.903 -23.360 1.00 98.56 717 ALA A CA 1
ATOM 4895 C C . ALA A 1 717 ? -8.466 -15.915 -24.647 1.00 98.56 717 ALA A C 1
ATOM 4897 O O . ALA A 1 717 ? -7.969 -15.661 -25.749 1.00 98.56 717 ALA A O 1
ATOM 4898 N N . ALA A 1 718 ? -9.738 -16.302 -24.526 1.00 97.06 718 ALA A N 1
ATOM 4899 C CA . ALA A 1 718 ? -10.582 -16.654 -25.675 1.00 97.06 718 ALA A CA 1
ATOM 4900 C C . ALA A 1 718 ? -11.718 -15.669 -25.987 1.00 97.06 718 ALA A C 1
ATOM 4902 O O . ALA A 1 718 ? -12.429 -15.890 -26.961 1.00 97.06 718 ALA A O 1
ATOM 4903 N N . ALA A 1 719 ? -11.867 -14.596 -25.212 1.00 97.88 719 ALA A N 1
ATOM 4904 C CA . ALA A 1 719 ? -12.909 -13.581 -25.382 1.00 97.88 719 ALA A CA 1
ATOM 4905 C C . ALA A 1 719 ? -12.336 -12.160 -25.244 1.00 97.88 719 ALA A C 1
ATOM 4907 O O . ALA A 1 719 ? -11.182 -11.989 -24.839 1.00 97.88 719 ALA A O 1
ATOM 4908 N N . ASP A 1 720 ? -13.117 -11.153 -25.639 1.00 98.00 720 ASP A N 1
ATOM 4909 C CA . ASP A 1 720 ? -12.678 -9.755 -25.649 1.00 98.00 720 ASP A CA 1
ATOM 4910 C C . ASP A 1 720 ? -12.305 -9.276 -24.239 1.00 98.00 720 ASP A C 1
ATOM 4912 O O . ASP A 1 720 ? -12.990 -9.585 -23.261 1.00 98.00 720 ASP A O 1
ATOM 4916 N N . ASN A 1 721 ? -11.188 -8.549 -24.138 1.00 97.56 721 ASN A N 1
ATOM 4917 C CA . ASN A 1 721 ? -10.582 -8.074 -22.884 1.00 97.56 721 ASN A CA 1
ATOM 4918 C C . ASN A 1 721 ? -10.261 -9.175 -21.849 1.00 97.56 721 ASN A C 1
ATOM 4920 O O . ASN A 1 721 ? -9.945 -8.862 -20.702 1.00 97.56 721 ASN A O 1
ATOM 4924 N N . ALA A 1 722 ? -10.327 -10.459 -22.216 1.00 98.50 722 ALA A N 1
ATOM 4925 C CA . ALA A 1 722 ? -10.026 -11.550 -21.296 1.00 98.50 722 ALA A CA 1
ATOM 4926 C C . ALA A 1 722 ? -8.524 -11.598 -20.968 1.00 98.50 722 ALA A C 1
ATOM 4928 O O . ALA A 1 722 ? -7.679 -11.458 -21.856 1.00 98.50 722 ALA A O 1
ATOM 4929 N N . SER A 1 723 ? -8.178 -11.859 -19.709 1.00 98.50 723 SER A N 1
ATOM 4930 C CA . SER A 1 723 ? -6.796 -11.942 -19.230 1.00 98.50 723 SER A CA 1
ATOM 4931 C C . SER A 1 723 ? -6.532 -13.290 -18.565 1.00 98.50 723 SER A C 1
ATOM 4933 O O . SER A 1 723 ? -7.063 -13.582 -17.501 1.00 98.50 723 SER A O 1
ATOM 4935 N N . ALA A 1 724 ? -5.714 -14.133 -19.185 1.00 98.69 724 ALA A N 1
ATOM 4936 C CA . ALA A 1 724 ? -5.245 -15.412 -18.672 1.00 98.69 724 ALA A CA 1
ATOM 4937 C C . ALA A 1 724 ? -3.734 -15.343 -18.398 1.00 98.69 724 ALA A C 1
ATOM 4939 O O . ALA A 1 724 ? -2.926 -15.414 -19.322 1.00 98.69 724 ALA A O 1
ATOM 4940 N N . ILE A 1 725 ? -3.337 -15.220 -17.131 1.00 98.31 725 ILE A N 1
ATOM 4941 C CA . ILE A 1 725 ? -1.935 -15.060 -16.720 1.00 98.31 725 ILE A CA 1
ATOM 4942 C C . ILE A 1 725 ? -1.529 -16.226 -15.814 1.00 98.31 725 ILE A C 1
ATOM 4944 O O . ILE A 1 725 ? -2.000 -16.344 -14.688 1.00 98.31 725 ILE A O 1
ATOM 4948 N N . GLY A 1 726 ? -0.622 -17.080 -16.278 1.00 97.44 726 GLY A N 1
ATOM 4949 C CA . GLY A 1 726 ? -0.116 -18.260 -15.579 1.00 97.44 726 GLY A CA 1
ATOM 4950 C C . GLY A 1 726 ? -0.225 -19.534 -16.419 1.00 97.44 726 GLY A C 1
ATOM 4951 O O . GLY A 1 726 ? -1.033 -19.636 -17.337 1.00 97.44 726 GLY A O 1
ATOM 4952 N N . THR A 1 727 ? 0.589 -20.542 -16.097 1.00 97.25 727 THR A N 1
ATOM 4953 C CA . THR A 1 727 ? 0.575 -21.828 -16.813 1.00 97.25 727 THR A CA 1
ATOM 4954 C C . THR A 1 727 ? -0.801 -22.495 -16.729 1.00 97.25 727 THR A C 1
ATOM 4956 O O . THR A 1 727 ? -1.322 -22.689 -15.626 1.00 97.25 727 THR A O 1
ATOM 4959 N N . ASN A 1 728 ? -1.372 -22.890 -17.871 1.00 97.25 728 ASN A N 1
ATOM 4960 C CA . ASN A 1 728 ? -2.729 -23.446 -17.996 1.00 97.25 728 ASN A CA 1
ATOM 4961 C C . ASN A 1 728 ? -3.864 -22.533 -17.477 1.00 97.25 728 ASN A C 1
ATOM 4963 O O . ASN A 1 728 ? -4.952 -23.035 -17.180 1.00 97.25 728 ASN A O 1
ATOM 4967 N N . ALA A 1 729 ? -3.634 -21.226 -17.308 1.00 98.56 729 ALA A N 1
ATOM 4968 C CA . ALA A 1 729 ? -4.705 -20.288 -16.973 1.00 98.56 729 ALA A CA 1
ATOM 4969 C C . ALA A 1 729 ? -5.689 -20.165 -18.148 1.00 98.56 729 ALA A C 1
ATOM 4971 O O . ALA A 1 729 ? -5.276 -20.166 -19.309 1.00 98.56 729 ALA A O 1
ATOM 4972 N N . ARG A 1 730 ? -6.991 -20.062 -17.868 1.00 98.56 730 ARG A N 1
ATOM 4973 C CA . ARG A 1 730 ? -8.033 -20.022 -18.902 1.00 98.56 730 ARG A CA 1
ATOM 4974 C C . ARG A 1 730 ? -9.103 -18.981 -18.587 1.00 98.56 730 ARG A C 1
ATOM 4976 O O . ARG A 1 730 ? -9.902 -19.187 -17.679 1.00 98.56 730 ARG A O 1
ATOM 4983 N N . ALA A 1 731 ? -9.143 -17.917 -19.382 1.00 98.50 731 ALA A N 1
ATOM 4984 C CA . ALA A 1 731 ? -10.173 -16.884 -19.360 1.00 98.50 731 ALA A CA 1
ATOM 4985 C C . ALA A 1 731 ? -10.984 -16.955 -20.667 1.00 98.50 731 ALA A C 1
ATOM 4987 O O . ALA A 1 731 ? -10.457 -16.660 -21.741 1.00 98.50 731 ALA A O 1
ATOM 4988 N N . THR A 1 732 ? -12.235 -17.420 -20.615 1.00 96.94 732 THR A N 1
ATOM 4989 C CA . THR A 1 732 ? -13.074 -17.607 -21.822 1.00 96.94 732 THR A CA 1
ATOM 4990 C C . THR A 1 732 ? -14.286 -16.696 -21.914 1.00 96.94 732 THR A C 1
ATOM 4992 O O . THR A 1 732 ? -14.912 -16.683 -22.967 1.00 96.94 732 THR A O 1
ATOM 4995 N N . GLY A 1 733 ? -14.611 -15.954 -20.858 1.00 96.69 733 GLY A N 1
ATOM 4996 C CA . GLY A 1 733 ? -15.679 -14.959 -20.873 1.00 96.69 733 GLY A CA 1
ATOM 4997 C C . GLY A 1 733 ? -15.172 -13.557 -21.209 1.00 96.69 733 GLY A C 1
ATOM 4998 O O . GLY A 1 733 ? -13.984 -13.267 -21.061 1.00 96.69 733 GLY A O 1
ATOM 4999 N N . VAL A 1 734 ? -16.071 -12.684 -21.665 1.00 97.88 734 VAL A N 1
ATOM 5000 C CA . VAL A 1 734 ? -15.764 -11.264 -21.920 1.00 97.88 734 VAL A CA 1
ATOM 5001 C C . VAL A 1 734 ? -15.339 -10.592 -20.611 1.00 97.88 734 VAL A C 1
ATOM 5003 O O . VAL A 1 734 ? -15.965 -10.827 -19.582 1.00 97.88 734 VAL A O 1
ATOM 5006 N N . ASN A 1 735 ? -14.262 -9.799 -20.635 1.00 97.44 735 ASN A N 1
ATOM 5007 C CA . ASN A 1 735 ? -13.641 -9.178 -19.451 1.00 97.44 735 ASN A CA 1
ATOM 5008 C C . ASN A 1 735 ? -13.200 -10.170 -18.346 1.00 97.44 735 ASN A C 1
ATOM 5010 O O . ASN A 1 735 ? -12.920 -9.758 -17.219 1.00 97.44 735 ASN A O 1
ATOM 5014 N N . ALA A 1 736 ? -13.143 -11.476 -18.631 1.00 98.44 736 ALA A N 1
ATOM 5015 C CA . ALA A 1 736 ? -12.816 -12.476 -17.621 1.00 98.44 736 ALA A CA 1
ATOM 5016 C C . ALA A 1 736 ? -11.328 -12.437 -17.237 1.00 98.44 736 ALA A C 1
ATOM 5018 O O . ALA A 1 736 ? -10.453 -12.360 -18.102 1.00 98.44 736 ALA A O 1
ATOM 5019 N N . ASN A 1 737 ? -11.024 -12.584 -15.947 1.00 98.25 737 ASN A N 1
ATOM 5020 C CA . ASN A 1 737 ? -9.661 -12.554 -15.412 1.00 98.25 737 ASN A CA 1
ATOM 5021 C C . ASN A 1 737 ? -9.302 -13.903 -14.782 1.00 98.25 737 ASN A C 1
ATOM 5023 O O . ASN A 1 737 ? -9.825 -14.256 -13.736 1.00 98.25 737 ASN A O 1
ATOM 5027 N N . ALA A 1 738 ? -8.389 -14.663 -15.377 1.00 98.62 738 ALA A N 1
ATOM 5028 C CA . ALA A 1 738 ? -7.841 -15.901 -14.833 1.00 98.62 738 ALA A CA 1
ATOM 5029 C C . ALA A 1 738 ? -6.343 -15.728 -14.533 1.00 98.62 738 ALA A C 1
ATOM 5031 O O . ALA A 1 738 ? -5.505 -15.863 -15.421 1.00 98.62 738 ALA A O 1
ATOM 5032 N N . MET A 1 739 ? -5.984 -15.442 -13.282 1.00 98.06 739 MET A N 1
ATOM 5033 C CA . MET A 1 739 ? -4.600 -15.184 -12.865 1.00 98.06 739 MET A CA 1
ATOM 5034 C C . MET A 1 739 ? -4.108 -16.247 -11.874 1.00 98.06 739 MET A C 1
ATOM 5036 O O . MET A 1 739 ? -4.627 -16.368 -10.771 1.00 98.06 739 MET A O 1
ATOM 5040 N N . GLY A 1 740 ? -3.075 -17.004 -12.233 1.00 97.25 740 GLY A N 1
ATOM 5041 C CA . GLY A 1 740 ? -2.500 -18.095 -11.443 1.00 97.25 740 GLY A CA 1
ATOM 5042 C C . GLY A 1 740 ? -2.458 -19.419 -12.210 1.00 97.25 740 GLY A C 1
ATOM 5043 O O . GLY A 1 740 ? -3.192 -19.632 -13.174 1.00 97.25 740 GLY A O 1
ATOM 5044 N N . LYS A 1 741 ? -1.592 -20.349 -11.782 1.00 97.25 741 LYS A N 1
ATOM 5045 C CA . LYS A 1 741 ? -1.461 -21.665 -12.430 1.00 97.25 741 LYS A CA 1
ATOM 5046 C C . LYS A 1 741 ? -2.794 -22.418 -12.375 1.00 97.25 741 LYS A C 1
ATOM 5048 O O . LYS A 1 741 ? -3.289 -22.715 -11.289 1.00 97.25 741 LYS A O 1
ATOM 5053 N N . GLY A 1 742 ? -3.352 -22.753 -13.538 1.00 96.75 742 GLY A N 1
ATOM 5054 C CA . GLY A 1 742 ? -4.624 -23.470 -13.660 1.00 96.75 742 GLY A CA 1
ATOM 5055 C C . GLY A 1 742 ? -5.865 -22.692 -13.205 1.00 96.75 742 GLY A C 1
ATOM 5056 O O . GLY A 1 742 ? -6.895 -23.329 -12.979 1.00 96.75 742 GLY A O 1
ATOM 5057 N N . ALA A 1 743 ? -5.778 -21.366 -13.037 1.00 98.56 743 ALA A N 1
ATOM 5058 C CA . ALA A 1 743 ? -6.938 -20.520 -12.757 1.00 98.56 743 ALA A CA 1
ATOM 5059 C C . ALA A 1 743 ? -7.927 -20.538 -13.937 1.00 98.56 743 ALA A C 1
ATOM 5061 O O . ALA A 1 743 ? -7.508 -20.591 -15.097 1.00 98.56 743 ALA A O 1
ATOM 5062 N N . LYS A 1 744 ? -9.234 -20.512 -13.659 1.00 98.56 744 LYS A N 1
ATOM 5063 C CA . LYS A 1 744 ? -10.293 -20.644 -14.672 1.00 98.56 744 LYS A CA 1
ATOM 5064 C C . LYS A 1 744 ? -11.411 -19.630 -14.447 1.00 98.56 744 LYS A C 1
ATOM 5066 O O . LYS A 1 744 ? -12.093 -19.709 -13.432 1.00 98.56 744 LYS A O 1
ATOM 5071 N N . ALA A 1 745 ? -11.628 -18.746 -15.412 1.00 98.56 745 ALA A N 1
ATOM 5072 C CA . ALA A 1 745 ? -12.736 -17.796 -15.437 1.00 98.56 745 ALA A CA 1
ATOM 5073 C C . ALA A 1 745 ? -13.528 -17.982 -16.740 1.00 98.56 745 ALA A C 1
ATOM 5075 O O . ALA A 1 745 ? -12.992 -17.768 -17.831 1.00 98.56 745 ALA A O 1
ATOM 5076 N N . PHE A 1 746 ? -14.766 -18.473 -16.647 1.00 96.75 746 PHE A N 1
ATOM 5077 C CA . PHE A 1 746 ? -15.465 -19.012 -17.821 1.00 96.75 746 PHE A CA 1
ATOM 5078 C C . PHE A 1 746 ? -16.446 -18.059 -18.500 1.00 96.75 746 PHE A C 1
ATOM 5080 O O . PHE A 1 746 ? -16.567 -18.123 -19.723 1.00 96.75 746 PHE A O 1
ATOM 5087 N N . GLU A 1 747 ? -17.097 -17.198 -17.727 1.00 97.94 747 GLU A N 1
ATOM 5088 C CA . GLU A 1 747 ? -18.221 -16.359 -18.157 1.00 97.94 747 GLU A CA 1
ATOM 5089 C C . GLU A 1 747 ? -17.882 -14.865 -18.054 1.00 97.94 747 GLU A C 1
ATOM 5091 O O . GLU A 1 747 ? -16.793 -14.498 -17.604 1.00 97.94 747 GLU A O 1
ATOM 5096 N N . GLN A 1 748 ? -18.792 -14.008 -18.520 1.00 97.69 748 GLN A N 1
ATOM 5097 C CA . GLN A 1 748 ? -18.602 -12.557 -18.524 1.00 97.69 748 GLN A CA 1
ATOM 5098 C C . GLN A 1 748 ? -18.292 -12.008 -17.115 1.00 97.69 748 GLN A C 1
ATOM 5100 O O . GLN A 1 748 ? -18.922 -12.404 -16.135 1.00 97.69 748 GLN A O 1
ATOM 5105 N N . ASP A 1 749 ? -17.310 -11.105 -17.032 1.00 97.56 749 ASP A N 1
ATOM 5106 C CA . ASP A 1 749 ? -16.878 -10.411 -15.807 1.00 97.56 749 ASP A CA 1
ATOM 5107 C C . ASP A 1 749 ? -16.419 -11.361 -14.665 1.00 97.56 749 ASP A C 1
ATOM 5109 O O . ASP A 1 749 ? -16.158 -10.942 -13.536 1.00 97.56 749 ASP A O 1
ATOM 5113 N N . ALA A 1 750 ? -16.237 -12.658 -14.957 1.00 98.50 750 ALA A N 1
ATOM 5114 C CA . ALA A 1 750 ? -15.751 -13.650 -14.003 1.00 98.50 750 ALA A CA 1
ATOM 5115 C C . ALA A 1 750 ? -14.257 -13.446 -13.700 1.00 98.50 750 ALA A C 1
ATOM 5117 O O . ALA A 1 750 ? -13.428 -13.336 -14.603 1.00 98.50 750 ALA A O 1
ATOM 5118 N N . SER A 1 751 ? -13.879 -13.467 -12.424 1.00 98.50 751 SER A N 1
ATOM 5119 C CA . SER A 1 751 ? -12.502 -13.257 -11.971 1.00 98.50 751 SER A CA 1
ATOM 5120 C C . SER A 1 751 ? -12.035 -14.397 -11.067 1.00 98.50 751 SER A C 1
ATOM 5122 O O . SER A 1 751 ? -12.476 -14.527 -9.933 1.00 98.50 751 SER A O 1
ATOM 5124 N N . ALA A 1 752 ? -11.108 -15.219 -11.551 1.00 98.62 752 ALA A N 1
ATOM 5125 C CA . ALA A 1 752 ? -10.430 -16.282 -10.820 1.00 98.62 752 ALA A CA 1
ATOM 5126 C C . ALA A 1 752 ? -8.949 -15.933 -10.604 1.00 98.62 752 ALA A C 1
ATOM 5128 O O . ALA A 1 752 ? -8.143 -15.988 -11.532 1.00 98.62 752 ALA A O 1
ATOM 5129 N N . ILE A 1 753 ? -8.568 -15.603 -9.371 1.00 98.12 753 ILE A N 1
ATOM 5130 C CA . ILE A 1 753 ? -7.221 -15.157 -9.003 1.00 98.12 753 ILE A CA 1
ATOM 5131 C C . ILE A 1 753 ? -6.664 -16.080 -7.912 1.00 98.12 753 ILE A C 1
ATOM 5133 O O . ILE A 1 753 ? -7.132 -16.091 -6.778 1.00 98.12 753 ILE A O 1
ATOM 5137 N N . GLY A 1 754 ? -5.641 -16.864 -8.237 1.00 97.25 754 GLY A N 1
ATOM 5138 C CA . GLY A 1 754 ? -5.015 -17.847 -7.354 1.00 97.25 754 GLY A CA 1
ATOM 5139 C C . GLY A 1 754 ? -4.752 -19.178 -8.060 1.00 97.25 754 GLY A C 1
ATOM 5140 O O . GLY A 1 754 ? -5.349 -19.499 -9.085 1.00 97.25 754 GLY A O 1
ATOM 5141 N N . THR A 1 755 ? -3.842 -19.991 -7.513 1.00 97.06 755 THR A N 1
ATOM 5142 C CA . THR A 1 755 ? -3.535 -21.309 -8.098 1.00 97.06 755 THR A CA 1
ATOM 5143 C C . THR A 1 755 ? -4.772 -22.207 -8.043 1.00 97.06 755 THR A C 1
ATOM 5145 O O . THR A 1 755 ? -5.277 -22.503 -6.962 1.00 97.06 755 THR A O 1
ATOM 5148 N N . GLY A 1 756 ? -5.259 -22.639 -9.207 1.00 96.38 756 GLY A N 1
ATOM 5149 C CA . GLY A 1 756 ? -6.446 -23.482 -9.340 1.00 96.38 756 GLY A CA 1
ATOM 5150 C C . GLY A 1 756 ? -7.772 -22.830 -8.932 1.00 96.38 756 GLY A C 1
ATOM 5151 O O . GLY A 1 756 ? -8.722 -23.576 -8.705 1.00 96.38 756 GLY A O 1
ATOM 5152 N N . ALA A 1 757 ? -7.838 -21.497 -8.803 1.00 98.62 757 ALA A N 1
ATOM 5153 C CA . ALA A 1 757 ? -9.084 -20.766 -8.545 1.00 98.62 757 ALA A CA 1
ATOM 5154 C C . ALA A 1 757 ? -10.076 -20.916 -9.715 1.00 98.62 757 ALA A C 1
ATOM 5156 O O . ALA A 1 757 ? -9.652 -21.011 -10.870 1.00 98.62 757 ALA A O 1
ATOM 5157 N N . GLN A 1 758 ? -11.382 -20.957 -9.437 1.00 98.50 758 GLN A N 1
ATOM 5158 C CA . GLN A 1 758 ? -12.421 -21.244 -10.435 1.00 98.50 758 GLN A CA 1
ATOM 5159 C C . GLN A 1 758 ? -13.638 -20.330 -10.259 1.00 98.50 758 GLN A C 1
ATOM 5161 O O . GLN A 1 758 ? -14.324 -20.396 -9.244 1.00 98.50 758 GLN A O 1
ATOM 5166 N N . ALA A 1 759 ? -13.916 -19.515 -11.271 1.00 98.56 759 ALA A N 1
ATOM 5167 C CA . ALA A 1 759 ? -15.054 -18.608 -11.367 1.00 98.56 759 ALA A CA 1
ATOM 5168 C C . ALA A 1 759 ? -15.925 -19.060 -12.559 1.00 98.56 759 ALA A C 1
ATOM 5170 O O . ALA A 1 759 ? -15.532 -18.919 -13.723 1.00 98.56 759 ALA A O 1
ATOM 5171 N N . PHE A 1 760 ? -17.051 -19.725 -12.278 1.00 96.69 760 PHE A N 1
ATOM 5172 C CA . PHE A 1 760 ? -17.816 -20.480 -13.285 1.00 96.69 760 PHE A CA 1
ATOM 5173 C C . PHE A 1 760 ? -18.986 -19.727 -13.915 1.00 96.69 760 PHE A C 1
ATOM 5175 O O . PHE A 1 760 ? -19.480 -20.176 -14.946 1.00 96.69 760 PHE A O 1
ATOM 5182 N N . ARG A 1 761 ? -19.470 -18.650 -13.293 1.00 98.00 761 ARG A N 1
ATOM 5183 C CA . ARG A 1 761 ? -20.659 -17.913 -13.750 1.00 98.00 761 ARG A CA 1
ATOM 5184 C C . ARG A 1 761 ? -20.369 -16.427 -13.921 1.00 98.00 761 ARG A C 1
ATOM 5186 O O . ARG A 1 761 ? -19.289 -15.967 -13.557 1.00 98.00 761 ARG A O 1
ATOM 5193 N N . GLN A 1 762 ? -21.315 -15.699 -14.503 1.00 97.44 762 GLN A N 1
ATOM 5194 C CA . GLN A 1 762 ? -21.198 -14.258 -14.701 1.00 97.44 762 GLN A CA 1
ATOM 5195 C C . GLN A 1 762 ? -21.021 -13.526 -13.357 1.00 97.44 762 GLN A C 1
ATOM 5197 O O . GLN A 1 762 ? -21.570 -13.971 -12.341 1.00 97.44 762 GLN A O 1
ATOM 5202 N N . ASP A 1 763 ? -20.234 -12.446 -13.359 1.00 97.44 763 ASP A N 1
ATOM 5203 C CA . ASP A 1 763 ? -20.013 -11.564 -12.200 1.00 97.44 763 ASP A CA 1
ATOM 5204 C C . ASP A 1 763 ? -19.493 -12.309 -10.952 1.00 97.44 763 ASP A C 1
ATOM 5206 O O . ASP A 1 763 ? -19.764 -11.937 -9.809 1.00 97.44 763 ASP A O 1
ATOM 5210 N N . THR A 1 764 ? -18.761 -13.412 -11.154 1.00 98.56 764 THR A N 1
ATOM 5211 C CA . THR A 1 764 ? -18.201 -14.208 -10.053 1.00 98.56 764 THR A CA 1
ATOM 5212 C C . THR A 1 764 ? -16.781 -13.800 -9.697 1.00 98.56 764 THR A C 1
ATOM 5214 O O . THR A 1 764 ? -15.962 -13.519 -10.570 1.00 98.56 764 THR A O 1
ATOM 5217 N N . LEU A 1 765 ? -16.446 -13.854 -8.408 1.00 98.50 765 LEU A N 1
ATOM 5218 C CA . LEU A 1 765 ? -15.095 -13.621 -7.899 1.00 98.50 765 LEU A CA 1
ATOM 5219 C C . LEU A 1 765 ? -14.609 -14.843 -7.117 1.00 98.50 765 LEU A C 1
ATOM 5221 O O . LEU A 1 765 ? -15.145 -15.157 -6.064 1.00 98.50 765 LEU A O 1
ATOM 5225 N N . ALA A 1 766 ? -13.559 -15.507 -7.587 1.00 98.69 766 ALA A N 1
ATOM 5226 C CA . ALA A 1 766 ? -12.845 -16.558 -6.871 1.00 98.69 766 ALA A CA 1
ATOM 5227 C C . ALA A 1 766 ? -11.403 -16.104 -6.595 1.00 98.69 766 ALA A C 1
ATOM 5229 O O . ALA A 1 766 ? -10.545 -16.173 -7.474 1.00 98.69 766 ALA A O 1
ATOM 5230 N N . LEU A 1 767 ? -11.120 -15.644 -5.377 1.00 98.19 767 LEU A N 1
ATOM 5231 C CA . LEU A 1 767 ? -9.813 -15.134 -4.957 1.00 98.19 767 LEU A CA 1
ATOM 5232 C C . LEU A 1 767 ? -9.190 -16.044 -3.889 1.00 98.19 767 LEU A C 1
ATOM 5234 O O . LEU A 1 767 ? -9.636 -16.080 -2.746 1.00 98.19 767 LEU A O 1
ATOM 5238 N N . GLY A 1 768 ? -8.120 -16.755 -4.236 1.00 96.88 768 GLY A N 1
ATOM 5239 C CA . GLY A 1 768 ? -7.389 -17.656 -3.343 1.00 96.88 768 GLY A CA 1
ATOM 5240 C C . GLY A 1 768 ? -7.069 -19.005 -3.985 1.00 96.88 768 GLY A C 1
ATOM 5241 O O . GLY A 1 768 ? -7.663 -19.408 -4.983 1.00 96.88 768 GLY A O 1
ATOM 5242 N N . THR A 1 769 ? -6.106 -19.736 -3.417 1.00 97.25 769 THR A N 1
ATOM 5243 C CA . THR A 1 769 ? -5.746 -21.076 -3.910 1.00 97.25 769 THR A CA 1
ATOM 5244 C C . THR A 1 769 ? -6.950 -22.010 -3.834 1.00 97.25 769 THR A C 1
ATOM 5246 O O . THR A 1 769 ? -7.483 -22.244 -2.749 1.00 97.25 769 THR A O 1
ATOM 5249 N N . SER A 1 770 ? -7.352 -22.555 -4.983 1.00 97.75 770 SER A N 1
ATOM 5250 C CA . SER A 1 770 ? -8.505 -23.451 -5.126 1.00 97.75 770 SER A CA 1
ATOM 5251 C C . SER A 1 770 ? -9.837 -22.871 -4.627 1.00 97.75 770 SER A C 1
ATOM 5253 O O . SER A 1 770 ? -10.716 -23.644 -4.261 1.00 97.75 770 SER A O 1
ATOM 5255 N N . ALA A 1 771 ? -9.989 -21.542 -4.584 1.00 98.62 771 ALA A N 1
ATOM 5256 C CA . ALA A 1 771 ? -11.286 -20.907 -4.349 1.00 98.62 771 ALA A CA 1
ATOM 5257 C C . ALA A 1 771 ? -12.247 -21.219 -5.508 1.00 98.62 771 ALA A C 1
ATOM 5259 O O . ALA A 1 771 ? -11.818 -21.267 -6.665 1.00 98.62 771 ALA A O 1
ATOM 5260 N N . VAL A 1 772 ? -13.529 -21.420 -5.213 1.00 98.75 772 VAL A N 1
ATOM 5261 C CA . VAL A 1 772 ? -14.563 -21.773 -6.189 1.00 98.75 772 VAL A CA 1
ATOM 5262 C C . VAL A 1 772 ? -15.774 -20.865 -6.008 1.00 98.75 772 VAL A C 1
ATOM 5264 O O . VAL A 1 772 ? -16.439 -20.904 -4.979 1.00 98.75 772 VAL A O 1
ATOM 5267 N N . ALA A 1 773 ? -16.089 -20.072 -7.027 1.00 98.56 773 ALA A N 1
ATOM 5268 C CA . ALA A 1 773 ? -17.337 -19.324 -7.132 1.00 98.56 773 ALA A CA 1
ATOM 5269 C C . ALA A 1 773 ? -18.165 -19.923 -8.277 1.00 98.56 773 ALA A C 1
ATOM 5271 O O . ALA A 1 773 ? -17.822 -19.779 -9.454 1.00 98.56 773 ALA A O 1
ATOM 5272 N N . SER A 1 774 ? -19.219 -20.667 -7.932 1.00 97.44 774 SER A N 1
ATOM 5273 C CA . SER A 1 774 ? -20.050 -21.412 -8.893 1.00 97.44 774 SER A CA 1
ATOM 5274 C C . SER A 1 774 ? -21.504 -20.948 -8.984 1.00 97.44 774 SER A C 1
ATOM 5276 O O . SER A 1 774 ? -22.197 -21.301 -9.944 1.00 97.44 774 SER A O 1
ATOM 5278 N N . GLY A 1 775 ? -21.957 -20.118 -8.044 1.00 97.69 775 GLY A N 1
ATOM 5279 C CA . GLY A 1 775 ? -23.218 -19.387 -8.158 1.00 97.69 775 GLY A CA 1
ATOM 5280 C C . GLY A 1 775 ? -23.079 -18.118 -9.001 1.00 97.69 775 GLY A C 1
ATOM 5281 O O . GLY A 1 775 ? -21.985 -17.595 -9.151 1.00 97.69 775 GLY A O 1
ATOM 5282 N N . LEU A 1 776 ? -24.174 -17.623 -9.580 1.00 97.31 776 LEU A N 1
ATOM 5283 C CA . LEU A 1 776 ? -24.190 -16.334 -10.290 1.00 97.31 776 LEU A CA 1
ATOM 5284 C C . LEU A 1 776 ? -23.971 -15.196 -9.275 1.00 97.31 776 LEU A C 1
ATOM 5286 O O . LEU A 1 776 ? -24.508 -15.289 -8.170 1.00 97.31 776 LEU A O 1
ATOM 5290 N N . ASN A 1 777 ? -23.194 -14.162 -9.617 1.00 96.94 777 ASN A N 1
ATOM 5291 C CA . ASN A 1 777 ? -22.826 -13.056 -8.711 1.00 96.94 777 ASN A CA 1
ATOM 5292 C C . ASN A 1 777 ? -22.158 -13.506 -7.391 1.00 96.94 777 ASN A C 1
ATOM 5294 O O . ASN A 1 777 ? -22.227 -12.811 -6.376 1.00 96.94 777 ASN A O 1
ATOM 5298 N N . ALA A 1 778 ? -21.593 -14.715 -7.350 1.00 98.56 778 ALA A N 1
ATOM 5299 C CA . ALA A 1 778 ? -21.030 -15.285 -6.132 1.00 98.56 778 ALA A CA 1
ATOM 5300 C C . ALA A 1 778 ? -19.581 -14.829 -5.906 1.00 98.56 778 ALA A C 1
ATOM 5302 O O . ALA A 1 778 ? -18.793 -14.732 -6.849 1.00 98.56 778 ALA A O 1
ATOM 5303 N N . SER A 1 779 ? -19.204 -14.628 -4.643 1.00 98.56 779 SER A N 1
ATOM 5304 C CA . SER A 1 779 ? -17.847 -14.244 -4.244 1.00 98.56 779 SER A CA 1
ATOM 5305 C C . SER A 1 779 ? -17.251 -15.247 -3.257 1.00 98.56 779 SER A C 1
ATOM 5307 O O . SER A 1 779 ? -17.697 -15.361 -2.119 1.00 98.56 779 SER A O 1
ATOM 5309 N N . ALA A 1 780 ? -16.206 -15.957 -3.670 1.00 98.69 780 ALA A N 1
ATOM 5310 C CA . ALA A 1 780 ? -15.406 -16.859 -2.851 1.00 98.69 780 ALA A CA 1
ATOM 5311 C C . ALA A 1 780 ? -14.008 -16.262 -2.627 1.00 98.69 780 ALA A C 1
ATOM 5313 O O . ALA A 1 780 ? -13.204 -16.178 -3.555 1.00 98.69 780 ALA A O 1
ATOM 5314 N N . ILE A 1 781 ? -13.696 -15.857 -1.395 1.00 98.50 781 ILE A N 1
ATOM 5315 C CA . ILE A 1 781 ? -12.418 -15.231 -1.027 1.00 98.50 781 ILE A CA 1
ATOM 5316 C C . ILE A 1 781 ? -11.761 -16.036 0.097 1.00 98.50 781 ILE A C 1
ATOM 5318 O O . ILE A 1 781 ? -12.246 -16.066 1.224 1.00 98.50 781 ILE A O 1
ATOM 5322 N N . GLY A 1 782 ? -10.628 -16.669 -0.191 1.00 96.75 782 GLY A N 1
ATOM 5323 C CA . GLY A 1 782 ? -9.880 -17.512 0.740 1.00 96.75 782 GLY A CA 1
ATOM 5324 C C . GLY A 1 782 ? -9.466 -18.846 0.121 1.00 96.75 782 GLY A C 1
ATOM 5325 O O . GLY A 1 782 ? -10.011 -19.290 -0.888 1.00 96.75 782 GLY A O 1
ATOM 5326 N N . LYS A 1 783 ? -8.474 -19.514 0.723 1.00 96.88 783 LYS A N 1
ATOM 5327 C CA . LYS A 1 783 ? -8.052 -20.853 0.281 1.00 96.88 783 LYS A CA 1
ATOM 5328 C C . LYS A 1 783 ? -9.236 -21.818 0.381 1.00 96.88 783 LYS A C 1
ATOM 5330 O O . LYS A 1 783 ? -9.794 -21.968 1.463 1.00 96.88 783 LYS A O 1
ATOM 5335 N N . SER A 1 784 ? -9.576 -22.486 -0.720 1.00 97.75 784 SER A N 1
ATOM 5336 C CA . SER A 1 784 ? -10.677 -23.458 -0.774 1.00 97.75 784 SER A CA 1
ATOM 5337 C C . SER A 1 784 ? -12.044 -22.907 -0.334 1.00 97.75 784 SER A C 1
ATOM 5339 O O . SER A 1 784 ? -12.895 -23.689 0.077 1.00 97.75 784 SER A O 1
ATOM 5341 N N . ALA A 1 785 ? -12.258 -21.586 -0.390 1.00 98.56 785 ALA A N 1
ATOM 5342 C CA . ALA A 1 785 ? -13.586 -21.005 -0.204 1.00 98.56 785 ALA A CA 1
ATOM 5343 C C . ALA A 1 785 ? -14.523 -21.470 -1.333 1.00 98.56 785 ALA A C 1
ATOM 5345 O O . ALA A 1 785 ? -14.091 -21.549 -2.482 1.00 98.56 785 ALA A O 1
ATOM 5346 N N . ASP A 1 786 ? -15.781 -21.763 -1.016 1.00 98.62 786 ASP A N 1
ATOM 5347 C CA . ASP A 1 786 ? -16.777 -22.315 -1.939 1.00 98.62 786 ASP A CA 1
ATOM 5348 C C . ASP A 1 786 ? -18.087 -21.516 -1.850 1.00 98.62 786 ASP A C 1
ATOM 5350 O O . ASP A 1 786 ? -18.865 -21.666 -0.905 1.00 98.62 786 ASP A O 1
ATOM 5354 N N . ALA A 1 787 ? -18.321 -20.638 -2.824 1.00 98.62 787 ALA A N 1
ATOM 5355 C CA . ALA A 1 787 ? -19.560 -19.878 -2.970 1.00 98.62 787 ALA A CA 1
ATOM 5356 C C . ALA A 1 787 ? -20.397 -20.482 -4.108 1.00 98.62 787 ALA A C 1
ATOM 5358 O O . ALA A 1 787 ? -20.195 -20.178 -5.289 1.00 98.62 787 ALA A O 1
ATOM 5359 N N . ALA A 1 788 ? -21.322 -21.376 -3.756 1.00 97.94 788 ALA A N 1
ATOM 5360 C CA . ALA A 1 788 ? -22.081 -22.174 -4.719 1.00 97.94 788 ALA A CA 1
ATOM 5361 C C . ALA A 1 788 ? -23.485 -21.634 -5.025 1.00 97.94 788 ALA A C 1
ATOM 5363 O O . ALA A 1 788 ? -24.032 -21.911 -6.093 1.00 97.94 788 ALA A O 1
ATOM 5364 N N . GLY A 1 789 ? -24.079 -20.861 -4.115 1.00 97.06 789 GLY A N 1
ATOM 5365 C CA . GLY A 1 789 ? -25.403 -20.273 -4.321 1.00 97.06 789 GLY A CA 1
ATOM 5366 C C . GLY A 1 789 ? -25.398 -18.972 -5.132 1.00 97.06 789 GLY A C 1
ATOM 5367 O O . GLY A 1 789 ? -24.396 -18.264 -5.194 1.00 97.06 789 GLY A O 1
ATOM 5368 N N . LEU A 1 790 ? -26.542 -18.628 -5.732 1.00 97.75 790 LEU A N 1
ATOM 5369 C CA . LEU A 1 790 ? -26.784 -17.309 -6.339 1.00 97.75 790 LEU A CA 1
ATOM 5370 C C . LEU A 1 790 ? -26.555 -16.198 -5.299 1.00 97.75 790 LEU A C 1
ATOM 5372 O O . LEU A 1 790 ? -27.067 -16.314 -4.190 1.00 97.75 790 LEU A O 1
ATOM 5376 N N . ASN A 1 791 ? -25.816 -15.140 -5.645 1.00 97.50 791 ASN A N 1
ATOM 5377 C CA . ASN A 1 791 ? -25.452 -14.031 -4.746 1.00 97.50 791 ASN A CA 1
ATOM 5378 C C . ASN A 1 791 ? -24.757 -14.482 -3.438 1.00 97.50 791 ASN A C 1
ATOM 5380 O O . ASN A 1 791 ? -24.843 -13.794 -2.420 1.00 97.50 791 ASN A O 1
ATOM 5384 N N . ALA A 1 792 ? -24.132 -15.665 -3.419 1.00 98.50 792 ALA A N 1
ATOM 5385 C CA . ALA A 1 792 ? -23.517 -16.211 -2.214 1.00 98.50 792 ALA A CA 1
ATOM 5386 C C . ALA A 1 792 ? -22.116 -15.631 -1.967 1.00 98.50 792 ALA A C 1
ATOM 5388 O O . ALA A 1 792 ? -21.323 -15.482 -2.897 1.00 98.50 792 ALA A O 1
ATOM 5389 N N . ASN A 1 793 ? -21.782 -15.381 -0.701 1.00 98.50 793 ASN A N 1
ATOM 5390 C CA . ASN A 1 793 ? -20.483 -14.859 -0.276 1.00 98.50 793 ASN A CA 1
ATOM 5391 C C . ASN A 1 793 ? -19.808 -15.840 0.687 1.00 98.50 793 ASN A C 1
ATOM 5393 O O . ASN A 1 793 ? -20.305 -16.067 1.788 1.00 98.50 793 ASN A O 1
ATOM 5397 N N . ALA A 1 794 ? -18.669 -16.406 0.295 1.00 98.69 794 ALA A N 1
ATOM 5398 C CA . ALA A 1 794 ? -17.851 -17.291 1.119 1.00 98.69 794 ALA A CA 1
ATOM 5399 C C . ALA A 1 794 ? -16.480 -16.649 1.378 1.00 98.69 794 ALA A C 1
ATOM 5401 O O . ALA A 1 794 ? -15.600 -16.691 0.520 1.00 98.69 794 ALA A O 1
ATOM 5402 N N . PHE A 1 795 ? -16.284 -16.049 2.553 1.00 98.44 795 PHE A N 1
ATOM 5403 C CA . PHE A 1 795 ? -15.056 -15.341 2.927 1.00 98.44 795 PHE A CA 1
ATOM 5404 C C . PHE A 1 795 ? -14.334 -16.065 4.069 1.00 98.44 795 PHE A C 1
ATOM 5406 O O . PHE A 1 795 ? -14.766 -16.027 5.217 1.00 98.44 795 PHE A O 1
ATOM 5413 N N . GLY A 1 796 ? -13.210 -16.715 3.775 1.00 96.44 796 GLY A N 1
ATOM 5414 C CA . GLY A 1 796 ? -12.408 -17.463 4.744 1.00 96.44 796 GLY A CA 1
ATOM 5415 C C . GLY A 1 796 ? -11.841 -18.761 4.171 1.00 96.44 796 GLY A C 1
ATOM 5416 O O . GLY A 1 796 ? -12.260 -19.241 3.121 1.00 96.44 796 GLY A O 1
ATOM 5417 N N . ASN A 1 797 ? -10.864 -19.354 4.861 1.00 96.75 797 ASN A N 1
ATOM 5418 C CA . ASN A 1 797 ? -10.303 -20.645 4.456 1.00 96.75 797 ASN A CA 1
ATOM 5419 C C . ASN A 1 797 ? -11.355 -21.752 4.641 1.00 96.75 797 ASN A C 1
ATOM 5421 O O . ASN A 1 797 ? -11.824 -21.968 5.758 1.00 96.75 797 ASN A O 1
ATOM 5425 N N . GLY A 1 798 ? -11.748 -22.415 3.553 1.00 96.62 798 GLY A N 1
ATOM 5426 C CA . GLY A 1 798 ? -12.793 -23.439 3.568 1.00 96.62 798 GLY A CA 1
ATOM 5427 C C . GLY A 1 798 ? -14.190 -22.920 3.927 1.00 96.62 798 GLY A C 1
ATOM 5428 O O . GLY A 1 798 ? -15.039 -23.722 4.308 1.00 96.62 798 GLY A O 1
ATOM 5429 N N . ALA A 1 799 ? -14.430 -21.604 3.862 1.00 98.56 799 ALA A N 1
ATOM 5430 C CA . ALA A 1 799 ? -15.771 -21.049 4.029 1.00 98.56 799 ALA A CA 1
ATOM 5431 C C . ALA A 1 799 ? -16.685 -21.566 2.910 1.00 98.56 799 ALA A C 1
ATOM 5433 O O . ALA A 1 799 ? -16.266 -21.621 1.755 1.00 98.56 799 ALA A O 1
ATOM 5434 N N . LYS A 1 800 ? -17.925 -21.928 3.236 1.00 98.56 800 LYS A N 1
ATOM 5435 C CA . LYS A 1 800 ? -18.880 -22.520 2.302 1.00 98.56 800 LYS A CA 1
ATOM 5436 C C . LYS A 1 800 ? -20.226 -21.808 2.359 1.00 98.56 800 LYS A C 1
ATOM 5438 O O . LYS A 1 800 ? -20.960 -21.936 3.334 1.00 98.56 800 LYS A O 1
ATOM 5443 N N . ALA A 1 801 ? -20.566 -21.096 1.294 1.00 98.56 801 ALA A N 1
ATOM 5444 C CA . ALA A 1 801 ? -21.857 -20.445 1.101 1.00 98.56 801 ALA A CA 1
ATOM 5445 C C . ALA A 1 801 ? -22.634 -21.216 0.020 1.00 98.56 801 ALA A C 1
ATOM 5447 O O . ALA A 1 801 ? -22.524 -20.958 -1.180 1.00 98.56 801 ALA A O 1
ATOM 5448 N N . GLY A 1 802 ? -23.342 -22.261 0.453 1.00 97.00 802 GLY A N 1
ATOM 5449 C CA . GLY A 1 802 ? -23.929 -23.283 -0.415 1.00 97.00 802 GLY A CA 1
ATOM 5450 C C . GLY A 1 802 ? -25.327 -22.971 -0.954 1.00 97.00 802 GLY A C 1
ATOM 5451 O O . GLY A 1 802 ? -25.808 -23.707 -1.810 1.00 97.00 802 GLY A O 1
ATOM 5452 N N . ALA A 1 803 ? -25.988 -21.923 -0.461 1.00 97.94 803 ALA A N 1
ATOM 5453 C CA . ALA A 1 803 ? -27.378 -21.596 -0.790 1.00 97.94 803 ALA A CA 1
ATOM 5454 C C . ALA A 1 803 ? -27.538 -20.164 -1.326 1.00 97.94 803 ALA A C 1
ATOM 5456 O O . ALA A 1 803 ? -26.621 -19.347 -1.244 1.00 97.94 803 ALA A O 1
ATOM 5457 N N . GLU A 1 804 ? -28.703 -19.844 -1.887 1.00 98.19 804 GLU A N 1
ATOM 5458 C CA . GLU A 1 804 ? -28.998 -18.508 -2.418 1.00 98.19 804 GLU A CA 1
ATOM 5459 C C . GLU A 1 804 ? -28.895 -17.419 -1.337 1.00 98.19 804 GLU A C 1
ATOM 5461 O O . GLU A 1 804 ? -29.377 -17.590 -0.214 1.00 98.19 804 GLU A O 1
ATOM 5466 N N . SER A 1 805 ? -28.252 -16.302 -1.688 1.00 97.81 805 SER A N 1
ATOM 5467 C CA . SER A 1 805 ? -28.022 -15.131 -0.833 1.00 97.81 805 SER A CA 1
ATOM 5468 C C . SER A 1 805 ? -27.405 -15.486 0.527 1.00 97.81 805 SER A C 1
ATOM 5470 O O . SER A 1 805 ? -27.633 -14.811 1.533 1.00 97.81 805 SER A O 1
ATOM 5472 N N . SER A 1 806 ? -26.646 -16.586 0.580 1.00 98.31 806 SER A N 1
ATOM 5473 C CA . SER A 1 806 ? -25.984 -17.051 1.795 1.00 98.31 806 SER A CA 1
ATOM 5474 C C . SER A 1 806 ? -24.646 -16.348 2.013 1.00 98.31 806 SER A C 1
ATOM 5476 O O . SER A 1 806 ? -23.910 -16.074 1.069 1.00 98.31 806 SER A O 1
ATOM 5478 N N . ASN A 1 807 ? -24.316 -16.066 3.272 1.00 98.44 807 ASN A N 1
ATOM 5479 C CA . ASN A 1 807 ? -23.087 -15.375 3.656 1.00 98.44 807 ASN A CA 1
ATOM 5480 C C . ASN A 1 807 ? -22.341 -16.202 4.705 1.00 98.44 807 ASN A C 1
ATOM 5482 O O . ASN A 1 807 ? -22.777 -16.286 5.851 1.00 98.44 807 ASN A O 1
ATOM 5486 N N . ALA A 1 808 ? -21.225 -16.813 4.319 1.00 98.62 808 ALA A N 1
ATOM 5487 C CA . ALA A 1 808 ? -20.349 -17.586 5.190 1.00 98.62 808 ALA A CA 1
ATOM 5488 C C . ALA A 1 808 ? -19.022 -16.840 5.375 1.00 98.62 808 ALA A C 1
ATOM 5490 O O . ALA A 1 808 ? -18.182 -16.829 4.477 1.00 98.62 808 ALA A O 1
ATOM 5491 N N . ILE A 1 809 ? -18.828 -16.207 6.531 1.00 98.25 809 ILE A N 1
ATOM 5492 C CA . ILE A 1 809 ? -17.662 -15.373 6.836 1.00 98.25 809 ILE A CA 1
ATOM 5493 C C . ILE A 1 809 ? -16.917 -15.967 8.036 1.00 98.25 809 ILE A C 1
ATOM 5495 O O . ILE A 1 809 ? -17.399 -15.940 9.166 1.00 98.25 809 ILE A O 1
ATOM 5499 N N . GLY A 1 810 ? -15.721 -16.498 7.798 1.00 96.38 810 GLY A N 1
ATOM 5500 C CA . GLY A 1 810 ? -14.882 -17.174 8.786 1.00 96.38 810 GLY A CA 1
ATOM 5501 C C . GLY A 1 810 ? -14.328 -18.502 8.270 1.00 96.38 810 GLY A C 1
ATOM 5502 O O . GLY A 1 810 ? -14.871 -19.116 7.354 1.00 96.38 810 GLY A O 1
ATOM 5503 N N . THR A 1 811 ? -13.226 -18.969 8.859 1.00 97.19 811 THR A N 1
ATOM 5504 C CA . THR A 1 811 ? -12.626 -20.266 8.503 1.00 97.19 811 THR A CA 1
ATOM 5505 C C . THR A 1 811 ? -13.614 -21.399 8.770 1.00 97.19 811 THR A C 1
ATOM 5507 O O . THR A 1 811 ? -14.106 -21.527 9.888 1.00 97.19 811 THR A O 1
ATOM 5510 N N . GLY A 1 812 ? -13.917 -22.212 7.757 1.00 96.50 812 GLY A N 1
ATOM 5511 C CA . GLY A 1 812 ? -14.876 -23.316 7.867 1.00 96.50 812 GLY A CA 1
ATOM 5512 C C . GLY A 1 812 ? -16.324 -22.898 8.155 1.00 96.50 812 GLY A C 1
ATOM 5513 O O . GLY A 1 812 ? -17.139 -23.762 8.474 1.00 96.50 812 GLY A O 1
ATOM 5514 N N . ALA A 1 813 ? -16.664 -21.603 8.078 1.00 98.50 813 ALA A N 1
ATOM 5515 C CA . ALA A 1 813 ? -18.051 -21.155 8.190 1.00 98.50 813 ALA A CA 1
ATOM 5516 C C . ALA A 1 813 ? -18.893 -21.830 7.099 1.00 98.50 813 ALA A C 1
ATOM 5518 O O . ALA A 1 813 ? -18.451 -21.920 5.955 1.00 98.50 813 ALA A O 1
ATOM 5519 N N . ASN A 1 814 ? -20.089 -22.307 7.432 1.00 98.31 814 ASN A N 1
ATOM 5520 C CA . ASN A 1 814 ? -20.909 -23.095 6.519 1.00 98.31 814 ASN A CA 1
ATOM 5521 C C . ASN A 1 814 ? -22.363 -22.626 6.547 1.00 98.31 814 ASN A C 1
ATOM 5523 O O . ASN A 1 814 ? -23.041 -22.726 7.568 1.00 98.31 814 ASN A O 1
ATOM 5527 N N . VAL A 1 815 ? -22.862 -22.154 5.412 1.00 98.62 815 VAL A N 1
ATOM 5528 C CA . VAL A 1 815 ? -24.268 -21.799 5.240 1.00 98.62 815 VAL A CA 1
ATOM 5529 C C . VAL A 1 815 ? -24.870 -22.663 4.147 1.00 98.62 815 VAL A C 1
ATOM 5531 O O . VAL A 1 815 ? -24.529 -22.528 2.975 1.00 98.62 815 VAL A O 1
ATOM 5534 N N . SER A 1 816 ? -25.796 -23.537 4.528 1.00 97.50 816 SER A N 1
ATOM 5535 C CA . SER A 1 816 ? -26.503 -24.434 3.607 1.00 97.50 816 SER A CA 1
ATOM 5536 C C . SER A 1 816 ? -27.963 -24.038 3.380 1.00 97.50 816 SER A C 1
ATOM 5538 O O . SER A 1 816 ? -28.702 -24.791 2.753 1.00 97.50 816 SER A O 1
ATOM 5540 N N . ALA A 1 817 ? -28.393 -22.890 3.906 1.00 97.06 817 ALA A N 1
ATOM 5541 C CA . ALA A 1 817 ? -29.770 -22.416 3.835 1.00 97.06 817 ALA A CA 1
ATOM 5542 C C . ALA A 1 817 ? -29.868 -21.010 3.230 1.00 97.06 817 ALA A C 1
ATOM 5544 O O . ALA A 1 817 ? -28.975 -20.178 3.409 1.00 97.06 817 ALA A O 1
ATOM 5545 N N . THR A 1 818 ? -30.965 -20.754 2.515 1.00 97.69 818 THR A N 1
ATOM 5546 C CA . THR A 1 818 ? -31.222 -19.483 1.825 1.00 97.69 818 THR A CA 1
ATOM 5547 C C . THR A 1 818 ? -31.259 -18.313 2.807 1.00 97.69 818 THR A C 1
ATOM 5549 O O . THR A 1 818 ? -31.818 -18.433 3.901 1.00 97.69 818 THR A O 1
ATOM 5552 N N . ASN A 1 819 ? -30.668 -17.178 2.419 1.00 97.06 819 ASN A N 1
ATOM 5553 C CA . ASN A 1 819 ? -30.550 -15.966 3.243 1.00 97.06 819 ASN A CA 1
ATOM 5554 C C . ASN A 1 819 ? -29.875 -16.195 4.613 1.00 97.06 819 ASN A C 1
ATOM 5556 O O . ASN A 1 819 ? -30.073 -15.413 5.543 1.00 97.06 819 ASN A O 1
ATOM 5560 N N . GLY A 1 820 ? -29.127 -17.289 4.782 1.00 98.00 820 GLY A N 1
ATOM 5561 C CA . GLY A 1 820 ? -28.411 -17.567 6.021 1.00 98.00 820 GLY A CA 1
ATOM 5562 C C . GLY A 1 820 ? -27.152 -16.707 6.159 1.00 98.00 820 GLY A C 1
ATOM 5563 O O . GLY A 1 820 ? -26.460 -16.443 5.173 1.00 98.00 820 GLY A O 1
ATOM 5564 N N . PHE A 1 821 ? -26.824 -16.306 7.387 1.00 98.50 821 PHE A N 1
ATOM 5565 C CA . PHE A 1 821 ? -25.626 -15.514 7.681 1.00 98.50 821 PHE A CA 1
ATOM 5566 C C . PHE A 1 821 ? -24.817 -16.155 8.813 1.00 98.50 821 PHE A C 1
ATOM 5568 O O . PHE A 1 821 ? -25.213 -16.109 9.978 1.00 98.50 821 PHE A O 1
ATOM 5575 N N . ALA A 1 822 ? -23.684 -16.766 8.477 1.00 98.62 822 ALA A N 1
ATOM 5576 C CA . ALA A 1 822 ? -22.725 -17.298 9.437 1.00 98.62 822 ALA A CA 1
ATOM 5577 C C . ALA A 1 822 ? -21.515 -16.363 9.526 1.00 98.62 822 ALA A C 1
ATOM 5579 O O . ALA A 1 822 ? -20.812 -16.167 8.537 1.00 98.62 822 ALA A O 1
ATOM 5580 N N . LEU A 1 823 ? -21.246 -15.827 10.716 1.00 98.19 823 LEU A N 1
ATOM 5581 C CA . LEU A 1 823 ? -20.070 -15.008 11.002 1.00 98.19 823 LEU A CA 1
ATOM 5582 C C . LEU A 1 823 ? -19.290 -15.610 12.167 1.00 98.19 823 LEU A C 1
ATOM 5584 O O . LEU A 1 823 ? -19.670 -15.458 13.325 1.00 98.19 823 LEU A O 1
ATOM 5588 N N . GLY A 1 824 ? -18.184 -16.276 11.861 1.00 96.12 824 GLY A N 1
ATOM 5589 C CA . GLY A 1 824 ? -17.307 -16.915 12.834 1.00 96.12 824 GLY A CA 1
ATOM 5590 C C . GLY A 1 824 ? -16.702 -18.214 12.312 1.00 96.12 824 GLY A C 1
ATOM 5591 O O . GLY A 1 824 ? -17.242 -18.865 11.420 1.00 96.12 824 GLY A O 1
ATOM 5592 N N . THR A 1 825 ? -15.569 -18.614 12.886 1.00 97.06 825 THR A N 1
ATOM 5593 C CA . THR A 1 825 ? -14.931 -19.899 12.570 1.00 97.06 825 THR A CA 1
ATOM 5594 C C . THR A 1 825 ? -15.891 -21.054 12.855 1.00 97.06 825 THR A C 1
ATOM 5596 O O . THR A 1 825 ? -16.426 -21.148 13.958 1.00 97.06 825 THR A O 1
ATOM 5599 N N . ASN A 1 826 ? -16.122 -21.930 11.876 1.00 96.62 826 ASN A N 1
ATOM 5600 C CA . ASN A 1 826 ? -17.074 -23.047 11.954 1.00 96.62 826 ASN A CA 1
ATOM 5601 C C . ASN A 1 826 ? -18.517 -22.644 12.334 1.00 96.62 826 ASN A C 1
ATOM 5603 O O . ASN A 1 826 ? -19.305 -23.496 12.750 1.00 96.62 826 ASN A O 1
ATOM 5607 N N . ALA A 1 827 ? -18.881 -21.360 12.219 1.00 98.44 827 ALA A N 1
ATOM 5608 C CA . ALA A 1 827 ? -20.263 -20.935 12.398 1.00 98.44 827 ALA A CA 1
ATOM 5609 C C . ALA A 1 827 ? -21.123 -21.591 11.312 1.00 98.44 827 ALA A C 1
ATOM 5611 O O . ALA A 1 827 ? -20.755 -21.588 10.136 1.00 98.44 827 ALA A O 1
ATOM 5612 N N . THR A 1 828 ? -22.246 -22.182 11.707 1.00 98.38 828 THR A N 1
ATOM 5613 C CA . THR A 1 828 ? -23.060 -23.015 10.822 1.00 98.38 828 THR A CA 1
ATOM 5614 C C . THR A 1 828 ? -24.507 -22.542 10.802 1.00 98.38 828 THR A C 1
ATOM 5616 O O . THR A 1 828 ? -25.159 -22.451 11.844 1.00 98.38 828 THR A O 1
ATOM 5619 N N . VAL A 1 829 ? -25.033 -22.277 9.605 1.00 98.56 829 VAL A N 1
ATOM 5620 C CA . VAL A 1 829 ? -26.444 -21.939 9.393 1.00 98.56 829 VAL A CA 1
ATOM 5621 C C . VAL A 1 829 ? -27.095 -22.959 8.466 1.00 98.56 829 VAL A C 1
ATOM 5623 O O . VAL A 1 829 ? -26.741 -23.073 7.293 1.00 98.56 829 VAL A O 1
ATOM 5626 N N . THR A 1 830 ? -28.085 -23.672 8.998 1.00 97.00 830 THR A N 1
ATOM 5627 C CA . THR A 1 830 ? -28.859 -24.707 8.291 1.00 97.00 830 THR A CA 1
ATOM 5628 C C . THR A 1 830 ? -30.339 -24.357 8.152 1.00 97.00 830 THR A C 1
ATOM 5630 O O . THR A 1 830 ? -31.090 -25.128 7.562 1.00 97.00 830 THR A O 1
ATOM 5633 N N . HIS A 1 831 ? -30.767 -23.202 8.667 1.00 96.50 831 HIS A N 1
ATOM 5634 C CA . HIS A 1 831 ? -32.158 -22.748 8.642 1.00 96.50 831 HIS A CA 1
ATOM 5635 C C . HIS A 1 831 ? -32.288 -21.430 7.867 1.00 96.50 831 HIS A C 1
ATOM 5637 O O . HIS A 1 831 ? -31.443 -20.543 7.990 1.00 96.50 831 HIS A O 1
ATOM 5643 N N . THR A 1 832 ? -33.347 -21.300 7.066 1.00 96.56 832 THR A N 1
ATOM 5644 C CA . THR A 1 832 ? -33.605 -20.123 6.219 1.00 96.56 832 THR A CA 1
ATOM 5645 C C . THR A 1 832 ? -33.726 -18.844 7.050 1.00 96.56 832 THR A C 1
ATOM 5647 O O . THR A 1 832 ? -34.356 -18.852 8.106 1.00 96.56 832 THR A O 1
ATOM 5650 N N . ASN A 1 833 ? -33.150 -17.736 6.569 1.00 96.44 833 ASN A N 1
ATOM 5651 C CA . ASN A 1 833 ? -33.127 -16.424 7.244 1.00 96.44 833 ASN A CA 1
ATOM 5652 C C . ASN A 1 833 ? -32.484 -16.418 8.651 1.00 96.44 833 ASN A C 1
ATOM 5654 O O . ASN A 1 833 ? -32.643 -15.442 9.390 1.00 96.44 833 ASN A O 1
ATOM 5658 N N . ALA A 1 834 ? -31.825 -17.500 9.076 1.00 98.06 834 ALA A N 1
ATOM 5659 C CA . ALA A 1 834 ? -31.203 -17.571 10.393 1.00 98.06 834 ALA A CA 1
ATOM 5660 C C . ALA A 1 834 ? -29.787 -16.982 10.381 1.00 98.06 834 ALA A C 1
ATOM 5662 O O . ALA A 1 834 ? -29.096 -16.960 9.359 1.00 98.06 834 ALA A O 1
ATOM 5663 N N . ILE A 1 835 ? -29.346 -16.529 11.552 1.00 98.38 835 ILE A N 1
ATOM 5664 C CA . ILE A 1 835 ? -28.030 -15.920 11.744 1.00 98.38 835 ILE A CA 1
ATOM 5665 C C . ILE A 1 835 ? -27.280 -16.720 12.809 1.00 98.38 835 ILE A C 1
ATOM 5667 O O . ILE A 1 835 ? -27.831 -16.990 13.874 1.00 98.38 835 ILE A O 1
ATOM 5671 N N . ALA A 1 836 ? -26.028 -17.090 12.545 1.00 98.31 836 ALA A N 1
ATOM 5672 C CA . ALA A 1 836 ? -25.114 -17.656 13.535 1.00 98.31 836 ALA A CA 1
ATOM 5673 C C . ALA A 1 836 ? -23.920 -16.710 13.723 1.00 98.31 836 ALA A C 1
ATOM 5675 O O . ALA A 1 836 ? -23.145 -16.487 12.793 1.00 98.31 836 ALA A O 1
ATOM 5676 N N . LEU A 1 837 ? -23.778 -16.147 14.923 1.00 97.81 837 LEU A N 1
ATOM 5677 C CA . LEU A 1 837 ? -22.755 -15.163 15.276 1.00 97.81 837 LEU A CA 1
ATOM 5678 C C . LEU A 1 837 ? -21.780 -15.756 16.293 1.00 97.81 837 LEU A C 1
ATOM 5680 O O . LEU A 1 837 ? -22.174 -16.172 17.382 1.00 97.81 837 LEU A O 1
ATOM 5684 N N . GLY A 1 838 ? -20.498 -15.773 15.952 1.00 96.31 838 GLY A N 1
ATOM 5685 C CA . GLY A 1 838 ? -19.416 -16.286 16.785 1.00 96.31 838 GLY A CA 1
ATOM 5686 C C . GLY A 1 838 ? -18.930 -17.682 16.387 1.00 96.31 838 GLY A C 1
ATOM 5687 O O . GLY A 1 838 ? -19.591 -18.438 15.678 1.00 96.31 838 GLY A O 1
ATOM 5688 N N . SER A 1 839 ? -17.726 -18.018 16.855 1.00 96.75 839 SER A N 1
ATOM 5689 C CA . SER A 1 839 ? -17.076 -19.304 16.574 1.00 96.75 839 SER A CA 1
ATOM 5690 C C . SER A 1 839 ? -17.920 -20.481 17.075 1.00 96.75 839 SER A C 1
ATOM 5692 O O . SER A 1 839 ? -18.370 -20.459 18.224 1.00 96.75 839 SER A O 1
ATOM 5694 N N . GLY A 1 840 ? -18.142 -21.487 16.227 1.00 96.12 840 GLY A N 1
ATOM 5695 C CA . GLY A 1 840 ? -18.919 -22.689 16.554 1.00 96.12 840 GLY A CA 1
ATOM 5696 C C . GLY A 1 840 ? -20.404 -22.445 16.847 1.00 96.12 840 GLY A C 1
ATOM 5697 O O . GLY A 1 840 ? -21.070 -23.338 17.373 1.00 96.12 840 GLY A O 1
ATOM 5698 N N . SER A 1 841 ? -20.929 -21.252 16.548 1.00 98.12 841 SER A N 1
ATOM 5699 C CA . SER A 1 841 ? -22.357 -20.969 16.689 1.00 98.12 841 SER A CA 1
ATOM 5700 C C . SER A 1 841 ? -23.155 -21.738 15.645 1.00 98.12 841 SER A C 1
ATOM 5702 O O . SER A 1 841 ? -22.758 -21.810 14.482 1.00 98.12 841 SER A O 1
ATOM 5704 N N . ILE A 1 842 ? -24.291 -22.299 16.049 1.00 97.88 842 ILE A N 1
ATOM 5705 C CA . ILE A 1 842 ? -25.148 -23.107 15.177 1.00 97.88 842 ILE A CA 1
ATOM 5706 C C . ILE A 1 842 ? -26.554 -22.512 15.210 1.00 97.88 842 ILE A C 1
ATOM 5708 O O . ILE A 1 842 ? -27.112 -22.300 16.287 1.00 97.88 842 ILE A O 1
ATOM 5712 N N . SER A 1 843 ? -27.127 -22.212 14.042 1.00 96.44 843 SER A N 1
ATOM 5713 C CA . SER A 1 843 ? -28.524 -21.760 13.946 1.00 96.44 843 SER A CA 1
ATOM 5714 C C . SER A 1 843 ? -29.489 -22.834 14.462 1.00 96.44 843 SER A C 1
ATOM 5716 O O . SER A 1 843 ? -29.320 -24.002 14.110 1.00 96.44 843 SER A O 1
ATOM 5718 N N . GLY A 1 844 ? -30.526 -22.444 15.203 1.00 92.44 844 GLY A N 1
ATOM 5719 C CA . GLY A 1 844 ? -31.600 -23.341 15.639 1.00 92.44 844 GLY A CA 1
ATOM 5720 C C . GLY A 1 844 ? -32.914 -23.110 14.888 1.00 92.44 844 GLY A C 1
ATOM 5721 O O . GLY A 1 844 ? -33.041 -22.177 14.095 1.00 92.44 844 GLY A O 1
ATOM 5722 N N . ASN A 1 845 ? -33.912 -23.951 15.162 1.00 90.69 845 ASN A N 1
ATOM 5723 C CA . ASN A 1 845 ? -35.287 -23.723 14.720 1.00 90.69 845 ASN A CA 1
ATOM 5724 C C . ASN A 1 845 ? -35.909 -22.538 15.476 1.00 90.69 845 ASN A C 1
ATOM 5726 O O . ASN A 1 845 ? -35.713 -22.390 16.681 1.00 90.69 845 ASN A O 1
ATOM 5730 N N . ALA A 1 846 ? -36.734 -21.744 14.793 1.00 93.31 846 ALA A N 1
ATOM 5731 C CA . ALA A 1 846 ? -37.605 -20.776 15.451 1.00 93.31 846 ALA A CA 1
ATOM 5732 C C . ALA A 1 846 ? -38.757 -21.520 16.153 1.00 93.31 846 ALA A C 1
ATOM 5734 O O . ALA A 1 846 ? -39.551 -22.188 15.490 1.00 93.31 846 ALA A O 1
ATOM 5735 N N . THR A 1 847 ? -38.836 -21.444 17.485 1.00 92.88 847 THR A N 1
ATOM 5736 C CA . THR A 1 847 ? -39.851 -22.151 18.289 1.00 92.88 847 THR A CA 1
ATOM 5737 C C . THR A 1 847 ? -40.923 -21.188 18.811 1.00 92.88 847 THR A C 1
ATOM 5739 O O . THR A 1 847 ? -40.622 -20.371 19.688 1.00 92.88 847 THR A O 1
ATOM 5742 N N . PRO A 1 848 ? -42.178 -21.277 18.329 1.00 93.81 848 PRO A N 1
ATOM 5743 C CA . PRO A 1 848 ? -43.280 -20.469 18.841 1.00 93.81 848 PRO A CA 1
ATOM 5744 C C . PRO A 1 848 ? -43.511 -20.689 20.338 1.00 93.81 848 PRO A C 1
ATOM 5746 O O . PRO A 1 848 ? -43.708 -21.820 20.777 1.00 93.81 848 PRO A O 1
ATOM 5749 N N . THR A 1 849 ? -43.510 -19.611 21.125 1.00 93.56 849 THR A N 1
ATOM 5750 C CA . THR A 1 849 ? -43.739 -19.670 22.580 1.00 93.56 849 THR A CA 1
ATOM 5751 C C . THR A 1 849 ? -44.836 -18.685 22.964 1.00 93.56 849 THR A C 1
ATOM 5753 O O . THR A 1 849 ? -44.580 -17.506 23.185 1.00 93.56 849 THR A O 1
ATOM 5756 N N . ALA A 1 850 ? -46.080 -19.163 23.019 1.00 94.06 850 ALA A N 1
ATOM 5757 C CA . ALA A 1 850 ? -47.242 -18.307 23.266 1.00 94.06 850 ALA A CA 1
ATOM 5758 C C . ALA A 1 850 ? -47.394 -17.880 24.737 1.00 94.06 850 ALA A C 1
ATOM 5760 O O . ALA A 1 850 ? -47.912 -16.799 25.015 1.00 94.06 850 ALA A O 1
ATOM 5761 N N . SER A 1 851 ? -46.970 -18.728 25.678 1.00 93.62 851 SER A N 1
ATOM 5762 C CA . SER A 1 851 ? -47.177 -18.506 27.111 1.00 93.62 851 SER A CA 1
ATOM 5763 C C . SER A 1 851 ? -46.257 -19.357 27.989 1.00 93.62 851 SER A C 1
ATOM 5765 O O . SER A 1 851 ? -45.753 -20.383 27.534 1.00 93.62 851 SER A O 1
ATOM 5767 N N . ALA A 1 852 ? -46.148 -19.005 29.271 1.00 93.81 852 ALA A N 1
ATOM 5768 C CA . ALA A 1 852 ? -45.601 -19.862 30.326 1.00 93.81 852 ALA A CA 1
ATOM 5769 C C . ALA A 1 852 ? -46.562 -19.978 31.520 1.00 93.81 852 ALA A C 1
ATOM 5771 O O . ALA A 1 852 ? -47.360 -19.075 31.774 1.00 93.81 852 ALA A O 1
ATOM 5772 N N . ILE A 1 853 ? -46.466 -21.076 32.276 1.00 93.75 853 ILE A N 1
ATOM 5773 C CA . ILE A 1 853 ? -47.230 -21.285 33.513 1.00 93.75 853 ILE A CA 1
ATOM 5774 C C . ILE A 1 853 ? -46.280 -21.170 34.705 1.00 93.75 853 ILE A C 1
ATOM 5776 O O . ILE A 1 853 ? -45.343 -21.955 34.828 1.00 93.75 853 ILE A O 1
ATOM 5780 N N . VAL A 1 854 ? -46.544 -20.222 35.604 1.00 89.69 854 VAL A N 1
ATOM 5781 C CA . VAL A 1 854 ? -45.807 -20.053 36.867 1.00 89.69 854 VAL A CA 1
ATOM 5782 C C . VAL A 1 854 ? -46.800 -20.193 38.017 1.00 89.69 854 VAL A C 1
ATOM 5784 O O . VAL A 1 854 ? -47.773 -19.446 38.091 1.00 89.69 854 VAL A O 1
ATOM 5787 N N . ASN A 1 855 ? -46.581 -21.180 38.893 1.00 83.31 855 ASN A N 1
ATOM 5788 C CA . ASN A 1 855 ? -47.451 -21.503 40.035 1.00 83.31 855 ASN A CA 1
ATOM 5789 C C . ASN A 1 855 ? -48.955 -21.606 39.675 1.00 83.31 855 ASN A C 1
ATOM 5791 O O . ASN A 1 855 ? -49.815 -21.043 40.348 1.00 83.31 855 ASN A O 1
ATOM 5795 N N . GLY A 1 856 ? -49.275 -22.264 38.555 1.00 89.38 856 GLY A N 1
ATOM 5796 C CA . GLY A 1 856 ? -50.652 -22.454 38.078 1.00 89.38 856 GLY A CA 1
ATOM 5797 C C . GLY A 1 856 ? -51.273 -21.263 37.333 1.00 89.38 856 GLY A C 1
ATOM 5798 O O . GLY A 1 856 ? -52.356 -21.408 36.771 1.00 89.38 856 GLY A O 1
ATOM 5799 N N . LYS A 1 857 ? -50.598 -20.105 37.261 1.00 90.00 857 LYS A N 1
ATOM 5800 C CA . LYS A 1 857 ? -51.049 -18.941 36.481 1.00 90.00 857 LYS A CA 1
ATOM 5801 C C . LYS A 1 857 ? -50.379 -18.901 35.109 1.00 90.00 857 LYS A C 1
ATOM 5803 O O . LYS A 1 857 ? -49.165 -19.049 35.009 1.00 90.00 857 LYS A O 1
ATOM 5808 N N . THR A 1 858 ? -51.171 -18.652 34.067 1.00 95.12 858 THR A N 1
ATOM 5809 C CA . THR A 1 858 ? -50.685 -18.504 32.684 1.00 95.12 858 THR A CA 1
ATOM 5810 C C . THR A 1 858 ? -50.283 -17.056 32.400 1.00 95.12 858 THR A C 1
ATOM 5812 O O . THR A 1 858 ? -51.053 -16.132 32.670 1.00 95.12 858 THR A O 1
ATOM 5815 N N . TYR A 1 859 ? -49.092 -16.869 31.833 1.00 91.00 859 TYR A N 1
ATOM 5816 C CA . TYR A 1 859 ? -48.548 -15.598 31.358 1.00 91.00 859 TYR A CA 1
ATOM 5817 C C . TYR A 1 859 ? -48.379 -15.669 29.842 1.00 91.00 859 TYR A C 1
ATOM 5819 O O . TYR A 1 859 ? -47.582 -16.468 29.359 1.00 91.00 859 TYR A O 1
ATOM 5827 N N . ASN A 1 860 ? -49.131 -14.855 29.100 1.00 92.81 860 ASN A N 1
ATOM 5828 C CA . ASN A 1 860 ? -49.054 -14.794 27.637 1.00 92.81 860 ASN A CA 1
ATOM 5829 C C . ASN A 1 860 ? -47.913 -13.866 27.191 1.00 92.81 860 ASN A C 1
ATOM 5831 O O . ASN A 1 860 ? -47.684 -12.833 27.824 1.00 92.81 860 ASN A O 1
ATOM 5835 N N . TYR A 1 861 ? -47.236 -14.209 26.095 1.00 93.62 861 TYR A N 1
ATOM 5836 C CA . TYR A 1 861 ? -46.108 -13.452 25.546 1.00 93.62 861 TYR A CA 1
ATOM 5837 C C . TYR A 1 861 ? -46.428 -12.811 24.188 1.00 93.62 861 TYR A C 1
ATOM 5839 O O . TYR A 1 861 ? -47.250 -13.311 23.420 1.00 93.62 861 TYR A O 1
ATOM 5847 N N . SER A 1 862 ? -45.752 -11.697 23.888 1.00 93.25 862 SER A N 1
ATOM 5848 C CA . SER A 1 862 ? -45.699 -11.101 22.545 1.00 93.25 862 SER A CA 1
ATOM 5849 C C . SER A 1 862 ? -44.659 -11.829 21.676 1.00 93.25 862 SER A C 1
ATOM 5851 O O . SER A 1 862 ? -43.823 -12.567 22.193 1.00 93.25 862 SER A O 1
ATOM 5853 N N . GLY A 1 863 ? -44.691 -11.637 20.353 1.00 91.44 863 GLY A N 1
ATOM 5854 C CA . GLY A 1 863 ? -43.712 -12.250 19.438 1.00 91.44 863 GLY A CA 1
ATOM 5855 C C . GLY A 1 863 ? -43.881 -13.762 19.223 1.00 91.44 863 GLY A C 1
ATOM 5856 O O . GLY A 1 863 ? -42.906 -14.457 18.961 1.00 91.44 863 GLY A O 1
ATOM 5857 N N . ILE A 1 864 ? -45.115 -14.273 19.315 1.00 92.94 864 ILE A N 1
ATOM 5858 C CA . ILE A 1 864 ? -45.449 -15.712 19.346 1.00 92.94 864 ILE A CA 1
ATOM 5859 C C . ILE A 1 864 ? -44.905 -16.498 18.142 1.00 92.94 864 ILE A C 1
ATOM 5861 O O . ILE A 1 864 ? -44.568 -17.666 18.296 1.00 92.94 864 ILE A O 1
ATOM 5865 N N . ASN A 1 865 ? -44.806 -15.879 16.962 1.00 90.06 865 ASN A N 1
ATOM 5866 C CA . ASN A 1 865 ? -44.435 -16.547 15.710 1.00 90.06 865 ASN A CA 1
ATOM 5867 C C . ASN A 1 865 ? -43.109 -16.000 15.148 1.00 90.06 865 ASN A C 1
ATOM 5869 O O . ASN A 1 865 ? -43.133 -15.243 14.172 1.00 90.06 865 ASN A O 1
ATOM 5873 N N . PRO A 1 866 ? -41.950 -16.335 15.744 1.00 93.38 866 PRO A N 1
ATOM 5874 C CA . PRO A 1 866 ? -40.661 -15.962 15.175 1.00 93.38 866 PRO A CA 1
ATOM 5875 C C . PRO A 1 866 ? -40.451 -16.663 13.826 1.00 93.38 866 PRO A C 1
ATOM 5877 O O . PRO A 1 866 ? -40.772 -17.840 13.669 1.00 93.38 866 PRO A O 1
ATOM 5880 N N . THR A 1 867 ? -39.903 -15.947 12.844 1.00 92.88 867 THR A N 1
ATOM 5881 C CA . THR A 1 867 ? -39.644 -16.481 11.493 1.00 92.88 867 THR A CA 1
ATOM 5882 C C . THR A 1 867 ? -38.269 -17.136 11.360 1.00 92.88 867 THR A C 1
ATOM 5884 O O . THR A 1 867 ? -38.084 -18.005 10.511 1.00 92.88 867 THR A O 1
ATOM 5887 N N . SER A 1 868 ? -37.302 -16.734 12.187 1.00 95.56 868 SER A N 1
ATOM 5888 C CA . SER A 1 868 ? -35.956 -17.307 12.267 1.00 95.56 868 SER A CA 1
ATOM 5889 C C . SER A 1 868 ? -35.327 -17.004 13.633 1.00 95.56 868 SER A C 1
ATOM 5891 O O . SER A 1 868 ? -35.958 -16.397 14.502 1.00 95.56 868 SER A O 1
ATOM 5893 N N . THR A 1 869 ? -34.087 -17.449 13.843 1.00 96.06 869 THR A N 1
ATOM 5894 C CA . THR A 1 869 ? -33.331 -17.207 15.079 1.00 96.06 869 THR A CA 1
ATOM 5895 C C . THR A 1 869 ? -32.002 -16.525 14.793 1.00 96.06 869 THR A C 1
ATOM 5897 O O . THR A 1 869 ? -31.332 -16.860 13.811 1.00 96.06 869 THR A O 1
ATOM 5900 N N . VAL A 1 870 ? -31.566 -15.673 15.719 1.00 97.56 870 VAL A N 1
ATOM 5901 C CA . VAL A 1 870 ? -30.160 -15.284 15.854 1.00 97.56 870 VAL A CA 1
ATOM 5902 C C . VAL A 1 870 ? -29.537 -16.163 16.933 1.00 97.56 870 VAL A C 1
ATOM 5904 O O . VAL A 1 870 ? -29.909 -16.078 18.100 1.00 97.56 870 VAL A O 1
ATOM 5907 N N . SER A 1 871 ? -28.602 -17.021 16.544 1.00 97.50 871 SER A N 1
ATOM 5908 C CA . SER A 1 871 ? -27.822 -17.842 17.460 1.00 97.50 871 SER A CA 1
ATOM 5909 C C . SER A 1 871 ? -26.482 -17.177 17.748 1.00 97.50 871 SER A C 1
ATOM 5911 O O . SER A 1 871 ? -25.739 -16.838 16.828 1.00 97.50 871 SER A O 1
ATOM 5913 N N . VAL A 1 872 ? -26.157 -17.017 19.028 1.00 97.81 872 VAL A N 1
ATOM 5914 C CA . VAL A 1 872 ? -24.858 -16.500 19.490 1.00 97.81 872 VAL A CA 1
ATOM 5915 C C . VAL A 1 872 ? -23.951 -17.607 20.033 1.00 97.81 872 VAL A C 1
ATOM 5917 O O . VAL A 1 872 ? -22.907 -17.310 20.605 1.00 97.81 872 VAL A O 1
ATOM 5920 N N . GLY A 1 873 ? -24.322 -18.882 19.878 1.00 96.69 873 GLY A N 1
ATOM 5921 C CA . GLY A 1 873 ? -23.567 -20.016 20.412 1.00 96.69 873 GLY A CA 1
ATOM 5922 C C . GLY A 1 873 ? -24.106 -21.369 19.955 1.00 96.69 873 GLY A C 1
ATOM 5923 O O . GLY A 1 873 ? -24.783 -21.489 18.934 1.00 96.69 873 GLY A O 1
ATOM 5924 N N . SER A 1 874 ? -23.780 -22.404 20.711 1.00 95.62 874 SER A N 1
ATOM 5925 C CA . SER A 1 874 ? -24.355 -23.743 20.574 1.00 95.62 874 SER A CA 1
ATOM 5926 C C . SER A 1 874 ? -24.636 -24.310 21.964 1.00 95.62 874 SER A C 1
ATOM 5928 O O . SER A 1 874 ? -24.223 -23.720 22.961 1.00 95.62 874 SER A O 1
ATOM 5930 N N . LEU A 1 875 ? -25.369 -25.421 22.045 1.00 92.81 875 LEU A N 1
ATOM 5931 C CA . LEU A 1 875 ? -25.705 -26.044 23.326 1.00 92.81 875 LEU A CA 1
ATOM 5932 C C . LEU A 1 875 ? -24.426 -26.394 24.111 1.00 92.81 875 LEU A C 1
ATOM 5934 O O . LEU A 1 875 ? -23.539 -27.066 23.580 1.00 92.81 875 LEU A O 1
ATOM 5938 N N . GLY A 1 876 ? -24.336 -25.927 25.357 1.00 93.75 876 GLY A N 1
ATOM 5939 C CA . GLY A 1 876 ? -23.162 -26.065 26.225 1.00 93.75 876 GLY A CA 1
ATOM 5940 C C . GLY A 1 876 ? -22.021 -25.085 25.924 1.00 93.75 876 GLY A C 1
ATOM 5941 O O . GLY A 1 876 ? -20.983 -25.146 26.579 1.00 93.75 876 GLY A O 1
ATOM 5942 N N . ASN A 1 877 ? -22.190 -24.206 24.931 1.00 94.50 877 ASN A N 1
ATOM 5943 C CA . ASN A 1 877 ? -21.246 -23.160 24.530 1.00 94.50 877 ASN A CA 1
ATOM 5944 C C . ASN A 1 877 ? -21.992 -21.835 24.289 1.00 94.50 877 ASN A C 1
ATOM 5946 O O . ASN A 1 877 ? -21.837 -21.176 23.253 1.00 94.50 877 ASN A O 1
ATOM 5950 N N . GLU A 1 878 ? -22.869 -21.475 25.221 1.00 96.56 878 GLU A N 1
ATOM 5951 C CA . GLU A 1 878 ? -23.663 -20.253 25.184 1.00 96.56 878 GLU A CA 1
ATOM 5952 C C . GLU A 1 878 ? -22.788 -19.001 25.385 1.00 96.56 878 GLU A C 1
ATOM 5954 O O . GLU A 1 878 ? -21.722 -19.044 26.001 1.00 96.56 878 GLU A O 1
ATOM 5959 N N . ARG A 1 879 ? -23.251 -17.848 24.883 1.00 96.88 879 ARG A N 1
ATOM 5960 C CA . ARG A 1 879 ? -22.575 -16.554 25.064 1.00 96.88 879 ARG A CA 1
ATOM 5961 C C . ARG A 1 879 ? -23.456 -15.561 25.799 1.00 96.88 879 ARG A C 1
ATOM 5963 O O . ARG A 1 879 ? -24.661 -15.489 25.570 1.00 96.88 879 ARG A O 1
ATOM 5970 N N . GLN A 1 880 ? -22.824 -14.743 26.634 1.00 95.94 880 GLN A N 1
ATOM 5971 C CA . GLN A 1 880 ? -23.458 -13.557 27.196 1.00 95.94 880 GLN A CA 1
ATOM 5972 C C . GLN A 1 880 ? -23.646 -12.496 26.106 1.00 95.94 880 GLN A C 1
ATOM 5974 O O . GLN A 1 880 ? -22.742 -12.250 25.308 1.00 95.94 880 GLN A O 1
ATOM 5979 N N . ILE A 1 881 ? -24.803 -11.834 26.113 1.00 95.62 881 ILE A N 1
ATOM 5980 C CA . ILE A 1 881 ? -25.054 -10.630 25.316 1.00 95.62 881 ILE A CA 1
ATOM 5981 C C . ILE A 1 881 ? -24.953 -9.444 26.275 1.00 95.62 881 ILE A C 1
ATOM 5983 O O . ILE A 1 881 ? -25.838 -9.217 27.098 1.00 95.62 881 ILE A O 1
ATOM 5987 N N . ILE A 1 882 ? -23.828 -8.737 26.225 1.00 95.25 882 ILE A N 1
ATOM 5988 C CA . ILE A 1 882 ? -23.528 -7.612 27.119 1.00 95.25 882 ILE A CA 1
ATOM 5989 C C . ILE A 1 882 ? -23.926 -6.277 26.480 1.00 95.25 882 ILE A C 1
ATOM 5991 O O . ILE A 1 882 ? -24.164 -6.205 25.277 1.00 95.25 882 ILE A O 1
ATOM 5995 N N . ASN A 1 883 ? -23.986 -5.210 27.284 1.00 93.06 883 ASN A N 1
ATOM 5996 C CA . ASN A 1 883 ? -24.389 -3.862 26.850 1.00 93.06 883 ASN A CA 1
ATOM 5997 C C . ASN A 1 883 ? -25.798 -3.790 26.235 1.00 93.06 883 ASN A C 1
ATOM 5999 O O . ASN A 1 883 ? -26.095 -2.919 25.420 1.00 93.06 883 ASN A O 1
ATOM 6003 N N . VAL A 1 884 ? -26.690 -4.689 26.654 1.00 96.69 884 VAL A N 1
ATOM 6004 C CA . VAL A 1 884 ? -28.111 -4.622 26.310 1.00 96.69 884 VAL A CA 1
ATOM 6005 C C . VAL A 1 884 ? -28.746 -3.507 27.140 1.00 96.69 884 VAL A C 1
ATOM 6007 O O . VAL A 1 884 ? -28.834 -3.604 28.367 1.00 96.69 884 VAL A O 1
ATOM 6010 N N . ALA A 1 885 ? -29.156 -2.424 26.479 1.00 96.25 885 ALA A N 1
ATOM 6011 C CA . ALA A 1 885 ? -29.924 -1.352 27.109 1.00 96.25 885 ALA A CA 1
ATOM 6012 C C . ALA A 1 885 ? -31.251 -1.889 27.676 1.00 96.25 885 ALA A C 1
ATOM 6014 O O . ALA A 1 885 ? -31.726 -2.943 27.260 1.00 96.25 885 ALA A O 1
ATOM 6015 N N . ALA A 1 886 ? -31.848 -1.175 28.632 1.00 96.19 886 ALA A N 1
ATOM 6016 C CA . ALA A 1 886 ? -33.115 -1.599 29.218 1.00 96.19 886 ALA A CA 1
ATOM 6017 C C . ALA A 1 886 ? -34.218 -1.624 28.145 1.00 96.19 886 ALA A C 1
ATOM 6019 O O . ALA A 1 886 ? -34.522 -0.594 27.538 1.00 96.19 886 ALA A O 1
ATOM 6020 N N . GLY A 1 887 ? -34.807 -2.797 27.911 1.00 95.81 887 GLY A N 1
ATOM 6021 C CA . GLY A 1 887 ? -35.908 -2.969 26.968 1.00 95.81 887 GLY A CA 1
ATOM 6022 C C . GLY A 1 887 ? -37.198 -2.346 27.493 1.00 95.81 887 GLY A C 1
ATOM 6023 O O . GLY A 1 887 ? -37.404 -2.229 28.701 1.00 95.81 887 GLY A O 1
ATOM 6024 N N . ARG A 1 888 ? -38.121 -1.955 26.616 1.00 94.38 888 ARG A N 1
ATOM 6025 C CA . ARG A 1 888 ? -39.432 -1.472 27.077 1.00 94.38 888 ARG A CA 1
ATOM 6026 C C . ARG A 1 888 ? -40.182 -2.602 27.787 1.00 94.38 888 ARG A C 1
ATOM 6028 O O . ARG A 1 888 ? -40.283 -3.703 27.252 1.00 94.38 888 ARG A O 1
ATOM 6035 N N . VAL A 1 889 ? -40.754 -2.327 28.959 1.00 93.19 889 VAL A N 1
ATOM 6036 C CA . VAL A 1 889 ? -41.565 -3.299 29.713 1.00 93.19 889 VAL A CA 1
ATOM 6037 C C . VAL A 1 889 ? -43.044 -2.996 29.475 1.00 93.19 889 VAL A C 1
ATOM 6039 O O . VAL A 1 889 ? -43.639 -2.161 30.150 1.00 93.19 889 VAL A O 1
ATOM 6042 N N . SER A 1 890 ? -43.635 -3.641 28.468 1.00 92.50 890 SER A N 1
ATOM 6043 C CA . SER A 1 890 ? -45.064 -3.541 28.134 1.00 92.50 890 SER A CA 1
ATOM 6044 C C . SER A 1 890 ? -45.586 -4.866 27.568 1.00 92.50 890 SER A C 1
ATOM 6046 O O . SER A 1 890 ? -44.802 -5.697 27.114 1.00 92.50 890 SER A O 1
ATOM 6048 N N . ALA A 1 891 ? -46.910 -5.065 27.555 1.00 89.38 891 ALA A N 1
ATOM 6049 C CA . ALA A 1 891 ? -47.529 -6.324 27.116 1.00 89.38 891 ALA A CA 1
ATOM 6050 C C . ALA A 1 891 ? -47.239 -6.698 25.648 1.00 89.38 891 ALA A C 1
ATOM 6052 O O . ALA A 1 891 ? -47.306 -7.870 25.291 1.00 89.38 891 ALA A O 1
ATOM 6053 N N . SER A 1 892 ? -46.920 -5.718 24.798 1.00 92.38 892 SER A N 1
ATOM 6054 C CA . SER A 1 892 ? -46.616 -5.926 23.379 1.00 92.38 892 SER A CA 1
ATOM 6055 C C . SER A 1 892 ? -45.119 -5.903 23.059 1.00 92.38 892 SER A C 1
ATOM 6057 O O . SER A 1 892 ? -44.760 -6.099 21.898 1.00 92.38 892 SER A O 1
ATOM 6059 N N . SER A 1 893 ? -44.253 -5.624 24.039 1.00 95.25 893 SER A N 1
ATOM 6060 C CA . SER A 1 893 ? -42.814 -5.457 23.814 1.00 95.25 893 SER A CA 1
ATOM 6061 C C . SER A 1 893 ? -42.152 -6.751 23.340 1.00 95.25 893 SER A C 1
ATOM 6063 O O . SER A 1 893 ? -42.477 -7.839 23.810 1.00 95.25 893 SER A O 1
ATOM 6065 N N . THR A 1 894 ? -41.200 -6.612 22.420 1.00 94.88 894 THR A N 1
ATOM 6066 C CA . THR A 1 894 ? -40.314 -7.684 21.938 1.00 94.88 894 THR A CA 1
ATOM 6067 C C . THR A 1 894 ? -38.841 -7.297 22.106 1.00 94.88 894 THR A C 1
ATOM 6069 O O . THR A 1 894 ? -37.972 -7.850 21.435 1.00 94.88 894 THR A O 1
ATOM 6072 N N . ASP A 1 895 ? -38.561 -6.304 22.954 1.00 96.94 895 ASP A N 1
ATOM 6073 C CA . ASP A 1 895 ? -37.202 -5.866 23.261 1.00 96.94 895 ASP A CA 1
ATOM 6074 C C . ASP A 1 895 ? -36.533 -6.871 24.216 1.00 96.94 895 ASP A C 1
ATOM 6076 O O . ASP A 1 895 ? -37.191 -7.473 25.068 1.00 96.94 895 ASP A O 1
ATOM 6080 N N . ALA A 1 896 ? -35.211 -7.031 24.116 1.00 96.25 896 ALA A N 1
ATOM 6081 C CA . ALA A 1 896 ? -34.459 -7.844 25.068 1.00 96.25 896 ALA A CA 1
ATOM 6082 C C . ALA A 1 896 ? -34.471 -7.202 26.469 1.00 96.25 896 ALA A C 1
ATOM 6084 O O . ALA A 1 896 ? -34.296 -5.992 26.611 1.00 96.25 896 ALA A O 1
ATOM 6085 N N . ILE A 1 897 ? -34.646 -8.023 27.507 1.00 95.81 897 ILE A N 1
ATOM 6086 C CA . ILE A 1 897 ? -34.579 -7.598 28.911 1.00 95.81 897 ILE A CA 1
ATOM 6087 C C . ILE A 1 897 ? -33.149 -7.771 29.417 1.00 95.81 897 ILE A C 1
ATOM 6089 O O . ILE A 1 897 ? -32.539 -8.821 29.213 1.00 95.81 897 ILE A O 1
ATOM 6093 N N . ASN A 1 898 ? -32.614 -6.757 30.094 1.00 95.75 898 ASN A N 1
ATOM 6094 C CA . ASN A 1 898 ? -31.274 -6.827 30.675 1.00 95.75 898 ASN A CA 1
ATOM 6095 C C . ASN A 1 898 ? -31.297 -7.188 32.174 1.00 95.75 898 ASN A C 1
ATOM 6097 O O . ASN A 1 898 ? -32.341 -7.194 32.830 1.00 95.75 898 ASN A O 1
ATOM 6101 N N . GLY A 1 899 ? -30.113 -7.451 32.740 1.00 94.19 899 GLY A N 1
ATOM 6102 C CA . GLY A 1 899 ? -29.972 -7.841 34.147 1.00 94.19 899 GLY A CA 1
ATOM 6103 C C . GLY A 1 899 ? -30.464 -6.792 35.150 1.00 94.19 899 GLY A C 1
ATOM 6104 O O . GLY A 1 899 ? -30.980 -7.163 36.198 1.00 94.19 899 GLY A O 1
ATOM 6105 N N . SER A 1 900 ? -30.370 -5.496 34.830 1.00 94.00 900 SER A N 1
ATOM 6106 C CA . SER A 1 900 ? -30.806 -4.420 35.735 1.00 94.00 900 SER A CA 1
ATOM 6107 C C . SER A 1 900 ? -32.325 -4.372 35.910 1.00 94.00 900 SER A C 1
ATOM 6109 O O . SER A 1 900 ? -32.805 -4.167 37.018 1.00 94.00 900 SER A O 1
ATOM 6111 N N . GLN A 1 901 ? -33.090 -4.643 34.849 1.00 95.94 901 GLN A N 1
ATOM 6112 C CA . GLN A 1 901 ? -34.555 -4.681 34.911 1.00 95.94 901 GLN A CA 1
ATOM 6113 C C . GLN A 1 901 ? -35.052 -5.871 35.737 1.00 95.94 901 GLN A C 1
ATOM 6115 O O . GLN A 1 901 ? -35.986 -5.751 36.534 1.00 95.94 901 GLN A O 1
ATOM 6120 N N . LEU A 1 902 ? -34.397 -7.025 35.574 1.00 93.19 902 LEU A N 1
ATOM 6121 C CA . LEU A 1 902 ? -34.683 -8.204 36.384 1.00 93.19 902 LEU A CA 1
ATOM 6122 C C . LEU A 1 902 ? -34.285 -7.976 37.848 1.00 93.19 902 LEU A C 1
ATOM 6124 O O . LEU A 1 902 ? -35.044 -8.323 38.749 1.00 93.19 902 LEU A O 1
ATOM 6128 N N . PHE A 1 903 ? -33.132 -7.346 38.085 1.00 88.50 903 PHE A N 1
ATOM 6129 C CA . PHE A 1 903 ? -32.673 -6.995 39.425 1.00 88.50 903 PHE A CA 1
ATOM 6130 C C . PHE A 1 903 ? -33.650 -6.053 40.135 1.00 88.50 903 PHE A C 1
ATOM 6132 O O . PHE A 1 903 ? -34.057 -6.365 41.246 1.00 88.50 903 PHE A O 1
ATOM 6139 N N . GLN A 1 904 ? -34.105 -4.979 39.479 1.00 91.62 904 GLN A N 1
ATOM 6140 C CA . GLN A 1 904 ? -35.111 -4.062 40.033 1.00 91.62 904 GLN A CA 1
ATOM 6141 C C . GLN A 1 904 ? -36.399 -4.792 40.428 1.00 91.62 904 GLN A C 1
ATOM 6143 O O . GLN A 1 904 ? -36.944 -4.567 41.503 1.00 91.62 904 GLN A O 1
ATOM 6148 N N . THR A 1 905 ? -36.866 -5.719 39.588 1.00 89.50 905 THR A N 1
ATOM 6149 C CA . THR A 1 905 ? -38.056 -6.526 39.903 1.00 89.50 905 THR A CA 1
ATOM 6150 C C . THR A 1 905 ? -37.828 -7.405 41.140 1.00 89.50 905 THR A C 1
ATOM 6152 O O . THR A 1 905 ? -38.707 -7.515 41.995 1.00 89.50 905 THR A O 1
ATOM 6155 N N . ASN A 1 906 ? -36.644 -8.010 41.263 1.00 84.12 906 ASN A N 1
ATOM 6156 C CA . ASN A 1 906 ? -36.281 -8.836 42.416 1.00 84.12 906 ASN A CA 1
ATOM 6157 C C . ASN A 1 906 ? -36.105 -8.008 43.698 1.00 84.12 906 ASN A C 1
ATOM 6159 O O . ASN A 1 906 ? -36.505 -8.455 44.771 1.00 84.12 906 ASN A O 1
ATOM 6163 N N . GLU A 1 907 ? -35.542 -6.805 43.591 1.00 86.62 907 GLU A N 1
ATOM 6164 C CA . GLU A 1 907 ? -35.399 -5.862 44.700 1.00 86.62 907 GLU A CA 1
ATOM 6165 C C . GLU A 1 907 ? -36.772 -5.428 45.225 1.00 86.62 907 GLU A C 1
ATOM 6167 O O . GLU A 1 907 ? -37.030 -5.501 46.427 1.00 86.62 907 GLU A O 1
ATOM 6172 N N . GLU A 1 908 ? -37.705 -5.089 44.332 1.00 86.44 908 GLU A N 1
ATOM 6173 C CA . GLU A 1 908 ? -39.081 -4.765 44.718 1.00 86.44 908 GLU A CA 1
ATOM 6174 C C . GLU A 1 908 ? -39.813 -5.954 45.353 1.00 86.44 908 GLU A C 1
ATOM 6176 O O . GLU A 1 908 ? -40.551 -5.786 46.328 1.00 86.44 908 GLU A O 1
ATOM 6181 N N . LEU A 1 909 ? -39.574 -7.178 44.870 1.00 84.69 909 LEU A N 1
ATOM 6182 C CA . LEU A 1 909 ? -40.135 -8.382 45.482 1.00 84.69 909 LEU A CA 1
ATOM 6183 C C . LEU A 1 909 ? -39.586 -8.616 46.902 1.00 84.69 909 LEU A C 1
ATOM 6185 O O . LEU A 1 909 ? -40.350 -8.955 47.810 1.00 84.69 909 LEU A O 1
ATOM 6189 N N . ALA A 1 910 ? -38.289 -8.388 47.124 1.00 81.38 910 ALA A N 1
ATOM 6190 C CA . ALA A 1 910 ? -37.675 -8.465 48.450 1.00 81.38 910 ALA A CA 1
ATOM 6191 C C . ALA A 1 910 ? -38.200 -7.363 49.389 1.00 81.38 910 ALA A C 1
ATOM 6193 O O . ALA A 1 910 ? -38.531 -7.633 50.548 1.00 81.38 910 ALA A O 1
ATOM 6194 N N . ASN A 1 911 ? -38.366 -6.139 48.882 1.00 84.00 911 ASN A N 1
ATOM 6195 C CA . ASN A 1 911 ? -38.970 -5.030 49.621 1.00 84.00 911 ASN A CA 1
ATOM 6196 C C . ASN A 1 911 ? -40.417 -5.334 50.021 1.00 84.00 911 ASN A C 1
ATOM 6198 O O . ASN A 1 911 ? -40.820 -5.040 51.148 1.00 84.00 911 ASN A O 1
ATOM 6202 N N . LEU A 1 912 ? -41.197 -5.960 49.137 1.00 86.38 912 LEU A N 1
ATOM 6203 C CA . LEU A 1 912 ? -42.555 -6.403 49.442 1.00 86.38 912 LEU A CA 1
ATOM 6204 C C . LEU A 1 912 ? -42.573 -7.473 50.546 1.00 86.38 912 LEU A C 1
ATOM 6206 O O . LEU A 1 912 ? -43.390 -7.380 51.467 1.00 86.38 912 LEU A O 1
ATOM 6210 N N . ALA A 1 913 ? -41.661 -8.449 50.503 1.00 86.19 913 ALA A N 1
ATOM 6211 C CA . ALA A 1 913 ? -41.533 -9.465 51.550 1.00 86.19 913 ALA A CA 1
ATOM 6212 C C . ALA A 1 913 ? -41.163 -8.842 52.911 1.00 86.19 913 ALA A C 1
ATOM 6214 O O . ALA A 1 913 ? -41.787 -9.160 53.924 1.00 86.19 913 ALA A O 1
ATOM 6215 N N . ASN A 1 914 ? -40.226 -7.888 52.930 1.00 83.81 914 ASN A N 1
ATOM 6216 C CA . ASN A 1 914 ? -39.843 -7.135 54.130 1.00 83.81 914 ASN A CA 1
ATOM 6217 C C . ASN A 1 914 ? -41.002 -6.301 54.695 1.00 83.81 914 ASN A C 1
ATOM 6219 O O . ASN A 1 914 ? -41.284 -6.371 55.892 1.00 83.81 914 ASN A O 1
ATOM 6223 N N . LYS A 1 915 ? -41.716 -5.553 53.842 1.00 86.62 915 LYS A N 1
ATOM 6224 C CA . LYS A 1 915 ? -42.909 -4.786 54.242 1.00 86.62 915 LYS A CA 1
ATOM 6225 C C . LYS A 1 915 ? -43.981 -5.696 54.840 1.00 86.62 915 LYS A C 1
ATOM 6227 O O . LYS A 1 915 ? -44.582 -5.351 55.850 1.00 86.62 915 LYS A O 1
ATOM 6232 N N . THR A 1 916 ? -44.184 -6.874 54.256 1.00 86.25 916 THR A N 1
ATOM 6233 C CA . THR A 1 916 ? -45.162 -7.853 54.747 1.00 86.25 916 THR A CA 1
ATOM 6234 C C . THR A 1 916 ? -44.737 -8.449 56.095 1.00 86.25 916 THR A C 1
ATOM 6236 O O . THR A 1 916 ? -45.563 -8.546 56.997 1.00 86.25 916 THR A O 1
ATOM 6239 N N . ALA A 1 917 ? -43.454 -8.778 56.287 1.00 85.75 917 ALA A N 1
ATOM 6240 C CA . ALA A 1 917 ? -42.931 -9.255 57.572 1.00 85.75 917 ALA A CA 1
ATOM 6241 C C . ALA A 1 917 ? -43.064 -8.195 58.685 1.00 85.75 917 ALA A C 1
ATOM 6243 O O . ALA A 1 917 ? -43.510 -8.507 59.790 1.00 85.75 917 ALA A O 1
ATOM 6244 N N . GLN A 1 918 ? -42.764 -6.928 58.379 1.00 84.06 918 GLN A N 1
ATOM 6245 C CA . GLN A 1 918 ? -42.954 -5.808 59.309 1.00 84.06 918 GLN A CA 1
ATOM 6246 C C . GLN A 1 918 ? -44.429 -5.569 59.643 1.00 84.06 918 GLN A C 1
ATOM 6248 O O . GLN A 1 918 ? -44.756 -5.348 60.806 1.00 84.06 918 GLN A O 1
ATOM 6253 N N . ALA A 1 919 ? -45.317 -5.638 58.645 1.00 83.19 919 ALA A N 1
ATOM 6254 C CA . ALA A 1 919 ? -46.755 -5.475 58.845 1.00 83.19 919 ALA A CA 1
ATOM 6255 C C . ALA A 1 919 ? -47.354 -6.580 59.730 1.00 83.19 919 ALA A C 1
ATOM 6257 O O . ALA A 1 919 ? -48.316 -6.327 60.451 1.00 83.19 919 ALA A O 1
ATOM 6258 N N . LEU A 1 920 ? -46.784 -7.790 59.699 1.00 85.75 920 LEU A N 1
ATOM 6259 C CA . LEU A 1 920 ? -47.129 -8.849 60.645 1.00 85.75 920 LEU A CA 1
ATOM 6260 C C . LEU A 1 920 ? -46.579 -8.517 62.049 1.00 85.75 920 LEU A C 1
ATOM 6262 O O . LEU A 1 920 ? -47.328 -8.528 63.017 1.00 85.75 920 LEU A O 1
ATOM 6266 N N . GLY A 1 921 ? -45.310 -8.128 62.192 1.00 79.62 921 GLY A N 1
ATOM 6267 C CA . GLY A 1 921 ? -44.715 -7.840 63.505 1.00 79.62 921 GLY A CA 1
ATOM 6268 C C . GLY A 1 921 ? -44.365 -9.120 64.281 1.00 79.62 921 GLY A C 1
ATOM 6269 O O . GLY A 1 921 ? -44.115 -10.165 63.687 1.00 79.62 921 GLY A O 1
ATOM 6270 N N . GLY A 1 922 ? -44.252 -9.059 65.615 1.00 82.12 922 GLY A N 1
ATOM 6271 C CA . GLY A 1 922 ? -43.940 -10.242 66.444 1.00 82.12 922 GLY A CA 1
ATOM 6272 C C . GLY A 1 922 ? -42.582 -10.907 66.150 1.00 82.12 922 GLY A C 1
ATOM 6273 O O . GLY A 1 922 ? -42.403 -12.086 66.426 1.00 82.12 922 GLY A O 1
ATOM 6274 N N . GLY A 1 923 ? -41.629 -10.196 65.542 1.00 83.62 923 GLY A N 1
ATOM 6275 C CA . GLY A 1 923 ? -40.332 -10.763 65.154 1.00 83.62 923 GLY A CA 1
ATOM 6276 C C . GLY A 1 923 ? -40.347 -11.604 63.869 1.00 83.62 923 GLY A C 1
ATOM 6277 O O . GLY A 1 923 ? -39.405 -12.361 63.652 1.00 83.62 923 GLY A O 1
ATOM 6278 N N . ALA A 1 924 ? -41.378 -11.490 63.018 1.00 88.81 924 ALA A N 1
ATOM 6279 C CA . ALA A 1 924 ? -41.336 -12.049 61.665 1.00 88.81 924 ALA A CA 1
ATOM 6280 C C . ALA A 1 924 ? -40.208 -11.411 60.836 1.00 88.81 924 ALA A C 1
ATOM 6282 O O . ALA A 1 924 ? -40.026 -10.193 60.839 1.00 88.81 924 ALA A O 1
ATOM 6283 N N . LEU A 1 925 ? -39.470 -12.238 60.099 1.00 83.44 925 LEU A N 1
ATOM 6284 C CA . LEU A 1 925 ? -38.336 -11.843 59.272 1.00 83.44 925 LEU A CA 1
ATOM 6285 C C . LEU A 1 925 ? -38.525 -12.385 57.856 1.00 83.44 925 LEU A C 1
ATOM 6287 O O . LEU A 1 925 ? -38.919 -13.538 57.672 1.00 83.44 925 LEU A O 1
ATOM 6291 N N . ALA A 1 926 ? -38.222 -11.569 56.849 1.00 85.25 926 ALA A N 1
ATOM 6292 C CA . ALA A 1 926 ? -38.154 -12.047 55.476 1.00 85.25 926 ALA A CA 1
ATOM 6293 C C . ALA A 1 926 ? -36.794 -12.713 55.228 1.00 85.25 926 ALA A C 1
ATOM 6295 O O . ALA A 1 926 ? -35.734 -12.142 55.493 1.00 85.25 926 ALA A O 1
ATOM 6296 N N . ASN A 1 927 ? -36.813 -13.932 54.698 1.00 78.75 927 ASN A N 1
ATOM 6297 C CA . ASN A 1 927 ? -35.615 -14.600 54.225 1.00 78.75 927 ASN A CA 1
ATOM 6298 C C . ASN A 1 927 ? -35.218 -14.003 52.868 1.00 78.75 927 ASN A C 1
ATOM 6300 O O . ASN A 1 927 ? -35.876 -14.243 51.855 1.00 78.75 927 ASN A O 1
ATOM 6304 N N . GLN A 1 928 ? -34.116 -13.255 52.848 1.00 71.62 928 GLN A N 1
ATOM 6305 C CA . GLN A 1 928 ? -33.692 -12.492 51.669 1.00 71.62 928 GLN A CA 1
ATOM 6306 C C . GLN A 1 928 ? -33.275 -13.358 50.467 1.00 71.62 928 GLN A C 1
ATOM 6308 O O . GLN A 1 928 ? -33.212 -12.851 49.354 1.00 71.62 928 GLN A O 1
ATOM 6313 N N . ALA A 1 929 ? -33.019 -14.655 50.665 1.00 67.62 929 ALA A N 1
ATOM 6314 C CA . ALA A 1 929 ? -32.645 -15.572 49.588 1.00 67.62 929 ALA A CA 1
ATOM 6315 C C . ALA A 1 929 ? -33.849 -16.285 48.950 1.00 67.62 929 ALA A C 1
ATOM 6317 O O . ALA A 1 929 ? -33.767 -16.725 47.808 1.00 67.62 929 ALA A O 1
ATOM 6318 N N . THR A 1 930 ? -34.957 -16.430 49.682 1.00 75.06 930 THR A N 1
ATOM 6319 C CA . THR A 1 930 ? -36.109 -17.245 49.244 1.00 75.06 930 THR A CA 1
ATOM 6320 C C . THR A 1 930 ? -37.421 -16.469 49.167 1.00 75.06 930 THR A C 1
ATOM 6322 O O . THR A 1 930 ? -38.401 -16.992 48.647 1.00 75.06 930 THR A O 1
ATOM 6325 N N . GLY A 1 931 ? -37.476 -15.246 49.703 1.00 71.56 931 GLY A N 1
ATOM 6326 C CA . GLY A 1 931 ? -38.710 -14.463 49.823 1.00 71.56 931 GLY A CA 1
ATOM 6327 C C . GLY A 1 931 ? -39.710 -15.018 50.847 1.00 71.56 931 GLY A C 1
ATOM 6328 O O . GLY A 1 931 ? -40.778 -14.438 51.032 1.00 71.56 931 GLY A O 1
ATOM 6329 N N . ALA A 1 932 ? -39.385 -16.121 51.531 1.00 80.12 932 ALA A N 1
ATOM 6330 C CA . ALA A 1 932 ? -40.230 -16.709 52.563 1.00 80.12 932 ALA A CA 1
ATOM 6331 C C . ALA A 1 932 ? -40.233 -15.839 53.830 1.00 80.12 932 ALA A C 1
ATOM 6333 O O . ALA A 1 932 ? -39.181 -15.399 54.292 1.00 80.12 932 ALA A O 1
ATOM 6334 N N . ILE A 1 933 ? -41.409 -15.616 54.417 1.00 86.44 933 ILE A N 1
ATOM 6335 C CA . ILE A 1 933 ? -41.569 -14.860 55.666 1.00 86.44 933 ILE A CA 1
ATOM 6336 C C . ILE A 1 933 ? -41.642 -15.852 56.828 1.00 86.44 933 ILE A C 1
ATOM 6338 O O . ILE A 1 933 ? -42.446 -16.785 56.795 1.00 86.44 933 ILE A O 1
ATOM 6342 N N . SER A 1 934 ? -40.804 -15.672 57.850 1.00 86.06 934 SER A N 1
ATOM 6343 C CA . SER A 1 934 ? -40.868 -16.493 59.058 1.00 86.06 934 SER A CA 1
ATOM 6344 C C . SER A 1 934 ? -42.165 -16.223 59.813 1.00 86.06 934 SER A C 1
ATOM 6346 O O . SER A 1 934 ? -42.662 -15.095 59.838 1.00 86.06 934 SER A O 1
ATOM 6348 N N . ALA A 1 935 ? -42.710 -17.250 60.462 1.00 83.75 935 ALA A N 1
ATOM 6349 C CA . ALA A 1 935 ? -43.901 -17.068 61.275 1.00 83.75 935 ALA A CA 1
ATOM 6350 C C . ALA A 1 935 ? -43.635 -15.997 62.361 1.00 83.75 935 ALA A C 1
ATOM 6352 O O . ALA A 1 935 ? -42.583 -16.058 63.008 1.00 83.75 935 ALA A O 1
ATOM 6353 N N . PRO A 1 936 ? -44.532 -15.010 62.552 1.00 86.25 936 PRO A N 1
ATOM 6354 C CA . PRO A 1 936 ? -44.422 -14.061 63.658 1.00 86.25 936 PRO A CA 1
ATOM 6355 C C . PRO A 1 936 ? -44.527 -14.791 65.003 1.00 86.25 936 PRO A C 1
ATOM 6357 O O . PRO A 1 936 ? -44.926 -15.947 65.058 1.00 86.25 936 PRO A O 1
ATOM 6360 N N . SER A 1 937 ? -44.188 -14.129 66.102 1.00 87.69 937 SER A N 1
ATOM 6361 C CA . SER A 1 937 ? -44.295 -14.638 67.469 1.00 87.69 937 SER A CA 1
ATOM 6362 C C . SER A 1 937 ? -44.937 -13.571 68.349 1.00 87.69 937 SER A C 1
ATOM 6364 O O . SER A 1 937 ? -44.305 -12.602 68.775 1.00 87.69 937 SER A O 1
ATOM 6366 N N . TYR A 1 938 ? -46.229 -13.729 68.611 1.00 85.12 938 TYR A N 1
ATOM 6367 C CA . TYR A 1 938 ? -46.969 -12.855 69.511 1.00 85.12 938 TYR A CA 1
ATOM 6368 C C . TYR A 1 938 ? -47.084 -13.537 70.863 1.00 85.12 938 TYR A C 1
ATOM 6370 O O . TYR A 1 938 ? -47.575 -14.660 70.963 1.00 85.12 938 TYR A O 1
ATOM 6378 N N . THR A 1 939 ? -46.638 -12.854 71.912 1.00 81.12 939 THR A N 1
ATOM 6379 C CA . THR A 1 939 ? -46.824 -13.320 73.286 1.00 81.12 939 THR A CA 1
ATOM 6380 C C . THR A 1 939 ? -48.063 -12.645 73.854 1.00 81.12 939 THR A C 1
ATOM 6382 O O . THR A 1 939 ? -48.047 -11.441 74.105 1.00 81.12 939 THR A O 1
ATOM 6385 N N . VAL A 1 940 ? -49.135 -13.408 74.048 1.00 75.62 940 VAL A N 1
ATOM 6386 C CA . VAL A 1 940 ? -50.395 -12.915 74.612 1.00 75.62 940 VAL A CA 1
ATOM 6387 C C . VAL A 1 940 ? -50.573 -13.531 75.994 1.00 75.62 940 VAL A C 1
ATOM 6389 O O . VAL A 1 940 ? -50.520 -14.749 76.160 1.00 75.62 940 VAL A O 1
ATOM 6392 N N . THR A 1 941 ? -50.759 -12.699 77.017 1.00 71.31 941 THR A N 1
ATOM 6393 C CA . THR A 1 941 ? -51.070 -13.186 78.365 1.00 71.31 941 THR A CA 1
ATOM 6394 C C . THR A 1 941 ? -52.528 -13.625 78.398 1.00 71.31 941 THR A C 1
ATOM 6396 O O . THR A 1 941 ? -53.434 -12.798 78.347 1.00 71.31 941 THR A O 1
ATOM 6399 N N . THR A 1 942 ? -52.762 -14.926 78.492 1.00 67.31 942 THR A N 1
ATOM 6400 C CA . THR A 1 942 ? -54.095 -15.515 78.648 1.00 67.31 942 THR A CA 1
ATOM 6401 C C . THR A 1 942 ? -54.234 -15.929 80.109 1.00 67.31 942 THR A C 1
ATOM 6403 O O . THR A 1 942 ? -53.438 -16.746 80.566 1.00 67.31 942 THR A O 1
ATOM 6406 N N . ASN A 1 943 ? -55.187 -15.380 80.870 1.00 63.53 943 ASN A N 1
ATOM 6407 C CA . ASN A 1 943 ? -55.307 -15.678 82.304 1.00 63.53 943 ASN A CA 1
ATOM 6408 C C . ASN A 1 943 ? -56.550 -16.526 82.633 1.00 63.53 943 ASN A C 1
ATOM 6410 O O . ASN A 1 943 ? -57.649 -15.978 82.635 1.00 63.53 943 ASN A O 1
ATOM 6414 N N . PRO A 1 944 ? -56.394 -17.819 82.979 1.00 55.44 944 PRO A N 1
ATOM 6415 C CA . PRO A 1 944 ? -57.493 -18.626 83.503 1.00 55.44 944 PRO A CA 1
ATOM 6416 C C . PRO A 1 944 ? -57.548 -18.707 85.042 1.00 55.44 944 PRO A C 1
ATOM 6418 O O . PRO A 1 944 ? -58.554 -19.181 85.555 1.00 55.44 944 PRO A O 1
ATOM 6421 N N . ALA A 1 945 ? -56.510 -18.307 85.800 1.00 53.75 945 ALA A N 1
ATOM 6422 C CA . ALA A 1 945 ? -56.465 -18.580 87.253 1.00 53.75 945 ALA A CA 1
ATOM 6423 C C . ALA A 1 945 ? -55.434 -17.770 88.086 1.00 53.75 945 ALA A C 1
ATOM 6425 O O . ALA A 1 945 ? -54.933 -18.259 89.094 1.00 53.75 945 ALA A O 1
ATOM 6426 N N . GLY A 1 946 ? -55.073 -16.544 87.696 1.00 55.78 946 GLY A N 1
ATOM 6427 C CA . GLY A 1 946 ? -54.273 -15.640 88.545 1.00 55.78 946 GLY A CA 1
ATOM 6428 C C . GLY A 1 946 ? -52.752 -15.864 88.560 1.00 55.78 946 GLY A C 1
ATOM 6429 O O . GLY A 1 946 ? -52.072 -15.264 89.385 1.00 55.78 946 GLY A O 1
ATOM 6430 N N . THR A 1 947 ? -52.190 -16.666 87.648 1.00 58.22 947 THR A N 1
ATOM 6431 C CA . THR A 1 947 ? -50.741 -16.978 87.595 1.00 58.22 947 THR A CA 1
ATOM 6432 C C . THR A 1 947 ? -49.946 -16.217 86.524 1.00 58.22 947 THR A C 1
ATOM 6434 O O . THR A 1 947 ? -48.727 -16.341 86.471 1.00 58.22 947 THR A O 1
ATOM 6437 N N . GLY A 1 948 ? -50.598 -15.437 85.650 1.00 61.62 948 GLY A N 1
ATOM 6438 C CA . GLY A 1 948 ? -49.914 -14.647 84.611 1.00 61.62 948 GLY A CA 1
ATOM 6439 C C . GLY A 1 948 ? -49.347 -15.454 83.430 1.00 61.62 948 GLY A C 1
ATOM 6440 O O . GLY A 1 948 ? -48.353 -15.044 82.832 1.00 61.62 948 GLY A O 1
ATOM 6441 N N . THR A 1 949 ? -49.950 -16.597 83.084 1.00 65.38 949 THR A N 1
ATOM 6442 C CA . THR A 1 949 ? -49.453 -17.490 82.023 1.00 65.38 949 THR A CA 1
ATOM 6443 C C . THR A 1 949 ? -49.436 -16.808 80.646 1.00 65.38 949 THR A C 1
ATOM 6445 O O . THR A 1 949 ? -50.454 -16.321 80.151 1.00 65.38 949 THR A O 1
ATOM 6448 N N . LYS A 1 950 ? -48.262 -16.783 80.008 1.00 74.12 950 LYS A N 1
ATOM 6449 C CA . LYS A 1 950 ? -48.045 -16.220 78.668 1.00 74.12 950 LYS A CA 1
ATOM 6450 C C . LYS A 1 950 ? -48.155 -17.320 77.613 1.00 74.12 950 LYS A C 1
ATOM 6452 O O . LYS A 1 950 ? -47.426 -18.304 77.694 1.00 74.12 950 LYS A O 1
ATOM 6457 N N . THR A 1 951 ? -49.024 -17.135 76.623 1.00 74.12 951 THR A N 1
ATOM 6458 C CA . THR A 1 951 ? -49.156 -18.040 75.475 1.00 74.12 951 THR A CA 1
ATOM 6459 C C . THR A 1 951 ? -48.521 -17.397 74.249 1.00 74.12 951 THR A C 1
ATOM 6461 O O . THR A 1 951 ? -48.875 -16.279 73.872 1.00 74.12 951 THR A O 1
ATOM 6464 N N . THR A 1 952 ? -47.582 -18.099 73.621 1.00 83.31 952 THR A N 1
ATOM 6465 C CA . THR A 1 952 ? -46.964 -17.663 72.365 1.00 83.31 952 THR A CA 1
ATOM 6466 C C . THR A 1 952 ? -47.712 -18.270 71.187 1.00 83.31 952 THR A C 1
ATOM 6468 O O . THR A 1 952 ? -47.868 -19.487 71.109 1.00 83.31 952 THR A O 1
ATOM 6471 N N . VAL A 1 953 ? -48.159 -17.428 70.259 1.00 82.12 953 VAL A N 1
ATOM 6472 C CA . VAL A 1 953 ? -48.849 -17.838 69.029 1.00 82.12 953 VAL A CA 1
ATOM 6473 C C . VAL A 1 953 ? -48.178 -17.218 67.814 1.00 82.12 953 VAL A C 1
ATOM 6475 O O . VAL A 1 953 ? -47.615 -16.128 67.893 1.00 82.12 953 VAL A O 1
ATOM 6478 N N . ASN A 1 954 ? -48.234 -17.918 66.681 1.00 87.50 954 ASN A N 1
ATOM 6479 C CA . ASN A 1 954 ? -47.380 -17.622 65.534 1.00 87.50 954 ASN A CA 1
ATOM 6480 C C . ASN A 1 954 ? -48.105 -17.135 64.269 1.00 87.50 954 ASN A C 1
ATOM 6482 O O . ASN A 1 954 ? -47.560 -17.166 63.168 1.00 87.50 954 ASN A O 1
ATOM 6486 N N . ASN A 1 955 ? -49.351 -16.684 64.413 1.00 84.88 955 ASN A N 1
ATOM 6487 C CA . ASN A 1 955 ? -50.111 -16.026 63.355 1.00 84.88 955 ASN A CA 1
ATOM 6488 C C . ASN A 1 955 ? -51.118 -15.031 63.955 1.00 84.88 955 ASN A C 1
ATOM 6490 O O . ASN A 1 955 ? -51.508 -15.151 65.118 1.00 84.88 955 ASN A O 1
ATOM 6494 N N . VAL A 1 956 ? -51.521 -14.039 63.154 1.00 84.31 956 VAL A N 1
ATOM 6495 C CA . VAL A 1 956 ? -52.382 -12.927 63.599 1.00 84.31 956 VAL A CA 1
ATOM 6496 C C . VAL A 1 956 ? -53.764 -13.419 64.037 1.00 84.31 956 VAL A C 1
ATOM 6498 O O . VAL A 1 956 ? -54.279 -12.952 65.047 1.00 84.31 956 VAL A O 1
ATOM 6501 N N . GLY A 1 957 ? -54.340 -14.397 63.328 1.00 83.69 957 GLY A N 1
ATOM 6502 C CA . GLY A 1 957 ? -55.650 -14.964 63.665 1.00 83.69 957 GLY A CA 1
ATOM 6503 C C . GLY A 1 957 ? -55.668 -15.578 65.065 1.00 83.69 957 GLY A C 1
ATOM 6504 O O . GLY A 1 957 ? -56.496 -15.208 65.888 1.00 83.69 957 GLY A O 1
ATOM 6505 N N . ALA A 1 958 ? -54.692 -16.431 65.379 1.00 81.56 958 ALA A N 1
ATOM 6506 C CA . ALA A 1 958 ? -54.551 -17.039 66.699 1.00 81.56 958 ALA A CA 1
ATOM 6507 C C . ALA A 1 958 ? -54.242 -16.010 67.803 1.00 81.56 958 ALA A C 1
ATOM 6509 O O . ALA A 1 958 ? -54.726 -16.169 68.921 1.00 81.56 958 ALA A O 1
ATOM 6510 N N . ALA A 1 959 ? -53.483 -14.945 67.506 1.00 81.00 959 ALA A N 1
ATOM 6511 C CA . ALA A 1 959 ? -53.226 -13.849 68.451 1.00 81.00 959 ALA A CA 1
ATOM 6512 C C . ALA A 1 959 ? -54.491 -13.056 68.784 1.00 81.00 959 ALA A C 1
ATOM 6514 O O . ALA A 1 959 ? -54.757 -12.801 69.958 1.00 81.00 959 ALA A O 1
ATOM 6515 N N . LEU A 1 960 ? -55.294 -12.722 67.772 1.00 82.62 960 LEU A N 1
ATOM 6516 C CA . LEU A 1 960 ? -56.578 -12.053 67.960 1.00 82.62 960 LEU A CA 1
ATOM 6517 C C . LEU A 1 960 ? -57.575 -12.955 68.689 1.00 82.62 960 LEU A C 1
ATOM 6519 O O . LEU A 1 960 ? -58.226 -12.477 69.604 1.00 82.62 960 LEU A O 1
ATOM 6523 N N . THR A 1 961 ? -57.648 -14.253 68.378 1.00 79.50 961 THR A N 1
ATOM 6524 C CA . THR A 1 961 ? -58.491 -15.207 69.123 1.00 79.50 961 THR A CA 1
ATOM 6525 C C . THR A 1 961 ? -58.038 -15.368 70.577 1.00 79.50 961 THR A C 1
ATOM 6527 O O . THR A 1 961 ? -58.875 -15.432 71.475 1.00 79.50 961 THR A O 1
ATOM 6530 N N . ALA A 1 962 ? -56.728 -15.407 70.842 1.00 76.19 962 ALA A N 1
ATOM 6531 C CA . ALA A 1 962 ? -56.191 -15.477 72.201 1.00 76.19 962 ALA A CA 1
ATOM 6532 C C . ALA A 1 962 ? -56.466 -14.190 72.998 1.00 76.19 962 ALA A C 1
ATOM 6534 O O . ALA A 1 962 ? -56.828 -14.271 74.173 1.00 76.19 962 ALA A O 1
ATOM 6535 N N . LEU A 1 963 ? -56.344 -13.017 72.365 1.00 77.00 963 LEU A N 1
ATOM 6536 C CA . LEU A 1 963 ? -56.700 -11.731 72.967 1.00 77.00 963 LEU A CA 1
ATOM 6537 C C . LEU A 1 963 ? -58.210 -11.626 73.203 1.00 77.00 963 LEU A C 1
ATOM 6539 O O . LEU A 1 963 ? -58.609 -11.286 74.308 1.00 77.00 963 LEU A O 1
ATOM 6543 N N . ASP A 1 964 ? -59.032 -11.972 72.209 1.00 77.56 964 ASP A N 1
ATOM 6544 C CA . ASP A 1 964 ? -60.498 -12.017 72.292 1.00 77.56 964 ASP A CA 1
ATOM 6545 C C . ASP A 1 964 ? -60.960 -12.939 73.427 1.00 77.56 964 ASP A C 1
ATOM 6547 O O . ASP A 1 964 ? -61.796 -12.558 74.243 1.00 77.56 964 ASP A O 1
ATOM 6551 N N . THR A 1 965 ? -60.324 -14.105 73.568 1.00 73.44 965 THR A N 1
ATOM 6552 C CA . THR A 1 965 ? -60.552 -15.015 74.696 1.00 73.44 965 THR A CA 1
ATOM 6553 C C . THR A 1 965 ? -60.157 -14.366 76.022 1.00 73.44 965 THR A C 1
ATOM 6555 O O . THR A 1 965 ? -60.905 -14.487 76.985 1.00 73.44 965 THR A O 1
ATOM 6558 N N . ALA A 1 966 ? -59.014 -13.672 76.097 1.00 71.19 966 ALA A N 1
ATOM 6559 C CA . ALA A 1 966 ? -58.529 -13.031 77.321 1.00 71.19 966 ALA A CA 1
ATOM 6560 C C . ALA A 1 966 ? -59.394 -11.837 77.768 1.00 71.19 966 ALA A C 1
ATOM 6562 O O . ALA A 1 966 ? -59.664 -11.708 78.961 1.00 71.19 966 ALA A O 1
ATOM 6563 N N . VAL A 1 967 ? -59.854 -10.987 76.842 1.00 71.56 967 VAL A N 1
ATOM 6564 C CA . VAL A 1 967 ? -60.684 -9.805 77.157 1.00 71.56 967 VAL A CA 1
ATOM 6565 C C . VAL A 1 967 ? -62.158 -10.149 77.393 1.00 71.56 967 VAL A C 1
ATOM 6567 O O . VAL A 1 967 ? -62.851 -9.391 78.068 1.00 71.56 967 VAL A O 1
ATOM 6570 N N . ASN A 1 968 ? -62.633 -11.300 76.898 1.00 71.25 968 ASN A N 1
ATOM 6571 C CA . ASN A 1 968 ? -63.974 -11.822 77.186 1.00 71.25 968 ASN A CA 1
ATOM 6572 C C . ASN A 1 968 ? -64.055 -12.678 78.463 1.00 71.25 968 ASN A C 1
ATOM 6574 O O . ASN A 1 968 ? -65.152 -13.149 78.793 1.00 71.25 968 ASN A O 1
ATOM 6578 N N . GLN A 1 969 ? -62.948 -12.875 79.193 1.00 70.75 969 GLN A N 1
ATOM 6579 C CA . GLN A 1 969 ? -63.012 -13.534 80.497 1.00 70.75 969 GLN A CA 1
ATOM 6580 C C . GLN A 1 969 ? -63.652 -12.621 81.550 1.00 70.75 969 GLN A C 1
ATOM 6582 O O . GLN A 1 969 ? -63.364 -11.423 81.595 1.00 70.75 969 GLN A O 1
ATOM 6587 N N . PRO A 1 970 ? -64.513 -13.163 82.426 1.00 68.81 970 PRO A N 1
ATOM 6588 C CA . PRO A 1 970 ? -65.131 -12.368 83.469 1.00 68.81 970 PRO A CA 1
ATOM 6589 C C . PRO A 1 970 ? -64.133 -11.983 84.572 1.00 68.81 970 PRO A C 1
ATOM 6591 O O . PRO A 1 970 ? -63.375 -12.811 85.075 1.00 68.81 970 PRO A O 1
ATOM 6594 N N . LEU A 1 971 ? -64.197 -10.732 85.020 1.00 69.00 971 LEU A N 1
ATOM 6595 C CA . LEU A 1 971 ? -63.652 -10.290 86.300 1.00 69.00 971 LEU A CA 1
ATOM 6596 C C . LEU A 1 971 ? -64.497 -10.892 87.430 1.00 69.00 971 LEU A C 1
ATOM 6598 O O . LEU A 1 971 ? -65.725 -10.803 87.390 1.00 69.00 971 LEU A O 1
ATOM 6602 N N . SER A 1 972 ? -63.850 -11.502 88.426 1.00 66.69 972 SER A N 1
ATOM 6603 C CA . SER A 1 972 ? -64.533 -12.093 89.585 1.00 66.69 972 SER A CA 1
ATOM 6604 C C . SER A 1 972 ? -64.493 -11.148 90.785 1.00 66.69 972 SER A C 1
ATOM 6606 O O . SER A 1 972 ? -63.431 -10.664 91.170 1.00 66.69 972 SER A O 1
ATOM 6608 N N . PHE A 1 973 ? -65.661 -10.894 91.368 1.00 72.88 973 PHE A N 1
ATOM 6609 C CA . PHE A 1 973 ? -65.880 -10.014 92.509 1.00 72.88 973 PHE A CA 1
ATOM 6610 C C . PHE A 1 973 ? -66.451 -10.833 93.669 1.00 72.88 973 PHE A C 1
ATOM 6612 O O . PHE A 1 973 ? -67.463 -11.522 93.521 1.00 72.88 973 PHE A O 1
ATOM 6619 N N . ALA A 1 974 ? -65.805 -10.750 94.828 1.00 64.81 974 ALA A N 1
ATOM 6620 C CA . ALA A 1 974 ? -66.197 -11.458 96.041 1.00 64.81 974 ALA A CA 1
ATOM 6621 C C . ALA A 1 974 ? -66.661 -10.468 97.115 1.00 64.81 974 ALA A C 1
ATOM 6623 O O . ALA A 1 974 ? -66.065 -9.403 97.264 1.00 64.81 974 ALA A O 1
ATOM 6624 N N . GLY A 1 975 ? -67.704 -10.836 97.860 1.00 69.00 975 GLY A N 1
ATOM 6625 C CA . GLY A 1 975 ? -67.999 -10.244 99.167 1.00 69.00 975 GLY A CA 1
ATOM 6626 C C . GLY A 1 975 ? -67.374 -11.067 100.301 1.00 69.00 975 GLY A C 1
ATOM 6627 O O . GLY A 1 975 ? -66.791 -12.121 100.055 1.00 69.00 975 GLY A O 1
ATOM 6628 N N . ASP A 1 976 ? -67.553 -10.624 101.544 1.00 65.25 976 ASP A N 1
ATOM 6629 C CA . ASP A 1 976 ? -67.155 -11.337 102.765 1.00 65.25 976 ASP A CA 1
ATOM 6630 C C . ASP A 1 976 ? -67.903 -12.675 102.929 1.00 65.25 976 ASP A C 1
ATOM 6632 O O . ASP A 1 976 ? -67.384 -13.619 103.521 1.00 65.25 976 ASP A O 1
ATOM 6636 N N . THR A 1 977 ? -69.125 -12.777 102.384 1.00 65.38 977 THR A N 1
ATOM 6637 C CA . THR A 1 977 ? -69.908 -14.021 102.249 1.00 65.38 977 THR A CA 1
ATOM 6638 C C . THR A 1 977 ? -70.749 -14.002 100.955 1.00 65.38 977 THR A C 1
ATOM 6640 O O . THR A 1 977 ? -70.995 -12.938 100.381 1.00 65.38 977 THR A O 1
ATOM 6643 N N . GLY A 1 978 ? -71.201 -15.170 100.476 1.00 66.06 978 GLY A N 1
ATOM 6644 C CA . GLY A 1 978 ? -71.998 -15.316 99.242 1.00 66.06 978 GLY A CA 1
ATOM 6645 C C . GLY A 1 978 ? -71.214 -15.878 98.046 1.00 66.06 978 GLY A C 1
ATOM 6646 O O . GLY A 1 978 ? -69.997 -16.041 98.103 1.00 66.06 978 GLY A O 1
ATOM 6647 N N . ALA A 1 979 ? -71.921 -16.225 96.965 1.00 73.62 979 ALA A N 1
ATOM 6648 C CA . ALA A 1 979 ? -71.306 -16.767 95.749 1.00 73.62 979 ALA A CA 1
ATOM 6649 C C . ALA A 1 979 ? -70.623 -15.653 94.936 1.00 73.62 979 ALA A C 1
ATOM 6651 O O . ALA A 1 979 ? -71.191 -14.572 94.777 1.00 73.62 979 ALA A O 1
ATOM 6652 N N . GLN A 1 980 ? -69.417 -15.918 94.419 1.00 73.69 980 GLN A N 1
ATOM 6653 C CA . GLN A 1 980 ? -68.654 -14.958 93.609 1.00 73.69 980 GLN A CA 1
ATOM 6654 C C . GLN A 1 980 ? -69.453 -14.478 92.388 1.00 73.69 980 GLN A C 1
ATOM 6656 O O . GLN A 1 980 ? -70.156 -15.262 91.753 1.00 73.69 980 GLN A O 1
ATOM 6661 N N . ILE A 1 981 ? -69.324 -13.192 92.056 1.00 78.88 981 ILE A N 1
ATOM 6662 C CA . ILE A 1 981 ? -69.982 -12.564 90.904 1.00 78.88 981 ILE A CA 1
ATOM 6663 C C . ILE A 1 981 ? -68.956 -12.387 89.794 1.00 78.88 981 ILE A C 1
ATOM 6665 O O . ILE A 1 981 ? -67.906 -11.789 90.002 1.00 78.88 981 ILE A O 1
ATOM 6669 N N . SER A 1 982 ? -69.285 -12.847 88.596 1.00 79.38 982 SER A N 1
ATOM 6670 C CA . SER A 1 982 ? -68.429 -12.749 87.418 1.00 79.38 982 SER A CA 1
ATOM 6671 C C . SER A 1 982 ? -69.019 -11.738 86.429 1.00 79.38 982 SER A C 1
ATOM 6673 O O . SER A 1 982 ? -70.138 -11.935 85.961 1.00 79.38 982 SER A O 1
ATOM 6675 N N . ARG A 1 983 ? -68.294 -10.658 86.105 1.00 78.25 983 ARG A N 1
ATOM 6676 C CA . ARG A 1 983 ? -68.719 -9.631 85.128 1.00 78.25 983 ARG A CA 1
ATOM 6677 C C . ARG A 1 983 ? -67.716 -9.492 83.999 1.00 78.25 983 ARG A C 1
ATOM 6679 O O . ARG A 1 983 ? -66.515 -9.472 84.247 1.00 78.25 983 ARG A O 1
ATOM 6686 N N . LYS A 1 984 ? -68.189 -9.317 82.771 1.00 75.56 984 LYS A N 1
ATOM 6687 C CA . LYS A 1 984 ? -67.307 -8.986 81.642 1.00 75.56 984 LYS A CA 1
ATOM 6688 C C . LYS A 1 984 ? -66.977 -7.491 81.615 1.00 75.56 984 LYS A C 1
ATOM 6690 O O . LYS A 1 984 ? -67.716 -6.673 82.163 1.00 75.56 984 LYS A O 1
ATOM 6695 N N . LEU A 1 985 ? -65.869 -7.131 80.964 1.00 66.31 985 LEU A N 1
ATOM 6696 C CA . LEU A 1 985 ? -65.509 -5.733 80.721 1.00 66.31 985 LEU A CA 1
ATOM 6697 C C . LEU A 1 985 ? -66.652 -5.035 79.956 1.00 66.31 985 LEU A C 1
ATOM 6699 O O . LEU A 1 985 ? -67.066 -5.508 78.902 1.00 66.31 985 LEU A O 1
ATOM 6703 N N . GLY A 1 986 ? -67.179 -3.935 80.502 1.00 64.56 986 GLY A N 1
ATOM 6704 C CA . GLY A 1 986 ? -68.324 -3.202 79.939 1.00 64.56 986 GLY A CA 1
ATOM 6705 C C . GLY A 1 986 ? -69.691 -3.537 80.555 1.00 64.56 986 GLY A C 1
ATOM 6706 O O . GLY A 1 986 ? -70.646 -2.801 80.320 1.00 64.56 986 GLY A O 1
ATOM 6707 N N . GLU A 1 987 ? -69.806 -4.578 81.388 1.00 77.00 987 GLU A N 1
ATOM 6708 C CA . GLU A 1 987 ? -71.031 -4.850 82.150 1.00 77.00 987 GLU A CA 1
ATOM 6709 C C . GLU A 1 987 ? -71.056 -4.105 83.499 1.00 77.00 987 GLU A C 1
ATOM 6711 O O . GLU A 1 987 ? -70.045 -4.007 84.196 1.00 77.00 987 GLU A O 1
ATOM 6716 N N . THR A 1 988 ? -72.226 -3.615 83.918 1.00 67.06 988 THR A N 1
ATOM 6717 C CA . THR A 1 988 ? -72.375 -2.882 85.187 1.00 67.06 988 THR A CA 1
ATOM 6718 C C . THR A 1 988 ? -72.453 -3.831 86.391 1.00 67.06 988 THR A C 1
ATOM 6720 O O . THR A 1 988 ? -73.326 -4.701 86.462 1.00 67.06 988 THR A O 1
ATOM 6723 N N . LEU A 1 989 ? -71.561 -3.653 87.371 1.00 77.50 989 LEU A N 1
ATOM 6724 C CA . LEU A 1 989 ? -71.696 -4.225 88.715 1.00 77.50 989 LEU A CA 1
ATOM 6725 C C . LEU A 1 989 ? -72.417 -3.213 89.609 1.00 77.50 989 LEU A C 1
ATOM 6727 O O . LEU A 1 989 ? -71.920 -2.106 89.812 1.00 77.50 989 LEU A O 1
ATOM 6731 N N . ASN A 1 990 ? -73.569 -3.588 90.160 1.00 71.50 990 ASN A N 1
ATOM 6732 C CA . ASN A 1 990 ? -74.283 -2.726 91.096 1.00 71.50 990 ASN A CA 1
ATOM 6733 C C . ASN A 1 990 ? -73.627 -2.836 92.482 1.00 71.50 990 ASN A C 1
ATOM 6735 O O . ASN A 1 990 ? -73.510 -3.931 93.025 1.00 71.50 990 ASN A O 1
ATOM 6739 N N . VAL A 1 991 ? -73.217 -1.718 93.082 1.00 74.88 991 VAL A N 1
ATOM 6740 C CA . VAL A 1 991 ? -72.747 -1.677 94.477 1.00 74.88 991 VAL A CA 1
ATOM 6741 C C . VAL A 1 991 ? -73.732 -0.831 95.265 1.00 74.88 991 VAL A C 1
ATOM 6743 O O . VAL A 1 991 ? -73.805 0.383 95.073 1.00 74.88 991 VAL A O 1
ATOM 6746 N N . LYS A 1 992 ? -74.545 -1.479 96.103 1.00 67.44 992 LYS A N 1
ATOM 6747 C CA . LYS A 1 992 ? -75.665 -0.830 96.791 1.00 67.44 992 LYS A CA 1
ATOM 6748 C C . LYS A 1 992 ? -75.445 -0.871 98.301 1.00 67.44 992 LYS A C 1
ATOM 6750 O O . LYS A 1 992 ? -75.354 -1.943 98.893 1.00 67.44 992 LYS A O 1
ATOM 6755 N N . GLY A 1 993 ? -75.355 0.303 98.924 1.00 65.62 993 GLY A N 1
ATOM 6756 C CA . GLY A 1 993 ? -75.349 0.439 100.382 1.00 65.62 993 GLY A CA 1
ATOM 6757 C C . GLY A 1 993 ? -76.767 0.402 100.961 1.00 65.62 993 GLY A C 1
ATOM 6758 O O . GLY A 1 993 ? -77.704 0.884 100.323 1.00 65.62 993 GLY A O 1
ATOM 6759 N N . GLY A 1 994 ? -76.925 -0.148 102.169 1.00 59.81 994 GLY A N 1
ATOM 6760 C CA . GLY A 1 994 ? -78.182 -0.089 102.936 1.00 59.81 994 GLY A CA 1
ATOM 6761 C C . GLY A 1 994 ? -79.093 -1.320 102.833 1.00 59.81 994 GLY A C 1
ATOM 6762 O O . GLY A 1 994 ? -80.297 -1.204 103.050 1.00 59.81 994 GLY A O 1
ATOM 6763 N N . ALA A 1 995 ? -78.554 -2.495 102.493 1.00 61.25 995 ALA A N 1
ATOM 6764 C CA . ALA A 1 995 ? -79.317 -3.747 102.503 1.00 61.25 995 ALA A CA 1
ATOM 6765 C C . ALA A 1 995 ? -79.676 -4.189 103.942 1.00 61.25 995 ALA A C 1
ATOM 6767 O O . ALA A 1 995 ? -78.836 -4.124 104.839 1.00 61.25 995 ALA A O 1
ATOM 6768 N N . THR A 1 996 ? -80.907 -4.661 104.168 1.00 58.34 996 THR A N 1
ATOM 6769 C CA . THR A 1 996 ? -81.433 -5.038 105.493 1.00 58.34 996 THR A CA 1
ATOM 6770 C C . THR A 1 996 ? -81.059 -6.480 105.883 1.00 58.34 996 THR A C 1
ATOM 6772 O O . THR A 1 996 ? -81.392 -7.429 105.177 1.00 58.34 996 THR A O 1
ATOM 6775 N N . GLY A 1 997 ? -80.357 -6.651 107.015 1.00 60.84 997 GLY A N 1
ATOM 6776 C CA . GLY A 1 997 ? -79.991 -7.951 107.610 1.00 60.84 997 GLY A CA 1
ATOM 6777 C C . GLY A 1 997 ? -78.742 -7.892 108.512 1.00 60.84 997 GLY A C 1
ATOM 6778 O O . GLY A 1 997 ? -77.847 -7.085 108.277 1.00 60.84 997 GLY A O 1
ATOM 6779 N N . THR A 1 998 ? -78.667 -8.746 109.540 1.00 59.09 998 THR A N 1
ATOM 6780 C CA . THR A 1 998 ? -77.598 -8.768 110.566 1.00 59.09 998 THR A CA 1
ATOM 6781 C C . THR A 1 998 ? -76.267 -9.330 110.032 1.00 59.09 998 THR A C 1
ATOM 6783 O O . THR A 1 998 ? -76.249 -10.334 109.320 1.00 59.09 998 THR A O 1
ATOM 6786 N N . LEU A 1 999 ? -75.142 -8.695 110.385 1.00 62.06 999 LEU A N 1
ATOM 6787 C CA . LEU A 1 999 ? -73.775 -9.135 110.060 1.00 62.06 999 LEU A CA 1
ATOM 6788 C C . LEU A 1 999 ? -73.362 -10.325 110.950 1.00 62.06 999 LEU A C 1
ATOM 6790 O O . LEU A 1 999 ? -73.315 -10.200 112.170 1.00 62.06 999 LEU A O 1
ATOM 6794 N N . ALA A 1 1000 ? -73.042 -11.477 110.355 1.00 57.81 1000 ALA A N 1
ATOM 6795 C CA . ALA A 1 1000 ? -72.516 -12.639 111.075 1.00 57.81 1000 ALA A CA 1
ATOM 6796 C C . ALA A 1 1000 ? -70.975 -12.588 111.112 1.00 57.81 1000 ALA A C 1
ATOM 6798 O O . ALA A 1 1000 ? -70.311 -13.245 110.315 1.00 57.81 1000 ALA A O 1
ATOM 6799 N N . GLY A 1 1001 ? -70.399 -11.769 111.999 1.00 60.12 1001 GLY A N 1
ATOM 6800 C CA . GLY A 1 1001 ? -68.943 -11.681 112.182 1.00 60.12 1001 GLY A CA 1
ATOM 6801 C C . GLY A 1 1001 ? -68.459 -10.370 112.810 1.00 60.12 1001 GLY A C 1
ATOM 6802 O O . GLY A 1 1001 ? -69.206 -9.404 112.913 1.00 60.12 1001 GLY A O 1
ATOM 6803 N N . THR A 1 1002 ? -67.191 -10.330 113.232 1.00 53.41 1002 THR A N 1
ATOM 6804 C CA . THR A 1 1002 ? -66.569 -9.247 114.025 1.00 53.41 1002 THR A CA 1
ATOM 6805 C C . THR A 1 1002 ? -66.072 -8.041 113.202 1.00 53.41 1002 THR A C 1
ATOM 6807 O O . THR A 1 1002 ? -65.160 -7.343 113.640 1.00 53.41 1002 THR A O 1
ATOM 6810 N N . GLY A 1 1003 ? -66.609 -7.814 111.998 1.00 59.59 1003 GLY A N 1
ATOM 6811 C CA . GLY A 1 1003 ? -66.204 -6.735 111.084 1.00 59.59 1003 GLY A CA 1
ATOM 6812 C C . GLY A 1 1003 ? -67.252 -5.620 110.980 1.00 59.59 1003 GLY A C 1
ATOM 6813 O O . GLY A 1 1003 ? -68.446 -5.871 111.105 1.00 59.59 1003 GLY A O 1
ATOM 6814 N N . ASN A 1 1004 ? -66.818 -4.381 110.732 1.00 59.41 1004 ASN A N 1
ATOM 6815 C CA . ASN A 1 1004 ? -67.696 -3.196 110.772 1.00 59.41 1004 ASN A CA 1
ATOM 6816 C C . ASN A 1 1004 ? -68.418 -2.887 109.449 1.00 59.41 1004 ASN A C 1
ATOM 6818 O O . ASN A 1 1004 ? -69.409 -2.157 109.443 1.00 59.41 1004 ASN A O 1
ATOM 6822 N N . ILE A 1 1005 ? -67.932 -3.443 108.339 1.00 69.81 1005 ILE A N 1
ATOM 6823 C CA . ILE A 1 1005 ? -68.549 -3.389 107.010 1.00 69.81 1005 ILE A CA 1
ATOM 6824 C C . ILE A 1 1005 ? -68.625 -4.833 106.514 1.00 69.81 1005 ILE A C 1
ATOM 6826 O O . ILE A 1 1005 ? -67.617 -5.530 106.569 1.00 69.81 1005 ILE A O 1
ATOM 6830 N N . GLY A 1 1006 ? -69.806 -5.274 106.077 1.00 69.69 1006 GLY A N 1
ATOM 6831 C CA . GLY A 1 1006 ? -70.042 -6.590 105.486 1.00 69.69 1006 GLY A CA 1
ATOM 6832 C C . GLY A 1 1006 ? -70.522 -6.464 104.056 1.00 69.69 1006 GLY A C 1
ATOM 6833 O O . GLY A 1 1006 ? -71.589 -5.900 103.816 1.00 69.69 1006 GLY A O 1
ATOM 6834 N N . VAL A 1 1007 ? -69.766 -7.002 103.111 1.00 73.06 1007 VAL A N 1
ATOM 6835 C CA . VAL A 1 1007 ? -70.137 -7.061 101.698 1.00 73.06 1007 VAL A CA 1
ATOM 6836 C C . VAL A 1 1007 ? -70.689 -8.454 101.405 1.00 73.06 1007 VAL A C 1
ATOM 6838 O O . VAL A 1 1007 ? -69.995 -9.444 101.606 1.00 73.06 1007 VAL A O 1
ATOM 6841 N N . VAL A 1 1008 ? -71.930 -8.571 100.932 1.00 72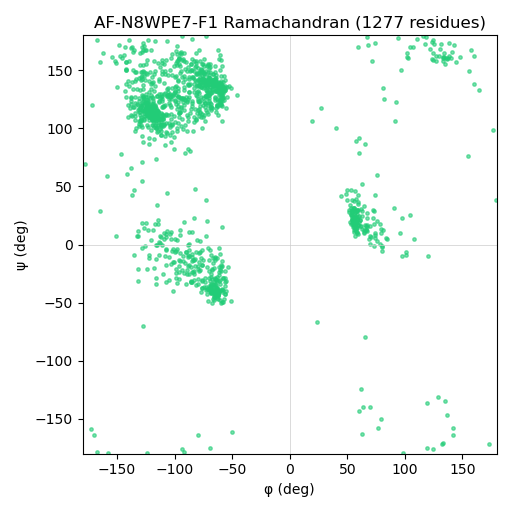.06 1008 VAL A N 1
ATOM 6842 C CA . VAL A 1 1008 ? -72.511 -9.860 100.520 1.00 72.06 1008 VAL A CA 1
ATOM 6843 C C . VAL A 1 1008 ? -72.752 -9.849 99.023 1.00 72.06 1008 VAL A C 1
ATOM 6845 O O . VAL A 1 1008 ? -73.455 -8.987 98.497 1.00 72.06 1008 VAL A O 1
ATOM 6848 N N . ALA A 1 1009 ? -72.169 -10.819 98.329 1.00 71.31 1009 ALA A N 1
ATOM 6849 C CA . ALA A 1 1009 ? -72.429 -11.017 96.915 1.00 71.31 1009 ALA A CA 1
ATOM 6850 C C . ALA A 1 1009 ? -73.765 -11.752 96.734 1.00 71.31 1009 ALA A C 1
ATOM 6852 O O . ALA A 1 1009 ? -73.947 -12.854 97.255 1.00 71.31 1009 ALA A O 1
ATOM 6853 N N . ASN A 1 1010 ? -74.703 -11.167 95.981 1.00 72.75 1010 ASN A N 1
ATOM 6854 C CA . ASN A 1 1010 ? -76.030 -11.761 95.767 1.00 72.75 1010 ASN A CA 1
ATOM 6855 C C . ASN A 1 1010 ? -76.042 -12.909 94.732 1.00 72.75 1010 ASN A C 1
ATOM 6857 O O . ASN A 1 1010 ? -77.106 -13.426 94.394 1.00 72.75 1010 ASN A O 1
ATOM 6861 N N . GLY A 1 1011 ? -74.872 -13.273 94.195 1.00 68.81 1011 GLY A N 1
ATOM 6862 C CA . GLY A 1 1011 ? -74.693 -14.344 93.214 1.00 68.81 1011 GLY A CA 1
ATOM 6863 C C . GLY A 1 1011 ? -75.158 -14.022 91.789 1.00 68.81 1011 GLY A C 1
ATOM 6864 O O . GLY A 1 1011 ? -75.127 -14.913 90.947 1.00 68.81 1011 GLY A O 1
ATOM 6865 N N . THR A 1 1012 ? -75.589 -12.789 91.491 1.00 73.56 1012 THR A N 1
ATOM 6866 C CA . THR A 1 1012 ? -76.054 -12.405 90.143 1.00 73.56 1012 THR A CA 1
ATOM 6867 C C . THR A 1 1012 ? -75.358 -11.153 89.604 1.00 73.56 1012 THR A C 1
ATOM 6869 O O . THR A 1 1012 ? -74.568 -11.258 88.672 1.00 73.56 1012 THR A O 1
ATOM 6872 N N . ASN A 1 1013 ? -75.619 -9.961 90.151 1.00 73.81 1013 ASN A N 1
ATOM 6873 C CA . ASN A 1 1013 ? -75.095 -8.700 89.600 1.00 73.81 1013 ASN A CA 1
ATOM 6874 C C . ASN A 1 1013 ? -74.875 -7.564 90.617 1.00 73.81 1013 ASN A C 1
ATOM 6876 O O . ASN A 1 1013 ? -74.588 -6.439 90.192 1.00 73.81 1013 ASN A O 1
ATOM 6880 N N . GLN A 1 1014 ? -75.017 -7.823 91.921 1.00 79.06 1014 GLN A N 1
ATOM 6881 C CA . GLN A 1 1014 ? -74.951 -6.788 92.955 1.00 79.06 1014 GLN A CA 1
ATOM 6882 C C . GLN A 1 1014 ? -74.111 -7.220 94.164 1.00 79.06 1014 GLN A C 1
ATOM 6884 O O . GLN A 1 1014 ? -74.281 -8.322 94.689 1.00 79.06 1014 GLN A O 1
ATOM 6889 N N . LEU A 1 1015 ? -73.230 -6.326 94.622 1.00 78.69 1015 LEU A N 1
ATOM 6890 C CA . LEU A 1 1015 ? -72.592 -6.401 95.937 1.00 78.69 1015 LEU A CA 1
ATOM 6891 C C . LEU A 1 1015 ? -73.401 -5.546 96.917 1.00 78.69 1015 LEU A C 1
ATOM 6893 O O . LEU A 1 1015 ? -73.466 -4.320 96.782 1.00 78.69 1015 LEU A O 1
ATOM 6897 N N . ASP A 1 1016 ? -74.022 -6.201 97.893 1.00 73.38 1016 ASP A N 1
ATOM 6898 C CA . ASP A 1 1016 ? -74.759 -5.541 98.966 1.00 73.38 1016 ASP A CA 1
ATOM 6899 C C . ASP A 1 1016 ? -73.800 -5.165 100.093 1.00 73.38 1016 ASP A C 1
ATOM 6901 O O . ASP A 1 1016 ? -73.226 -6.043 100.735 1.00 73.38 1016 ASP A O 1
ATOM 6905 N N . ILE A 1 1017 ? -73.641 -3.866 100.359 1.00 74.00 1017 ILE A N 1
ATOM 6906 C CA . ILE A 1 1017 ? -72.812 -3.373 101.465 1.00 74.00 1017 ILE A CA 1
ATOM 6907 C C . ILE A 1 1017 ? -73.706 -3.083 102.673 1.00 74.00 1017 ILE A C 1
ATOM 6909 O O . ILE A 1 1017 ? -74.606 -2.235 102.626 1.00 74.00 1017 ILE A O 1
ATOM 6913 N N . ARG A 1 1018 ? -73.434 -3.792 103.769 1.00 72.06 1018 ARG A N 1
ATOM 6914 C CA . ARG A 1 1018 ? -74.088 -3.667 105.075 1.00 72.06 1018 ARG A CA 1
ATOM 6915 C C . ARG A 1 1018 ? -73.106 -3.037 106.060 1.00 72.06 1018 ARG A C 1
ATOM 6917 O O . ARG A 1 1018 ? -71.930 -3.392 106.071 1.00 72.06 1018 ARG A O 1
ATOM 6924 N N . LEU A 1 1019 ? -73.577 -2.121 106.898 1.00 65.94 1019 LEU A N 1
ATOM 6925 C CA . LEU A 1 1019 ? -72.814 -1.633 108.048 1.00 65.94 1019 LEU A CA 1
ATOM 6926 C C . LEU A 1 1019 ? -73.263 -2.414 109.282 1.00 65.94 1019 LEU A C 1
ATOM 6928 O O . LEU A 1 1019 ? -74.458 -2.679 109.427 1.00 65.94 1019 LEU A O 1
ATOM 6932 N N . ALA A 1 1020 ? -72.336 -2.776 110.168 1.00 61.53 1020 ALA A N 1
ATOM 6933 C CA . ALA A 1 1020 ? -72.730 -3.304 111.470 1.00 61.53 1020 ALA A CA 1
ATOM 6934 C C . ALA A 1 1020 ? -73.507 -2.212 112.227 1.00 61.53 1020 ALA A C 1
ATOM 6936 O O . ALA A 1 1020 ? -73.095 -1.051 112.215 1.00 61.53 1020 ALA A O 1
ATOM 6937 N N . GLU A 1 1021 ? -74.599 -2.566 112.918 1.00 55.72 1021 GLU A N 1
ATOM 6938 C CA . GLU A 1 1021 ? -75.342 -1.616 113.772 1.00 55.72 1021 GLU A CA 1
ATOM 6939 C C . GLU A 1 1021 ? -74.455 -1.014 114.887 1.00 55.72 1021 GLU A C 1
ATOM 6941 O O . GLU A 1 1021 ? -74.802 0.005 115.478 1.00 55.72 1021 GLU A O 1
ATOM 6946 N N . THR A 1 1022 ? -73.277 -1.601 115.145 1.00 55.00 1022 THR A N 1
ATOM 6947 C CA . THR A 1 1022 ? -72.216 -1.092 116.031 1.00 55.00 1022 THR A CA 1
ATOM 6948 C C . THR A 1 1022 ? -70.824 -1.287 115.401 1.00 55.00 1022 THR A C 1
ATOM 6950 O O . THR A 1 1022 ? -70.472 -2.402 115.029 1.00 55.00 1022 THR A O 1
ATOM 6953 N N . ILE A 1 1023 ? -70.005 -0.222 115.301 1.00 61.19 1023 ILE A N 1
ATOM 6954 C CA . ILE A 1 1023 ? -68.616 -0.281 114.787 1.00 61.19 1023 ILE A CA 1
ATOM 6955 C C . ILE A 1 1023 ? -67.638 -0.574 115.941 1.00 61.19 1023 ILE A C 1
ATOM 6957 O O . ILE A 1 1023 ? -67.401 0.274 116.797 1.00 61.19 1023 ILE A O 1
ATOM 6961 N N . ASN A 1 1024 ? -67.035 -1.762 115.944 1.00 61.50 1024 ASN A N 1
ATOM 6962 C CA . ASN A 1 1024 ? -65.992 -2.198 116.872 1.00 61.50 1024 ASN A CA 1
ATOM 6963 C C . ASN A 1 1024 ? -64.607 -2.165 116.195 1.00 61.50 1024 ASN A C 1
ATOM 6965 O O . ASN A 1 1024 ? -64.311 -2.995 115.339 1.00 61.50 1024 ASN A O 1
ATOM 6969 N N . LEU A 1 1025 ? -63.737 -1.218 116.556 1.00 62.56 1025 LEU A N 1
ATOM 6970 C CA . LEU A 1 1025 ? -62.390 -1.081 115.965 1.00 62.56 1025 LEU A CA 1
ATOM 6971 C C . LEU A 1 1025 ? -61.278 -1.772 116.784 1.00 62.56 1025 LEU A C 1
ATOM 6973 O O . LEU A 1 1025 ? -60.097 -1.607 116.482 1.00 62.56 1025 LEU A O 1
ATOM 6977 N N . GLY A 1 1026 ? -61.639 -2.545 117.815 1.00 58.00 1026 GLY A N 1
ATOM 6978 C CA . GLY A 1 1026 ? -60.686 -3.190 118.721 1.00 58.00 1026 GLY A CA 1
ATOM 6979 C C . GLY A 1 1026 ? -59.888 -2.204 119.590 1.00 58.00 1026 GLY A C 1
ATOM 6980 O O . GLY A 1 1026 ? -60.033 -0.988 119.490 1.00 58.00 1026 GLY A O 1
ATOM 6981 N N . GLY A 1 1027 ? -59.019 -2.734 120.459 1.00 53.41 1027 GLY A N 1
ATOM 6982 C CA . GLY A 1 1027 ? -58.310 -1.957 121.493 1.00 53.41 1027 GLY A CA 1
ATOM 6983 C C . GLY A 1 1027 ? -57.340 -0.873 120.996 1.00 53.41 1027 GLY A C 1
ATOM 6984 O O . GLY A 1 1027 ? -56.932 -0.037 121.795 1.00 53.41 1027 GLY A O 1
ATOM 6985 N N . ASN A 1 1028 ? -57.014 -0.854 119.695 1.00 51.38 1028 ASN A N 1
ATOM 6986 C CA . ASN A 1 1028 ? -56.100 0.112 119.063 1.00 51.38 1028 ASN A CA 1
ATOM 6987 C C . ASN A 1 1028 ? -56.753 0.894 117.903 1.00 51.38 1028 ASN A C 1
ATOM 6989 O O . ASN A 1 1028 ? -56.062 1.538 117.115 1.00 51.38 1028 ASN A O 1
ATOM 6993 N N . GLY A 1 1029 ? -58.075 0.815 117.757 1.00 49.16 1029 GLY A N 1
ATOM 6994 C CA . GLY A 1 1029 ? -58.803 1.493 116.694 1.00 49.16 1029 GLY A CA 1
ATOM 6995 C C . GLY A 1 1029 ? -59.043 2.975 116.977 1.00 49.16 1029 GLY A C 1
ATOM 6996 O O . GLY A 1 1029 ? -59.519 3.335 118.049 1.00 49.16 1029 GLY A O 1
ATOM 6997 N N . SER A 1 1030 ? -58.766 3.844 116.004 1.00 48.72 1030 SER A N 1
ATOM 6998 C CA . SER A 1 1030 ? -59.063 5.280 116.068 1.00 48.72 1030 SER A CA 1
ATOM 6999 C C . SER A 1 1030 ? -59.772 5.732 114.791 1.00 48.72 1030 SER A C 1
ATOM 7001 O O . SER A 1 1030 ? -59.459 5.263 113.699 1.00 48.72 1030 SER A O 1
ATOM 7003 N N . VAL A 1 1031 ? -60.717 6.661 114.932 1.00 54.28 1031 VAL A N 1
ATOM 7004 C CA . VAL A 1 1031 ? -61.351 7.409 113.838 1.00 54.28 1031 VAL A CA 1
ATOM 7005 C C . VAL A 1 1031 ? -60.875 8.852 113.959 1.00 54.28 1031 VAL A C 1
ATOM 7007 O O . VAL A 1 1031 ? -61.079 9.459 115.006 1.00 54.28 1031 VAL A O 1
ATOM 7010 N N . THR A 1 1032 ? -60.268 9.428 112.913 1.00 45.12 1032 THR A N 1
ATOM 7011 C CA . THR A 1 1032 ? -60.018 10.881 112.872 1.00 45.12 1032 THR A CA 1
ATOM 7012 C C . THR A 1 1032 ? -61.035 11.564 111.966 1.00 45.12 1032 THR A C 1
ATOM 7014 O O . THR A 1 1032 ? -60.962 11.509 110.742 1.00 45.12 1032 THR A O 1
ATOM 7017 N N . THR A 1 1033 ? -61.990 12.215 112.626 1.00 53.12 1033 THR A N 1
ATOM 7018 C CA . THR A 1 1033 ? -62.883 13.260 112.123 1.00 53.12 1033 THR A CA 1
ATOM 7019 C C . THR A 1 1033 ? -62.074 14.502 111.745 1.00 53.12 1033 THR A C 1
ATOM 7021 O O . THR A 1 1033 ? -61.069 14.788 112.394 1.00 53.12 1033 THR A O 1
ATOM 7024 N N . GLY A 1 1034 ? -62.514 15.264 110.741 1.00 53.97 1034 GLY A N 1
ATOM 7025 C CA . GLY A 1 1034 ? -61.786 16.382 110.115 1.00 53.97 1034 GLY A CA 1
ATOM 7026 C C . GLY A 1 1034 ? -61.353 17.569 110.997 1.00 53.97 1034 GLY A C 1
ATOM 7027 O O . GLY A 1 1034 ? -60.975 18.598 110.447 1.00 53.97 1034 GLY A O 1
ATOM 7028 N N . SER A 1 1035 ? -61.362 17.461 112.329 1.00 50.84 1035 SER A N 1
ATOM 7029 C CA . SER A 1 1035 ? -60.877 18.514 113.230 1.00 50.84 1035 SER A CA 1
ATOM 7030 C C . SER A 1 1035 ? -60.484 18.031 114.649 1.00 50.84 1035 SER A C 1
ATOM 7032 O O . SER A 1 1035 ? -60.973 18.568 115.637 1.00 50.84 1035 SER A O 1
ATOM 7034 N N . ALA A 1 1036 ? -59.518 17.095 114.718 1.00 48.09 1036 ALA A N 1
ATOM 7035 C CA . ALA A 1 1036 ? -58.526 16.859 115.803 1.00 48.09 1036 ALA A CA 1
ATOM 7036 C C . ALA A 1 1036 ? -58.737 15.793 116.925 1.00 48.09 1036 ALA A C 1
ATOM 7038 O O . ALA A 1 1036 ? -59.838 15.560 117.411 1.00 48.09 1036 ALA A O 1
ATOM 7039 N N . SER A 1 1037 ? -57.562 15.286 117.384 1.00 40.16 1037 SER A N 1
ATOM 7040 C CA . SER A 1 1037 ? -57.172 14.418 118.541 1.00 40.16 1037 SER A CA 1
ATOM 7041 C C . SER A 1 1037 ? -57.130 12.886 118.290 1.00 40.16 1037 SER A C 1
ATOM 7043 O O . SER A 1 1037 ? -58.173 12.305 118.032 1.00 40.16 1037 SER A O 1
ATOM 7045 N N . ILE A 1 1038 ? -55.989 12.164 118.172 1.00 53.97 1038 ILE A N 1
ATOM 7046 C CA . ILE A 1 1038 ? -54.781 11.874 119.018 1.00 53.97 1038 ILE A CA 1
ATOM 7047 C C . ILE A 1 1038 ? -54.971 10.746 120.068 1.00 53.97 1038 ILE A C 1
ATOM 7049 O O . ILE A 1 1038 ? -55.842 10.866 120.927 1.00 53.97 1038 ILE A O 1
ATOM 7053 N N . LYS A 1 1039 ? -54.074 9.722 120.036 1.00 40.91 1039 LYS A N 1
ATOM 7054 C CA . LYS A 1 1039 ? -53.250 9.105 121.139 1.00 40.91 1039 LYS A CA 1
ATOM 7055 C C . LYS A 1 1039 ? -52.688 7.734 120.671 1.00 40.91 1039 LYS A C 1
ATOM 7057 O O . LYS A 1 1039 ? -53.439 6.981 120.076 1.00 40.91 1039 LYS A O 1
ATOM 7062 N N . ASN A 1 1040 ? -51.418 7.321 120.802 1.00 38.50 1040 ASN A N 1
ATOM 7063 C CA . ASN A 1 1040 ? -50.331 7.586 121.755 1.00 38.50 1040 ASN A CA 1
ATOM 7064 C C . ASN A 1 1040 ? -49.048 8.132 121.077 1.00 38.50 1040 ASN A C 1
ATOM 7066 O O . ASN A 1 1040 ? -48.240 7.368 120.562 1.00 38.50 1040 ASN A O 1
ATOM 7070 N N . ASN A 1 1041 ? -48.861 9.449 121.182 1.00 38.06 1041 ASN A N 1
ATOM 7071 C CA . ASN A 1 1041 ? -47.595 10.199 121.126 1.00 38.06 1041 ASN A CA 1
ATOM 7072 C C . ASN A 1 1041 ? -46.681 10.068 119.873 1.00 38.06 1041 ASN A C 1
ATOM 7074 O O . ASN A 1 1041 ? -45.694 9.347 119.897 1.00 38.06 1041 ASN A O 1
ATOM 7078 N N . GLU A 1 1042 ? -46.945 10.946 118.887 1.00 41.16 1042 GLU A N 1
ATOM 7079 C CA . GLU A 1 1042 ? -46.082 11.429 117.773 1.00 41.16 1042 GLU A CA 1
ATOM 7080 C C . GLU A 1 1042 ? -45.915 10.553 116.505 1.00 41.16 1042 GLU A C 1
ATOM 7082 O O . GLU A 1 1042 ? -45.777 9.342 116.597 1.00 41.16 1042 GLU A O 1
ATOM 7087 N N . VAL A 1 1043 ? -45.993 11.028 115.244 1.00 53.34 1043 VAL A N 1
ATOM 7088 C CA . VAL A 1 1043 ? -46.046 12.360 114.564 1.00 53.34 1043 VAL A CA 1
ATOM 7089 C C . VAL A 1 1043 ? -44.684 12.944 114.126 1.00 53.34 1043 VAL A C 1
ATOM 7091 O O . VAL A 1 1043 ? -43.804 13.167 114.934 1.00 53.34 1043 VAL A O 1
ATOM 7094 N N . LYS A 1 1044 ? -44.559 13.228 112.817 1.00 46.94 1044 LYS A N 1
ATOM 7095 C CA . LYS A 1 1044 ? -43.693 14.223 112.129 1.00 46.94 1044 LYS A CA 1
ATOM 7096 C C . LYS A 1 1044 ? -42.357 14.649 112.803 1.00 46.94 1044 LYS A C 1
ATOM 7098 O O . LYS A 1 1044 ? -42.375 15.392 113.777 1.00 46.94 1044 LYS A O 1
ATOM 7103 N N . VAL A 1 1045 ? -41.203 14.372 112.158 1.00 48.22 1045 VAL A N 1
ATOM 7104 C CA . VAL A 1 1045 ? -39.860 14.877 112.561 1.00 48.22 1045 VAL A CA 1
ATOM 7105 C C . VAL A 1 1045 ? -39.321 15.960 111.608 1.00 48.22 1045 VAL A C 1
ATOM 7107 O O . VAL A 1 1045 ? -38.695 15.670 110.592 1.00 48.22 1045 VAL A O 1
ATOM 7110 N N . GLY A 1 1046 ? -39.495 17.231 111.970 1.00 58.97 1046 GLY A N 1
ATOM 7111 C CA . GLY A 1 1046 ? -38.726 18.351 111.401 1.00 58.97 1046 GLY A CA 1
ATOM 7112 C C . GLY A 1 1046 ? -38.844 18.572 109.880 1.00 58.97 1046 GLY A C 1
ATOM 7113 O O . GLY A 1 1046 ? -39.924 18.454 109.304 1.00 58.97 1046 GLY A O 1
ATOM 7114 N N . THR A 1 1047 ? -37.736 18.973 109.235 1.00 49.28 1047 THR A N 1
ATOM 7115 C CA . THR A 1 1047 ? -37.675 19.383 107.811 1.00 49.28 1047 THR A CA 1
ATOM 7116 C C . THR A 1 1047 ? -37.428 18.240 106.821 1.00 49.28 1047 THR A C 1
ATOM 7118 O O . THR A 1 1047 ? -37.399 18.487 105.615 1.00 49.28 1047 THR A O 1
ATOM 7121 N N . ASN A 1 1048 ? -37.287 16.996 107.290 1.00 49.22 1048 ASN A N 1
ATOM 7122 C CA . ASN A 1 1048 ? -37.075 15.833 106.429 1.00 49.22 1048 ASN A CA 1
ATOM 7123 C C . ASN A 1 1048 ? -38.322 14.950 106.411 1.00 49.22 1048 ASN A C 1
ATOM 7125 O O . ASN A 1 1048 ? -38.887 14.606 107.446 1.00 49.22 1048 ASN A O 1
ATOM 7129 N N . THR A 1 1049 ? -38.759 14.608 105.202 1.00 47.88 1049 THR A N 1
ATOM 7130 C CA . THR A 1 1049 ? -39.977 13.829 104.966 1.00 47.88 1049 THR A CA 1
ATOM 7131 C C . THR A 1 1049 ? -39.583 12.395 104.656 1.00 47.88 1049 THR A C 1
ATOM 7133 O O . THR A 1 1049 ? -38.759 12.166 103.771 1.00 47.88 1049 THR A O 1
ATOM 7136 N N . LEU A 1 1050 ? -40.172 11.440 105.374 1.00 54.72 1050 LEU A N 1
ATOM 7137 C CA . LEU A 1 1050 ? -40.165 10.046 104.956 1.00 54.72 1050 LEU A CA 1
ATOM 7138 C C . LEU A 1 1050 ? -41.318 9.873 103.965 1.00 54.72 1050 LEU A C 1
ATOM 7140 O O . LEU A 1 1050 ? -42.476 9.789 104.370 1.00 54.72 1050 LEU A O 1
ATOM 7144 N N . THR A 1 1051 ? -40.998 9.920 102.673 1.00 53.84 1051 THR A N 1
ATOM 7145 C CA . THR A 1 1051 ? -41.926 9.559 101.599 1.00 53.84 1051 THR A CA 1
ATOM 7146 C C . THR A 1 1051 ? -41.677 8.118 101.170 1.00 53.84 1051 THR A C 1
ATOM 7148 O O . THR A 1 1051 ? -40.599 7.557 101.369 1.00 53.84 1051 THR A O 1
ATOM 7151 N N . ASP A 1 1052 ? -42.683 7.526 100.550 1.00 47.84 1052 ASP A N 1
ATOM 7152 C CA . ASP A 1 1052 ? -42.673 6.191 99.951 1.00 47.84 1052 ASP A CA 1
ATOM 7153 C C . ASP A 1 1052 ? -41.644 6.005 98.812 1.00 47.84 1052 ASP A C 1
ATOM 7155 O O . ASP A 1 1052 ? -41.394 4.876 98.398 1.00 47.84 1052 ASP A O 1
ATOM 7159 N N . THR A 1 1053 ? -40.981 7.077 98.355 1.00 51.03 1053 THR A N 1
ATOM 7160 C CA . THR A 1 1053 ? -39.900 7.054 97.347 1.00 51.03 1053 THR A CA 1
ATOM 7161 C C . THR A 1 1053 ? -38.481 7.290 97.901 1.00 51.03 1053 THR A C 1
ATOM 7163 O O . THR A 1 1053 ? -37.553 7.499 97.121 1.00 51.03 1053 THR A O 1
ATOM 7166 N N . GLY A 1 1054 ? -38.273 7.258 99.225 1.00 59.94 1054 GLY A N 1
ATOM 7167 C CA . GLY A 1 1054 ? -36.935 7.260 99.845 1.00 59.94 1054 GLY A CA 1
ATOM 7168 C C . GLY A 1 1054 ? -36.523 8.536 100.601 1.00 59.94 1054 GLY A C 1
ATOM 7169 O O . GLY A 1 1054 ? -37.257 9.517 100.685 1.00 59.94 1054 GLY A O 1
ATOM 7170 N N . LEU A 1 1055 ? -35.326 8.489 101.206 1.00 65.00 1055 LEU A N 1
ATOM 7171 C CA . LEU A 1 1055 ? -34.822 9.461 102.189 1.00 65.00 1055 LEU A CA 1
ATOM 7172 C C . LEU A 1 1055 ? -34.010 10.596 101.542 1.00 65.00 1055 LEU A C 1
ATOM 7174 O O . LEU A 1 1055 ? -32.987 10.355 100.903 1.00 65.00 1055 LEU A O 1
ATOM 7178 N N . LYS A 1 1056 ? -34.389 11.852 101.798 1.00 56.91 1056 LYS A N 1
ATOM 7179 C CA . LYS A 1 1056 ? -33.562 13.029 101.481 1.00 56.91 1056 LYS A CA 1
ATOM 7180 C C . LYS A 1 1056 ? -32.759 13.460 102.717 1.00 56.91 1056 LYS A C 1
ATOM 7182 O O . LYS A 1 1056 ? -33.349 13.932 103.685 1.00 56.91 1056 LYS A O 1
ATOM 7187 N N . ALA A 1 1057 ? -31.428 13.333 102.667 1.00 58.66 1057 ALA A N 1
ATOM 7188 C CA . ALA A 1 1057 ? -30.511 13.738 103.740 1.00 58.66 1057 ALA A CA 1
ATOM 7189 C C . ALA A 1 1057 ? -29.470 14.761 103.236 1.00 58.66 1057 ALA A C 1
ATOM 7191 O O . ALA A 1 1057 ? -28.403 14.409 102.739 1.00 58.66 1057 ALA A O 1
ATOM 7192 N N . GLY A 1 1058 ? -29.776 16.056 103.362 1.00 67.81 1058 GLY A N 1
ATOM 7193 C CA . GLY A 1 1058 ? -28.882 17.137 102.924 1.00 67.81 1058 GLY A CA 1
ATOM 7194 C C . GLY A 1 1058 ? -28.741 17.243 101.397 1.00 67.81 1058 GLY A C 1
ATOM 7195 O O . GLY A 1 1058 ? -29.732 17.129 100.672 1.00 67.81 1058 GLY A O 1
ATOM 7196 N N . ASN A 1 1059 ? -27.516 17.498 100.915 1.00 59.88 1059 ASN A N 1
ATOM 7197 C CA . ASN A 1 1059 ? -27.221 17.753 99.494 1.00 59.88 1059 ASN A CA 1
ATOM 7198 C C . ASN A 1 1059 ? -26.925 16.484 98.677 1.00 59.88 1059 ASN A C 1
ATOM 7200 O O . ASN A 1 1059 ? -26.836 16.573 97.455 1.00 59.88 1059 ASN A O 1
ATOM 7204 N N . VAL A 1 1060 ? -26.784 15.324 99.328 1.00 61.00 1060 VAL A N 1
ATOM 7205 C CA . VAL A 1 1060 ? -26.544 14.046 98.649 1.00 61.00 1060 VAL A CA 1
ATOM 7206 C C . VAL A 1 1060 ? -27.878 13.341 98.442 1.00 61.00 1060 VAL A C 1
ATOM 7208 O O . VAL A 1 1060 ? -28.584 13.034 99.405 1.00 61.00 1060 VAL A O 1
ATOM 7211 N N . LYS A 1 1061 ? -28.252 13.109 97.182 1.00 63.72 1061 LYS A N 1
ATOM 7212 C CA . LYS A 1 1061 ? -29.479 12.383 96.828 1.00 63.72 1061 LYS A CA 1
ATOM 7213 C C . LYS A 1 1061 ? -29.144 10.972 96.373 1.00 63.72 1061 LYS A C 1
ATOM 7215 O O . LYS A 1 1061 ? -28.326 10.805 95.474 1.00 63.72 1061 LYS A O 1
ATOM 7220 N N . VAL A 1 1062 ? -29.843 10.000 96.960 1.00 64.44 1062 VAL A N 1
ATOM 7221 C CA . VAL A 1 1062 ? -29.896 8.616 96.480 1.00 64.44 1062 VAL A CA 1
ATOM 7222 C C . VAL A 1 1062 ? -31.244 8.433 95.800 1.00 64.44 1062 VAL A C 1
ATOM 7224 O O . VAL A 1 1062 ? -32.276 8.329 96.465 1.00 64.44 1062 VAL A O 1
ATOM 7227 N N . ASN A 1 1063 ? -31.239 8.482 94.471 1.00 57.84 1063 ASN A N 1
ATOM 7228 C CA . ASN A 1 1063 ? -32.443 8.287 93.679 1.00 57.84 1063 ASN A CA 1
ATOM 7229 C C . ASN A 1 1063 ? -32.557 6.807 93.310 1.00 57.84 1063 ASN A C 1
ATOM 7231 O O . ASN A 1 1063 ? -31.925 6.343 92.366 1.00 57.84 1063 ASN A O 1
ATOM 7235 N N . THR A 1 1064 ? -33.377 6.058 94.042 1.00 54.03 1064 THR A N 1
ATOM 7236 C CA . THR A 1 1064 ? -33.608 4.631 93.760 1.00 54.03 1064 THR A CA 1
ATOM 7237 C C . THR A 1 1064 ? -34.374 4.396 92.454 1.00 54.03 1064 THR A C 1
ATOM 7239 O O . THR A 1 1064 ? -34.468 3.260 92.003 1.00 54.03 1064 THR A O 1
ATOM 7242 N N . SER A 1 1065 ? -34.903 5.455 91.826 1.00 52.06 1065 SER A N 1
ATOM 7243 C CA . SER A 1 1065 ? -35.562 5.416 90.516 1.00 52.06 1065 SER A CA 1
ATOM 7244 C C . SER A 1 1065 ? -34.595 5.603 89.338 1.00 52.06 1065 SER A C 1
ATOM 7246 O O . SER A 1 1065 ? -34.958 5.247 88.222 1.00 52.06 1065 SER A O 1
ATOM 7248 N N . THR A 1 1066 ? -33.386 6.145 89.552 1.00 58.69 1066 THR A N 1
ATOM 7249 C CA . THR A 1 1066 ? -32.355 6.293 88.495 1.00 58.69 1066 THR A CA 1
ATOM 7250 C C . THR A 1 1066 ? -31.031 5.597 88.811 1.00 58.69 1066 THR A C 1
ATOM 7252 O O . THR A 1 1066 ? -30.193 5.473 87.929 1.00 58.69 1066 THR A O 1
ATOM 7255 N N . ASN A 1 1067 ? -30.854 5.097 90.040 1.00 55.22 1067 ASN A N 1
ATOM 7256 C CA . ASN A 1 1067 ? -29.598 4.581 90.599 1.00 55.22 1067 ASN A CA 1
ATOM 7257 C C . ASN A 1 1067 ? -28.446 5.606 90.696 1.00 55.22 1067 ASN A C 1
ATOM 7259 O O . ASN A 1 1067 ? -27.310 5.211 90.951 1.00 55.22 1067 ASN A O 1
ATOM 7263 N N . ASP A 1 1068 ? -28.718 6.911 90.584 1.00 59.56 1068 ASP A N 1
ATOM 7264 C CA . ASP A 1 1068 ? -27.678 7.945 90.673 1.00 59.56 1068 ASP A CA 1
ATOM 7265 C C . ASP A 1 1068 ? -27.400 8.404 92.111 1.00 59.56 1068 ASP A C 1
ATOM 7267 O O . ASP A 1 1068 ? -28.317 8.592 92.924 1.00 59.56 1068 ASP A O 1
ATOM 7271 N N . VAL A 1 1069 ? -26.122 8.692 92.387 1.00 65.88 1069 VAL A N 1
ATOM 7272 C CA . VAL A 1 1069 ? -25.665 9.416 93.582 1.00 65.88 1069 VAL A CA 1
ATOM 7273 C C . VAL A 1 1069 ? -25.130 10.777 93.148 1.00 65.88 1069 VAL A C 1
ATOM 7275 O O . VAL A 1 1069 ? -24.104 10.869 92.484 1.00 65.88 1069 VAL A O 1
ATOM 7278 N N . THR A 1 1070 ? -25.813 11.852 93.536 1.00 62.41 1070 THR A N 1
ATOM 7279 C CA . THR A 1 1070 ? -25.442 13.231 93.161 1.00 62.41 1070 THR A CA 1
ATOM 7280 C C . THR A 1 1070 ? -25.080 14.060 94.396 1.00 62.41 1070 THR A C 1
ATOM 7282 O O . THR A 1 1070 ? -25.616 13.808 95.474 1.00 62.41 1070 THR A O 1
ATOM 7285 N N . GLY A 1 1071 ? -24.170 15.040 94.254 1.00 67.19 1071 GLY A N 1
ATOM 7286 C CA . GLY A 1 1071 ? -23.814 16.000 95.318 1.00 67.19 1071 GLY A CA 1
ATOM 7287 C C . GLY A 1 1071 ? -22.465 15.802 96.042 1.00 67.19 1071 GLY A C 1
ATOM 7288 O O . GLY A 1 1071 ? -22.340 16.228 97.190 1.00 67.19 1071 GLY A O 1
ATOM 7289 N N . LEU A 1 1072 ? -21.459 15.170 95.414 1.00 66.94 1072 LEU A N 1
ATOM 7290 C CA . LEU A 1 1072 ? -20.092 15.009 95.962 1.00 66.94 1072 LEU A CA 1
ATOM 7291 C C . LEU A 1 1072 ? -19.204 16.253 95.700 1.00 66.94 1072 LEU A C 1
ATOM 7293 O O . LEU A 1 1072 ? -19.385 16.933 94.698 1.00 66.94 1072 LEU A O 1
ATOM 7297 N N . SER A 1 1073 ? -18.234 16.562 96.579 1.00 62.19 1073 SER A N 1
ATOM 7298 C CA . SER A 1 1073 ? -17.499 17.855 96.602 1.00 62.19 1073 SER A CA 1
ATOM 7299 C C . SER A 1 1073 ? -16.015 17.836 96.169 1.00 62.19 1073 SER A C 1
ATOM 7301 O O . SER A 1 1073 ? -15.338 18.858 96.274 1.00 62.19 1073 SER A O 1
ATOM 7303 N N . ASN A 1 1074 ? -15.477 16.705 95.698 1.00 58.56 1074 ASN A N 1
ATOM 7304 C CA . ASN A 1 1074 ? -14.073 16.549 95.271 1.00 58.56 1074 ASN A CA 1
ATOM 7305 C C . ASN A 1 1074 ? -13.947 16.689 93.737 1.00 58.56 1074 ASN A C 1
ATOM 7307 O O . ASN A 1 1074 ? -14.274 15.741 93.032 1.00 58.56 1074 ASN A O 1
ATOM 7311 N N . ILE A 1 1075 ? -13.526 17.853 93.220 1.00 60.19 1075 ILE A N 1
ATOM 7312 C CA . ILE A 1 1075 ? -13.741 18.248 91.803 1.00 60.19 1075 ILE A CA 1
ATOM 7313 C C . ILE A 1 1075 ? -12.507 18.795 91.038 1.00 60.19 1075 ILE A C 1
ATOM 7315 O O . ILE A 1 1075 ? -12.664 19.307 89.936 1.00 60.19 1075 ILE A O 1
ATOM 7319 N N . THR A 1 1076 ? -11.268 18.700 91.546 1.00 58.16 1076 THR A N 1
ATOM 7320 C CA . THR A 1 1076 ? -10.058 19.198 90.833 1.00 58.16 1076 THR A CA 1
ATOM 7321 C C . THR A 1 1076 ? -8.882 18.205 90.858 1.00 58.16 1076 THR A C 1
ATOM 7323 O O . THR A 1 1076 ? -8.650 17.545 91.870 1.00 58.16 1076 THR A O 1
ATOM 7326 N N . TRP A 1 1077 ? -8.146 18.074 89.742 1.00 62.31 1077 TRP A N 1
ATOM 7327 C CA . TRP A 1 1077 ? -6.940 17.234 89.584 1.00 62.31 1077 TRP A CA 1
ATOM 7328 C C . TRP A 1 1077 ? -5.675 18.107 89.662 1.00 62.31 1077 TRP A C 1
ATOM 7330 O O . TRP A 1 1077 ? -5.553 19.082 88.923 1.00 62.31 1077 TRP A O 1
ATOM 7340 N N . ASN A 1 1078 ? -4.704 17.743 90.507 1.00 61.88 1078 ASN A N 1
ATOM 7341 C CA . ASN A 1 1078 ? -3.398 18.409 90.621 1.00 61.88 1078 ASN A CA 1
ATOM 7342 C C . ASN A 1 1078 ? -2.253 17.372 90.528 1.00 61.88 1078 ASN A C 1
ATOM 7344 O O . ASN A 1 1078 ? -1.979 16.678 91.509 1.00 61.88 1078 ASN A O 1
ATOM 7348 N N . PRO A 1 1079 ? -1.549 17.238 89.391 1.00 60.31 1079 PRO A N 1
ATOM 7349 C CA . PRO A 1 1079 ? -0.602 16.142 89.162 1.00 60.31 1079 PRO A CA 1
ATOM 7350 C C . PRO A 1 1079 ? 0.674 16.215 90.023 1.00 60.31 1079 PRO A C 1
ATOM 7352 O O . PRO A 1 1079 ? 1.482 15.293 89.982 1.00 60.31 1079 PRO A O 1
ATOM 7355 N N . ALA A 1 1080 ? 0.859 17.281 90.810 1.00 57.97 1080 ALA A N 1
ATOM 7356 C CA . ALA A 1 1080 ? 2.018 17.480 91.680 1.00 57.97 1080 ALA A CA 1
ATOM 7357 C C . ALA A 1 1080 ? 1.751 17.215 93.184 1.00 57.97 1080 ALA A C 1
ATOM 7359 O O . ALA A 1 1080 ? 2.641 17.456 93.998 1.00 57.97 1080 ALA A O 1
ATOM 7360 N N . GLY A 1 1081 ? 0.556 16.747 93.583 1.00 60.50 1081 GLY A N 1
ATOM 7361 C CA . GLY A 1 1081 ? 0.180 16.514 94.993 1.00 60.50 1081 GLY A CA 1
ATOM 7362 C C . GLY A 1 1081 ? -0.148 15.052 95.350 1.00 60.50 1081 GLY A C 1
ATOM 7363 O O . GLY A 1 1081 ? -0.509 14.257 94.489 1.00 60.50 1081 GLY A O 1
ATOM 7364 N N . THR A 1 1082 ? -0.042 14.694 96.636 1.00 55.50 1082 THR A N 1
ATOM 7365 C CA . THR A 1 1082 ? -0.309 13.345 97.185 1.00 55.50 1082 THR A CA 1
ATOM 7366 C C . THR A 1 1082 ? -1.809 13.104 97.458 1.00 55.50 1082 THR A C 1
ATOM 7368 O O . THR A 1 1082 ? -2.457 13.951 98.070 1.00 55.50 1082 THR A O 1
ATOM 7371 N N . TYR A 1 1083 ? -2.364 11.941 97.070 1.00 61.19 1083 TYR A N 1
ATOM 7372 C CA . TYR A 1 1083 ? -3.803 11.606 97.192 1.00 61.19 1083 TYR A CA 1
ATOM 7373 C C . TYR A 1 1083 ? -4.113 10.509 98.235 1.00 61.19 1083 TYR A C 1
ATOM 7375 O O . TYR A 1 1083 ? -3.352 9.556 98.385 1.00 61.19 1083 TYR A O 1
ATOM 7383 N N . ASN A 1 1084 ? -5.276 10.609 98.904 1.00 53.75 1084 ASN A N 1
ATOM 7384 C CA . ASN A 1 1084 ? -5.794 9.615 99.862 1.00 53.75 1084 ASN A CA 1
ATOM 7385 C C . ASN A 1 1084 ? -6.645 8.536 99.157 1.00 53.75 1084 ASN A C 1
ATOM 7387 O O . ASN A 1 1084 ? -7.649 8.860 98.523 1.00 53.75 1084 ASN A O 1
ATOM 7391 N N . SER A 1 1085 ? -6.288 7.258 99.307 1.00 48.19 1085 SER A N 1
ATOM 7392 C CA . SER A 1 1085 ? -7.021 6.108 98.740 1.00 48.19 1085 SER A CA 1
ATOM 7393 C C . SER A 1 1085 ? -8.366 5.846 99.453 1.00 48.19 1085 SER A C 1
ATOM 7395 O O . SER A 1 1085 ? -8.446 5.980 100.673 1.00 48.19 1085 SER A O 1
ATOM 7397 N N . GLY A 1 1086 ? -9.416 5.462 98.703 1.00 55.12 1086 GLY A N 1
ATOM 7398 C CA . GLY A 1 1086 ? -10.718 5.002 99.234 1.00 55.12 1086 GLY A CA 1
ATOM 7399 C C . GLY A 1 1086 ? -11.926 5.948 99.085 1.00 55.12 1086 GLY A C 1
ATOM 7400 O O . GLY A 1 1086 ? -13.004 5.631 99.584 1.00 55.12 1086 GLY A O 1
ATOM 7401 N N . ARG A 1 1087 ? -11.791 7.097 98.407 1.00 59.69 1087 ARG A N 1
ATOM 7402 C CA . ARG A 1 1087 ? -12.918 7.985 98.041 1.00 59.69 1087 ARG A CA 1
ATOM 7403 C C . ARG A 1 1087 ? -13.346 7.760 96.587 1.00 59.69 1087 ARG A C 1
ATOM 7405 O O . ARG A 1 1087 ? -12.491 7.533 95.738 1.00 59.69 1087 ARG A O 1
ATOM 7412 N N . ALA A 1 1088 ? -14.645 7.873 96.296 1.00 59.38 1088 ALA A N 1
ATOM 7413 C CA . ALA A 1 1088 ? -15.139 7.876 94.917 1.00 59.38 1088 ALA A CA 1
ATOM 7414 C C . ALA A 1 1088 ? -14.618 9.122 94.174 1.00 59.38 1088 ALA A C 1
ATOM 7416 O O . ALA A 1 1088 ? -14.750 10.241 94.679 1.00 59.38 1088 ALA A O 1
ATOM 7417 N N . ALA A 1 1089 ? -13.991 8.918 93.014 1.00 63.34 1089 ALA A N 1
ATOM 7418 C CA . ALA A 1 1089 ? -13.575 9.994 92.117 1.00 63.34 1089 ALA A CA 1
ATOM 7419 C C . ALA A 1 1089 ? -14.799 10.543 91.371 1.00 63.34 1089 ALA A C 1
ATOM 7421 O O . ALA A 1 1089 ? -15.692 9.777 91.010 1.00 63.34 1089 ALA A O 1
ATOM 7422 N N . THR A 1 1090 ? -14.847 11.855 91.149 1.00 65.62 1090 THR A N 1
ATOM 7423 C CA . THR A 1 1090 ? -15.827 12.446 90.225 1.00 65.62 1090 THR A CA 1
ATOM 7424 C C . THR A 1 1090 ? -15.412 12.157 88.779 1.00 65.62 1090 THR A C 1
ATOM 7426 O O . THR A 1 1090 ? -14.224 11.949 88.505 1.00 65.62 1090 THR A O 1
ATOM 7429 N N . GLU A 1 1091 ? -16.370 12.119 87.847 1.00 63.91 1091 GLU A N 1
ATOM 7430 C CA . GLU A 1 1091 ? -16.081 11.891 86.421 1.00 63.91 1091 GLU A CA 1
ATOM 7431 C C . GLU A 1 1091 ? -15.079 12.922 85.874 1.00 63.91 1091 GLU A C 1
ATOM 7433 O O . GLU A 1 1091 ? -14.183 12.569 85.105 1.00 63.91 1091 GLU A O 1
ATOM 7438 N N . GLU A 1 1092 ? -15.134 14.174 86.343 1.00 63.31 1092 GLU A N 1
ATOM 7439 C CA . GLU A 1 1092 ? -14.222 15.241 85.921 1.00 63.31 1092 GLU A CA 1
ATOM 7440 C C . GLU A 1 1092 ? -12.761 14.994 86.328 1.00 63.31 1092 GLU A C 1
ATOM 7442 O O . GLU A 1 1092 ? -11.832 15.361 85.603 1.00 63.31 1092 GLU A O 1
ATOM 7447 N N . GLN A 1 1093 ? -12.526 14.338 87.468 1.00 64.81 1093 GLN A N 1
ATOM 7448 C CA . GLN A 1 1093 ? -11.175 13.985 87.901 1.00 64.81 1093 GLN A CA 1
ATOM 7449 C C . GLN A 1 1093 ? -10.601 12.849 87.050 1.00 64.81 1093 GLN A C 1
ATOM 7451 O O . GLN A 1 1093 ? -9.437 12.911 86.667 1.00 64.81 1093 GLN A O 1
ATOM 7456 N N . LEU A 1 1094 ? -11.403 11.849 86.674 1.00 66.75 1094 LEU A N 1
ATOM 7457 C CA . LEU A 1 1094 ? -10.949 10.762 85.798 1.00 66.75 1094 LEU A CA 1
ATOM 7458 C C . LEU A 1 1094 ? -10.651 11.244 84.362 1.00 66.75 1094 LEU A C 1
ATOM 7460 O O . LEU A 1 1094 ? -9.865 10.624 83.651 1.00 66.75 1094 LEU A O 1
ATOM 7464 N N . LEU A 1 1095 ? -11.220 12.378 83.952 1.00 66.31 1095 LEU A N 1
ATOM 7465 C CA . LEU A 1 1095 ? -10.995 12.973 82.635 1.00 66.31 1095 LEU A CA 1
ATOM 7466 C C . LEU A 1 1095 ? -9.671 13.762 82.536 1.00 66.31 1095 LEU A C 1
ATOM 7468 O O . LEU A 1 1095 ? -9.012 13.740 81.498 1.00 66.31 1095 LEU A O 1
ATOM 7472 N N . SER A 1 1096 ? -9.232 14.425 83.612 1.00 65.25 1096 SER A N 1
ATOM 7473 C CA . SER A 1 1096 ? -7.997 15.234 83.621 1.00 65.25 1096 SER A CA 1
ATOM 7474 C C . SER A 1 1096 ? -6.717 14.387 83.485 1.00 65.25 1096 SER A C 1
ATOM 7476 O O . SER A 1 1096 ? -5.842 14.726 82.693 1.00 65.25 1096 SER A O 1
ATOM 7478 N N . ALA A 1 1097 ? -6.647 13.246 84.171 1.00 62.88 1097 ALA A N 1
ATOM 7479 C CA . ALA A 1 1097 ? -6.572 11.959 83.487 1.00 62.88 1097 ALA A CA 1
ATOM 7480 C C . ALA A 1 1097 ? -5.394 11.585 82.584 1.00 62.88 1097 ALA A C 1
ATOM 7482 O O . ALA A 1 1097 ? -4.306 12.151 82.507 1.00 62.88 1097 ALA A O 1
ATOM 7483 N N . GLN A 1 1098 ? -5.719 10.553 81.819 1.00 67.38 1098 GLN A N 1
ATOM 7484 C CA . GLN A 1 1098 ? -6.016 10.617 80.392 1.00 67.38 1098 GLN A CA 1
ATOM 7485 C C . GLN A 1 1098 ? -5.427 11.805 79.607 1.00 67.38 1098 GLN A C 1
ATOM 7487 O O . GLN A 1 1098 ? -4.567 11.580 78.756 1.00 67.38 1098 GLN A O 1
ATOM 7492 N N . ASN A 1 1099 ? -5.854 13.050 79.853 1.00 63.72 1099 ASN A N 1
ATOM 7493 C CA . ASN A 1 1099 ? -5.471 14.184 79.000 1.00 63.72 1099 ASN A CA 1
ATOM 7494 C C . ASN A 1 1099 ? -3.982 14.559 79.101 1.00 63.72 1099 ASN A C 1
ATOM 7496 O O . ASN A 1 1099 ? -3.398 15.037 78.129 1.00 63.72 1099 ASN A O 1
ATOM 7500 N N . GLN A 1 1100 ? -3.335 14.301 80.239 1.00 64.44 1100 GLN A N 1
ATOM 7501 C CA . GLN A 1 1100 ? -1.918 14.617 80.441 1.00 64.44 1100 GLN A CA 1
ATOM 7502 C C . GLN A 1 1100 ? -0.971 13.525 79.899 1.00 64.44 1100 GLN A C 1
ATOM 7504 O O . GLN A 1 1100 ? 0.173 13.810 79.548 1.00 64.44 1100 GLN A O 1
ATOM 7509 N N . LEU A 1 1101 ? -1.451 12.281 79.781 1.00 60.94 1101 LEU A N 1
ATOM 7510 C CA . LEU A 1 1101 ? -0.686 11.150 79.238 1.00 60.94 1101 LEU A CA 1
ATOM 7511 C C . LEU A 1 1101 ? -0.582 11.200 77.699 1.00 60.94 1101 LEU A C 1
ATOM 7513 O O . LEU A 1 1101 ? 0.429 10.797 77.129 1.00 60.94 1101 LEU A O 1
ATOM 7517 N N . ASN A 1 1102 ? -1.590 11.760 77.025 1.00 62.31 1102 ASN A N 1
ATOM 7518 C CA . ASN A 1 1102 ? -1.662 11.830 75.560 1.00 62.31 1102 ASN A CA 1
ATOM 7519 C C . ASN A 1 1102 ? -0.801 12.939 74.917 1.00 62.31 1102 ASN A C 1
ATOM 7521 O O . ASN A 1 1102 ? -0.567 12.899 73.709 1.00 62.31 1102 ASN A O 1
ATOM 7525 N N . THR A 1 1103 ? -0.318 13.922 75.683 1.00 60.53 1103 THR A N 1
ATOM 7526 C CA . THR A 1 1103 ? 0.352 15.125 75.146 1.00 60.53 1103 THR A CA 1
ATOM 7527 C C . THR A 1 1103 ? 1.875 15.012 75.008 1.00 60.53 1103 THR A C 1
ATOM 7529 O O . THR A 1 1103 ? 2.467 15.797 74.279 1.00 60.53 1103 THR A O 1
ATOM 7532 N N . THR A 1 1104 ? 2.539 14.038 75.647 1.00 60.50 1104 THR A N 1
ATOM 7533 C CA . THR A 1 1104 ? 4.022 13.956 75.644 1.00 60.50 1104 THR A CA 1
ATOM 7534 C C . THR A 1 1104 ? 4.597 13.001 74.578 1.00 60.50 1104 THR A C 1
ATOM 7536 O O . THR A 1 1104 ? 5.731 13.186 74.141 1.00 60.50 1104 THR A O 1
ATOM 7539 N N . LEU A 1 1105 ? 3.838 12.001 74.104 1.00 57.66 1105 LEU A N 1
ATOM 7540 C CA . LEU A 1 1105 ? 4.285 11.065 73.049 1.00 57.66 1105 LEU A CA 1
ATOM 7541 C C . LEU A 1 1105 ? 4.084 11.598 71.619 1.00 57.66 1105 LEU A C 1
ATOM 7543 O O . LEU A 1 1105 ? 4.608 11.038 70.659 1.00 57.66 1105 LEU A O 1
ATOM 7547 N N . THR A 1 1106 ? 3.314 12.668 71.473 1.00 56.72 1106 THR A N 1
ATOM 7548 C CA . THR A 1 1106 ? 2.777 13.118 70.195 1.00 56.72 1106 THR A CA 1
ATOM 7549 C C . THR A 1 1106 ? 3.753 14.025 69.424 1.00 56.72 1106 THR A C 1
ATOM 7551 O O . THR A 1 1106 ? 3.814 13.926 68.214 1.00 56.72 1106 THR A O 1
ATOM 7554 N N . ASP A 1 1107 ? 4.624 14.834 70.034 1.00 57.69 1107 ASP A N 1
ATOM 7555 C CA . ASP A 1 1107 ? 5.293 15.946 69.309 1.00 57.69 1107 ASP A CA 1
ATOM 7556 C C . ASP A 1 1107 ? 6.620 15.651 68.546 1.00 57.69 1107 ASP A C 1
ATOM 7558 O O . ASP A 1 1107 ? 7.281 16.584 68.087 1.00 57.69 1107 ASP A O 1
ATOM 7562 N N . LYS A 1 1108 ? 7.050 14.390 68.352 1.00 57.41 1108 LYS A N 1
ATOM 7563 C CA . LYS A 1 1108 ? 8.360 14.052 67.716 1.00 57.41 1108 LYS A CA 1
ATOM 7564 C C . LYS A 1 1108 ? 8.328 13.316 66.351 1.00 57.41 1108 LYS A C 1
ATOM 7566 O O . LYS A 1 1108 ? 9.319 12.693 65.990 1.00 57.41 1108 LYS A O 1
ATOM 7571 N N . GLY A 1 1109 ? 7.237 13.377 65.589 1.00 65.38 1109 GLY A N 1
ATOM 7572 C CA . GLY A 1 1109 ? 7.020 12.583 64.359 1.00 65.38 1109 GLY A CA 1
ATOM 7573 C C . GLY A 1 1109 ? 7.853 12.874 63.073 1.00 65.38 1109 GLY A C 1
ATOM 7574 O O . GLY A 1 1109 ? 8.771 13.692 63.102 1.00 65.38 1109 GLY A O 1
ATOM 7575 N N . PHE A 1 1110 ? 7.548 12.184 61.950 1.00 62.12 1110 PHE A N 1
ATOM 7576 C CA . PHE A 1 1110 ? 8.257 12.202 60.639 1.00 62.12 1110 PHE A CA 1
ATOM 7577 C C . PHE A 1 1110 ? 7.893 13.407 59.746 1.00 62.12 1110 PHE A C 1
ATOM 7579 O O . PHE A 1 1110 ? 6.746 13.832 59.741 1.00 62.12 1110 PHE A O 1
ATOM 7586 N N . SER A 1 1111 ? 8.816 13.922 58.919 1.00 62.28 1111 SER A N 1
ATOM 7587 C CA . SER A 1 1111 ? 8.560 15.100 58.061 1.00 62.28 1111 SER A CA 1
ATOM 7588 C C . SER A 1 1111 ? 8.249 14.783 56.587 1.00 62.28 1111 SER A C 1
ATOM 7590 O O . SER A 1 1111 ? 9.024 14.072 55.954 1.00 62.28 1111 SER A O 1
ATOM 7592 N N . ILE A 1 1112 ? 7.170 15.355 56.023 1.00 65.50 1112 ILE A N 1
ATOM 7593 C CA . ILE A 1 1112 ? 6.750 15.229 54.601 1.00 65.50 1112 ILE A CA 1
ATOM 7594 C C . ILE A 1 1112 ? 6.517 16.624 53.981 1.00 65.50 1112 ILE A C 1
ATOM 7596 O O . ILE A 1 1112 ? 6.000 17.510 54.660 1.00 65.50 1112 ILE A O 1
ATOM 7600 N N . SER A 1 1113 ? 6.884 16.830 52.703 1.00 63.62 1113 SER A N 1
ATOM 7601 C CA . SER A 1 1113 ? 6.593 18.051 51.921 1.00 63.62 1113 SER A CA 1
ATOM 7602 C C . SER A 1 1113 ? 6.107 17.722 50.497 1.00 63.62 1113 SER A C 1
ATOM 7604 O O . SER A 1 1113 ? 6.486 16.698 49.930 1.00 63.62 1113 SER A O 1
ATOM 7606 N N . ALA A 1 1114 ? 5.269 18.586 49.909 1.00 63.31 1114 ALA A N 1
ATOM 7607 C CA . ALA A 1 1114 ? 4.769 18.465 48.534 1.00 63.31 1114 ALA A CA 1
ATOM 7608 C C . ALA A 1 1114 ? 5.181 19.701 47.715 1.00 63.31 1114 ALA A C 1
ATOM 7610 O O . ALA A 1 1114 ? 4.980 20.830 48.155 1.00 63.31 1114 ALA A O 1
ATOM 7611 N N . GLN A 1 1115 ? 5.786 19.494 46.539 1.00 58.44 1115 GLN A N 1
ATOM 7612 C CA . GLN A 1 1115 ? 6.288 20.556 45.647 1.00 58.44 1115 GLN A CA 1
ATOM 7613 C C . GLN A 1 1115 ? 7.221 21.587 46.316 1.00 58.44 1115 GLN A C 1
ATOM 7615 O O . GLN A 1 1115 ? 7.243 22.759 45.950 1.00 58.44 1115 GLN A O 1
ATOM 7620 N N . GLY A 1 1116 ? 8.031 21.144 47.283 1.00 59.25 1116 GLY A N 1
ATOM 7621 C CA . GLY A 1 1116 ? 9.164 21.919 47.799 1.00 59.25 1116 GLY A CA 1
ATOM 7622 C C . GLY A 1 1116 ? 8.855 23.033 48.810 1.00 59.25 1116 GLY A C 1
ATOM 7623 O O . GLY A 1 1116 ? 9.777 23.771 49.147 1.00 59.25 1116 GLY A O 1
ATOM 7624 N N . ALA A 1 1117 ? 7.633 23.152 49.350 1.00 56.91 1117 ALA A N 1
ATOM 7625 C CA . ALA A 1 1117 ? 7.299 24.138 50.390 1.00 56.91 1117 ALA A CA 1
ATOM 7626 C C . ALA A 1 1117 ? 6.501 23.530 51.568 1.00 56.91 1117 ALA A C 1
ATOM 7628 O O . ALA A 1 1117 ? 5.642 22.681 51.358 1.00 56.91 1117 ALA A O 1
ATOM 7629 N N . ASN A 1 1118 ? 6.793 24.000 52.795 1.00 61.47 1118 ASN A N 1
ATOM 7630 C CA . ASN A 1 1118 ? 6.208 23.638 54.105 1.00 61.47 1118 ASN A CA 1
ATOM 7631 C C . ASN A 1 1118 ? 6.355 22.163 54.534 1.00 61.47 1118 ASN A C 1
ATOM 7633 O O . ASN A 1 1118 ? 5.489 21.335 54.266 1.00 61.47 1118 ASN A O 1
ATOM 7637 N N . SER A 1 1119 ? 7.431 21.836 55.263 1.00 53.12 1119 SER A N 1
ATOM 7638 C CA . SER A 1 1119 ? 7.540 20.537 55.946 1.00 53.12 1119 SER A CA 1
ATOM 7639 C C . SER A 1 1119 ? 6.697 20.525 57.221 1.00 53.12 1119 SER A C 1
ATOM 7641 O O . SER A 1 1119 ? 6.914 21.375 58.089 1.00 53.12 1119 SER A O 1
ATOM 7643 N N . ASP A 1 1120 ? 5.826 19.533 57.373 1.00 61.34 1120 ASP A N 1
ATOM 7644 C CA . ASP A 1 1120 ? 5.089 19.284 58.618 1.00 61.34 1120 ASP A CA 1
ATOM 7645 C C . ASP A 1 1120 ? 5.618 18.023 59.320 1.00 61.34 1120 ASP A C 1
ATOM 7647 O O . ASP A 1 1120 ? 6.082 17.103 58.648 1.00 61.34 1120 ASP A O 1
ATOM 7651 N N . LYS A 1 1121 ? 5.613 17.983 60.659 1.00 61.22 1121 LYS A N 1
ATOM 7652 C CA . LYS A 1 1121 ? 6.092 16.837 61.462 1.00 61.22 1121 LYS A CA 1
ATOM 7653 C C . LYS A 1 1121 ? 4.907 15.967 61.884 1.00 61.22 1121 LYS A C 1
ATOM 7655 O O . LYS A 1 1121 ? 4.263 16.234 62.891 1.00 61.22 1121 LYS A O 1
ATOM 7660 N N . VAL A 1 1122 ? 4.666 14.893 61.144 1.00 63.97 1122 VAL A N 1
ATOM 7661 C CA . VAL A 1 1122 ? 3.565 13.944 61.344 1.00 63.97 1122 VAL A CA 1
ATOM 7662 C C . VAL A 1 1122 ? 3.872 12.974 62.477 1.00 63.97 1122 VAL A C 1
ATOM 7664 O O . VAL A 1 1122 ? 4.795 12.163 62.377 1.00 63.97 1122 VAL A O 1
ATOM 7667 N N . LYS A 1 1123 ? 3.073 13.026 63.541 1.00 61.59 1123 LYS A N 1
ATOM 7668 C CA . LYS A 1 1123 ? 3.256 12.296 64.804 1.00 61.59 1123 LYS A CA 1
ATOM 7669 C C . LYS A 1 1123 ? 3.144 10.773 64.619 1.00 61.59 1123 LYS A C 1
ATOM 7671 O O . LYS A 1 1123 ? 2.468 10.294 63.711 1.00 61.59 1123 LYS A O 1
ATOM 7676 N N . LEU A 1 1124 ? 3.790 9.974 65.478 1.00 58.41 1124 LEU A N 1
ATOM 7677 C CA . LEU A 1 1124 ? 3.679 8.506 65.409 1.00 58.41 1124 LEU A CA 1
ATOM 7678 C C . LEU A 1 1124 ? 2.232 8.069 65.697 1.00 58.41 1124 LEU A C 1
ATOM 7680 O O . LEU A 1 1124 ? 1.726 8.296 66.793 1.00 58.41 1124 LEU A O 1
ATOM 7684 N N . GLY A 1 1125 ? 1.591 7.440 64.707 1.00 59.59 1125 GLY A N 1
ATOM 7685 C CA . GLY A 1 1125 ? 0.189 7.005 64.755 1.00 59.59 1125 GLY A CA 1
ATOM 7686 C C . GLY A 1 1125 ? -0.795 7.919 64.014 1.00 59.59 1125 GLY A C 1
ATOM 7687 O O . GLY A 1 1125 ? -1.945 7.528 63.823 1.00 59.59 1125 GLY A O 1
ATOM 7688 N N . GLU A 1 1126 ? -0.367 9.094 63.546 1.00 64.19 1126 GLU A N 1
ATOM 7689 C CA . GLU A 1 1126 ? -1.195 9.937 62.682 1.00 64.19 1126 GLU A CA 1
ATOM 7690 C C . GLU A 1 1126 ? -1.137 9.464 61.228 1.00 64.19 1126 GLU A C 1
ATOM 7692 O O . GLU A 1 1126 ? -0.102 9.038 60.713 1.00 64.19 1126 GLU A O 1
ATOM 7697 N N . THR A 1 1127 ? -2.287 9.520 60.563 1.00 57.75 1127 THR A N 1
ATOM 7698 C CA . THR A 1 1127 ? -2.421 9.130 59.160 1.00 57.75 1127 THR A CA 1
ATOM 7699 C C . THR A 1 1127 ? -2.243 10.357 58.279 1.00 57.75 1127 THR A C 1
ATOM 7701 O O . THR A 1 1127 ? -2.993 11.324 58.405 1.00 57.75 1127 THR A O 1
ATOM 7704 N N . VAL A 1 1128 ? -1.278 10.305 57.362 1.00 64.50 1128 VAL A N 1
ATOM 7705 C CA . VAL A 1 1128 ? -1.136 11.304 56.295 1.00 64.50 1128 VAL A CA 1
ATOM 7706 C C . VAL A 1 1128 ? -2.093 10.930 55.178 1.00 64.50 1128 VAL A C 1
ATOM 7708 O O . VAL A 1 1128 ? -1.967 9.854 54.596 1.00 64.50 1128 VAL A O 1
ATOM 7711 N N . ASP A 1 1129 ? -3.062 11.797 54.903 1.00 62.97 1129 ASP A N 1
ATOM 7712 C CA . ASP A 1 1129 ? -4.100 11.538 53.909 1.00 62.97 1129 ASP A CA 1
ATOM 7713 C C . ASP A 1 1129 ? -3.928 12.451 52.688 1.00 62.97 1129 ASP A C 1
ATOM 7715 O O . ASP A 1 1129 ? -4.106 13.669 52.771 1.00 62.97 1129 ASP A O 1
ATOM 7719 N N . PHE A 1 1130 ? -3.572 11.858 51.548 1.00 66.88 1130 PHE A N 1
ATOM 7720 C CA . PHE A 1 1130 ? -3.443 12.549 50.267 1.00 66.88 1130 PHE A CA 1
ATOM 7721 C C . PHE A 1 1130 ? -4.806 12.588 49.570 1.00 66.88 1130 PHE A C 1
ATOM 7723 O O . PHE A 1 1130 ? -5.119 11.766 48.710 1.00 66.88 1130 PHE A O 1
ATOM 7730 N N . ARG A 1 1131 ? -5.648 13.539 49.981 1.00 64.44 1131 ARG A N 1
ATOM 7731 C CA . ARG A 1 1131 ? -7.019 13.673 49.475 1.00 64.44 1131 ARG A CA 1
ATOM 7732 C C . ARG A 1 1131 ? -7.077 14.525 48.215 1.00 64.44 1131 ARG A C 1
ATOM 7734 O O . ARG A 1 1131 ? -6.515 15.615 48.180 1.00 64.44 1131 ARG A O 1
ATOM 7741 N N . ASN A 1 1132 ? -7.864 14.077 47.241 1.00 62.75 1132 ASN A N 1
ATOM 7742 C CA . ASN A 1 1132 ? -8.342 14.922 46.157 1.00 62.75 1132 ASN A CA 1
ATOM 7743 C C . ASN A 1 1132 ? -9.860 15.126 46.285 1.00 62.75 1132 ASN A C 1
ATOM 7745 O O . ASN A 1 1132 ? -10.651 14.225 46.009 1.00 62.75 1132 ASN A O 1
ATOM 7749 N N . THR A 1 1133 ? -10.262 16.296 46.774 1.00 63.91 1133 THR A N 1
ATOM 7750 C CA . THR A 1 1133 ? -11.632 16.575 47.231 1.00 63.91 1133 THR A CA 1
ATOM 7751 C C . THR A 1 1133 ? -12.622 16.867 46.109 1.00 63.91 1133 THR A C 1
ATOM 7753 O O . THR A 1 1133 ? -13.823 16.753 46.338 1.00 63.91 1133 THR A O 1
ATOM 7756 N N . ASP A 1 1134 ? -12.149 17.209 44.909 1.00 67.31 1134 ASP A N 1
ATOM 7757 C CA . ASP A 1 1134 ? -13.009 17.406 43.736 1.00 67.31 1134 ASP A CA 1
ATOM 7758 C C . ASP A 1 1134 ? -13.317 16.093 42.988 1.00 67.31 1134 ASP A C 1
ATOM 7760 O O . ASP A 1 1134 ? -14.156 16.070 42.089 1.00 67.31 1134 ASP A O 1
ATOM 7764 N N . GLY A 1 1135 ? -12.655 14.994 43.376 1.00 70.25 1135 GLY A N 1
ATOM 7765 C CA . GLY A 1 1135 ? -12.845 13.659 42.813 1.00 70.25 1135 GLY A CA 1
ATOM 7766 C C . GLY A 1 1135 ? -12.363 13.490 41.370 1.00 70.25 1135 GLY A C 1
ATOM 7767 O O . GLY A 1 1135 ? -12.560 12.416 40.813 1.00 70.25 1135 GLY A O 1
ATOM 7768 N N . ASN A 1 1136 ? -11.729 14.503 40.765 1.00 74.12 1136 ASN A N 1
ATOM 7769 C CA . ASN A 1 1136 ? -11.262 14.465 39.374 1.00 74.12 1136 ASN A CA 1
ATOM 7770 C C . ASN A 1 1136 ? -10.020 13.591 39.184 1.00 74.12 1136 ASN A C 1
ATOM 7772 O O . ASN A 1 1136 ? -9.832 12.999 38.124 1.00 74.12 1136 ASN A O 1
ATOM 7776 N N . LEU A 1 1137 ? -9.202 13.487 40.227 1.00 77.06 1137 LEU A N 1
ATOM 7777 C CA . LEU A 1 1137 ? -8.136 12.511 40.402 1.00 77.06 1137 LEU A CA 1
ATOM 7778 C C . LEU A 1 1137 ? -8.554 11.469 41.442 1.00 77.06 1137 LEU A C 1
ATOM 7780 O O . LEU A 1 1137 ? -8.939 11.814 42.563 1.00 77.06 1137 LEU A O 1
ATOM 7784 N N . VAL A 1 1138 ? -8.447 10.198 41.074 1.00 72.44 1138 VAL A N 1
ATOM 7785 C CA . VAL A 1 1138 ? -8.630 9.042 41.947 1.00 72.44 1138 VAL A CA 1
ATOM 7786 C C . VAL A 1 1138 ? -7.254 8.638 42.457 1.00 72.44 1138 VAL A C 1
ATOM 7788 O O . VAL A 1 1138 ? -6.460 8.043 41.732 1.00 72.44 1138 VAL A O 1
ATOM 7791 N N . ALA A 1 1139 ? -6.968 9.007 43.703 1.00 68.38 1139 ALA A N 1
ATOM 7792 C CA . ALA A 1 1139 ? -5.772 8.575 44.409 1.00 68.38 1139 ALA A CA 1
ATOM 7793 C C . ALA A 1 1139 ? -6.061 7.235 45.094 1.00 68.38 1139 ALA A C 1
ATOM 7795 O O . ALA A 1 1139 ? -6.872 7.166 46.018 1.00 68.38 1139 ALA A O 1
ATOM 7796 N N . THR A 1 1140 ? -5.417 6.163 44.645 1.00 68.88 1140 THR A N 1
ATOM 7797 C CA . THR A 1 1140 ? -5.635 4.816 45.184 1.00 68.88 1140 THR A CA 1
ATOM 7798 C C . THR A 1 1140 ? -4.346 4.306 45.802 1.00 68.88 1140 THR A C 1
ATOM 7800 O O . THR A 1 1140 ? -3.330 4.194 45.117 1.00 68.88 1140 THR A O 1
ATOM 7803 N N . ARG A 1 1141 ? -4.381 3.999 47.105 1.00 61.03 1141 ARG A N 1
ATOM 7804 C CA . ARG A 1 1141 ? -3.268 3.327 47.779 1.00 61.03 1141 ARG A CA 1
ATOM 7805 C C . ARG A 1 1141 ? -3.310 1.841 47.441 1.00 61.03 1141 ARG A C 1
ATOM 7807 O O . ARG A 1 1141 ? -4.233 1.140 47.856 1.00 61.03 1141 ARG A O 1
ATOM 7814 N N . SER A 1 1142 ? -2.317 1.381 46.699 1.00 59.44 1142 SER A N 1
ATOM 7815 C CA . SER A 1 1142 ? -2.116 -0.029 46.380 1.00 59.44 1142 SER A CA 1
ATOM 7816 C C . SER A 1 1142 ? -1.583 -0.788 47.605 1.00 59.44 1142 SER A C 1
ATOM 7818 O O . SER A 1 1142 ? -1.064 -0.187 48.550 1.00 59.44 1142 SER A O 1
ATOM 7820 N N . ALA A 1 1143 ? -1.736 -2.116 47.624 1.00 65.69 1143 ALA A N 1
ATOM 7821 C CA . ALA A 1 1143 ? -1.345 -2.966 48.760 1.00 65.69 1143 ALA A CA 1
ATOM 7822 C C . ALA A 1 1143 ? 0.161 -2.893 49.102 1.00 65.69 1143 ALA A C 1
ATOM 7824 O O . ALA A 1 1143 ? 0.550 -3.107 50.244 1.00 65.69 1143 ALA A O 1
ATOM 7825 N N . ASP A 1 1144 ? 0.996 -2.485 48.146 1.00 57.56 1144 ASP A N 1
ATOM 7826 C CA . ASP A 1 1144 ? 2.450 -2.340 48.275 1.00 57.56 1144 ASP A CA 1
ATOM 7827 C C . ASP A 1 1144 ? 2.910 -0.993 48.876 1.00 57.56 1144 ASP A C 1
ATOM 7829 O O . ASP A 1 1144 ? 4.101 -0.682 48.879 1.00 57.56 1144 ASP A O 1
ATOM 7833 N N . ASN A 1 1145 ? 1.980 -0.198 49.414 1.00 58.19 1145 ASN A N 1
ATOM 7834 C CA . ASN A 1 1145 ? 2.196 1.155 49.941 1.00 58.19 1145 ASN A CA 1
ATOM 7835 C C . ASN A 1 1145 ? 2.565 2.224 48.891 1.00 58.19 1145 ASN A C 1
ATOM 7837 O O . ASN A 1 1145 ? 3.007 3.311 49.270 1.00 58.19 1145 ASN A O 1
ATOM 7841 N N . THR A 1 1146 ? 2.333 1.977 47.595 1.00 54.81 1146 THR A N 1
ATOM 7842 C CA . THR A 1 1146 ? 2.352 3.027 46.559 1.00 54.81 1146 THR A CA 1
ATOM 7843 C C . THR A 1 1146 ? 0.989 3.722 46.443 1.00 54.81 1146 THR A C 1
ATOM 7845 O O . THR A 1 1146 ? -0.052 3.131 46.734 1.00 54.81 1146 THR A O 1
ATOM 7848 N N . ILE A 1 1147 ? 0.969 5.001 46.050 1.00 72.56 1147 ILE A N 1
ATOM 7849 C CA . ILE A 1 1147 ? -0.270 5.753 45.789 1.00 72.56 1147 ILE A CA 1
ATOM 7850 C C . ILE A 1 1147 ? -0.297 6.127 44.305 1.00 72.56 1147 ILE A C 1
ATOM 7852 O O . ILE A 1 1147 ? 0.510 6.944 43.864 1.00 72.56 1147 ILE A O 1
ATOM 7856 N N . ASN A 1 1148 ? -1.228 5.538 43.552 1.00 69.50 1148 ASN A N 1
ATOM 7857 C CA . ASN A 1 1148 ? -1.441 5.822 42.131 1.00 69.50 1148 ASN A CA 1
ATOM 7858 C C . ASN A 1 1148 ? -2.500 6.916 41.962 1.00 69.50 1148 ASN A C 1
ATOM 7860 O O . ASN A 1 1148 ? -3.516 6.882 42.655 1.00 69.50 1148 ASN A O 1
ATOM 7864 N N . TYR A 1 1149 ? -2.291 7.841 41.021 1.00 77.00 1149 TYR A N 1
ATOM 7865 C CA . TYR A 1 1149 ? -3.238 8.913 40.696 1.00 77.00 1149 TYR A CA 1
ATOM 7866 C C . TYR A 1 1149 ? -3.744 8.760 39.256 1.00 77.00 1149 TYR A C 1
ATOM 7868 O O . TYR A 1 1149 ? -2.988 8.995 38.317 1.00 77.00 1149 TYR A O 1
ATOM 7876 N N . ASP A 1 1150 ? -5.021 8.415 39.093 1.00 78.56 1150 ASP A N 1
ATOM 7877 C CA . ASP A 1 1150 ? -5.701 8.316 37.792 1.00 78.56 1150 ASP A CA 1
ATOM 7878 C C . ASP A 1 1150 ? -6.744 9.431 37.622 1.00 78.56 1150 ASP A C 1
ATOM 7880 O O . ASP A 1 1150 ? -7.236 9.970 38.609 1.00 78.56 1150 ASP A O 1
ATOM 7884 N N . LEU A 1 1151 ? -7.145 9.762 36.388 1.00 80.19 1151 LEU A N 1
ATOM 7885 C CA . LEU A 1 1151 ? -8.294 10.649 36.148 1.00 80.19 1151 LEU A CA 1
ATOM 7886 C C . LEU A 1 1151 ? -9.615 9.887 36.319 1.00 80.19 1151 LEU A C 1
ATOM 7888 O O . LEU A 1 1151 ? -9.784 8.770 35.824 1.00 80.19 1151 LEU A O 1
ATOM 7892 N N . ALA A 1 1152 ? -10.583 10.504 36.990 1.00 74.62 1152 ALA A N 1
ATOM 7893 C CA . ALA A 1 1152 ? -11.905 9.925 37.161 1.00 74.62 1152 ALA A CA 1
ATOM 7894 C C . ALA A 1 1152 ? -12.654 9.822 35.824 1.00 74.62 1152 ALA A C 1
ATOM 7896 O O . ALA A 1 1152 ? -12.546 10.675 34.947 1.00 74.62 1152 ALA A O 1
ATOM 7897 N N . LYS A 1 1153 ? -13.480 8.780 35.673 1.00 76.75 1153 LYS A N 1
ATOM 7898 C CA . LYS A 1 1153 ? -14.293 8.577 34.456 1.00 76.75 1153 LYS A CA 1
ATOM 7899 C C . LYS A 1 1153 ? -15.276 9.722 34.198 1.00 76.75 1153 LYS A C 1
ATOM 7901 O O . LYS A 1 1153 ? -15.589 10.005 33.048 1.00 76.75 1153 LYS A O 1
ATOM 7906 N N . ASN A 1 1154 ? -15.744 10.360 35.269 1.00 66.31 1154 ASN A N 1
ATOM 7907 C CA . ASN A 1 1154 ? -16.522 11.586 35.216 1.00 66.31 1154 ASN A CA 1
ATOM 7908 C C . ASN A 1 1154 ? -15.643 12.707 35.754 1.00 66.31 1154 ASN A C 1
ATOM 7910 O O . ASN A 1 1154 ? -15.250 12.670 36.918 1.00 66.31 1154 ASN A O 1
ATOM 7914 N N . ILE A 1 1155 ? -15.358 13.690 34.910 1.00 76.38 1155 ILE A N 1
ATOM 7915 C CA . ILE A 1 1155 ? -14.591 14.866 35.301 1.00 76.38 1155 ILE A CA 1
ATOM 7916 C C . ILE A 1 1155 ? -15.584 15.949 35.720 1.00 76.38 1155 ILE A C 1
ATOM 7918 O O . ILE A 1 1155 ? -16.306 16.510 34.897 1.00 76.38 1155 ILE A O 1
ATOM 7922 N N . SER A 1 1156 ? -15.645 16.202 37.021 1.00 73.25 1156 SER A N 1
ATOM 7923 C CA . SER A 1 1156 ? -16.425 17.263 37.642 1.00 73.25 1156 SER A CA 1
ATOM 7924 C C . SER A 1 1156 ? -15.597 18.543 37.697 1.00 73.25 1156 SER A C 1
ATOM 7926 O O . SER A 1 1156 ? -14.998 18.889 38.715 1.00 73.25 1156 SER A O 1
ATOM 7928 N N . VAL A 1 1157 ? -15.582 19.266 36.583 1.00 76.19 1157 VAL A N 1
ATOM 7929 C CA . VAL A 1 1157 ? -14.984 20.600 36.488 1.00 76.19 1157 VAL A CA 1
ATOM 7930 C C . VAL A 1 1157 ? -16.038 21.600 36.050 1.00 76.19 1157 VAL A C 1
ATOM 7932 O O . VAL A 1 1157 ? -16.949 21.269 35.292 1.00 76.19 1157 VAL A O 1
ATOM 7935 N N . ASP A 1 1158 ? -15.915 22.842 36.507 1.00 80.00 1158 ASP A N 1
ATOM 7936 C CA . ASP A 1 1158 ? -16.883 23.877 36.143 1.00 80.00 1158 ASP A CA 1
ATOM 7937 C C . ASP A 1 1158 ? -16.737 24.319 34.673 1.00 80.00 1158 ASP A C 1
ATOM 7939 O O . ASP A 1 1158 ? -17.686 24.852 34.104 1.00 80.00 1158 ASP A O 1
ATOM 7943 N N . LYS A 1 1159 ? -15.587 24.069 34.025 1.00 81.56 1159 LYS A N 1
ATOM 7944 C CA . LYS A 1 1159 ? -15.361 24.388 32.610 1.00 81.56 1159 LYS A CA 1
ATOM 7945 C C . LYS A 1 1159 ? -14.378 23.434 31.936 1.00 81.56 1159 LYS A C 1
ATOM 7947 O O . LYS A 1 1159 ? -13.288 23.193 32.446 1.00 81.56 1159 LYS A O 1
ATOM 7952 N N . VAL A 1 1160 ? -14.729 22.987 30.733 1.00 80.75 1160 VAL A N 1
ATOM 7953 C CA . VAL A 1 1160 ? -13.856 22.238 29.822 1.00 80.75 1160 VAL A CA 1
ATOM 7954 C C . VAL A 1 1160 ? -13.705 23.028 28.522 1.00 80.75 1160 VAL A C 1
ATOM 7956 O O . VAL A 1 1160 ? -14.698 23.417 27.907 1.00 80.75 1160 VAL A O 1
ATOM 7959 N N . THR A 1 1161 ? -12.461 23.270 28.098 1.00 74.19 1161 THR A N 1
ATOM 7960 C CA . THR A 1 1161 ? -12.143 23.960 26.834 1.00 74.19 1161 THR A CA 1
ATOM 7961 C C . THR A 1 1161 ? -11.442 22.986 25.891 1.00 74.19 1161 THR A C 1
ATOM 7963 O O . THR A 1 1161 ? -10.339 22.531 26.184 1.00 74.19 1161 THR A O 1
ATOM 7966 N N . LEU A 1 1162 ? -12.090 22.654 24.771 1.00 69.75 1162 LEU A N 1
ATOM 7967 C CA . LEU A 1 1162 ? -11.601 21.725 23.745 1.00 69.75 1162 LEU A CA 1
ATOM 7968 C C . LEU A 1 1162 ? -11.553 22.469 22.403 1.00 69.75 1162 LEU A C 1
ATOM 7970 O O . LEU A 1 1162 ? -12.521 22.484 21.639 1.00 69.75 1162 LEU A O 1
ATOM 7974 N N . GLY A 1 1163 ? -10.439 23.154 22.138 1.00 81.44 1163 GLY A N 1
ATOM 7975 C CA . GLY A 1 1163 ? -10.349 24.101 21.022 1.00 81.44 1163 GLY A CA 1
ATOM 7976 C C . GLY A 1 1163 ? -11.345 25.254 21.195 1.00 81.44 1163 GLY A C 1
ATOM 7977 O O . GLY A 1 1163 ? -11.352 25.911 22.233 1.00 81.44 1163 GLY A O 1
ATOM 7978 N N . ASN A 1 1164 ? -12.210 25.476 20.198 1.00 75.38 1164 ASN A N 1
ATOM 7979 C CA . ASN A 1 1164 ? -13.232 26.535 20.227 1.00 75.38 1164 ASN A CA 1
ATOM 7980 C C . ASN A 1 1164 ? -14.558 26.100 20.886 1.00 75.38 1164 ASN A C 1
ATOM 7982 O O . ASN A 1 1164 ? -15.463 26.923 21.019 1.00 75.38 1164 ASN A O 1
ATOM 7986 N N . ILE A 1 1165 ? -14.701 24.823 21.265 1.00 80.38 1165 ILE A N 1
ATOM 7987 C CA . ILE A 1 1165 ? -15.886 24.315 21.966 1.00 80.38 1165 ILE A CA 1
ATOM 7988 C C . ILE A 1 1165 ? -15.670 24.505 23.461 1.00 80.38 1165 ILE A C 1
ATOM 7990 O O . ILE A 1 1165 ? -14.676 24.044 24.031 1.00 80.38 1165 ILE A O 1
ATOM 7994 N N . ILE A 1 1166 ? -16.625 25.181 24.091 1.00 78.94 1166 ILE A N 1
ATOM 7995 C CA . ILE A 1 1166 ? -16.600 25.457 25.522 1.00 78.94 1166 ILE A CA 1
ATOM 7996 C C . ILE A 1 1166 ? -17.829 24.806 26.147 1.00 78.94 1166 ILE A C 1
ATOM 7998 O O . ILE A 1 1166 ? -18.961 25.111 25.768 1.00 78.94 1166 ILE A O 1
ATOM 8002 N N . ILE A 1 1167 ? -17.583 23.914 27.106 1.00 81.38 1167 ILE A N 1
ATOM 8003 C CA . ILE A 1 1167 ? -18.609 23.375 27.997 1.00 81.38 1167 ILE A CA 1
ATOM 8004 C C . ILE A 1 1167 ? -18.365 24.019 29.350 1.00 81.38 1167 ILE A C 1
ATOM 8006 O O . ILE A 1 1167 ? -17.336 23.780 29.979 1.00 81.38 1167 ILE A O 1
ATOM 8010 N N . ASP A 1 1168 ? -19.284 24.875 29.764 1.00 79.38 1168 ASP A N 1
ATOM 8011 C CA . ASP A 1 1168 ? -19.138 25.690 30.960 1.00 79.38 1168 ASP A CA 1
ATOM 8012 C C . ASP A 1 1168 ? -20.413 25.558 31.784 1.00 79.38 1168 ASP A C 1
ATOM 8014 O O . ASP A 1 1168 ? -21.521 25.767 31.296 1.00 79.38 1168 ASP A O 1
ATOM 8018 N N . LYS A 1 1169 ? -20.270 25.186 33.048 1.00 75.94 1169 LYS A N 1
ATOM 8019 C CA . LYS A 1 1169 ? -21.391 24.963 33.957 1.00 75.94 1169 LYS A CA 1
ATOM 8020 C C . LYS A 1 1169 ? -22.229 26.224 34.176 1.00 75.94 1169 LYS A C 1
ATOM 8022 O O . LYS A 1 1169 ? -23.415 26.106 34.465 1.00 75.94 1169 LYS A O 1
ATOM 8027 N N . ALA A 1 1170 ? -21.643 27.414 34.027 1.00 79.81 1170 ALA A N 1
ATOM 8028 C CA . ALA A 1 1170 ? -22.354 28.679 34.161 1.00 79.81 1170 ALA A CA 1
ATOM 8029 C C . ALA A 1 1170 ? -23.049 29.119 32.863 1.00 79.81 1170 ALA A C 1
ATOM 8031 O O . ALA A 1 1170 ? -24.094 29.762 32.931 1.00 79.81 1170 ALA A O 1
ATOM 8032 N N . THR A 1 1171 ? -22.487 28.801 31.689 1.00 74.00 1171 THR A N 1
ATOM 8033 C CA . THR A 1 1171 ? -22.993 29.313 30.394 1.00 74.00 1171 THR A CA 1
ATOM 8034 C C . THR A 1 1171 ? -23.544 28.242 29.445 1.00 74.00 1171 THR A C 1
ATOM 8036 O O . THR A 1 1171 ? -24.067 28.573 28.382 1.00 74.00 1171 THR A O 1
ATOM 8039 N N . GLY A 1 1172 ? -23.512 26.970 29.844 1.00 76.56 1172 GLY A N 1
ATOM 8040 C CA . GLY A 1 1172 ? -24.015 25.837 29.075 1.00 76.56 1172 GLY A CA 1
ATOM 8041 C C . GLY A 1 1172 ? -23.058 25.383 27.969 1.00 76.56 1172 GLY A C 1
ATOM 8042 O O . GLY A 1 1172 ? -21.834 25.474 28.085 1.00 76.56 1172 GLY A O 1
ATOM 8043 N N . ILE A 1 1173 ? -23.624 24.842 26.888 1.00 80.12 1173 ILE A N 1
ATOM 8044 C CA . ILE A 1 1173 ? -22.858 24.352 25.736 1.00 80.12 1173 ILE A CA 1
ATOM 8045 C C . ILE A 1 1173 ? -22.710 25.480 24.714 1.00 80.12 1173 ILE A C 1
ATOM 8047 O O . ILE A 1 1173 ? -23.689 25.883 24.085 1.00 80.12 1173 ILE A O 1
ATOM 8051 N N . ASN A 1 1174 ? -21.477 25.926 24.470 1.00 82.50 1174 ASN A N 1
ATOM 8052 C CA . ASN A 1 1174 ? -21.150 26.744 23.307 1.00 82.50 1174 ASN A CA 1
ATOM 8053 C C . ASN A 1 1174 ? -20.578 25.856 22.192 1.00 82.50 1174 ASN A C 1
ATOM 8055 O O . ASN A 1 1174 ? -19.419 25.440 22.236 1.00 82.50 1174 ASN A O 1
ATOM 8059 N N . ALA A 1 1175 ? -21.399 25.584 21.173 1.00 78.25 1175 ALA A N 1
ATOM 8060 C CA . ALA A 1 1175 ? -21.037 24.732 20.037 1.00 78.25 1175 ALA A CA 1
ATOM 8061 C C . ALA A 1 1175 ? -20.197 25.442 18.948 1.00 78.25 1175 ALA A C 1
ATOM 8063 O O . ALA A 1 1175 ? -19.934 24.854 17.900 1.00 78.25 1175 ALA A O 1
ATOM 8064 N N . GLY A 1 1176 ? -19.797 26.704 19.145 1.00 80.44 1176 GLY A N 1
ATOM 8065 C CA . GLY A 1 1176 ? -18.930 27.429 18.209 1.00 80.44 1176 GLY A CA 1
ATOM 8066 C C . GLY A 1 1176 ? -19.547 27.633 16.819 1.00 80.44 1176 GLY A C 1
ATOM 8067 O O . GLY A 1 1176 ? -18.925 27.286 15.819 1.00 80.44 1176 GLY A O 1
ATOM 8068 N N . ASN A 1 1177 ? -20.775 28.170 16.753 1.00 77.12 1177 ASN A N 1
ATOM 8069 C CA . ASN A 1 1177 ? -21.565 28.408 15.525 1.00 77.12 1177 ASN A CA 1
ATOM 8070 C C . ASN A 1 1177 ? -21.921 27.154 14.701 1.00 77.12 1177 ASN A C 1
ATOM 8072 O O . ASN A 1 1177 ? -22.340 27.265 13.548 1.00 77.12 1177 ASN A O 1
ATOM 8076 N N . GLN A 1 1178 ? -21.795 25.960 15.279 1.00 77.88 1178 GLN A N 1
ATOM 8077 C CA . GLN A 1 1178 ? -22.168 24.709 14.620 1.00 77.88 1178 GLN A CA 1
ATOM 8078 C C . GLN A 1 1178 ? -23.589 24.272 14.988 1.00 77.88 1178 GLN A C 1
ATOM 8080 O O . GLN A 1 1178 ? -24.072 24.495 16.100 1.00 77.88 1178 GLN A O 1
ATOM 8085 N N . LYS A 1 1179 ? -24.269 23.610 14.044 1.00 80.25 1179 LYS A N 1
ATOM 8086 C CA . LYS A 1 1179 ? -25.608 23.051 14.258 1.00 80.25 1179 LYS A CA 1
ATOM 8087 C C . LYS A 1 1179 ? -25.528 21.841 15.191 1.00 80.25 1179 LYS A C 1
ATOM 8089 O O . LYS A 1 1179 ? -24.900 20.842 14.851 1.00 80.25 1179 LYS A O 1
ATOM 8094 N N . ILE A 1 1180 ? -26.236 21.895 16.318 1.00 79.00 1180 ILE A N 1
ATOM 8095 C CA . ILE A 1 1180 ? -26.381 20.747 17.219 1.00 79.00 1180 ILE A CA 1
ATOM 8096 C C . ILE A 1 1180 ? -27.465 19.828 16.643 1.00 79.00 1180 ILE A C 1
ATOM 8098 O O . ILE A 1 1180 ? -28.631 20.207 16.538 1.00 79.00 1180 ILE A O 1
ATOM 8102 N N . THR A 1 1181 ? -27.076 18.633 16.204 1.00 79.69 1181 THR A N 1
ATOM 8103 C CA . THR A 1 1181 ? -27.997 17.620 15.660 1.00 79.69 1181 THR A CA 1
ATOM 8104 C C . THR A 1 1181 ? -28.254 16.517 16.690 1.00 79.69 1181 THR A C 1
ATOM 8106 O O . THR A 1 1181 ? -27.497 16.376 17.645 1.00 79.69 1181 THR A O 1
ATOM 8109 N N . ASN A 1 1182 ? -29.344 15.755 16.523 1.00 75.06 1182 ASN A N 1
ATOM 8110 C CA . ASN A 1 1182 ? -29.759 14.665 17.426 1.00 75.06 1182 ASN A CA 1
ATOM 8111 C C . ASN A 1 1182 ? -30.112 15.087 18.870 1.00 75.06 1182 ASN A C 1
ATOM 8113 O O . ASN A 1 1182 ? -30.001 14.286 19.797 1.00 75.06 1182 ASN A O 1
ATOM 8117 N N . VAL A 1 1183 ? -30.596 16.319 19.067 1.00 81.88 1183 VAL A N 1
ATOM 8118 C CA . VAL A 1 1183 ? -31.143 16.764 20.360 1.00 81.88 1183 VAL A CA 1
ATOM 8119 C C . VAL A 1 1183 ? -32.491 16.080 20.600 1.00 81.88 1183 VAL A C 1
ATOM 8121 O O . VAL A 1 1183 ? -33.462 16.311 19.869 1.00 81.88 1183 VAL A O 1
ATOM 8124 N N . LYS A 1 1184 ? -32.553 15.213 21.616 1.00 83.25 1184 LYS A N 1
ATOM 8125 C CA . LYS A 1 1184 ? -33.804 14.593 22.073 1.00 83.25 1184 LYS A CA 1
ATOM 8126 C C . LYS A 1 1184 ? -34.778 15.685 22.529 1.00 83.25 1184 LYS A C 1
ATOM 8128 O O . LYS A 1 1184 ? -34.349 16.742 22.969 1.00 83.25 1184 LYS A O 1
ATOM 8133 N N . ALA A 1 1185 ? -36.077 15.435 22.392 1.00 81.19 1185 ALA A N 1
ATOM 8134 C CA . ALA A 1 1185 ? -37.101 16.358 22.865 1.00 81.19 1185 ALA A CA 1
ATOM 8135 C C . ALA A 1 1185 ? -36.893 16.656 24.365 1.00 81.19 1185 ALA A C 1
ATOM 8137 O O . ALA A 1 1185 ? -36.920 15.716 25.157 1.00 81.19 1185 ALA A O 1
ATOM 8138 N N . GLY A 1 1186 ? -36.632 17.917 24.715 1.00 83.12 1186 GLY A N 1
ATOM 8139 C CA . GLY A 1 1186 ? -36.408 18.373 26.092 1.00 83.12 1186 GLY A CA 1
ATOM 8140 C C . GLY A 1 1186 ? -37.720 18.598 26.837 1.00 83.12 1186 GLY A C 1
ATOM 8141 O O . GLY A 1 1186 ? -38.738 18.871 26.211 1.00 83.12 1186 GLY A O 1
ATOM 8142 N N . ASP A 1 1187 ? -37.764 18.500 28.156 1.00 85.06 1187 ASP A N 1
ATOM 8143 C CA . ASP A 1 1187 ? -39.052 18.634 28.844 1.00 85.06 1187 ASP A CA 1
ATOM 8144 C C . ASP A 1 1187 ? -39.611 20.067 28.717 1.00 85.06 1187 ASP A C 1
ATOM 8146 O O . ASP A 1 1187 ? -38.883 21.047 28.855 1.00 85.06 1187 ASP A O 1
ATOM 8150 N N . VAL A 1 1188 ? -40.914 20.225 28.438 1.00 80.38 1188 VAL A N 1
ATOM 8151 C CA . VAL A 1 1188 ? -41.562 21.547 28.285 1.00 80.38 1188 VAL A CA 1
ATOM 8152 C C . VAL A 1 1188 ? -42.456 21.811 29.495 1.00 80.38 1188 VAL A C 1
ATOM 8154 O O . VAL A 1 1188 ? -43.609 21.389 29.542 1.00 80.38 1188 VAL A O 1
ATOM 8157 N N . ASN A 1 1189 ? -41.904 22.495 30.497 1.00 80.31 1189 ASN A N 1
ATOM 8158 C CA . ASN A 1 1189 ? -42.594 22.922 31.717 1.00 80.31 1189 ASN A CA 1
ATOM 8159 C C . ASN A 1 1189 ? -42.002 24.253 32.229 1.00 80.31 1189 ASN A C 1
ATOM 8161 O O . ASN A 1 1189 ? -40.991 24.724 31.711 1.00 80.31 1189 ASN A O 1
ATOM 8165 N N . SER A 1 1190 ? -42.624 24.873 33.236 1.00 69.75 1190 SER A N 1
ATOM 8166 C CA . SER A 1 1190 ? -42.315 26.246 33.678 1.00 69.75 1190 SER A CA 1
ATOM 8167 C C . SER A 1 1190 ? -40.919 26.463 34.275 1.00 69.75 1190 SER A C 1
ATOM 8169 O O . SER A 1 1190 ? -40.538 27.610 34.487 1.00 69.75 1190 SER A O 1
ATOM 8171 N N . THR A 1 1191 ? -40.169 25.404 34.573 1.00 79.81 1191 THR A N 1
ATOM 8172 C CA . THR A 1 1191 ? -38.817 25.489 35.152 1.00 79.81 1191 THR A CA 1
ATOM 8173 C C . THR A 1 1191 ? -37.756 24.824 34.278 1.00 79.81 1191 THR A C 1
ATOM 8175 O O . THR A 1 1191 ? -36.607 24.728 34.700 1.00 79.81 1191 THR A O 1
ATOM 8178 N N . SER A 1 1192 ? -38.126 24.325 33.094 1.00 82.31 1192 SER A N 1
ATOM 8179 C CA . SER A 1 1192 ? -37.210 23.561 32.250 1.00 82.31 1192 SER A CA 1
ATOM 8180 C C . SER A 1 1192 ? -36.078 24.428 31.697 1.00 82.31 1192 SER A C 1
ATOM 8182 O O . SER A 1 1192 ? -36.312 25.517 31.171 1.00 82.31 1192 SER A O 1
ATOM 8184 N N . THR A 1 1193 ? -34.855 23.905 31.786 1.00 77.69 1193 THR A N 1
ATOM 8185 C CA . THR A 1 1193 ? -33.642 24.448 31.155 1.00 77.69 1193 THR A CA 1
ATOM 8186 C C . THR A 1 1193 ? -33.177 23.595 29.971 1.00 77.69 1193 THR A C 1
ATOM 8188 O O . THR A 1 1193 ? -32.073 23.794 29.465 1.00 77.69 1193 THR A O 1
ATOM 8191 N N . ASP A 1 1194 ? -33.983 22.618 29.549 1.00 83.12 1194 ASP A N 1
ATOM 8192 C CA . ASP A 1 1194 ? -33.619 21.693 28.480 1.00 83.12 1194 ASP A CA 1
ATOM 8193 C C . ASP A 1 1194 ? -33.612 22.381 27.111 1.00 83.12 1194 ASP A C 1
ATOM 8195 O O . ASP A 1 1194 ? -34.412 23.271 26.812 1.00 83.12 1194 ASP A O 1
ATOM 8199 N N . ALA A 1 1195 ? -32.737 21.911 26.223 1.00 79.94 1195 ALA A N 1
ATOM 8200 C CA . ALA A 1 1195 ? -32.745 22.349 24.836 1.00 79.94 1195 ALA A CA 1
ATOM 8201 C C . ALA A 1 1195 ? -33.978 21.781 24.108 1.00 79.94 1195 ALA A C 1
ATOM 8203 O O . ALA A 1 1195 ? -34.073 20.576 23.869 1.00 79.94 1195 ALA A O 1
ATOM 8204 N N . VAL A 1 1196 ? -34.913 22.649 23.716 1.00 84.38 1196 VAL A N 1
ATOM 8205 C CA . VAL A 1 1196 ? -36.069 22.250 22.902 1.00 84.38 1196 VAL A CA 1
ATOM 8206 C C . VAL A 1 1196 ? -35.649 22.019 21.455 1.00 84.38 1196 VAL A C 1
ATOM 8208 O O . VAL A 1 1196 ? -34.918 22.814 20.862 1.00 84.38 1196 VAL A O 1
ATOM 8211 N N . ASN A 1 1197 ? -36.121 20.927 20.859 1.00 85.88 1197 ASN A N 1
ATOM 8212 C CA . ASN A 1 1197 ? -35.840 20.644 19.454 1.00 85.88 1197 ASN A CA 1
ATOM 8213 C C . ASN A 1 1197 ? -36.971 21.151 18.537 1.00 85.88 1197 ASN A C 1
ATOM 8215 O O . ASN A 1 1197 ? -38.087 21.437 18.978 1.00 85.88 1197 ASN A O 1
ATOM 8219 N N . GLY A 1 1198 ? -36.696 21.246 17.231 1.00 83.50 1198 GLY A N 1
ATOM 8220 C CA . GLY A 1 1198 ? -37.639 21.828 16.265 1.00 83.50 1198 GLY A CA 1
ATOM 8221 C C . GLY A 1 1198 ? -39.013 21.144 16.220 1.00 83.50 1198 GLY A C 1
ATOM 8222 O O . GLY A 1 1198 ? -40.015 21.807 15.967 1.00 83.50 1198 GLY A O 1
ATOM 8223 N N . SER A 1 1199 ? -39.094 19.844 16.532 1.00 85.44 1199 SER A N 1
ATOM 8224 C CA . SER A 1 1199 ? -40.374 19.118 16.553 1.00 85.44 1199 SER A CA 1
ATOM 8225 C C . SER A 1 1199 ? -41.291 19.553 17.704 1.00 85.44 1199 SER A C 1
ATOM 8227 O O . SER A 1 1199 ? -42.514 19.584 17.555 1.00 85.44 1199 SER A O 1
ATOM 8229 N N . GLN A 1 1200 ? -40.712 19.956 18.837 1.00 89.31 1200 GLN A N 1
ATOM 8230 C CA . GLN A 1 1200 ? -41.466 20.413 20.003 1.00 89.31 1200 GLN A CA 1
ATOM 8231 C C . GLN A 1 1200 ? -41.992 21.829 19.819 1.00 89.31 1200 GLN A C 1
ATOM 8233 O O . GLN A 1 1200 ? -43.152 22.092 20.133 1.00 89.31 1200 GLN A O 1
ATOM 8238 N N . LEU A 1 1201 ? -41.174 22.716 19.244 1.00 86.75 1201 LEU A N 1
ATOM 8239 C CA . LEU A 1 1201 ? -41.606 24.070 18.905 1.00 86.75 1201 LEU A CA 1
ATOM 8240 C C . LEU A 1 1201 ? -42.740 24.044 17.871 1.00 86.75 1201 LEU A C 1
ATOM 8242 O O . LEU A 1 1201 ? -43.753 24.719 18.051 1.00 86.75 1201 LEU A O 1
ATOM 8246 N N . TYR A 1 1202 ? -42.622 23.189 16.851 1.00 83.88 1202 TYR A N 1
ATOM 8247 C CA . TYR A 1 1202 ? -43.675 23.004 15.854 1.00 83.88 1202 TYR A CA 1
ATOM 8248 C C . TYR A 1 1202 ? -44.980 22.475 16.476 1.00 83.88 1202 TYR A C 1
ATOM 8250 O O . TYR A 1 1202 ? -46.067 22.971 16.178 1.00 83.88 1202 TYR A O 1
ATOM 8258 N N . THR A 1 1203 ? -44.886 21.514 17.402 1.00 85.50 1203 THR A N 1
ATOM 8259 C CA . THR A 1 1203 ? -46.054 20.982 18.126 1.00 85.50 1203 THR A CA 1
ATOM 8260 C C . THR A 1 1203 ? -46.740 22.062 18.970 1.00 85.50 1203 THR A C 1
ATOM 8262 O O . THR A 1 1203 ? -47.966 22.177 18.943 1.00 85.50 1203 THR A O 1
ATOM 8265 N N . ALA A 1 1204 ? -45.972 22.896 19.678 1.00 84.12 1204 ALA A N 1
ATOM 8266 C CA . ALA A 1 1204 ? -46.514 23.996 20.475 1.00 84.12 1204 ALA A CA 1
ATOM 8267 C C . ALA A 1 1204 ? -47.251 25.032 19.607 1.00 84.12 1204 ALA A C 1
ATOM 8269 O O . ALA A 1 1204 ? -48.372 25.424 19.933 1.00 84.12 1204 ALA A O 1
ATOM 8270 N N . GLN A 1 1205 ? -46.674 25.422 18.467 1.00 86.75 1205 GLN A N 1
ATOM 8271 C CA . GLN A 1 1205 ? -47.314 26.348 17.526 1.00 86.75 1205 GLN A CA 1
ATOM 8272 C C . GLN A 1 1205 ? -48.609 25.764 16.942 1.00 86.75 1205 GLN A C 1
ATOM 8274 O O . GLN A 1 1205 ? -49.615 26.468 16.833 1.00 86.75 1205 GLN A O 1
ATOM 8279 N N . ASN A 1 1206 ? -48.630 24.462 16.642 1.00 83.75 1206 ASN A N 1
ATOM 8280 C CA . ASN A 1 1206 ? -49.821 23.779 16.134 1.00 83.75 1206 ASN A CA 1
ATOM 8281 C C . ASN A 1 1206 ? -50.952 23.698 17.173 1.00 83.75 1206 ASN A C 1
ATOM 8283 O O . ASN A 1 1206 ? -52.125 23.837 16.828 1.00 83.75 1206 ASN A O 1
ATOM 8287 N N . ASN A 1 1207 ? -50.618 23.563 18.458 1.00 83.19 1207 ASN A N 1
ATOM 8288 C CA . ASN A 1 1207 ? -51.611 23.630 19.530 1.00 83.19 1207 ASN A CA 1
ATOM 8289 C C . ASN A 1 1207 ? -52.249 25.023 19.629 1.00 83.19 1207 ASN A C 1
ATOM 8291 O O . ASN A 1 1207 ? -53.470 25.125 19.742 1.00 83.19 1207 ASN A O 1
ATOM 8295 N N . VAL A 1 1208 ? -51.456 26.095 19.519 1.00 82.12 1208 VAL A N 1
ATOM 8296 C CA . VAL A 1 1208 ? -51.979 27.474 19.534 1.00 82.12 1208 VAL A CA 1
ATOM 8297 C C . VAL A 1 1208 ? -52.882 27.736 18.325 1.00 82.12 1208 VAL A C 1
ATOM 8299 O O . VAL A 1 1208 ? -53.972 28.279 18.499 1.00 82.12 1208 VAL A O 1
ATOM 8302 N N . LYS A 1 1209 ? -52.503 27.274 17.122 1.00 80.38 1209 LYS A N 1
ATOM 8303 C CA . LYS A 1 1209 ? -53.380 27.295 15.934 1.00 80.38 1209 LYS A CA 1
ATOM 8304 C C . LYS A 1 1209 ? -54.752 26.681 16.230 1.00 80.38 1209 LYS A C 1
ATOM 8306 O O . LYS A 1 1209 ? -55.772 27.281 15.906 1.00 80.38 1209 LYS A O 1
ATOM 8311 N N . ASN A 1 1210 ? -54.778 25.503 16.853 1.00 77.75 1210 ASN A N 1
ATOM 8312 C CA . ASN A 1 1210 ? -56.019 24.779 17.127 1.00 77.75 1210 ASN A CA 1
ATOM 8313 C C . ASN A 1 1210 ? -56.906 25.482 18.166 1.00 77.75 1210 ASN A C 1
ATOM 8315 O O . ASN A 1 1210 ? -58.126 25.457 18.027 1.00 77.75 1210 ASN A O 1
ATOM 8319 N N . VAL A 1 1211 ? -56.315 26.136 19.173 1.00 75.75 1211 VAL A N 1
ATOM 8320 C CA . VAL A 1 1211 ? -57.057 26.909 20.190 1.00 75.75 1211 VAL A CA 1
ATOM 8321 C C . VAL A 1 1211 ? -57.675 28.176 19.598 1.00 75.75 1211 VAL A C 1
ATOM 8323 O O . VAL A 1 1211 ? -58.807 28.518 19.929 1.00 75.75 1211 VAL A O 1
ATOM 8326 N N . LEU A 1 1212 ? -56.954 28.865 18.710 1.00 75.56 1212 LEU A N 1
ATOM 8327 C CA . LEU A 1 1212 ? -57.433 30.092 18.062 1.00 75.56 1212 LEU A CA 1
ATOM 8328 C C . LEU A 1 1212 ? -58.478 29.828 16.964 1.00 75.56 1212 LEU A C 1
ATOM 8330 O O . LEU A 1 1212 ? -59.164 30.753 16.537 1.00 75.56 1212 LEU A O 1
ATOM 8334 N N . GLY A 1 1213 ? -58.624 28.575 16.531 1.00 69.81 1213 GLY A N 1
ATOM 8335 C CA . GLY A 1 1213 ? -59.655 28.135 15.596 1.00 69.81 1213 GLY A CA 1
ATOM 8336 C C . GLY A 1 1213 ? -59.155 27.936 14.163 1.00 69.81 1213 GLY A C 1
ATOM 8337 O O . GLY A 1 1213 ? -58.077 28.383 13.765 1.00 69.81 1213 GLY A O 1
ATOM 8338 N N . SER A 1 1214 ? -59.968 27.243 13.362 1.00 66.12 1214 SER A N 1
ATOM 8339 C CA . SER A 1 1214 ? -59.606 26.668 12.056 1.00 66.12 1214 SER A CA 1
ATOM 8340 C C . SER A 1 1214 ? -59.247 27.674 10.951 1.00 66.12 1214 SER A C 1
ATOM 8342 O O . SER A 1 1214 ? -58.703 27.264 9.926 1.00 66.12 1214 SER A O 1
ATOM 8344 N N . SER A 1 1215 ? -59.483 28.975 11.146 1.00 72.19 1215 SER A N 1
ATOM 8345 C CA . SER A 1 1215 ? -59.026 30.036 10.236 1.00 72.19 1215 SER A CA 1
ATOM 8346 C C . SER A 1 1215 ? -57.553 30.443 10.445 1.00 72.19 1215 SER A C 1
ATOM 8348 O O . SER A 1 1215 ? -57.027 31.205 9.635 1.00 72.19 1215 SER A O 1
ATOM 8350 N N . THR A 1 1216 ? -56.871 29.924 11.480 1.00 78.38 1216 THR A N 1
ATOM 8351 C CA . THR A 1 1216 ? -55.445 30.180 11.779 1.00 78.38 1216 THR A CA 1
ATOM 8352 C C . THR A 1 1216 ? -54.518 29.178 11.065 1.00 78.38 1216 THR A C 1
ATOM 8354 O O . THR A 1 1216 ? -54.803 27.982 11.056 1.00 78.38 1216 THR A O 1
ATOM 8357 N N . GLN A 1 1217 ? -53.392 29.608 10.481 1.00 82.19 1217 GLN A N 1
ATOM 8358 C CA . GLN A 1 1217 ? -52.428 28.765 9.744 1.00 82.19 1217 GLN A CA 1
ATOM 8359 C C . GLN A 1 1217 ? -50.976 28.965 10.203 1.00 82.19 1217 GLN A C 1
ATOM 8361 O O . GLN A 1 1217 ? -50.644 30.036 10.695 1.00 82.19 1217 GLN A O 1
ATOM 8366 N N . ILE A 1 1218 ? -50.126 27.941 10.015 1.00 81.62 1218 ILE A N 1
ATOM 8367 C CA . ILE A 1 1218 ? -48.666 27.990 10.243 1.00 81.62 1218 ILE A CA 1
ATOM 8368 C C . ILE A 1 1218 ? -47.952 28.016 8.888 1.00 81.62 1218 ILE A C 1
ATOM 8370 O O . ILE A 1 1218 ? -48.222 27.153 8.052 1.00 81.62 1218 ILE A O 1
ATOM 8374 N N . ASP A 1 1219 ? -47.057 28.979 8.671 1.00 79.69 1219 ASP A N 1
ATOM 8375 C CA . ASP A 1 1219 ? -46.285 29.111 7.428 1.00 79.69 1219 ASP A CA 1
ATOM 8376 C C . ASP A 1 1219 ? -45.003 28.244 7.379 1.00 79.69 1219 ASP A C 1
ATOM 8378 O O . ASP A 1 1219 ? -44.642 27.565 8.341 1.00 79.69 1219 ASP A O 1
ATOM 8382 N N . ALA A 1 1220 ? -44.288 28.262 6.244 1.00 75.56 1220 ALA A N 1
ATOM 8383 C CA . ALA A 1 1220 ? -43.072 27.465 6.021 1.00 75.56 1220 ALA A CA 1
ATOM 8384 C C . ALA A 1 1220 ? -41.882 27.846 6.928 1.00 75.56 1220 ALA A C 1
ATOM 8386 O O . ALA A 1 1220 ? -40.911 27.095 7.013 1.00 75.56 1220 ALA A O 1
ATOM 8387 N N . THR A 1 1221 ? -41.954 28.992 7.607 1.00 74.81 1221 THR A N 1
ATOM 8388 C CA . THR A 1 1221 ? -40.966 29.436 8.600 1.00 74.81 1221 THR A CA 1
ATOM 8389 C C . THR A 1 1221 ? -41.404 29.153 10.039 1.00 74.81 1221 THR A C 1
ATOM 8391 O O . THR A 1 1221 ? -40.612 29.333 10.961 1.00 74.81 1221 THR A O 1
ATOM 8394 N N . GLY A 1 1222 ? -42.636 28.666 10.233 1.00 72.00 1222 GLY A N 1
ATOM 8395 C CA . GLY A 1 1222 ? -43.216 28.320 11.528 1.00 72.00 1222 GLY A CA 1
ATOM 8396 C C . GLY A 1 1222 ? -44.088 29.411 12.169 1.00 72.00 1222 GLY A C 1
ATOM 8397 O O . GLY A 1 1222 ? -44.462 29.259 13.324 1.00 72.00 1222 GLY A O 1
ATOM 8398 N N . ASN A 1 1223 ? -44.448 30.508 11.493 1.00 81.88 1223 ASN A N 1
ATOM 8399 C CA . ASN A 1 1223 ? -45.247 31.589 12.109 1.00 81.88 1223 ASN A CA 1
ATOM 8400 C C . ASN A 1 1223 ? -46.771 31.386 11.959 1.00 81.88 1223 ASN A C 1
ATOM 8402 O O . ASN A 1 1223 ? -47.219 30.828 10.959 1.00 81.88 1223 ASN A O 1
ATOM 8406 N N . LEU A 1 1224 ? -47.573 31.867 12.929 1.00 81.62 1224 LEU A N 1
ATOM 8407 C CA . LEU A 1 1224 ? -49.048 31.757 12.967 1.00 81.62 1224 LEU A CA 1
ATOM 8408 C C . LEU A 1 1224 ? -49.760 32.968 12.329 1.00 81.62 1224 LEU A C 1
ATOM 8410 O O . LEU A 1 1224 ? -49.416 34.107 12.631 1.00 81.62 1224 LEU A O 1
ATOM 8414 N N . THR A 1 1225 ? -50.795 32.741 11.511 1.00 81.38 1225 THR A N 1
ATOM 8415 C CA . THR A 1 1225 ? -51.559 33.794 10.798 1.00 81.38 1225 THR A CA 1
ATOM 8416 C C . THR A 1 1225 ? -53.076 33.513 10.787 1.00 81.38 1225 THR A C 1
ATOM 8418 O O . THR A 1 1225 ? -53.457 32.373 10.544 1.00 81.38 1225 THR A O 1
ATOM 8421 N N . SER A 1 1226 ? -53.954 34.510 11.027 1.00 72.69 1226 SER A N 1
ATOM 8422 C CA . SER A 1 1226 ? -55.432 34.337 11.142 1.00 72.69 1226 SER A CA 1
ATOM 8423 C C . SER A 1 1226 ? -56.229 35.502 10.526 1.00 72.69 1226 SER A C 1
ATOM 8425 O O . SER A 1 1226 ? -55.754 36.635 10.550 1.00 72.69 1226 SER A O 1
ATOM 8427 N N . THR A 1 1227 ? -57.449 35.258 10.012 1.00 69.56 1227 THR A N 1
ATOM 8428 C CA . THR A 1 1227 ? -58.259 36.288 9.300 1.00 69.56 1227 THR A CA 1
ATOM 8429 C C . THR A 1 1227 ? -59.740 36.435 9.696 1.00 69.56 1227 THR A C 1
ATOM 8431 O O . THR A 1 1227 ? -60.435 37.192 9.031 1.00 69.56 1227 THR A O 1
ATOM 8434 N N . ASN A 1 1228 ? -60.241 35.759 10.743 1.00 67.31 1228 ASN A N 1
ATOM 8435 C CA . ASN A 1 1228 ? -61.549 36.012 11.395 1.00 67.31 1228 ASN A CA 1
ATOM 8436 C C . ASN A 1 1228 ? -61.753 34.952 12.502 1.00 67.31 1228 ASN A C 1
ATOM 8438 O O . ASN A 1 1228 ? -62.105 33.810 12.198 1.00 67.31 1228 ASN A O 1
ATOM 8442 N N . ILE A 1 1229 ? -61.472 35.281 13.766 1.00 65.88 1229 ILE A N 1
ATOM 8443 C CA . ILE A 1 1229 ? -61.467 34.328 14.896 1.00 65.88 1229 ILE A CA 1
ATOM 8444 C C . ILE A 1 1229 ? -62.857 34.145 15.522 1.00 65.88 1229 ILE A C 1
ATOM 8446 O O . ILE A 1 1229 ? -63.185 33.053 15.975 1.00 65.88 1229 ILE A O 1
ATOM 8450 N N . GLY A 1 1230 ? -63.702 35.179 15.536 1.00 63.41 1230 GLY A N 1
ATOM 8451 C CA . GLY A 1 1230 ? -65.011 35.116 16.204 1.00 63.41 1230 GLY A CA 1
ATOM 8452 C C . GLY A 1 1230 ? -66.188 34.746 15.297 1.00 63.41 1230 GLY A C 1
ATOM 8453 O O . GLY A 1 1230 ? -67.339 34.912 15.697 1.00 63.41 1230 GLY A O 1
ATOM 8454 N N . GLY A 1 1231 ? -65.920 34.263 14.078 1.00 65.00 1231 GLY A N 1
ATOM 8455 C CA . GLY A 1 1231 ? -66.921 33.791 13.115 1.00 65.00 1231 GLY A CA 1
ATOM 8456 C C . GLY A 1 1231 ? -67.848 34.900 12.605 1.00 65.00 1231 GLY A C 1
ATOM 8457 O O . GLY A 1 1231 ? -67.650 35.416 11.507 1.00 65.00 1231 GLY A O 1
ATOM 8458 N N . VAL A 1 1232 ? -68.852 35.262 13.411 1.00 61.03 1232 VAL A N 1
ATOM 8459 C CA . VAL A 1 1232 ? -69.847 36.320 13.143 1.00 61.03 1232 VAL A CA 1
ATOM 8460 C C . VAL A 1 1232 ? -69.457 37.689 13.716 1.00 61.03 1232 VAL A C 1
ATOM 8462 O O . VAL A 1 1232 ? -70.098 38.678 13.377 1.00 61.03 1232 VAL A O 1
ATOM 8465 N N . THR A 1 1233 ? -68.405 37.771 14.546 1.00 67.12 1233 THR A N 1
ATOM 8466 C CA . THR A 1 1233 ? -67.888 39.059 15.059 1.00 67.12 1233 THR A CA 1
ATOM 8467 C C . THR A 1 1233 ? -67.020 39.813 14.042 1.00 67.12 1233 THR A C 1
ATOM 8469 O O . THR A 1 1233 ? -66.871 41.027 14.159 1.00 67.12 1233 THR A O 1
ATOM 8472 N N . GLY A 1 1234 ? -66.438 39.114 13.053 1.00 66.25 1234 GLY A N 1
ATOM 8473 C CA . GLY A 1 1234 ? -65.584 39.687 12.001 1.00 66.25 1234 GLY A CA 1
ATOM 8474 C C . GLY A 1 1234 ? -64.170 40.102 12.439 1.00 66.25 1234 GLY A C 1
ATOM 8475 O O . GLY A 1 1234 ? -63.474 40.763 11.672 1.00 66.25 1234 GLY A O 1
ATOM 8476 N N . ALA A 1 1235 ? -63.737 39.753 13.655 1.00 66.81 1235 ALA A N 1
ATOM 8477 C CA . ALA A 1 1235 ? -62.480 40.230 14.237 1.00 66.81 1235 ALA A CA 1
ATOM 8478 C C . ALA A 1 1235 ? -61.301 39.247 14.071 1.00 66.81 1235 ALA A C 1
ATOM 8480 O O . ALA A 1 1235 ? -61.465 38.037 14.227 1.00 66.81 1235 ALA A O 1
ATOM 8481 N N . ASN A 1 1236 ? -60.091 39.763 13.813 1.00 70.25 1236 ASN A N 1
ATOM 8482 C CA . ASN A 1 1236 ? -58.878 38.961 13.553 1.00 70.25 1236 ASN A CA 1
ATOM 8483 C C . ASN A 1 1236 ? -58.137 38.506 14.821 1.00 70.25 1236 ASN A C 1
ATOM 8485 O O . ASN A 1 1236 ? -57.234 37.676 14.729 1.00 70.25 1236 ASN A O 1
ATOM 8489 N N . THR A 1 1237 ? -58.504 39.033 15.993 1.00 72.12 1237 THR A N 1
ATOM 8490 C CA . THR A 1 1237 ? -57.881 38.690 17.278 1.00 72.12 1237 THR A CA 1
ATOM 8491 C C . THR A 1 1237 ? -58.921 38.216 18.295 1.00 72.12 1237 THR A C 1
ATOM 8493 O O . THR A 1 1237 ? -60.102 38.554 18.214 1.00 72.12 1237 THR A O 1
ATOM 8496 N N . VAL A 1 1238 ? -58.482 37.424 19.279 1.00 74.44 1238 VAL A N 1
ATOM 8497 C CA . VAL A 1 1238 ? -59.347 36.913 20.361 1.00 74.44 1238 VAL A CA 1
ATOM 8498 C C . VAL A 1 1238 ? -59.849 38.039 21.266 1.00 74.44 1238 VAL A C 1
ATOM 8500 O O . VAL A 1 1238 ? -60.990 37.993 21.725 1.00 74.44 1238 VAL A O 1
ATOM 8503 N N . HIS A 1 1239 ? -59.011 39.049 21.521 1.00 77.00 1239 HIS A N 1
ATOM 8504 C CA . HIS A 1 1239 ? -59.343 40.156 22.418 1.00 77.00 1239 HIS A CA 1
ATOM 8505 C C . HIS A 1 1239 ? -60.609 40.884 21.957 1.00 77.00 1239 HIS A C 1
ATOM 8507 O O . HIS A 1 1239 ? -61.563 41.029 22.723 1.00 77.00 1239 HIS A O 1
ATOM 8513 N N . ASP A 1 1240 ? -60.646 41.237 20.675 1.00 76.31 1240 ASP A N 1
ATOM 8514 C CA . ASP A 1 1240 ? -61.752 41.977 20.072 1.00 76.31 1240 ASP A CA 1
ATOM 8515 C C . ASP A 1 1240 ? -63.059 41.160 20.086 1.00 76.31 1240 ASP A C 1
ATOM 8517 O O . ASP A 1 1240 ? -64.142 41.699 20.321 1.00 76.31 1240 ASP A O 1
ATOM 8521 N N . ALA A 1 1241 ? -62.966 39.836 19.905 1.00 76.00 1241 ALA A N 1
ATOM 8522 C CA . ALA A 1 1241 ? -64.123 38.943 19.941 1.00 76.00 1241 ALA A CA 1
ATOM 8523 C C . ALA A 1 1241 ? -64.735 38.815 21.352 1.00 76.00 1241 ALA A C 1
ATOM 8525 O O . ALA A 1 1241 ? -65.957 38.807 21.500 1.00 76.00 1241 ALA A O 1
ATOM 8526 N N . ILE A 1 1242 ? -63.908 38.746 22.401 1.00 72.81 1242 ILE A N 1
ATOM 8527 C CA . ILE A 1 1242 ? -64.381 38.617 23.792 1.00 72.81 1242 ILE A CA 1
ATOM 8528 C C . ILE A 1 1242 ? -64.962 39.935 24.306 1.00 72.81 1242 ILE A C 1
ATOM 8530 O O . ILE A 1 1242 ? -65.954 39.925 25.041 1.00 72.81 1242 ILE A O 1
ATOM 8534 N N . GLN A 1 1243 ? -64.384 41.072 23.912 1.00 79.69 1243 GLN A N 1
ATOM 8535 C CA . GLN A 1 1243 ? -64.869 42.379 24.349 1.00 79.69 1243 GLN A CA 1
ATOM 8536 C C . GLN A 1 1243 ? -66.346 42.588 23.974 1.00 79.69 1243 GLN A C 1
ATOM 8538 O O . GLN A 1 1243 ? -67.127 43.054 24.804 1.00 79.69 1243 GLN A O 1
ATOM 8543 N N . GLN A 1 1244 ? -66.764 42.134 22.787 1.00 74.00 1244 GLN A N 1
ATOM 8544 C CA . GLN A 1 1244 ? -68.171 42.168 22.370 1.00 74.00 1244 GLN A CA 1
ATOM 8545 C C . GLN A 1 1244 ? -69.094 41.298 23.240 1.00 74.00 1244 GLN A C 1
ATOM 8547 O O . GLN A 1 1244 ? -70.216 41.702 23.564 1.00 74.00 1244 GLN A O 1
ATOM 8552 N N . VAL A 1 1245 ? -68.636 40.121 23.674 1.00 73.81 1245 VAL A N 1
ATOM 8553 C CA . VAL A 1 1245 ? -69.419 39.238 24.555 1.00 73.81 1245 VAL A CA 1
ATOM 8554 C C . VAL A 1 1245 ? -69.576 39.853 25.949 1.00 73.81 1245 VAL A C 1
ATOM 8556 O O . VAL A 1 1245 ? -70.666 39.827 26.523 1.00 73.81 1245 VAL A O 1
ATOM 8559 N N . ASN A 1 1246 ? -68.521 40.472 26.485 1.00 75.12 1246 ASN A N 1
ATOM 8560 C CA . ASN A 1 1246 ? -68.539 41.052 27.829 1.00 75.12 1246 ASN A CA 1
ATOM 8561 C C . ASN A 1 1246 ? -69.506 42.242 27.957 1.00 75.12 1246 ASN A C 1
ATOM 8563 O O . ASN A 1 1246 ? -70.218 42.381 28.959 1.00 75.12 1246 ASN A O 1
ATOM 8567 N N . SER A 1 1247 ? -69.600 43.070 26.915 1.00 73.94 1247 SER A N 1
ATOM 8568 C CA . SER A 1 1247 ? -70.607 44.133 26.860 1.00 73.94 1247 SER A CA 1
ATOM 8569 C C . SER A 1 1247 ? -72.035 43.574 26.927 1.00 73.94 1247 SER A C 1
ATOM 8571 O O . SER A 1 1247 ? -72.904 44.178 27.551 1.00 73.94 1247 SER A O 1
ATOM 8573 N N . THR A 1 1248 ? -72.273 42.388 26.358 1.00 75.00 1248 THR A N 1
ATOM 8574 C CA . THR A 1 1248 ? -73.587 41.726 26.376 1.00 75.00 1248 THR A CA 1
ATOM 8575 C C . THR A 1 1248 ? -73.943 41.195 27.769 1.00 75.00 1248 THR A C 1
ATOM 8577 O O . THR A 1 1248 ? -75.068 41.374 28.235 1.00 75.00 1248 THR A O 1
ATOM 8580 N N . ALA A 1 1249 ? -72.984 40.587 28.468 1.00 68.62 1249 ALA A N 1
ATOM 8581 C CA . ALA A 1 1249 ? -73.204 39.987 29.785 1.00 68.62 1249 ALA A CA 1
ATOM 8582 C C . ALA A 1 1249 ? -73.393 41.027 30.906 1.00 68.62 1249 ALA A C 1
ATOM 8584 O O . ALA A 1 1249 ? -74.225 40.834 31.795 1.00 68.62 1249 ALA A O 1
ATOM 8585 N N . THR A 1 1250 ? -72.667 42.149 30.847 1.00 74.75 1250 THR A N 1
ATOM 8586 C CA . THR A 1 1250 ? -72.766 43.233 31.847 1.00 74.75 1250 THR A CA 1
ATOM 8587 C C . THR A 1 1250 ? -74.203 43.742 31.987 1.00 74.75 1250 THR A C 1
ATOM 8589 O O . THR A 1 1250 ? -74.704 43.911 33.097 1.00 74.75 1250 THR A O 1
ATOM 8592 N N . ASN A 1 1251 ? -74.911 43.869 30.866 1.00 67.19 1251 ASN A N 1
ATOM 8593 C CA . ASN A 1 1251 ? -76.306 44.304 30.845 1.00 67.19 1251 ASN A CA 1
ATOM 8594 C C . ASN A 1 1251 ? -77.262 43.319 31.543 1.00 67.19 1251 ASN A C 1
ATOM 8596 O O . ASN A 1 1251 ? -78.275 43.736 32.102 1.00 67.19 1251 ASN A O 1
ATOM 8600 N N . ALA A 1 1252 ? -76.948 42.020 31.545 1.00 68.25 1252 ALA A N 1
ATOM 8601 C CA . ALA A 1 1252 ? -77.773 41.001 32.190 1.00 68.25 1252 ALA A CA 1
ATOM 8602 C C . ALA A 1 1252 ? -77.623 41.011 33.722 1.00 68.25 1252 ALA A C 1
ATOM 8604 O O . ALA A 1 1252 ? -78.609 40.845 34.440 1.00 68.25 1252 ALA A O 1
ATOM 8605 N N . LYS A 1 1253 ? -76.412 41.260 34.243 1.00 66.62 1253 LYS A N 1
ATOM 8606 C CA . LYS A 1 1253 ? -76.148 41.271 35.693 1.00 66.62 1253 LYS A CA 1
ATOM 8607 C C . LYS A 1 1253 ? -76.851 42.418 36.420 1.00 66.62 1253 LYS A C 1
ATOM 8609 O O . LYS A 1 1253 ? -77.408 42.200 37.493 1.00 66.62 1253 LYS A O 1
ATOM 8614 N N . THR A 1 1254 ? -76.912 43.605 35.818 1.00 67.62 1254 THR A N 1
ATOM 8615 C CA . THR A 1 1254 ? -77.635 44.757 36.386 1.00 67.62 1254 THR A CA 1
ATOM 8616 C C . THR A 1 1254 ? -79.115 44.452 36.675 1.00 67.62 1254 THR A C 1
ATOM 8618 O O . THR A 1 1254 ? -79.721 45.093 37.530 1.00 67.62 1254 THR A O 1
ATOM 8621 N N . GLN A 1 1255 ? -79.706 43.454 36.007 1.00 63.41 1255 GLN A N 1
ATOM 8622 C CA . GLN A 1 1255 ? -81.085 43.031 36.254 1.00 63.41 1255 GLN A CA 1
ATOM 8623 C C . GLN A 1 1255 ? -81.258 42.032 37.404 1.00 63.41 1255 GLN A C 1
ATOM 8625 O O . GLN A 1 1255 ? -82.343 41.983 37.977 1.00 63.41 1255 GLN A O 1
ATOM 8630 N N . ALA A 1 1256 ? -80.225 41.269 37.764 1.00 63.12 1256 ALA A N 1
ATOM 8631 C CA . ALA A 1 1256 ? -80.304 40.261 38.821 1.00 63.12 1256 ALA A CA 1
ATOM 8632 C C . ALA A 1 1256 ? -80.125 40.851 40.235 1.00 63.12 1256 ALA A C 1
ATOM 8634 O O . ALA A 1 1256 ? -80.745 40.371 41.179 1.00 63.12 1256 ALA A O 1
ATOM 8635 N N . ASP A 1 1257 ? -79.353 41.934 40.383 1.00 61.91 1257 ASP A N 1
ATOM 8636 C CA . ASP A 1 1257 ? -79.009 42.544 41.684 1.00 61.91 1257 ASP A CA 1
ATOM 8637 C C . ASP A 1 1257 ? -80.176 43.312 42.365 1.00 61.91 1257 ASP A C 1
ATOM 8639 O O . ASP A 1 1257 ? -79.980 43.973 43.381 1.00 61.91 1257 ASP A O 1
ATOM 8643 N N . LYS A 1 1258 ? -81.407 43.246 41.833 1.00 63.09 1258 LYS A N 1
ATOM 8644 C CA . LYS A 1 1258 ? -82.572 44.002 42.341 1.00 63.09 1258 LYS A CA 1
ATOM 8645 C C . LYS A 1 1258 ? -83.322 43.378 43.547 1.00 63.09 1258 LYS A C 1
ATOM 8647 O O . LYS A 1 1258 ? -84.070 44.118 44.176 1.00 63.09 1258 LYS A O 1
ATOM 8652 N N . GLY A 1 1259 ? -83.098 42.110 43.927 1.00 62.44 1259 GLY A N 1
ATOM 8653 C CA . GLY A 1 1259 ? -83.672 41.474 45.148 1.00 62.44 1259 GLY A CA 1
ATOM 8654 C C . GLY A 1 1259 ? -85.205 41.238 45.169 1.00 62.44 1259 GLY A C 1
ATOM 8655 O O . GLY A 1 1259 ? -85.911 41.673 44.258 1.00 62.44 1259 GLY A O 1
ATOM 8656 N N . LEU A 1 1260 ? -85.718 40.514 46.185 1.00 61.56 1260 LEU A N 1
ATOM 8657 C CA . LEU A 1 1260 ? -87.153 40.239 46.447 1.00 61.56 1260 LEU A CA 1
ATOM 8658 C C . LEU A 1 1260 ? -87.628 40.963 47.733 1.00 61.56 1260 LEU A C 1
ATOM 8660 O O . LEU A 1 1260 ? -87.065 40.739 48.799 1.00 61.56 1260 LEU A O 1
ATOM 8664 N N . ASN A 1 1261 ? -88.707 41.759 47.671 1.00 59.41 1261 ASN A N 1
ATOM 8665 C CA . ASN A 1 1261 ? -89.291 42.463 48.834 1.00 59.41 1261 ASN A CA 1
ATOM 8666 C C . ASN A 1 1261 ? -90.368 41.620 49.559 1.00 59.41 1261 ASN A C 1
ATOM 8668 O O . ASN A 1 1261 ? -91.359 41.247 48.926 1.00 59.41 1261 ASN A O 1
ATOM 8672 N N . PHE A 1 1262 ? -90.255 41.412 50.881 1.00 59.97 1262 PHE A N 1
ATOM 8673 C CA . PHE A 1 1262 ? -91.290 40.782 51.727 1.00 59.97 1262 PHE A CA 1
ATOM 8674 C C . PHE A 1 1262 ? -91.905 41.768 52.744 1.00 59.97 1262 PHE A C 1
ATOM 8676 O O . PHE A 1 1262 ? -91.191 42.381 53.532 1.00 59.97 1262 PHE A O 1
ATOM 8683 N N . ALA A 1 1263 ? -93.242 41.900 52.768 1.00 56.06 1263 ALA A N 1
ATOM 8684 C CA . ALA A 1 1263 ? -93.996 42.749 53.708 1.00 56.06 1263 ALA A CA 1
ATOM 8685 C C . ALA A 1 1263 ? -95.031 41.921 54.497 1.00 56.06 1263 ALA A C 1
ATOM 8687 O O . ALA A 1 1263 ? -95.870 41.267 53.875 1.00 56.06 1263 ALA A O 1
ATOM 8688 N N . VAL A 1 1264 ? -95.044 41.983 55.838 1.00 56.62 1264 VAL A N 1
ATOM 8689 C CA . VAL A 1 1264 ? -96.075 41.324 56.672 1.00 56.62 1264 VAL A CA 1
ATOM 8690 C C . VAL A 1 1264 ? -96.717 42.328 57.647 1.00 56.62 1264 VAL A C 1
ATOM 8692 O O . VAL A 1 1264 ? -96.033 42.989 58.418 1.00 56.62 1264 VAL A O 1
ATOM 8695 N N . ASN A 1 1265 ? -98.055 42.436 57.608 1.00 50.41 1265 ASN A N 1
ATOM 8696 C CA . ASN A 1 1265 ? -98.927 43.278 58.454 1.00 50.41 1265 ASN A CA 1
ATOM 8697 C C . ASN A 1 1265 ? -98.797 44.814 58.359 1.00 50.41 1265 ASN A C 1
ATOM 8699 O O . ASN A 1 1265 ? -99.073 45.534 59.315 1.00 50.41 1265 ASN A O 1
ATOM 8703 N N . GLY A 1 1266 ? -98.480 45.340 57.175 1.00 49.69 1266 GLY A N 1
ATOM 8704 C CA . GLY A 1 1266 ? -98.725 46.755 56.860 1.00 49.69 1266 GLY A CA 1
ATOM 8705 C C . GLY A 1 1266 ? -97.829 47.765 57.585 1.00 49.69 1266 GLY A C 1
ATOM 8706 O O . GLY A 1 1266 ? -98.033 48.966 57.419 1.00 49.69 1266 GLY A O 1
ATOM 8707 N N . VAL A 1 1267 ? -96.816 47.312 58.329 1.00 47.91 1267 VAL A N 1
ATOM 8708 C CA . VAL A 1 1267 ? -95.717 48.179 58.767 1.00 47.91 1267 VAL A CA 1
ATOM 8709 C C . VAL A 1 1267 ? -94.703 48.256 57.632 1.00 47.91 1267 VAL A C 1
ATOM 8711 O O . VAL A 1 1267 ? -94.002 47.300 57.324 1.00 47.91 1267 VAL A O 1
ATOM 8714 N N . SER A 1 1268 ? -94.706 49.399 56.955 1.00 55.06 1268 SER A N 1
ATOM 8715 C CA . SER A 1 1268 ? -93.705 49.774 55.964 1.00 55.06 1268 SER A CA 1
ATOM 8716 C C . SER A 1 1268 ? -92.432 50.257 56.678 1.00 55.06 1268 SER A C 1
ATOM 8718 O O . SER A 1 1268 ? -92.564 51.027 57.636 1.00 55.06 1268 SER A O 1
ATOM 8720 N N . PRO A 1 1269 ? -91.227 49.893 56.194 1.00 57.84 1269 PRO A N 1
ATOM 8721 C CA . PRO A 1 1269 ? -90.968 49.206 54.929 1.00 57.84 1269 PRO A CA 1
ATOM 8722 C C . PRO A 1 1269 ? -90.783 47.684 55.054 1.00 57.84 1269 PRO A C 1
ATOM 8724 O O . PRO A 1 1269 ? -90.393 47.163 56.091 1.00 57.84 1269 PRO A O 1
ATOM 8727 N N . ALA A 1 1270 ? -91.081 47.015 53.938 1.00 54.03 1270 ALA A N 1
ATOM 8728 C CA . ALA A 1 1270 ? -90.825 45.609 53.645 1.00 54.03 1270 ALA A CA 1
ATOM 8729 C C . ALA A 1 1270 ? -89.319 45.340 53.512 1.00 54.03 1270 ALA A C 1
ATOM 8731 O O . ALA A 1 1270 ? -88.631 46.119 52.847 1.00 54.03 1270 ALA A O 1
ATOM 8732 N N . ASP A 1 1271 ? -88.830 44.241 54.079 1.00 58.56 1271 ASP A N 1
ATOM 8733 C CA . ASP A 1 1271 ? -87.416 43.876 54.001 1.00 58.56 1271 ASP A CA 1
ATOM 8734 C C . ASP A 1 1271 ? -87.086 43.241 52.641 1.00 58.56 1271 ASP A C 1
ATOM 8736 O O . ASP A 1 1271 ? -87.789 42.348 52.151 1.00 58.56 1271 ASP A O 1
ATOM 8740 N N . ASN A 1 1272 ? -86.020 43.750 52.013 1.00 60.44 1272 ASN A N 1
ATOM 8741 C CA . ASN A 1 1272 ? -85.502 43.281 50.730 1.00 60.44 1272 ASN A CA 1
ATOM 8742 C C . ASN A 1 1272 ? -84.495 42.159 50.989 1.00 60.44 1272 ASN A C 1
ATOM 8744 O O . ASN A 1 1272 ? -83.384 42.414 51.455 1.00 60.44 1272 ASN A O 1
ATOM 8748 N N . VAL A 1 1273 ? -84.896 40.924 50.699 1.00 59.91 1273 VAL A N 1
ATOM 8749 C CA . VAL A 1 1273 ? -84.099 39.727 50.970 1.00 59.91 1273 VAL A CA 1
ATOM 8750 C C . VAL A 1 1273 ? -83.313 39.366 49.716 1.00 59.91 1273 VAL A C 1
ATOM 8752 O O . VAL A 1 1273 ? -83.872 39.218 48.620 1.00 59.91 1273 VAL A O 1
ATOM 8755 N N . GLN A 1 1274 ? -81.997 39.224 49.863 1.00 62.34 1274 GLN A N 1
ATOM 8756 C CA . GLN A 1 1274 ? -81.152 38.716 48.788 1.00 62.34 1274 GLN A CA 1
ATOM 8757 C C . GLN A 1 1274 ? -81.333 37.198 48.633 1.00 62.34 1274 GLN A C 1
ATOM 8759 O O . GLN A 1 1274 ? -81.566 36.475 49.599 1.00 62.34 1274 GLN A O 1
ATOM 8764 N N . LEU A 1 1275 ? -81.232 36.694 47.398 1.00 60.69 1275 LEU A N 1
ATOM 8765 C CA . LEU A 1 1275 ? -81.360 35.263 47.102 1.00 60.69 1275 LEU A CA 1
ATOM 8766 C C . LEU A 1 1275 ? -80.308 34.453 47.880 1.00 60.69 1275 LEU A C 1
ATOM 8768 O O . LEU A 1 1275 ? -79.135 34.451 47.514 1.00 60.69 1275 LEU A O 1
ATOM 8772 N N . GLY A 1 1276 ? -80.752 33.746 48.922 1.00 58.44 1276 GLY A N 1
ATOM 8773 C CA . GLY A 1 1276 ? -79.924 32.855 49.741 1.00 58.44 1276 GLY A CA 1
ATOM 8774 C C . GLY A 1 1276 ? -79.854 33.214 51.227 1.00 58.44 1276 GLY A C 1
ATOM 8775 O O . GLY A 1 1276 ? -79.360 32.398 52.001 1.00 58.44 1276 GLY A O 1
ATOM 8776 N N . GLU A 1 1277 ? -80.363 34.374 51.643 1.00 57.25 1277 GLU A N 1
ATOM 8777 C CA . GLU A 1 1277 ? -80.523 34.684 53.067 1.00 57.25 1277 GLU A CA 1
ATOM 8778 C C . GLU A 1 1277 ? -81.774 33.993 53.633 1.00 57.25 1277 GLU A C 1
ATOM 8780 O O . GLU A 1 1277 ? -82.822 33.934 52.984 1.00 57.25 1277 GLU A O 1
ATOM 8785 N N . THR A 1 1278 ? -81.656 33.423 54.835 1.00 55.47 1278 THR A N 1
ATOM 8786 C CA . THR A 1 1278 ? -82.782 32.790 55.534 1.00 55.47 1278 THR A CA 1
ATOM 8787 C C . THR A 1 1278 ? -83.654 33.875 56.162 1.00 55.47 1278 THR A C 1
ATOM 8789 O O . THR A 1 1278 ? -83.166 34.622 57.009 1.00 55.47 1278 THR A O 1
ATOM 8792 N N . VAL A 1 1279 ? -84.920 33.939 55.735 1.00 58.97 1279 VAL A N 1
ATOM 8793 C CA . VAL A 1 1279 ? -85.979 34.807 56.289 1.00 58.97 1279 VAL A CA 1
ATOM 8794 C C . VAL A 1 1279 ? -86.494 34.266 57.614 1.00 58.97 1279 VAL A C 1
ATOM 8796 O O . VAL A 1 1279 ? -86.737 33.036 57.676 1.00 58.97 1279 VAL A O 1
#

Solvent-accessible surface area (backbone atoms only — not comparable to full-atom values): 61065 Å² total; per-residue (Å²): 81,54,62,73,32,37,52,75,31,68,76,26,40,16,30,28,40,36,2,32,1,55,8,47,48,2,31,2,40,33,24,38,79,68,54,66,37,80,70,44,70,42,54,50,100,84,52,24,48,46,19,49,68,69,37,46,36,41,50,46,89,77,17,68,53,71,77,26,36,43,21,53,71,82,40,81,42,49,53,68,51,46,53,52,49,52,51,41,47,30,46,15,25,10,27,2,48,7,42,52,3,32,7,42,38,28,29,10,33,0,44,6,40,52,2,33,3,33,37,36,49,3,29,0,36,16,41,50,1,30,3,33,26,43,46,1,30,1,55,6,40,51,1,32,4,35,26,46,44,1,29,0,52,16,40,50,1,32,2,35,23,42,48,1,30,1,58,17,44,49,1,32,2,35,25,46,41,1,22,6,65,21,31,53,5,37,5,37,24,43,35,0,16,35,71,41,44,80,41,97,55,98,59,48,40,45,33,33,9,37,22,46,42,0,20,17,39,28,20,35,29,44,27,38,8,38,24,45,32,0,23,18,31,20,24,66,84,76,78,55,59,22,29,50,25,38,9,36,25,44,29,0,23,16,37,23,27,38,32,50,28,38,11,36,24,43,35,0,27,44,65,40,88,57,77,29,37,52,17,34,11,35,27,35,52,10,33,38,26,30,54,8,42,22,36,25,45,48,9,34,36,43,82,28,38,46,22,41,25,36,22,45,47,3,25,19,54,15,40,50,3,30,4,39,20,42,50,1,29,8,18,53,58,8,33,4,43,37,60,48,1,46,15,76,65,66,52,57,68,50,40,95,86,78,60,53,58,59,91,89,38,42,75,38,78,20,57,16,31,94,97,55,71,59,86,82,76,92,61,62,78,48,87,54,97,85,45,64,80,30,73,67,61,52,51,54,53,49,47,56,52,37,69,71,69,56,63,75,39,42,62,41,92,86,78,69,43,82,42,63,47,65,50,78,51,70,32,78,88,74,76,47,76,46,79,22,74,47,74,68,62,55,52,46,38,58,76,72,52,80,40,65,86,86,86,93,90,87,84,85,80,60,98,86,78,59,76,73,86,74,60,72,49,90,55,102,85,51,69,75,21,80,66,58,69,57,54,76,73,70,80,81,77,89,86,49,74,23,54,27,59,98,62,101,81,65,90,80,74,84,27,18,65,7,58,56,10,40,21,33,49,59,74,29,40,31,37,76,56,7,32,52,16,42,32,38,39,32,38,14,27,30,52,13,31,53,14,33,13,39,20,39,57,62,9,30,8,48,8,39,52,2,33,8,32,26,38,37,1,29,2,53,18,42,49,8,35,3,32,26,43,42,2,27,16,27,8,38,52,9,38,17,40,26,39,53,18,36,35,24,94,82,78,42,56,19,32,52,17,38,36,36,30,42,48,11,33,35,40,66,11,34,55,16,35,12,36,22,43,42,2,28,19,41,9,35,54,2,33,4,36,22,46,48,2,27,1,51,16,41,50,1,31,2,40,23,42,46,1,31,0,58,14,43,47,0,32,1,36,22,40,48,1,31,2,51,7,44,53,1,34,1,39,21,45,47,2,29,0,53,15,41,50,1,33,2,34,24,42,46,1,30,0,57,15,43,51,1,30,0,36,22,44,48,2,30,1,59,16,43,50,1,30,1,36,22,42,47,2,31,2,49,7,42,52,1,32,1,34,24,46,43,2,28,2,50,21,42,52,1,29,1,37,22,46,44,2,28,2,61,19,42,55,5,32,1,38,22,45,44,2,29,3,58,6,44,52,1,34,2,36,23,44,44,1,31,0,48,8,42,53,2,32,1,37,21,47,44,1,25,0,57,13,42,49,3,31,2,34,22,42,44,1,32,5,65,12,41,48,4,35,7,41,19,40,44,0,27,9,72,36,52,60,12,28,3,40,36,64,54,2,39,34,58,82,49,74,66,53,54,60,50,75,59,97,89,43,80,45,79,49,44,74,36,76,52,85,42,30,80,20,58,17,34,94,98,49,72,61,87,81,76,91,58,62,84,36,66,90,54,84,75,45,80,55,63,80,29,71,68,63,55,46,52,54,51,51,52,51,47,51,50,30,41,54,50,17,59,73,70,28,48,80,22,43,45,39,90,90,76,58,49,61,46,69,26,48,42,77,45,70,43,69,91,80,87,79,74,47,69,46,77,34,54,46,69,68,58,42,52,50,47,48,52,54,41,62,65,45,56,50,76,47,74,37,85,44,66,47,67,29,67,42,41,82,92,58,84,74,45,77,44,78,75,56,90,75,88,72,92,63,91,56,45,65,43,34,35,20,71,52,66,57,39,39,35,34,29,69,39,99,63,78,65,62,63,102,83,51,83,79,83,63,102,83,79,78,92,86,89,83,85,80,88,67,86,96,52,63,89,50,99,82,51,68,66,61,84,73,44,43,63,40,82,91,76,75,49,79,50,68,84,89,70,78,80,76,62,98,89,66,92,83,80,88,90,68,88,77,40,73,68,38,63,52,54,47,69,59,64,68,64,64,75,75,42,83,78,35,54,76,56,67,64,95,87,54,74,74,46,66,50,28,80,88,64,82,87,78,86,79,57,90,70,48,37,45,44,68,44,76,46,92,82,77,48,72,47,78,43,75,35,97,64,72,71,64,64,63,50,77,62,84,78,35,38,44,27,75,90,80,43,79,43,64,67,96,53,87,86,75,91,64,62,83,36,68,90,58,101,82,57,86,53,65,71,28,74,70,57,56,52,49,53,51,53,52,51,32,62,74,60,28,91,62,35,44,71,50,100,89,65,53,82,49,59,76,38,51,45,73,88,67,66,26,61,44,69,67,67,39,49,54,59,53,51,63,58,51,56,65,55,53,73,67,66,78,70,60,49,77,51,72,75,90,85,59,80,80,52,54,70,47,53,96,84,68,88,130

Foldseek 3Di:
DEDCFEQCEPCEATEYELFYGAAAVEYFYEWAPQQFAQWDFDADPLQAGQATNLWGFFFPDSNNDLCRTQDTNLHGDHSVVSVVVNVSNRRLGQYTAAHCEYGEYYSEAGQAHVEYAEEYPFYQNYHCEYAYYDCGYGNAHVFYTAYHCFARNYHCGYTHEHVFYGQYDCFYAAYHCGYGNAHVAYAHYHVFLALEDEAPDPHGDQHYTHEDCWNHNAYAENEHTAYALWNHCEQVVSPDHAYCEYTHEHNFNHNAYEYQEYTYYACFCHNPPDHEYNEDTYEHCEHAHHLEYFYEHCEYEDAEHNEYFYYDVTYEHYYPEYAHEDCGYAYHQAYAAYHQWYHYDFPQQQDPPPRDGDDPGDHYYTDHDVVGGDDDPPQDDDDDPPGDHDVVNLLVVLQVVQVVLDAPWGADPPPRDIDGFRDWDAAPVPRDIDTHRDPVVVVCCVVVPVHDDDDDDDDDDDDPPDPDDDDADDDPPHDHDPVVVVPVVPDDDDDQKQAAEPDPDGPDDDAEQDYGEIAGHELHHEPNQAHNEYEYDAVEYEDHYCEYFAEYDCFYDDEHVEYTYYDNFENRYHCEYAYYHCGYAQAANEYTYEAVEEEAPDDNQAHCEYHEEHCEYEHNEYVEYAAYHPGYEQEYCEYAHEDCFYQNYDCFYADEHVFYRNEHVFYAAYHCGYTQAHVEYFHEDVGETHYHCFYTDEHVFERHEHVEYAHEDVGYGQYDCEYFHYDCFYTNEHVEAAAADCGYAHYHCFYAHEHNGYGQEHCEAAAYHNGYAQAHVEYAHEDCFAQNEHVEYAAEHCGYRNYHCEYAHEDCGYENEHCEAAHEHVGYEDYHVEYAAYHAWYWDDDAFDQWDADPNDIDGAAPRDDPGYYTDHDVVGHDDDPPQDAFDDDRHTPGDHDPVVVVVVLVVLLVVLQVVQVVFAQPWDQDSVPSDIFFHWDWDQADDDPPRDTDIDRGPVVNVVSVVNRQQFFDWDDWPDEDIETHHPPDAAAEDEDDDDADPDDAQWTWYDPRYRYTYIYGHPDHDQPPPDDDDDPDDDDDDDDDDDPPWDDDPQDTDDPQWDCGPPVRDTDDDDAADDDPPDDDDPDDDDDPNRCVVPPPVVPPPQFDQADWDDDPPDDTDGGGVPDDDDPDDPQQQWDFDQRSSRDTDTDGDPDHPDQWDDDPPWIAGVVPHTDPPPDDDPPQDAFDDDPPGPGDHDPVVLLVVLVVVQVVQHDQWDADPVGDIAHQARLVVQRDGDPVSNVVVVVVVVVVVVVVQPPADFADDDPPDDTDGDHPPDDD

Nearest PDB structures (foldseek):
  4usx-assembly1_C  TM=7.470E-01  e=7.027E-08  Burkholderia pseudomallei K96243
  4usx-assembly1_A  TM=7.528E-01  e=1.003E-07  Burkholderia pseudomallei K96243
  4usx-assembly1_B  TM=7.449E-01  e=3.332E-07  Burkholderia pseudomallei K96243
  3wp8-assembly1_A-3  TM=6.608E-01  e=9.785E-06  Acinetobacter sp. Tol 5
  3s6l-assembly2_D  TM=6.154E-01  e=1.222E-05  Burkholderia pseudomallei 1710b